Protein AF-0000000080310590 (afdb_homodimer)

Solvent-accessible surface area (backbone atoms only — not comparable to full-atom values): 43046 Å² total; per-residue (Å²): 128,80,69,48,82,35,43,68,50,20,64,46,69,75,84,33,83,31,63,75,48,10,70,60,40,70,65,60,72,80,59,61,63,56,54,52,51,51,53,50,49,54,42,41,73,73,69,47,73,61,41,55,17,61,46,93,49,45,30,44,91,82,38,54,52,48,66,66,37,56,51,34,28,46,51,27,52,75,67,52,43,33,35,70,49,52,69,50,35,44,68,62,27,54,58,33,49,43,53,38,37,31,71,77,70,15,41,37,55,46,66,65,20,50,38,40,18,20,16,44,42,30,38,53,45,26,52,47,51,24,50,48,41,67,65,36,29,38,34,33,50,18,49,29,71,66,59,67,55,56,25,54,72,50,50,33,38,75,44,77,38,83,32,49,77,94,48,57,36,43,70,40,31,79,69,43,57,83,50,50,88,64,30,39,34,38,51,46,55,36,26,20,57,52,49,3,26,56,60,51,68,67,35,49,46,38,40,50,52,50,52,52,54,52,34,53,57,27,42,76,68,42,38,59,57,53,33,36,40,42,32,34,42,24,48,80,37,44,29,91,93,47,71,84,78,54,63,40,80,73,40,60,74,36,30,54,36,33,35,38,32,27,45,39,35,62,58,40,36,24,44,8,57,21,43,13,30,32,40,30,21,29,72,57,40,52,38,24,36,55,51,35,49,64,38,27,30,59,33,30,28,21,49,39,50,11,48,21,56,39,61,69,31,61,64,62,46,52,55,46,48,52,51,48,49,51,56,50,46,54,44,52,49,51,52,42,50,50,33,48,50,42,27,74,72,69,45,59,41,40,55,50,81,71,29,12,46,56,23,35,28,33,33,56,53,61,61,76,36,37,43,89,90,63,53,67,24,78,41,44,66,46,46,44,50,47,40,31,71,65,26,20,36,39,59,35,51,37,53,72,24,66,34,80,78,66,80,18,46,29,29,36,21,53,37,53,53,55,66,64,48,50,66,60,34,50,61,36,41,54,52,44,59,67,57,69,125,79,70,48,81,36,43,68,49,21,64,44,70,74,85,32,84,33,65,75,48,11,70,62,39,68,65,60,72,80,59,61,64,57,53,51,51,50,53,49,51,53,42,42,75,72,70,45,74,61,40,54,17,62,45,94,49,46,31,44,91,82,37,55,51,50,67,66,37,56,52,33,28,46,50,26,50,75,68,52,43,35,34,69,50,54,68,50,36,44,67,62,28,54,58,31,48,43,53,38,37,31,71,77,69,16,39,37,55,47,67,66,21,50,36,41,18,21,16,45,41,30,38,52,45,25,50,47,51,22,49,47,41,67,66,36,27,37,34,32,48,18,49,29,72,68,59,68,56,55,26,55,74,50,50,33,37,74,43,77,39,82,33,48,77,92,50,57,37,43,71,41,34,80,70,44,57,84,51,49,87,63,28,39,33,38,50,46,55,36,26,21,57,53,48,3,25,56,61,48,69,67,33,50,45,38,40,49,52,51,52,52,54,51,35,53,57,26,43,76,69,43,38,60,58,53,33,35,41,42,34,36,44,23,48,80,38,44,30,93,94,46,70,84,78,53,63,39,79,74,39,62,74,36,32,53,36,35,34,37,32,28,44,40,33,60,59,41,34,24,45,8,56,20,44,12,29,32,40,29,21,29,73,57,41,52,38,24,35,54,50,35,50,63,38,27,30,60,34,31,27,21,48,39,51,11,48,20,54,38,62,68,31,62,66,62,48,53,56,46,48,52,50,48,50,52,56,50,46,54,44,52,49,52,52,42,50,51,33,50,51,43,28,73,73,69,44,60,42,38,54,50,82,71,28,13,47,56,23,34,28,33,33,55,52,63,61,77,36,37,43,86,90,61,53,67,26,76,40,45,66,46,46,44,51,48,41,31,72,66,26,20,37,38,60,35,50,37,54,72,24,65,33,79,77,66,80,20,45,31,28,36,22,54,38,54,53,54,66,64,47,50,67,60,31,52,60,35,41,53,51,44,58,65,58,68

Secondary structure (DSSP, 8-state):
---EE-HHHHH-----SS-SS-HHHHHPPPPHHHHHHHHHHHHHHTT---EETT-SS--TTTSPPPHHHHHHHHHHHHTT--SPPPTT--HHHHHHHHHHHHHHH-EE--GGGEEEESSHHHHHHHHHHHH--TT-EEEEEES-SSHHHHHHHHT-EEEEEE--GGGTT---HHHHHTTGGGEEEEEEESS-TTT-----HHHHHHHHHHHHHHHHHHHHHTPPPPEEEEE-TTGGGBPTT-----HHHH-GGGGGTEEEEEEHHHHTS-TTT--EEEE--HHHHHHHHHHHHHHT-PPPHHHHHHHHHHHH-HHHHHHHHHHHHHHHHHHHHHHHHHHHHHHHTT-SEEEPPP-BTTEEEEEE--TT-B-TTS-B--SHHHHHHHIIIII-EE-EEGGGGT--S---EEEEE-TT--HHHHHHHHHHHHHHHHT-/---EE-HHHHH---S-SS-SS-HHHHHPPPPHHHHHHHHHHHHHHTT---EETT-SS--TTTSPPPHHHHHHHHHHHHTT--SPPPTT--HHHHHHHHHHHHHHH-EE--GGGEEEESSHHHHHHHHHHHH--TT-EEEEEES-SSHHHHHHHHT-EEEEEE--GGGTTS--HHHHHTTGGGEEEEEEESS-TTT-----HHHHHHHHHHHHHHHHHHHHHTPPPPEEEEE-TTGGGPPTTPPP--HHHH-GGGGGTEEEEEEHHHHTS-TTT--EEEE--HHHHHHHHHHHHHHT-PPPHHHHHHHHHHHH-HHHHHHHHHHHHHHHHHHHHHHHHHHHHHHHTT-SEEEPPP-STTEEEEEE--TT-B-TTS-B--SHHHHHHHIIIII-EE-EEGGGGT--S---EEEEE-TT--HHHHHHHHHHHHHHHHT-

Organism: NCBI:txid927083

Foldseek 3Di:
DDDDDCPVVVPDDDPDPDDPDDPLVVPQDDFPLVVLVVVLVVCVVVPDFFAAQSDQAFDCVLANFFPLLVVLLVVLVVVVLFDDAPLQFHPLLLVLVQVLCCVPVVDHDDSLQKGKFQAQVLVVLLLCVLFPAQAAEEEEEALAPDVVSSCSNRNYHYDYQYDDVVQLSFAALVSCLVPQLRHREYEDEAVGPFALGGHDPRRLLSNLVSQVVSQVVQVVVVHHGYAYEYEHQWQLFFAPPAHHHDSCVSPVVNLAHYKYWYFCCFLRSPVVQRIIMIGGDSVSSVSSSVVSVVVVRHGGRSSSNSVSVCSVCPVSSVVSSVSVNVQLVLQQVLLQVLQVVLVVVPFQKHWDRRGIGQKTKMFHDPAQDAFPVGHGDHALVSVQVLLCVQQSYHWAASVSSPDDGGGRIIMGGPNYGHSVSSVRRSVSSSVRRVRD/DDDDDCPVVVPDDDPDPDDPDDPLVVPQDDFPLVVLVVVLVVCVVVVDFFAAQSDQAFDCVLANFFPLLVVLLVVLVVVVLFDDADLQFHPLLLVLVQVLCCVPPVDHDDSLQKGKFQAQVLVVLLLCVLFPAQAAEEEEEPLAPDVVSSCSNRNYHYDYQYADVVQLSFDALVSCLVPQLRHREYEEEAVGPFALGGHDPRRLLSNLVSQVVSQVVQVVVVHHGYAYEYEHQWQLFFAPPAHHHDSCVSPVVNLAHYKYWYFCCFLRSPVVQRIIMIGGDSVSSVSSSVVSVVVVRHGGRSSSNSVSVCSVCPVSSVVSSVSVNVQLVLQQVLLQVLQVVLVVVPFPKHWDRRGIGQKTKMFHDPAQDAFPVGHGDHALVSVQVLLCVQQSYHWAASVSSPDDGGGRIIMGGPNYGHSVSSVRRSVSSSVRRVRD

InterPro domains:
  IPR004839 Aminotransferase, class I/classII, large domain [PF00155] (49-428)
  IPR015421 Pyridoxal phosphate-dependent transferase, major domain [G3DSA:3.40.640.10] (83-313)
  IPR015422 Pyridoxal phosphate-dependent transferase, small domain [G3DSA:3.90.1150.10] (37-429)
  IPR015424 Pyridoxal phosphate-dependent transferase [SSF53383] (21-434)
  IPR050596 Aspartate/prephenate aminotransferase-like [PTHR46383] (21-435)

pLDDT: mean 95.68, std 5.88, range [56.34, 98.94]

Radius of gyration: 28.42 Å; Cα contacts (8 Å, |Δi|>4): 1977; chains: 2; bounding box: 63×91×60 Å

Sequence (872 aa):
MATTDLTSIARTAPTSSAPRVSTMAEGLVGSEILKIAAEIRALIKGGRTVCNLTVGDFDPKQFPIPDALKKAIVDAYDANETNYPPSNGMPELRDALPRFYERELGLRYPLESFLVASGARPVIYGIYRAVVDPGDTVVYPVPSWNNNHYVHMLGAKGVTVPCGPESRFLPSKSELLATLPTARLVCLNSPLNPTGTAMARDQLLGVCEAICAENAKRASRGEKPVYLMYDHIYWMLTAKGTEHYTPPQLVPEMAKYTIFVDGISKAFAATGVRVGWAVGPTDVIDRMSAIIGHVGAWAPRAEQIATARLLDDTSAIKTYVDAMHAGLGSRLNALHEAFQSMKSSGLPVDSLSPEGAIYLTVRIAPFGKKTPSGAELKTNEDVRRYVLEAAGVGIVPFQAFGVPGDDGWFRLSVGAVSEREIRDAMPRLAEALKALMATTDLTSIARTAPTSSAPRVSTMAEGLVGSEILKIAAEIRALIKGGRTVCNLTVGDFDPKQFPIPDALKKAIVDAYDANETNYPPSNGMPELRDALPRFYERELGLRYPLESFLVASGARPVIYGIYRAVVDPGDTVVYPVPSWNNNHYVHMLGAKGVTVPCGPESRFLPSKSELLATLPTARLVCLNSPLNPTGTAMARDQLLGVCEAICAENAKRASRGEKPVYLMYDHIYWMLTAKGTEHYTPPQLVPEMAKYTIFVDGISKAFAATGVRVGWAVGPTDVIDRMSAIIGHVGAWAPRAEQIATARLLDDTSAIKTYVDAMHAGLGSRLNALHEAFQSMKSSGLPVDSLSPEGAIYLTVRIAPFGKKTPSGAELKTNEDVRRYVLEAAGVGIVPFQAFGVPGDDGWFRLSVGAVSEREIRDAMPRLAEALKAL

Structure (mmCIF, N/CA/C/O backbone):
data_AF-0000000080310590-model_v1
#
loop_
_entity.id
_entity.type
_entity.pdbx_description
1 polymer 'Aspartate aminotransferase'
#
loop_
_atom_site.group_PDB
_atom_site.id
_atom_site.type_symbol
_atom_site.label_atom_id
_atom_site.label_alt_id
_atom_site.label_comp_id
_atom_site.label_asym_id
_atom_site.label_entity_id
_atom_site.label_seq_id
_atom_site.pdbx_PDB_ins_code
_atom_site.Cartn_x
_atom_site.Cartn_y
_atom_site.Cartn_z
_atom_site.occupancy
_atom_site.B_iso_or_equiv
_atom_site.auth_seq_id
_atom_site.auth_comp_id
_atom_site.auth_asym_id
_atom_site.auth_atom_id
_atom_site.pdbx_PDB_model_num
ATOM 1 N N . MET A 1 1 ? 30.188 -18.281 -2.291 1 64.69 1 MET A N 1
ATOM 2 C CA . MET A 1 1 ? 29.844 -17.781 -3.619 1 64.69 1 MET A CA 1
ATOM 3 C C . MET A 1 1 ? 30.609 -16.5 -3.932 1 64.69 1 MET A C 1
ATOM 5 O O . MET A 1 1 ? 30.938 -15.727 -3.027 1 64.69 1 MET A O 1
ATOM 9 N N . ALA A 1 2 ? 31.219 -16.328 -5.164 1 78.19 2 ALA A N 1
ATOM 10 C CA . ALA A 1 2 ? 31.938 -15.125 -5.566 1 78.19 2 ALA A CA 1
ATOM 11 C C . ALA A 1 2 ? 31.031 -13.906 -5.562 1 78.19 2 ALA A C 1
ATOM 13 O O . ALA A 1 2 ? 29.875 -13.984 -5.98 1 78.19 2 ALA A O 1
ATOM 14 N N . THR A 1 3 ? 31.406 -12.789 -4.934 1 91 3 THR A N 1
ATOM 15 C CA . THR A 1 3 ? 30.641 -11.555 -4.824 1 91 3 THR A CA 1
ATOM 16 C C . THR A 1 3 ? 30.844 -10.68 -6.062 1 91 3 THR A C 1
ATOM 18 O O . THR A 1 3 ? 31.969 -10.484 -6.516 1 91 3 THR A O 1
ATOM 21 N N . THR A 1 4 ? 29.75 -10.273 -6.738 1 93.31 4 THR A N 1
ATOM 22 C CA . THR A 1 4 ? 29.766 -9.281 -7.805 1 93.31 4 THR A CA 1
ATOM 23 C C . THR A 1 4 ? 29.5 -7.887 -7.25 1 93.31 4 THR A C 1
ATOM 25 O O . THR A 1 4 ? 28.422 -7.629 -6.699 1 93.31 4 THR A O 1
ATOM 28 N N . ASP A 1 5 ? 30.5 -6.969 -7.305 1 95.75 5 ASP A N 1
ATOM 29 C CA . ASP A 1 5 ? 30.344 -5.602 -6.816 1 95.75 5 ASP A CA 1
ATOM 30 C C . ASP A 1 5 ? 29.594 -4.738 -7.824 1 95.75 5 ASP A C 1
ATOM 32 O O . ASP A 1 5 ? 30.109 -4.418 -8.891 1 95.75 5 ASP A O 1
ATOM 36 N N . LEU A 1 6 ? 28.375 -4.398 -7.496 1 96.06 6 LEU A N 1
ATOM 37 C CA . LEU A 1 6 ? 27.5 -3.666 -8.406 1 96.06 6 LEU A CA 1
ATOM 38 C C . LEU A 1 6 ? 27.344 -2.219 -7.953 1 96.06 6 LEU A C 1
ATOM 40 O O . LEU A 1 6 ? 26.531 -1.478 -8.516 1 96.06 6 LEU A O 1
ATOM 44 N N . THR A 1 7 ? 28.031 -1.683 -6.945 1 94.31 7 THR A N 1
ATOM 45 C CA . THR A 1 7 ? 27.844 -0.396 -6.289 1 94.31 7 THR A CA 1
ATOM 46 C C . THR A 1 7 ? 27.938 0.747 -7.297 1 94.31 7 THR A C 1
ATOM 48 O O . THR A 1 7 ? 27.062 1.605 -7.359 1 94.31 7 THR A O 1
ATOM 51 N N . SER A 1 8 ? 28.969 0.707 -8.141 1 91.62 8 SER A N 1
ATOM 52 C CA . SER A 1 8 ? 29.172 1.777 -9.117 1 91.62 8 SER A CA 1
ATOM 53 C C . SER A 1 8 ? 28.188 1.659 -10.281 1 91.62 8 SER A C 1
ATOM 55 O O . SER A 1 8 ? 27.688 2.666 -10.781 1 91.62 8 SER A O 1
ATOM 57 N N . ILE A 1 9 ? 27.875 0.499 -10.695 1 91.81 9 ILE A N 1
ATOM 58 C CA . ILE A 1 9 ? 27.031 0.254 -11.852 1 91.81 9 ILE A CA 1
ATOM 59 C C . ILE A 1 9 ? 25.594 0.68 -11.539 1 91.81 9 ILE A C 1
ATOM 61 O O . ILE A 1 9 ? 24.938 1.328 -12.352 1 91.81 9 ILE A O 1
ATOM 65 N N . ALA A 1 10 ? 25.172 0.363 -10.352 1 90.56 10 ALA A N 1
ATOM 66 C CA . ALA A 1 10 ? 23.812 0.671 -9.945 1 90.56 10 ALA A CA 1
ATOM 67 C C . ALA A 1 10 ? 23.609 2.176 -9.773 1 90.56 10 ALA A C 1
ATOM 69 O O . ALA A 1 10 ? 22.484 2.674 -9.867 1 90.56 10 ALA A O 1
ATOM 70 N N . ARG A 1 11 ? 24.688 2.975 -9.516 1 87.88 11 ARG A N 1
ATOM 71 C CA . ARG A 1 11 ? 24.609 4.418 -9.32 1 87.88 11 ARG A CA 1
ATOM 72 C C . ARG A 1 11 ? 24.688 5.152 -10.648 1 87.88 11 ARG A C 1
ATOM 74 O O . ARG A 1 11 ? 24.391 6.352 -10.727 1 87.88 11 ARG A O 1
ATOM 81 N N . THR A 1 12 ? 25.078 4.457 -11.617 1 83.5 12 THR A N 1
ATOM 82 C CA . THR A 1 12 ? 25.328 5.117 -12.898 1 83.5 12 THR A CA 1
ATOM 83 C C . THR A 1 12 ? 24.078 5.113 -13.766 1 83.5 12 THR A C 1
ATOM 85 O O . THR A 1 12 ? 23.609 4.055 -14.18 1 83.5 12 THR A O 1
ATOM 88 N N . ALA A 1 13 ? 23.641 6.371 -13.938 1 71.31 13 ALA A N 1
ATOM 89 C CA . ALA A 1 13 ? 22.516 6.473 -14.859 1 71.31 13 ALA A CA 1
ATOM 90 C C . ALA A 1 13 ? 22.969 6.34 -16.312 1 71.31 13 ALA A C 1
ATOM 92 O O . ALA A 1 13 ? 24.047 6.828 -16.672 1 71.31 13 ALA A O 1
ATOM 93 N N . PRO A 1 14 ? 22.188 5.492 -17.016 1 61.88 14 PRO A N 1
ATOM 94 C CA . PRO A 1 14 ? 22.578 5.406 -18.422 1 61.88 14 PRO A CA 1
ATOM 95 C C . PRO A 1 14 ? 22.688 6.777 -19.094 1 61.88 14 PRO A C 1
ATOM 97 O O . PRO A 1 14 ? 21.984 7.715 -18.688 1 61.88 14 PRO A O 1
ATOM 100 N N . THR A 1 15 ? 23.656 7.031 -19.781 1 56.34 15 THR A N 1
ATOM 101 C CA . THR A 1 15 ? 24.062 8.289 -20.391 1 56.34 15 THR A CA 1
ATOM 102 C C . THR A 1 15 ? 23 8.781 -21.375 1 56.34 15 THR A C 1
ATOM 104 O O . THR A 1 15 ? 23.156 9.852 -21.969 1 56.34 15 THR A O 1
ATOM 107 N N . SER A 1 16 ? 21.938 8.094 -21.484 1 57.22 16 SER A N 1
ATOM 108 C CA . SER A 1 16 ? 21.016 8.578 -22.5 1 57.22 16 SER A CA 1
ATOM 109 C C . SER A 1 16 ? 20.344 9.867 -22.062 1 57.22 16 SER A C 1
ATOM 111 O O . SER A 1 16 ? 20.141 10.094 -20.859 1 57.22 16 SER A O 1
ATOM 113 N N . SER A 1 17 ? 20.219 10.82 -23.016 1 56.53 17 SER A N 1
ATOM 114 C CA . SER A 1 17 ? 19.516 12.086 -22.828 1 56.53 17 SER A CA 1
ATOM 115 C C . SER A 1 17 ? 18.047 11.859 -22.5 1 56.53 17 SER A C 1
ATOM 117 O O . SER A 1 17 ? 17.391 12.75 -21.953 1 56.53 17 SER A O 1
ATOM 119 N N . ALA A 1 18 ? 17.594 10.656 -22.891 1 62.5 18 ALA A N 1
ATOM 120 C CA . ALA A 1 18 ? 16.172 10.422 -22.625 1 62.5 18 ALA A CA 1
ATOM 121 C C . ALA A 1 18 ? 15.922 10.102 -21.156 1 62.5 18 ALA A C 1
ATOM 123 O O . ALA A 1 18 ? 16.766 9.484 -20.5 1 62.5 18 ALA A O 1
ATOM 124 N N . PRO A 1 19 ? 14.773 10.516 -20.734 1 71.56 19 PRO A N 1
ATOM 125 C CA . PRO A 1 19 ? 14.469 10.195 -19.344 1 71.56 19 PRO A CA 1
ATOM 126 C C . PRO A 1 19 ? 14.367 8.695 -19.078 1 71.56 19 PRO A C 1
ATOM 128 O O . PRO A 1 19 ? 13.797 7.961 -19.891 1 71.56 19 PRO A O 1
ATOM 131 N N . ARG A 1 20 ? 14.922 8.273 -18.141 1 81.06 20 ARG A N 1
ATOM 132 C CA . ARG A 1 20 ? 14.977 6.859 -17.797 1 81.06 20 ARG A CA 1
ATOM 133 C C . ARG A 1 20 ? 13.695 6.41 -17.109 1 81.06 20 ARG A C 1
ATOM 135 O O . ARG A 1 20 ? 13.312 5.242 -17.203 1 81.06 20 ARG A O 1
ATOM 142 N N . VAL A 1 21 ? 13.102 7.398 -16.484 1 89.44 21 VAL A N 1
ATOM 143 C CA . VAL A 1 21 ? 11.875 7.074 -15.758 1 89.44 21 VAL A CA 1
ATOM 144 C C . VAL A 1 21 ? 10.664 7.629 -16.5 1 89.44 21 VAL A C 1
ATOM 146 O O . VAL A 1 21 ? 10.812 8.344 -17.5 1 89.44 21 VAL A O 1
ATOM 149 N N . SER A 1 22 ? 9.508 7.258 -16.172 1 91.69 22 SER A N 1
ATOM 150 C CA . SER A 1 22 ? 8.273 7.715 -16.797 1 91.69 22 SER A CA 1
ATOM 151 C C . SER A 1 22 ? 8.094 9.219 -16.641 1 91.69 22 SER A C 1
ATOM 153 O O . SER A 1 22 ? 8.68 9.828 -15.742 1 91.69 22 SER A O 1
ATOM 155 N N . THR A 1 23 ? 7.234 9.781 -17.469 1 88.88 23 THR A N 1
ATOM 156 C CA . THR A 1 23 ? 6.934 11.211 -17.422 1 88.88 23 THR A CA 1
ATOM 157 C C . THR A 1 23 ? 6.281 11.578 -16.094 1 88.88 23 THR A C 1
ATOM 159 O O . THR A 1 23 ? 6.641 12.578 -15.469 1 88.88 23 THR A O 1
ATOM 162 N N . MET A 1 24 ? 5.367 10.789 -15.664 1 91.19 24 MET A N 1
ATOM 163 C CA . MET A 1 24 ? 4.707 11.023 -14.383 1 91.19 24 MET A CA 1
ATOM 164 C C . MET A 1 24 ? 5.719 11 -13.242 1 91.19 24 MET A C 1
ATOM 166 O O . MET A 1 24 ? 5.719 11.891 -12.391 1 91.19 24 MET A O 1
ATOM 170 N N . ALA A 1 25 ? 6.586 10.07 -13.203 1 91.12 25 ALA A N 1
ATOM 171 C CA . ALA A 1 25 ? 7.57 9.914 -12.133 1 91.12 25 ALA A CA 1
ATOM 172 C C . ALA A 1 25 ? 8.555 11.078 -12.125 1 91.12 25 ALA A C 1
ATOM 174 O O . ALA A 1 25 ? 8.953 11.547 -11.055 1 91.12 25 ALA A O 1
ATOM 175 N N . GLU A 1 26 ? 8.914 11.5 -13.25 1 87.31 26 GLU A N 1
ATOM 176 C CA . GLU A 1 26 ? 9.828 12.633 -13.367 1 87.31 26 GLU A CA 1
ATOM 177 C C . GLU A 1 26 ? 9.211 13.906 -12.812 1 87.31 26 GLU A C 1
ATOM 179 O O . GLU A 1 26 ? 9.922 14.766 -12.281 1 87.31 26 GLU A O 1
ATOM 184 N N . GLY A 1 27 ? 7.93 13.977 -12.867 1 86.62 27 GLY A N 1
ATOM 185 C CA . GLY A 1 27 ? 7.238 15.203 -12.484 1 86.62 27 GLY A CA 1
ATOM 186 C C . GLY A 1 27 ? 6.852 15.234 -11.023 1 86.62 27 GLY A C 1
ATOM 187 O O . GLY A 1 27 ? 6.359 16.25 -10.531 1 86.62 27 GLY A O 1
ATOM 188 N N . LEU A 1 28 ? 7.082 14.148 -10.359 1 87.31 28 LEU A N 1
ATOM 189 C CA . LEU A 1 28 ? 6.762 14.148 -8.938 1 87.31 28 LEU A CA 1
ATOM 190 C C . LEU A 1 28 ? 7.746 15.016 -8.164 1 87.31 28 LEU A C 1
ATOM 192 O O . LEU A 1 28 ? 8.961 14.852 -8.289 1 87.31 28 LEU A O 1
ATOM 196 N N . VAL A 1 29 ? 7.191 15.961 -7.5 1 78.88 29 VAL A N 1
ATOM 197 C CA . VAL A 1 29 ? 8.023 16.922 -6.773 1 78.88 29 VAL A CA 1
ATOM 198 C C . VAL A 1 29 ? 8.219 16.438 -5.336 1 78.88 29 VAL A C 1
ATOM 200 O O . VAL A 1 29 ? 7.359 15.742 -4.781 1 78.88 29 VAL A O 1
ATOM 203 N N . GLY A 1 30 ? 9.305 16.766 -4.816 1 75.38 30 GLY A N 1
ATOM 204 C CA . GLY A 1 30 ? 9.594 16.406 -3.438 1 75.38 30 GLY A CA 1
ATOM 205 C C . GLY A 1 30 ? 8.781 17.219 -2.436 1 75.38 30 GLY A C 1
ATOM 206 O O . GLY A 1 30 ? 8.227 18.25 -2.775 1 75.38 30 GLY A O 1
ATOM 207 N N . SER A 1 31 ? 8.719 16.688 -1.272 1 78.06 31 SER A N 1
ATOM 208 C CA . SER A 1 31 ? 7.969 17.328 -0.199 1 78.06 31 SER A CA 1
ATOM 209 C C . SER A 1 31 ? 8.766 18.469 0.428 1 78.06 31 SER A C 1
ATOM 211 O O . SER A 1 31 ? 9.906 18.281 0.852 1 78.06 31 SER A O 1
ATOM 213 N N . GLU A 1 32 ? 8.188 19.672 0.419 1 81.12 32 GLU A N 1
ATOM 214 C CA . GLU A 1 32 ? 8.797 20.797 1.108 1 81.12 32 GLU A CA 1
ATOM 215 C C . GLU A 1 32 ? 8.969 20.516 2.598 1 81.12 32 GLU A C 1
ATOM 217 O O . GLU A 1 32 ? 9.953 20.938 3.209 1 81.12 32 GLU A O 1
ATOM 222 N N . ILE A 1 33 ? 8.102 19.797 3.111 1 84.38 33 ILE A N 1
ATOM 223 C CA . ILE A 1 33 ? 8.141 19.469 4.531 1 84.38 33 ILE A CA 1
ATOM 224 C C . ILE A 1 33 ? 9.344 18.578 4.824 1 84.38 33 ILE A C 1
ATOM 226 O O . ILE A 1 33 ? 10.016 18.75 5.848 1 84.38 33 ILE A O 1
ATOM 230 N N . LEU A 1 34 ? 9.625 17.734 3.908 1 76.44 34 LEU A N 1
ATOM 231 C CA . LEU A 1 34 ? 10.773 16.859 4.09 1 76.44 34 LEU A CA 1
ATOM 232 C C . LEU A 1 34 ? 12.078 17.641 4.027 1 76.44 34 LEU A C 1
ATOM 234 O O . LEU A 1 34 ? 13.031 17.328 4.746 1 76.44 34 LEU A O 1
ATOM 238 N N . LYS A 1 35 ? 12.141 18.672 3.213 1 81.44 35 LYS A N 1
ATOM 239 C CA . LYS A 1 35 ? 13.305 19.547 3.146 1 81.44 35 LYS A CA 1
ATOM 240 C C . LYS A 1 35 ? 13.531 20.266 4.477 1 81.44 35 LYS A C 1
ATOM 242 O O . LYS A 1 35 ? 14.664 20.359 4.953 1 81.44 35 LYS A O 1
ATOM 247 N N . ILE A 1 36 ? 12.453 20.672 5.047 1 89.12 36 ILE A N 1
ATOM 248 C CA . ILE A 1 36 ? 12.516 21.375 6.328 1 89.12 36 ILE A CA 1
ATOM 249 C C . ILE A 1 36 ? 12.969 20.406 7.422 1 89.12 36 ILE A C 1
ATOM 251 O O . ILE A 1 36 ? 13.805 20.734 8.258 1 89.12 36 ILE A O 1
ATOM 255 N N . ALA A 1 37 ? 12.438 19.219 7.336 1 85.31 37 ALA A N 1
ATOM 256 C CA . ALA A 1 37 ? 12.812 18.188 8.305 1 85.31 37 ALA A CA 1
ATOM 257 C C . ALA A 1 37 ? 14.312 17.891 8.234 1 85.31 37 ALA A C 1
ATOM 259 O O . ALA A 1 37 ? 14.953 17.672 9.258 1 85.31 37 ALA A O 1
ATOM 260 N N . ALA A 1 38 ? 14.852 17.906 7.062 1 82.62 38 ALA A N 1
ATOM 261 C CA . ALA A 1 38 ? 16.281 17.656 6.875 1 82.62 38 ALA A CA 1
ATOM 262 C C . ALA A 1 38 ? 17.109 18.781 7.484 1 82.62 38 ALA A C 1
ATOM 264 O O . ALA A 1 38 ? 18.156 18.531 8.086 1 82.62 38 ALA A O 1
ATOM 265 N N . GLU A 1 39 ? 16.656 19.953 7.281 1 88.81 39 GLU A N 1
ATOM 266 C CA . GLU A 1 39 ? 17.328 21.109 7.875 1 88.81 39 GLU A CA 1
ATOM 267 C C . GLU A 1 39 ? 17.344 21 9.398 1 88.81 39 GLU A C 1
ATOM 269 O O . GLU A 1 39 ? 18.375 21.266 10.023 1 88.81 39 GLU A O 1
ATOM 274 N N . ILE A 1 40 ? 16.312 20.625 9.914 1 92.56 40 ILE A N 1
ATOM 275 C CA . ILE A 1 40 ? 16.172 20.516 11.367 1 92.56 40 ILE A CA 1
ATOM 276 C C . ILE A 1 40 ? 17.078 19.406 11.883 1 92.56 40 ILE A C 1
ATOM 278 O O . ILE A 1 40 ? 17.781 19.578 12.891 1 92.56 40 ILE A O 1
ATOM 282 N N . ARG A 1 41 ? 17.094 18.328 11.219 1 86.81 41 ARG A N 1
ATOM 283 C CA . ARG A 1 41 ? 17.953 17.219 11.609 1 86.81 41 ARG A CA 1
ATOM 284 C C . ARG A 1 41 ? 19.422 17.641 11.617 1 86.81 41 ARG A C 1
ATOM 286 O O . ARG A 1 41 ? 20.172 17.25 12.508 1 86.81 41 ARG A O 1
ATOM 293 N N . ALA A 1 42 ? 19.781 18.391 10.609 1 87.81 42 ALA A N 1
ATOM 294 C CA . ALA A 1 42 ? 21.156 18.891 10.523 1 87.81 42 ALA A CA 1
ATOM 295 C C . ALA A 1 42 ? 21.5 19.766 11.711 1 87.81 42 ALA A C 1
ATOM 297 O O . ALA A 1 42 ? 22.609 19.703 12.25 1 87.81 42 ALA A O 1
ATOM 298 N N . LEU A 1 43 ? 20.594 20.578 12.141 1 91.31 43 LEU A N 1
ATOM 299 C CA . LEU A 1 43 ? 20.812 21.453 13.281 1 91.31 43 LEU A CA 1
ATOM 300 C C . LEU A 1 43 ? 20.938 20.672 14.57 1 91.31 43 LEU A C 1
ATOM 302 O O . LEU A 1 43 ? 21.797 20.953 15.406 1 91.31 43 LEU A O 1
ATOM 306 N N . ILE A 1 44 ? 20.078 19.734 14.664 1 91.19 44 ILE A N 1
ATOM 307 C CA . ILE A 1 44 ? 20.109 18.891 15.852 1 91.19 44 ILE A CA 1
ATOM 308 C C . ILE A 1 44 ? 21.422 18.109 15.906 1 91.19 44 ILE A C 1
ATOM 310 O O . ILE A 1 44 ? 22.031 17.984 16.969 1 91.19 44 ILE A O 1
ATOM 314 N N . LYS A 1 45 ? 21.844 17.562 14.828 1 90.12 45 LYS A N 1
ATOM 315 C CA . LYS A 1 45 ? 23.109 16.844 14.742 1 90.12 45 LYS A CA 1
ATOM 316 C C . LYS A 1 45 ? 24.281 17.75 15.125 1 90.12 45 LYS A C 1
ATOM 318 O O . LYS A 1 45 ? 25.266 17.297 15.695 1 90.12 45 LYS A O 1
ATOM 323 N N . GLY A 1 46 ? 24.156 19 14.852 1 91.88 46 GLY A N 1
ATOM 324 C CA . GLY A 1 46 ? 25.172 20 15.188 1 91.88 46 GLY A CA 1
ATOM 325 C C . GLY A 1 46 ? 25.125 20.422 16.641 1 91.88 46 GLY A C 1
ATOM 326 O O . GLY A 1 46 ? 25.906 21.266 17.078 1 91.88 46 GLY A O 1
ATOM 327 N N . GLY A 1 47 ? 24.141 19.875 17.438 1 92.75 47 GLY A N 1
ATOM 328 C CA . GLY A 1 47 ? 24.125 20.109 18.875 1 92.75 47 GLY A CA 1
ATOM 329 C C . GLY A 1 47 ? 23.094 21.141 19.297 1 92.75 47 GLY A C 1
ATOM 330 O O . GLY A 1 47 ? 22.969 21.453 20.469 1 92.75 47 GLY A O 1
ATOM 331 N N . ARG A 1 48 ? 22.328 21.609 18.359 1 93.75 48 ARG A N 1
ATOM 332 C CA . ARG A 1 48 ? 21.344 22.625 18.688 1 93.75 48 ARG A CA 1
ATOM 333 C C . ARG A 1 48 ? 20.047 22 19.172 1 93.75 48 ARG A C 1
ATOM 335 O O . ARG A 1 48 ? 19.641 20.953 18.672 1 93.75 48 ARG A O 1
ATOM 342 N N . THR A 1 49 ? 19.438 22.625 20.109 1 94.12 49 THR A N 1
ATOM 343 C CA . THR A 1 49 ? 18.125 22.219 20.562 1 94.12 49 THR A CA 1
ATOM 344 C C . THR A 1 49 ? 17.031 22.859 19.703 1 94.12 49 THR A C 1
ATOM 346 O O . THR A 1 49 ? 17 24.078 19.531 1 94.12 49 THR A O 1
ATOM 349 N N . VAL A 1 50 ? 16.203 22.016 19.172 1 97.25 50 VAL A N 1
ATOM 350 C CA . VAL A 1 50 ? 15.141 22.5 18.312 1 97.25 50 VAL A CA 1
ATOM 351 C C . VAL A 1 50 ? 13.805 21.938 18.766 1 97.25 50 VAL A C 1
ATOM 353 O O . VAL A 1 50 ? 13.68 20.734 19 1 97.25 50 VAL A O 1
ATOM 356 N N . CYS A 1 51 ? 12.836 22.797 19.047 1 98.06 51 CYS A N 1
ATOM 357 C CA . CYS A 1 51 ? 11.445 22.359 19.156 1 98.06 51 CYS A CA 1
ATOM 358 C C . CYS A 1 51 ? 10.836 22.125 17.781 1 98.06 51 CYS A C 1
ATOM 360 O O . CYS A 1 51 ? 10.445 23.078 17.094 1 98.06 51 CYS A O 1
ATOM 362 N N . ASN A 1 52 ? 10.75 20.859 17.344 1 97.38 52 ASN A N 1
ATOM 363 C CA . ASN A 1 52 ? 10.344 20.484 15.992 1 97.38 52 ASN A CA 1
ATOM 364 C C . ASN A 1 52 ? 8.828 20.375 15.875 1 97.38 52 ASN A C 1
ATOM 366 O O . ASN A 1 52 ? 8.258 19.297 16.062 1 97.38 52 ASN A O 1
ATOM 370 N N . LEU A 1 53 ? 8.211 21.438 15.461 1 98.12 53 LEU A N 1
ATOM 371 C CA . LEU A 1 53 ? 6.758 21.5 15.328 1 98.12 53 LEU A CA 1
ATOM 372 C C . LEU A 1 53 ? 6.34 21.25 13.883 1 98.12 53 LEU A C 1
ATOM 374 O O . LEU A 1 53 ? 5.328 21.797 13.422 1 98.12 53 LEU A O 1
ATOM 378 N N . THR A 1 54 ? 7.141 20.453 13.117 1 97 54 THR A N 1
ATOM 379 C CA . THR A 1 54 ? 6.875 20.281 11.695 1 97 54 THR A CA 1
ATOM 380 C C . THR A 1 54 ? 6.281 18.906 11.414 1 97 54 THR A C 1
ATOM 382 O O . THR A 1 54 ? 5.754 18.656 10.328 1 97 54 THR A O 1
ATOM 385 N N . VAL A 1 55 ? 6.277 18 12.367 1 92.81 55 VAL A N 1
ATOM 386 C CA . VAL A 1 55 ? 6.039 16.578 12.117 1 92.81 55 VAL A CA 1
ATOM 387 C C . VAL A 1 55 ? 4.543 16.281 12.195 1 92.81 55 VAL A C 1
ATOM 389 O O . VAL A 1 55 ? 3.898 16.562 13.211 1 92.81 55 VAL A O 1
ATOM 392 N N . GLY A 1 56 ? 3.98 15.773 11.133 1 94.44 56 GLY A N 1
ATOM 393 C CA . GLY A 1 56 ? 2.586 15.367 11.125 1 94.44 56 GLY A CA 1
ATOM 394 C C . GLY A 1 56 ? 2.381 13.938 11.602 1 94.44 56 GLY A C 1
ATOM 395 O O . GLY A 1 56 ? 1.717 13.141 10.93 1 94.44 56 GLY A O 1
ATOM 396 N N . ASP A 1 57 ? 2.984 13.602 12.68 1 96.12 57 ASP A N 1
ATOM 397 C CA . ASP A 1 57 ? 2.955 12.273 13.297 1 96.12 57 ASP A CA 1
ATOM 398 C C . ASP A 1 57 ? 3.016 12.383 14.82 1 96.12 57 ASP A C 1
ATOM 400 O O . ASP A 1 57 ? 2.943 13.477 15.375 1 96.12 57 ASP A O 1
ATOM 404 N N . PHE A 1 58 ? 3.066 11.242 15.5 1 98.12 58 PHE A N 1
ATOM 405 C CA . PHE A 1 58 ? 3.117 11.188 16.953 1 98.12 58 PHE A CA 1
ATOM 406 C C . PHE A 1 58 ? 4.418 10.547 17.422 1 98.12 58 PHE A C 1
ATOM 408 O O . PHE A 1 58 ? 4.895 9.586 16.828 1 98.12 58 PHE A O 1
ATOM 415 N N . ASP A 1 59 ? 5.016 11.172 18.406 1 97.12 59 ASP A N 1
ATOM 416 C CA . ASP A 1 59 ? 6.066 10.477 19.141 1 97.12 59 ASP A CA 1
ATOM 417 C C . ASP A 1 59 ? 5.473 9.438 20.094 1 97.12 59 ASP A C 1
ATOM 419 O O . ASP A 1 59 ? 4.762 9.789 21.031 1 97.12 59 ASP A O 1
ATOM 423 N N . PRO A 1 60 ? 5.828 8.195 19.906 1 97.69 60 PRO A N 1
ATOM 424 C CA . PRO A 1 60 ? 5.219 7.16 20.75 1 97.69 60 PRO A CA 1
ATOM 425 C C . PRO A 1 60 ? 5.566 7.324 22.219 1 97.69 60 PRO A C 1
ATOM 427 O O . PRO A 1 60 ? 4.871 6.785 23.094 1 97.69 60 PRO A O 1
ATOM 430 N N . LYS A 1 61 ? 6.633 8.039 22.562 1 95.88 61 LYS A N 1
ATOM 431 C CA . LYS A 1 61 ? 6.965 8.32 23.953 1 95.88 61 LYS A CA 1
ATOM 432 C C . LYS A 1 61 ? 5.941 9.258 24.594 1 95.88 61 LYS A C 1
ATOM 434 O O . LYS A 1 61 ? 5.703 9.203 25.797 1 95.88 61 LYS A O 1
ATOM 439 N N . GLN A 1 62 ? 5.383 10.172 23.719 1 95.75 62 GLN A N 1
ATOM 440 C CA . GLN A 1 62 ? 4.367 11.117 24.188 1 95.75 62 GLN A CA 1
ATOM 441 C C . GLN A 1 62 ? 2.965 10.539 24.016 1 95.75 62 GLN A C 1
ATOM 443 O O . GLN A 1 62 ? 2.107 10.719 24.891 1 95.75 62 GLN A O 1
ATOM 448 N N . PHE A 1 63 ? 2.775 9.836 22.906 1 97.94 63 PHE A N 1
ATOM 449 C CA . PHE A 1 63 ? 1.469 9.305 22.547 1 97.94 63 PHE A CA 1
ATOM 450 C C . PHE A 1 63 ? 1.59 7.859 22.078 1 97.94 63 PHE A C 1
ATOM 452 O O . PHE A 1 63 ? 1.534 7.594 20.875 1 97.94 63 PHE A O 1
ATOM 459 N N . PRO A 1 64 ? 1.697 6.914 22.984 1 97.94 64 PRO A N 1
ATOM 460 C CA . PRO A 1 64 ? 1.694 5.508 22.562 1 97.94 64 PRO A CA 1
ATOM 461 C C . PRO A 1 64 ? 0.34 5.059 22.031 1 97.94 64 PRO A C 1
ATOM 463 O O . PRO A 1 64 ? -0.67 5.734 22.234 1 97.94 64 PRO A O 1
ATOM 466 N N . ILE A 1 65 ? 0.327 3.977 21.297 1 98.75 65 ILE A N 1
ATOM 467 C CA . ILE A 1 65 ? -0.956 3.424 20.875 1 98.75 65 ILE A CA 1
ATOM 468 C C . ILE A 1 65 ? -1.713 2.891 22.094 1 98.75 65 ILE A C 1
ATOM 470 O O . ILE A 1 65 ? -1.124 2.678 23.156 1 98.75 65 ILE A O 1
ATOM 474 N N . PRO A 1 66 ? -3.062 2.67 21.984 1 98.75 66 PRO A N 1
ATOM 475 C CA . PRO A 1 66 ? -3.795 2.08 23.109 1 98.75 66 PRO A CA 1
ATOM 476 C C . PRO A 1 66 ? -3.217 0.736 23.547 1 98.75 66 PRO A C 1
ATOM 478 O O . PRO A 1 66 ? -2.895 -0.107 22.703 1 98.75 66 PRO A O 1
ATOM 481 N N . ASP A 1 67 ? -3.143 0.55 24.859 1 98.19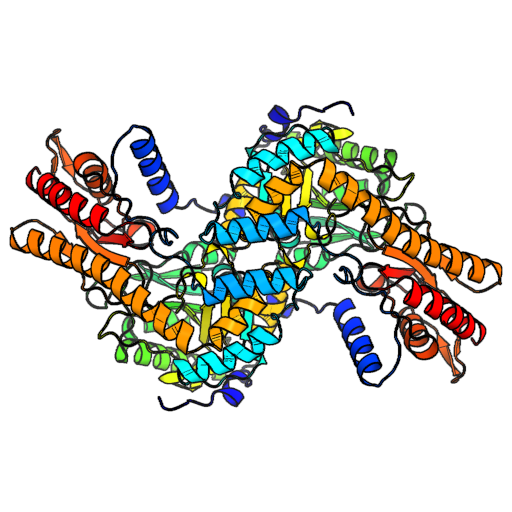 67 ASP A N 1
ATOM 482 C CA . ASP A 1 67 ? -2.662 -0.717 25.391 1 98.19 67 ASP A CA 1
ATOM 483 C C . ASP A 1 67 ? -3.49 -1.888 24.875 1 98.19 67 ASP A C 1
ATOM 485 O O . ASP A 1 67 ? -2.947 -2.951 24.562 1 98.19 67 ASP A O 1
ATOM 489 N N . ALA A 1 68 ? -4.773 -1.669 24.75 1 98.62 68 ALA A N 1
ATOM 490 C CA . ALA A 1 68 ? -5.672 -2.711 24.266 1 98.62 68 ALA A CA 1
ATOM 491 C C . ALA A 1 68 ? -5.328 -3.102 22.828 1 98.62 68 ALA A C 1
ATOM 493 O O . ALA A 1 68 ? -5.422 -4.273 22.469 1 98.62 68 ALA A O 1
ATOM 494 N N . LEU A 1 69 ? -5.004 -2.15 22.016 1 98.88 69 LEU A N 1
ATOM 495 C CA . LEU A 1 69 ? -4.602 -2.422 20.641 1 98.88 69 LEU A CA 1
ATOM 496 C C . LEU A 1 69 ? -3.299 -3.213 20.594 1 98.88 69 LEU A C 1
ATOM 498 O O . LEU A 1 69 ? -3.193 -4.211 19.891 1 98.88 69 LEU A O 1
ATOM 502 N N . LYS A 1 70 ? -2.27 -2.742 21.359 1 98.69 70 LYS A N 1
ATOM 503 C CA . LYS A 1 70 ? -0.975 -3.416 21.406 1 98.69 70 LYS A CA 1
ATOM 504 C C . LYS A 1 70 ? -1.131 -4.871 21.844 1 98.69 70 LYS A C 1
ATOM 506 O O . LYS A 1 70 ? -0.588 -5.773 21.203 1 98.69 70 LYS A O 1
ATOM 511 N N . LYS A 1 71 ? -1.872 -5.094 22.891 1 98.56 71 LYS A N 1
ATOM 512 C CA . LYS A 1 71 ? -2.098 -6.445 23.391 1 98.56 71 LYS A CA 1
ATOM 513 C C . LYS A 1 71 ? -2.793 -7.312 22.359 1 98.56 71 LYS A C 1
ATOM 515 O O . LYS A 1 71 ? -2.424 -8.477 22.156 1 98.56 71 LYS A O 1
ATOM 520 N N . ALA A 1 72 ? -3.793 -6.762 21.703 1 98.88 72 ALA A N 1
ATOM 521 C CA . ALA A 1 72 ? -4.555 -7.52 20.703 1 98.88 72 ALA A CA 1
ATOM 522 C C . ALA A 1 72 ? -3.684 -7.883 19.516 1 98.88 72 ALA A C 1
ATOM 524 O O . ALA A 1 72 ? -3.854 -8.945 18.906 1 98.88 72 ALA A O 1
ATOM 525 N N . ILE A 1 73 ? -2.766 -7.016 19.109 1 98.88 73 ILE A N 1
ATOM 526 C CA . ILE A 1 73 ? -1.843 -7.324 18.016 1 98.88 73 ILE A CA 1
ATOM 527 C C . ILE A 1 73 ? -0.963 -8.508 18.406 1 98.88 73 ILE A C 1
ATOM 529 O O . ILE A 1 73 ? -0.806 -9.453 17.625 1 98.88 73 ILE A O 1
ATOM 533 N N . VAL A 1 74 ? -0.394 -8.422 19.594 1 98.69 74 VAL A N 1
ATOM 534 C CA . VAL A 1 74 ? 0.471 -9.484 20.094 1 98.69 74 VAL A CA 1
ATOM 535 C C . VAL A 1 74 ? -0.305 -10.805 20.156 1 98.69 74 VAL A C 1
ATOM 537 O O . VAL A 1 74 ? 0.193 -11.844 19.719 1 98.69 74 VAL A O 1
ATOM 540 N N . ASP A 1 75 ? -1.561 -10.75 20.625 1 98.69 75 ASP A N 1
ATOM 541 C CA . ASP A 1 75 ? -2.412 -11.938 20.688 1 98.69 75 ASP A CA 1
ATOM 542 C C . ASP A 1 75 ? -2.635 -12.523 19.297 1 98.69 75 ASP A C 1
ATOM 544 O O . ASP A 1 75 ? -2.656 -13.75 19.141 1 98.69 75 ASP A O 1
ATOM 548 N N . ALA A 1 76 ? -2.855 -11.703 18.328 1 98.81 76 ALA A N 1
ATOM 549 C CA . ALA A 1 76 ? -3.109 -12.156 16.969 1 98.81 76 ALA A CA 1
ATOM 550 C C . ALA A 1 76 ? -1.883 -12.852 16.375 1 98.81 76 ALA A C 1
ATOM 552 O O . ALA A 1 76 ? -2.008 -13.867 15.695 1 98.81 76 ALA A O 1
ATOM 553 N N . TYR A 1 77 ? -0.706 -12.289 16.594 1 98.62 77 TYR A N 1
ATOM 554 C CA . TYR A 1 77 ? 0.512 -12.953 16.141 1 98.62 77 TYR A CA 1
ATOM 555 C C . TYR A 1 77 ? 0.706 -14.281 16.859 1 98.62 77 TYR A C 1
ATOM 557 O O . TYR A 1 77 ? 1.103 -15.273 16.234 1 98.62 77 TYR A O 1
ATOM 565 N N . ASP A 1 78 ? 0.417 -14.336 18.156 1 97.81 78 ASP A N 1
ATOM 566 C CA . ASP A 1 78 ? 0.522 -15.57 18.922 1 97.81 78 ASP A CA 1
ATOM 567 C C . ASP A 1 78 ? -0.441 -16.625 18.391 1 97.81 78 ASP A C 1
ATOM 569 O O . ASP A 1 78 ? -0.153 -17.828 18.453 1 97.81 78 ASP A O 1
ATOM 573 N N . ALA A 1 79 ? -1.518 -16.172 17.844 1 98.25 79 ALA A N 1
ATOM 574 C CA . ALA A 1 79 ? -2.521 -17.078 17.281 1 98.25 79 ALA A CA 1
ATOM 575 C C . ALA A 1 79 ? -2.193 -17.406 15.828 1 98.25 79 ALA A C 1
ATOM 577 O O . ALA A 1 79 ? -2.998 -18.031 15.133 1 98.25 79 ALA A O 1
ATOM 578 N N . ASN A 1 80 ? -1.053 -16.953 15.297 1 98.06 80 ASN A N 1
ATOM 579 C CA . ASN A 1 80 ? -0.532 -17.25 13.969 1 98.06 80 ASN A CA 1
ATOM 580 C C . ASN A 1 80 ? -1.428 -16.672 12.875 1 98.06 80 ASN A C 1
ATOM 582 O O . ASN A 1 80 ? -1.666 -17.312 11.852 1 98.06 80 ASN A O 1
ATOM 586 N N . GLU A 1 81 ? -2.037 -15.484 13.133 1 98.38 81 GLU A N 1
ATOM 587 C CA . GLU A 1 81 ? -2.76 -14.734 12.109 1 98.38 81 GLU A CA 1
ATOM 588 C C . GLU A 1 81 ? -1.798 -13.977 11.195 1 98.38 81 GLU A C 1
ATOM 590 O O . GLU A 1 81 ? -1.629 -12.766 11.336 1 98.38 81 GLU A O 1
ATOM 595 N N . THR A 1 82 ? -1.102 -14.742 10.25 1 98.38 82 THR A N 1
ATOM 596 C CA . THR A 1 82 ? 0.067 -14.172 9.586 1 98.38 82 THR A CA 1
ATOM 597 C C . THR A 1 82 ? -0.028 -14.336 8.078 1 98.38 82 THR A C 1
ATOM 599 O O . THR A 1 82 ? 0.904 -13.992 7.348 1 98.38 82 THR A O 1
ATOM 602 N N . ASN A 1 83 ? -1.114 -14.883 7.48 1 97.81 83 ASN A N 1
ATOM 603 C CA . ASN A 1 83 ? -1.299 -15.031 6.039 1 97.81 83 ASN A CA 1
ATOM 604 C C . ASN A 1 83 ? -2.113 -13.875 5.461 1 97.81 83 ASN A C 1
ATOM 606 O O . ASN A 1 83 ? -2.48 -12.945 6.18 1 97.81 83 ASN A O 1
ATOM 610 N N . TYR A 1 84 ? -2.377 -13.867 4.172 1 96.44 84 TYR A N 1
ATOM 611 C CA . TYR A 1 84 ? -3.082 -12.781 3.504 1 96.44 84 TYR A CA 1
ATOM 612 C C . TYR A 1 84 ? -4.434 -12.523 4.16 1 96.44 84 TYR A C 1
ATOM 614 O O . TYR A 1 84 ? -5.172 -13.461 4.469 1 96.44 84 TYR A O 1
ATOM 622 N N . PRO A 1 85 ? -4.785 -11.258 4.379 1 96.25 85 PRO A N 1
ATOM 623 C CA . PRO A 1 85 ? -6.195 -10.945 4.613 1 96.25 85 PRO A CA 1
ATOM 624 C C . PRO A 1 85 ? -7.031 -10.992 3.334 1 96.25 85 PRO A C 1
ATOM 626 O O . PRO A 1 85 ? -6.48 -10.938 2.23 1 96.25 85 PRO A O 1
ATOM 629 N N . PRO A 1 86 ? -8.336 -11.148 3.516 1 92.88 86 PRO A N 1
ATOM 630 C CA . PRO A 1 86 ? -9.18 -10.93 2.338 1 92.88 86 PRO A CA 1
ATOM 631 C C . PRO A 1 86 ? -9.016 -9.539 1.74 1 92.88 86 PRO A C 1
ATOM 633 O O . PRO A 1 86 ? -8.648 -8.594 2.451 1 92.88 86 PRO A O 1
ATOM 636 N N . SER A 1 87 ? -9.312 -9.383 0.49 1 90 87 SER A N 1
ATOM 637 C CA . SER A 1 87 ? -9.062 -8.172 -0.275 1 90 87 SER A CA 1
ATOM 638 C C . SER A 1 87 ? -9.805 -6.977 0.327 1 90 87 SER A C 1
ATOM 640 O O . SER A 1 87 ? -9.297 -5.855 0.322 1 90 87 SER A O 1
ATOM 642 N N . ASN A 1 88 ? -11.016 -7.215 0.854 1 94.69 88 ASN A N 1
ATOM 643 C CA . ASN A 1 88 ? -11.797 -6.105 1.393 1 94.69 88 ASN A CA 1
ATOM 644 C C . ASN A 1 88 ? -11.469 -5.855 2.863 1 94.69 88 ASN A C 1
ATOM 646 O O . ASN A 1 88 ? -11.93 -4.871 3.445 1 94.69 88 ASN A O 1
ATOM 650 N N . GLY A 1 89 ? -10.711 -6.758 3.486 1 97.56 89 GLY A N 1
ATOM 651 C CA . GLY A 1 89 ? -10.383 -6.672 4.902 1 97.56 89 GLY A CA 1
ATOM 652 C C . GLY A 1 89 ? -10.844 -7.883 5.691 1 97.56 89 GLY A C 1
ATOM 653 O O . GLY A 1 89 ? -11.719 -8.625 5.25 1 97.56 89 GLY A O 1
ATOM 654 N N . MET A 1 90 ? -10.266 -8.07 6.828 1 98.19 90 MET A N 1
ATOM 655 C CA . MET A 1 90 ? -10.664 -9.148 7.73 1 98.19 90 MET A CA 1
ATOM 656 C C . MET A 1 90 ? -12.141 -9.047 8.086 1 98.19 90 MET A C 1
ATOM 658 O O . MET A 1 90 ? -12.648 -7.953 8.344 1 98.19 90 MET A O 1
ATOM 662 N N . PRO A 1 91 ? -12.875 -10.18 8.109 1 96.81 91 PRO A N 1
ATOM 663 C CA . PRO A 1 91 ? -14.289 -10.141 8.477 1 96.81 91 PRO A CA 1
ATOM 664 C C . PRO A 1 91 ? -14.531 -9.5 9.844 1 96.81 91 PRO A C 1
ATOM 666 O O . PRO A 1 91 ? -15.5 -8.758 10.023 1 96.81 91 PRO A O 1
ATOM 669 N N . GLU A 1 92 ? -13.625 -9.773 10.797 1 97.94 92 GLU A N 1
ATOM 670 C CA . GLU A 1 92 ? -13.742 -9.195 12.133 1 97.94 92 GLU A CA 1
ATOM 671 C C . GLU A 1 92 ? -13.789 -7.672 12.062 1 97.94 92 GLU A C 1
ATOM 673 O O . GLU A 1 92 ? -14.625 -7.043 12.719 1 97.94 92 GLU A O 1
ATOM 678 N N . LEU A 1 93 ? -12.945 -7.094 11.234 1 98.75 93 LEU A N 1
ATOM 679 C CA . LEU A 1 93 ? -12.867 -5.641 11.148 1 98.75 93 LEU A CA 1
ATOM 680 C C . LEU A 1 93 ? -14.023 -5.082 10.328 1 98.75 93 LEU A C 1
ATOM 682 O O . LEU A 1 93 ? -14.602 -4.055 10.688 1 98.75 93 LEU A O 1
ATOM 686 N N . ARG A 1 94 ? -14.367 -5.723 9.234 1 97.81 94 ARG A N 1
ATOM 687 C CA . ARG A 1 94 ? -15.477 -5.281 8.398 1 97.81 94 ARG A CA 1
ATOM 688 C C . ARG A 1 94 ? -16.781 -5.297 9.172 1 97.81 94 ARG A C 1
ATOM 690 O O . ARG A 1 94 ? -17.672 -4.48 8.914 1 97.81 94 ARG A O 1
ATOM 697 N N . ASP A 1 95 ? -16.906 -6.215 10.141 1 97.94 95 ASP A N 1
ATOM 698 C CA . ASP A 1 95 ? -18.109 -6.277 10.984 1 97.94 95 ASP A CA 1
ATOM 699 C C . ASP A 1 95 ? -18.078 -5.188 12.062 1 97.94 95 ASP A C 1
ATOM 701 O O . ASP A 1 95 ? -19.109 -4.645 12.43 1 97.94 95 ASP A O 1
ATOM 705 N N . ALA A 1 96 ? -16.922 -4.875 12.555 1 98.75 96 ALA A N 1
ATOM 706 C CA . ALA A 1 96 ? -16.766 -3.902 13.633 1 98.75 96 ALA A CA 1
ATOM 707 C C . ALA A 1 96 ? -16.984 -2.479 13.125 1 98.75 96 ALA A C 1
ATOM 709 O O . ALA A 1 96 ? -17.5 -1.624 13.852 1 98.75 96 ALA A O 1
ATOM 710 N N . LEU A 1 97 ? -16.672 -2.188 11.883 1 98.75 97 LEU A N 1
ATOM 711 C CA . LEU A 1 97 ? -16.672 -0.833 11.336 1 98.75 97 LEU A CA 1
ATOM 712 C C . LEU A 1 97 ? -18.078 -0.274 11.258 1 98.75 97 LEU A C 1
ATOM 714 O O . LEU A 1 97 ? -18.344 0.85 11.695 1 98.75 97 LEU A O 1
ATOM 718 N N . PRO A 1 98 ? -19.047 -1.052 10.719 1 98.25 98 PRO A N 1
ATOM 719 C CA . PRO A 1 98 ? -20.422 -0.531 10.727 1 98.25 98 PRO A CA 1
ATOM 720 C C . PRO A 1 98 ? -20.922 -0.232 12.133 1 98.25 98 PRO A C 1
ATOM 722 O O . PRO A 1 98 ? -21.594 0.785 12.352 1 98.25 98 PRO A O 1
ATOM 725 N N . ARG A 1 99 ? -20.578 -1.088 13.117 1 98.19 99 ARG A N 1
ATOM 726 C CA . ARG A 1 99 ? -20.984 -0.859 14.5 1 98.19 99 ARG A CA 1
ATOM 727 C C . ARG A 1 99 ? -20.344 0.404 15.062 1 98.19 99 ARG A C 1
ATOM 729 O O . ARG A 1 99 ? -20.984 1.187 15.75 1 98.19 99 ARG A O 1
ATOM 736 N N . PHE A 1 100 ? -19.172 0.548 14.797 1 98.62 100 PHE A N 1
ATOM 737 C CA . PHE A 1 100 ? -18.406 1.706 15.258 1 98.62 100 PHE A CA 1
ATOM 738 C C . PHE A 1 100 ? -19 2.996 14.703 1 98.62 100 PHE A C 1
ATOM 740 O O . PHE A 1 100 ? -19.234 3.949 15.445 1 98.62 100 PHE A O 1
ATOM 747 N N . TYR A 1 101 ? -19.312 3.102 13.336 1 98.69 101 TYR A N 1
ATOM 748 C CA . TYR A 1 101 ? -19.844 4.293 12.68 1 98.69 101 TYR A CA 1
ATOM 749 C C . TYR A 1 101 ? -21.25 4.609 13.172 1 98.69 101 TYR A C 1
ATOM 751 O O . TYR A 1 101 ? -21.594 5.777 13.359 1 98.69 101 TYR A O 1
ATOM 759 N N . GLU A 1 102 ? -21.969 3.59 13.367 1 98.12 102 GLU A N 1
ATOM 760 C CA . GLU A 1 102 ? -23.312 3.811 13.891 1 98.12 102 GLU A CA 1
ATOM 761 C C . GLU A 1 102 ? -23.266 4.348 15.32 1 98.12 102 GLU A C 1
ATOM 763 O O . GLU A 1 102 ? -23.984 5.289 15.656 1 98.12 102 GLU A O 1
ATOM 768 N N . ARG A 1 103 ? -22.406 3.773 16.109 1 97.81 103 ARG A N 1
ATOM 769 C CA . ARG A 1 103 ? -22.297 4.152 17.516 1 97.81 103 ARG A CA 1
ATOM 770 C C . ARG A 1 103 ? -21.719 5.559 17.656 1 97.81 103 ARG A C 1
ATOM 772 O O . ARG A 1 103 ? -22.25 6.375 18.422 1 97.81 103 ARG A O 1
ATOM 779 N N . GLU A 1 104 ? -20.688 5.867 16.953 1 97.12 104 GLU A N 1
ATOM 780 C CA . GLU A 1 104 ? -19.922 7.082 17.203 1 97.12 104 GLU A CA 1
ATOM 781 C C . GLU A 1 104 ? -20.406 8.234 16.328 1 97.12 104 GLU A C 1
ATOM 783 O O . GLU A 1 104 ? -20.266 9.406 16.719 1 97.12 104 GLU A O 1
ATOM 788 N N . LEU A 1 105 ? -21.016 7.945 15.109 1 97.81 105 LEU A N 1
ATOM 789 C CA . LEU A 1 105 ? -21.344 9.008 14.172 1 97.81 105 LEU A CA 1
ATOM 790 C C . LEU A 1 105 ? -22.828 8.992 13.836 1 97.81 105 LEU A C 1
ATOM 792 O O . LEU A 1 105 ? -23.328 9.898 13.156 1 97.81 105 LEU A O 1
ATOM 796 N N . GLY A 1 106 ? -23.516 7.938 14.289 1 97.94 106 GLY A N 1
ATOM 797 C CA . GLY A 1 106 ? -24.922 7.816 13.969 1 97.94 106 GLY A CA 1
ATOM 798 C C . GLY A 1 106 ? -25.188 7.488 12.516 1 97.94 106 GLY A C 1
ATOM 799 O O . GLY A 1 106 ? -26.203 7.891 11.953 1 97.94 106 GLY A O 1
ATOM 800 N N . LEU A 1 107 ? -24.25 6.859 11.812 1 98.5 107 LEU A N 1
ATOM 801 C CA . LEU A 1 107 ? -24.375 6.508 10.398 1 98.5 107 LEU A CA 1
ATOM 802 C C . LEU A 1 107 ? -24.469 5 10.219 1 98.5 107 LEU A C 1
ATOM 804 O O . LEU A 1 107 ? -23.531 4.266 10.539 1 98.5 107 LEU A O 1
ATOM 808 N N . ARG A 1 108 ? -25.609 4.441 9.773 1 98.19 108 ARG A N 1
ATOM 809 C CA . ARG A 1 108 ? -25.781 3.021 9.492 1 98.19 108 ARG A CA 1
ATOM 810 C C . ARG A 1 108 ? -25.562 2.725 8.016 1 98.19 108 ARG A C 1
ATOM 812 O O . ARG A 1 108 ? -26.391 3.07 7.176 1 98.19 108 ARG A O 1
ATOM 819 N N . TYR A 1 109 ? -24.469 2.195 7.672 1 98.38 109 TYR A N 1
ATOM 820 C CA . TYR A 1 109 ? -24.094 1.773 6.324 1 98.38 109 TYR A CA 1
ATOM 821 C C . TYR A 1 109 ? -24.188 0.258 6.184 1 98.38 109 TYR A C 1
ATOM 823 O O . TYR A 1 109 ? -24.062 -0.47 7.172 1 98.38 109 TYR A O 1
ATOM 831 N N . PRO A 1 110 ? -24.422 -0.28 4.969 1 97.38 110 PRO A N 1
ATOM 832 C CA . PRO A 1 110 ? -24.281 -1.725 4.773 1 97.38 110 PRO A CA 1
ATOM 833 C C . PRO A 1 110 ? -22.828 -2.182 4.809 1 97.38 110 PRO A C 1
ATOM 835 O O . PRO A 1 110 ? -21.922 -1.379 4.582 1 97.38 110 PRO A O 1
ATOM 838 N N . LEU A 1 111 ? -22.641 -3.396 5.043 1 97.19 111 LEU A N 1
ATOM 839 C CA . LEU A 1 111 ? -21.312 -3.984 5.18 1 97.19 111 LEU A CA 1
ATOM 840 C C . LEU A 1 111 ? -20.469 -3.729 3.928 1 97.19 111 LEU A C 1
ATOM 842 O O . LEU A 1 111 ? -19.266 -3.477 4.023 1 97.19 111 LEU A O 1
ATOM 846 N N . GLU A 1 112 ? -21.047 -3.748 2.781 1 96.81 112 GLU A N 1
ATOM 847 C CA . GLU A 1 112 ? -20.359 -3.637 1.492 1 96.81 112 GLU A CA 1
ATOM 848 C C . GLU A 1 112 ? -19.812 -2.232 1.282 1 96.81 112 GLU A C 1
ATOM 850 O O . GLU A 1 112 ? -19 -2.01 0.382 1 96.81 112 GLU A O 1
ATOM 855 N N . SER A 1 113 ? -20.172 -1.292 2.191 1 98.25 113 SER A N 1
ATOM 856 C CA . SER A 1 113 ? -19.734 0.092 2.061 1 98.25 113 SER A CA 1
ATOM 857 C C . SER A 1 113 ? -18.359 0.296 2.688 1 98.25 113 SER A C 1
ATOM 859 O O . SER A 1 113 ? -17.797 1.396 2.635 1 98.25 113 SER A O 1
ATOM 861 N N . PHE A 1 114 ? -17.828 -0.751 3.262 1 98.69 114 PHE A N 1
ATOM 862 C CA . PHE A 1 114 ? -16.578 -0.605 3.992 1 98.69 114 PHE A CA 1
ATOM 863 C C . PHE A 1 114 ? -15.445 -1.351 3.289 1 98.69 114 PHE A C 1
ATOM 865 O O . PHE A 1 114 ? -15.625 -2.494 2.865 1 98.69 114 PHE A O 1
ATOM 872 N N . LEU A 1 115 ? -14.273 -0.681 3.133 1 98.69 115 LEU A N 1
ATOM 873 C CA . LEU A 1 115 ? -13.055 -1.249 2.561 1 98.69 115 LEU A CA 1
ATOM 874 C C . LEU A 1 115 ? -11.844 -0.949 3.443 1 98.69 115 LEU A C 1
ATOM 876 O O . LEU A 1 115 ? -11.578 0.212 3.758 1 98.69 115 LEU A O 1
ATOM 880 N N . VAL A 1 116 ? -11.156 -2.025 3.889 1 98.88 116 VAL A N 1
ATOM 881 C CA . VAL A 1 116 ? -9.961 -1.865 4.707 1 98.88 116 VAL A CA 1
ATOM 882 C C . VAL A 1 116 ? -8.734 -1.745 3.805 1 98.88 116 VAL A C 1
ATOM 884 O O . VAL A 1 116 ? -8.633 -2.441 2.791 1 98.88 116 VAL A O 1
ATOM 887 N N . ALA A 1 117 ? -7.832 -0.857 4.121 1 98.56 117 ALA A N 1
ATOM 888 C CA . ALA A 1 117 ? -6.566 -0.667 3.42 1 98.56 117 ALA A CA 1
ATOM 889 C C . ALA A 1 117 ? -5.434 -0.37 4.398 1 98.56 117 ALA A C 1
ATOM 891 O O . ALA A 1 117 ? -5.66 -0.284 5.609 1 98.56 117 ALA A O 1
ATOM 892 N N . SER A 1 118 ? -4.25 -0.251 3.887 1 98.31 118 SER A N 1
ATOM 893 C CA . SER A 1 118 ? -3.061 -0.056 4.707 1 98.31 118 SER A CA 1
ATOM 894 C C . SER A 1 118 ? -2.877 1.412 5.078 1 98.31 118 SER A C 1
ATOM 896 O O . SER A 1 118 ? -1.816 1.991 4.836 1 98.31 118 SER A O 1
ATOM 898 N N . GLY A 1 119 ? -3.896 1.957 5.715 1 97.94 119 GLY A N 1
ATOM 899 C CA . GLY A 1 119 ? -3.881 3.357 6.102 1 97.94 119 GLY A CA 1
ATOM 900 C C . GLY A 1 119 ? -4.738 4.234 5.211 1 97.94 119 GLY A C 1
ATOM 901 O O . GLY A 1 119 ? -5.426 3.736 4.316 1 97.94 119 GLY A O 1
ATOM 902 N N . ALA A 1 120 ? -4.707 5.523 5.43 1 97.88 120 ALA A N 1
ATOM 903 C CA . ALA A 1 120 ? -5.586 6.465 4.738 1 97.88 120 ALA A CA 1
ATOM 904 C C . ALA A 1 120 ? -5.035 6.824 3.363 1 97.88 120 ALA A C 1
ATOM 906 O O . ALA A 1 120 ? -5.797 7.098 2.434 1 97.88 120 ALA A O 1
ATOM 907 N N . ARG A 1 121 ? -3.734 6.867 3.166 1 97.56 121 ARG A N 1
ATOM 908 C CA . ARG A 1 121 ? -3.154 7.277 1.891 1 97.56 121 ARG A CA 1
ATOM 909 C C . ARG A 1 121 ? -3.605 6.355 0.763 1 97.56 121 ARG A C 1
ATOM 911 O O . ARG A 1 121 ? -4.047 6.82 -0.288 1 97.56 121 ARG A O 1
ATOM 918 N N . PRO A 1 122 ? -3.551 4.996 1.004 1 98.38 122 PRO A N 1
ATOM 919 C CA . PRO A 1 122 ? -4.051 4.137 -0.068 1 98.38 122 PRO A CA 1
ATOM 920 C C . PRO A 1 122 ? -5.539 4.344 -0.347 1 98.38 122 PRO A C 1
ATOM 922 O O . PRO A 1 122 ? -5.984 4.199 -1.488 1 98.38 122 PRO A O 1
ATOM 925 N N . VAL A 1 123 ? -6.277 4.672 0.665 1 98.69 123 VAL A N 1
ATOM 926 C CA . VAL A 1 123 ? -7.695 4.965 0.489 1 98.69 123 VAL A CA 1
ATOM 927 C C . VAL A 1 123 ? -7.867 6.176 -0.426 1 98.69 123 VAL A C 1
ATOM 929 O O . VAL A 1 123 ? -8.641 6.133 -1.383 1 98.69 123 VAL A O 1
ATOM 932 N N . ILE A 1 124 ? -7.121 7.215 -0.155 1 98.81 124 ILE A N 1
ATOM 933 C CA . ILE A 1 124 ? -7.188 8.422 -0.973 1 98.81 124 ILE A CA 1
ATOM 934 C C . ILE A 1 124 ? -6.801 8.094 -2.414 1 98.81 124 ILE A C 1
ATOM 936 O O . ILE A 1 124 ? -7.512 8.461 -3.354 1 98.81 124 ILE A O 1
ATOM 940 N N . TYR A 1 125 ? -5.719 7.422 -2.561 1 98.44 125 TYR A N 1
ATOM 941 C CA . TYR A 1 125 ? -5.273 7.027 -3.893 1 98.44 125 TYR A CA 1
ATOM 942 C C . TYR A 1 125 ? -6.34 6.203 -4.602 1 98.44 125 TYR A C 1
ATOM 944 O O . TYR A 1 125 ? -6.613 6.414 -5.785 1 98.44 125 TYR A O 1
ATOM 952 N N . GLY A 1 126 ? -6.895 5.227 -3.893 1 98.44 126 GLY A N 1
ATOM 953 C CA . GLY A 1 126 ? -7.957 4.402 -4.441 1 98.44 126 GLY A CA 1
ATOM 954 C C . GLY A 1 126 ? -9.164 5.207 -4.887 1 98.44 126 GLY A C 1
ATOM 955 O O . GLY A 1 126 ? -9.773 4.902 -5.918 1 98.44 126 GLY A O 1
ATOM 956 N N . ILE A 1 127 ? -9.555 6.207 -4.129 1 98.75 127 ILE A N 1
ATOM 957 C CA . ILE A 1 127 ? -10.672 7.074 -4.496 1 98.75 127 ILE A CA 1
ATOM 958 C C . ILE A 1 127 ? -10.359 7.777 -5.816 1 98.75 127 ILE A C 1
ATOM 960 O O . ILE A 1 127 ? -11.164 7.754 -6.746 1 98.75 127 ILE A O 1
ATOM 964 N N . TYR A 1 128 ? -9.172 8.398 -5.879 1 98.56 128 TYR A N 1
ATOM 965 C CA . TYR A 1 128 ? -8.773 9.086 -7.098 1 98.56 128 TYR A CA 1
ATOM 966 C C . TYR A 1 128 ? -8.82 8.141 -8.297 1 98.56 128 TYR A C 1
ATOM 968 O O . TYR A 1 128 ? -9.398 8.469 -9.328 1 98.56 128 TYR A O 1
ATOM 976 N N . ARG A 1 129 ? -8.266 6.961 -8.133 1 98 129 ARG A N 1
ATOM 977 C CA . ARG A 1 129 ? -8.195 6.008 -9.234 1 98 129 ARG A CA 1
ATOM 978 C C . ARG A 1 129 ? -9.586 5.527 -9.633 1 98 129 ARG A C 1
ATOM 980 O O . ARG A 1 129 ? -9.844 5.258 -10.812 1 98 129 ARG A O 1
ATOM 987 N N . ALA A 1 130 ? -10.445 5.375 -8.688 1 97.94 130 ALA A N 1
ATOM 988 C CA . ALA A 1 130 ? -11.766 4.801 -8.922 1 97.94 130 ALA A CA 1
ATOM 989 C C . ALA A 1 130 ? -12.68 5.801 -9.625 1 97.94 130 ALA A C 1
ATOM 991 O O . ALA A 1 130 ? -13.547 5.414 -10.406 1 97.94 130 ALA A O 1
ATOM 992 N N . VAL A 1 131 ? -12.453 7.152 -9.391 1 97.56 131 VAL A N 1
ATOM 993 C CA . VAL A 1 131 ? -13.516 8.039 -9.844 1 97.56 131 VAL A CA 1
ATOM 994 C C . VAL A 1 131 ? -12.945 9.07 -10.82 1 97.56 131 VAL A C 1
ATOM 996 O O . VAL A 1 131 ? -13.695 9.742 -11.531 1 97.56 131 VAL A O 1
ATOM 999 N N . VAL A 1 132 ? -11.633 9.25 -10.938 1 97.88 132 VAL A N 1
ATOM 1000 C CA . VAL A 1 132 ? -11.055 10.328 -11.727 1 97.88 132 VAL A CA 1
ATOM 1001 C C . VAL A 1 132 ? -10.367 9.758 -12.961 1 97.88 132 VAL A C 1
ATOM 1003 O O . VAL A 1 132 ? -9.562 8.82 -12.859 1 97.88 132 VAL A O 1
ATOM 1006 N N . ASP A 1 133 ? -10.656 10.227 -14.125 1 96.94 133 ASP A N 1
ATOM 1007 C CA . ASP A 1 133 ? -9.945 9.961 -15.375 1 96.94 133 ASP A CA 1
ATOM 1008 C C . ASP A 1 133 ? -8.93 11.062 -15.672 1 96.94 133 ASP A C 1
ATOM 1010 O O . ASP A 1 133 ? -9.055 12.18 -15.172 1 96.94 133 ASP A O 1
ATOM 1014 N N . PRO A 1 134 ? -7.871 10.695 -16.469 1 96.38 134 PRO A N 1
ATOM 1015 C CA . PRO A 1 134 ? -7.023 11.789 -16.953 1 96.38 134 PRO A CA 1
ATOM 1016 C C . PRO A 1 134 ? -7.824 12.906 -17.609 1 96.38 134 PRO A C 1
ATOM 1018 O O . PRO A 1 134 ? -8.766 12.641 -18.359 1 96.38 134 PRO A O 1
ATOM 1021 N N . GLY A 1 135 ? -7.551 14.133 -17.188 1 97.38 135 GLY A N 1
ATOM 1022 C CA . GLY A 1 135 ? -8.227 15.281 -17.766 1 97.38 135 GLY A CA 1
ATOM 1023 C C . GLY A 1 135 ? -9.406 15.758 -16.938 1 97.38 135 GLY A C 1
ATOM 1024 O O . GLY A 1 135 ? -9.875 16.891 -17.094 1 97.38 135 GLY A O 1
ATOM 1025 N N . ASP A 1 136 ? -9.93 14.938 -16 1 97.88 136 ASP A N 1
ATOM 1026 C CA . ASP A 1 136 ? -11.008 15.359 -15.117 1 97.88 136 ASP A CA 1
ATOM 1027 C C . ASP A 1 136 ? -10.539 16.469 -14.172 1 97.88 136 ASP A C 1
ATOM 1029 O O . ASP A 1 136 ? -9.344 16.594 -13.898 1 97.88 136 ASP A O 1
ATOM 1033 N N . THR A 1 137 ? -11.492 17.219 -13.688 1 98.38 137 THR A N 1
ATOM 1034 C CA . THR A 1 137 ? -11.203 18.328 -12.773 1 98.38 137 THR A CA 1
ATOM 1035 C C . THR A 1 137 ? -11.383 17.891 -11.32 1 98.38 137 THR A C 1
ATOM 1037 O O . THR A 1 137 ? -12.422 17.344 -10.961 1 98.38 137 THR A O 1
ATOM 1040 N N . VAL A 1 138 ? -10.375 18.078 -10.523 1 98.69 138 VAL A N 1
ATOM 1041 C CA . VAL A 1 138 ? -10.414 17.875 -9.078 1 98.69 138 VAL A CA 1
ATOM 1042 C C . VAL A 1 138 ? -10.328 19.219 -8.367 1 98.69 138 VAL A C 1
ATOM 1044 O O . VAL A 1 138 ? -9.406 20 -8.602 1 98.69 138 VAL A O 1
ATOM 1047 N N . VAL A 1 139 ? -11.312 19.469 -7.477 1 98.56 139 VAL A N 1
ATOM 1048 C CA . VAL A 1 139 ? -11.391 20.734 -6.758 1 98.56 139 VAL A CA 1
ATOM 1049 C C . VAL A 1 139 ? -11.031 20.531 -5.289 1 98.56 139 VAL A C 1
ATOM 1051 O O . VAL A 1 139 ? -11.562 19.625 -4.641 1 98.56 139 VAL A O 1
ATOM 1054 N N . TYR A 1 140 ? -10.156 21.312 -4.762 1 97.88 140 TYR A N 1
ATOM 1055 C CA . TYR A 1 140 ? -9.789 21.234 -3.354 1 97.88 140 TYR A CA 1
ATOM 1056 C C . TYR A 1 140 ? -9.359 22.594 -2.828 1 97.88 140 TYR A C 1
ATOM 1058 O O . TYR A 1 140 ? -8.867 23.438 -3.588 1 97.88 140 TYR A O 1
ATOM 1066 N N . PRO A 1 141 ? -9.578 22.859 -1.564 1 96.62 141 PRO A N 1
ATOM 1067 C CA . PRO A 1 141 ? -9.125 24.125 -0.977 1 96.62 141 PRO A CA 1
ATOM 1068 C C . PRO A 1 141 ? -7.621 24.172 -0.747 1 96.62 141 PRO A C 1
ATOM 1070 O O . PRO A 1 141 ? -6.957 23.125 -0.78 1 96.62 141 PRO A O 1
ATOM 1073 N N . VAL A 1 142 ? -7.109 25.328 -0.634 1 96.5 142 VAL A N 1
ATOM 1074 C CA . VAL A 1 142 ? -5.766 25.547 -0.111 1 96.5 142 VAL A CA 1
ATOM 1075 C C . VAL A 1 142 ? -5.809 26.547 1.044 1 96.5 142 VAL A C 1
ATOM 1077 O O . VAL A 1 142 ? -6.559 27.516 0.999 1 96.5 142 VAL A O 1
ATOM 1080 N N . PRO A 1 143 ? -5.109 26.312 2.156 1 97 143 PRO A N 1
ATOM 1081 C CA . PRO A 1 143 ? -4.113 25.25 2.258 1 97 143 PRO A CA 1
ATOM 1082 C C . PRO A 1 143 ? -4.746 23.859 2.432 1 97 143 PRO A C 1
ATOM 1084 O O . PRO A 1 143 ? -5.82 23.75 3.023 1 97 143 PRO A O 1
ATOM 1087 N N . SER A 1 144 ? -4.172 22.812 1.834 1 95.75 144 SER A N 1
ATOM 1088 C CA . SER A 1 144 ? -4.547 21.422 2.033 1 95.75 144 SER A CA 1
ATOM 1089 C C . SER A 1 144 ? -3.365 20.5 1.77 1 95.75 144 SER A C 1
ATOM 1091 O O . SER A 1 144 ? -2.361 20.906 1.187 1 95.75 144 SER A O 1
ATOM 1093 N N . TRP A 1 145 ? -3.52 19.328 2.191 1 91.94 145 TRP A N 1
ATOM 1094 C CA . TRP A 1 145 ? -2.41 18.375 2.148 1 91.94 145 TRP A CA 1
ATOM 1095 C C . TRP A 1 145 ? -2.555 17.422 0.963 1 91.94 145 TRP A C 1
ATOM 1097 O O . TRP A 1 145 ? -3.584 16.766 0.81 1 91.94 145 TRP A O 1
ATOM 1107 N N . ASN A 1 146 ? -1.604 17.375 -0.025 1 89.81 146 ASN A N 1
ATOM 1108 C CA . ASN A 1 146 ? -1.158 16.297 -0.911 1 89.81 146 ASN A CA 1
ATOM 1109 C C . ASN A 1 146 ? -2.076 16.156 -2.121 1 89.81 146 ASN A C 1
ATOM 1111 O O . ASN A 1 146 ? -1.818 15.344 -3.008 1 89.81 146 ASN A O 1
ATOM 1115 N N . ASN A 1 147 ? -3.225 16.875 -2.252 1 95.38 147 ASN A N 1
ATOM 1116 C CA . ASN A 1 147 ? -4.145 16.734 -3.375 1 95.38 147 ASN A CA 1
ATOM 1117 C C . ASN A 1 147 ? -3.451 17 -4.707 1 95.38 147 ASN A C 1
ATOM 1119 O O . ASN A 1 147 ? -3.734 16.344 -5.707 1 95.38 147 ASN A O 1
ATOM 1123 N N . ASN A 1 148 ? -2.521 17.969 -4.699 1 95.38 148 ASN A N 1
ATOM 1124 C CA . ASN A 1 148 ? -1.793 18.328 -5.914 1 95.38 148 ASN A CA 1
ATOM 1125 C C . ASN A 1 148 ? -1.016 17.141 -6.465 1 95.38 148 ASN A C 1
ATOM 1127 O O . ASN A 1 148 ? -0.934 16.953 -7.68 1 95.38 148 ASN A O 1
ATOM 1131 N N . HIS A 1 149 ? -0.498 16.359 -5.625 1 95.31 149 HIS A N 1
ATOM 1132 C CA . HIS A 1 149 ? 0.291 15.211 -6.059 1 95.31 149 HIS A CA 1
ATOM 1133 C C . HIS A 1 149 ? -0.594 14.148 -6.691 1 95.31 149 HIS A C 1
ATOM 1135 O O . HIS A 1 149 ? -0.207 13.523 -7.684 1 95.31 149 HIS A O 1
ATOM 1141 N N . TYR A 1 150 ? -1.765 13.875 -6.129 1 97.19 150 TYR A N 1
ATOM 1142 C CA . TYR A 1 150 ? -2.668 12.891 -6.715 1 97.19 150 TYR A CA 1
ATOM 1143 C C . TYR A 1 150 ? -3.188 13.367 -8.07 1 97.19 150 TYR A C 1
ATOM 1145 O O . TYR A 1 150 ? -3.354 12.57 -8.992 1 97.19 150 TYR A O 1
ATOM 1153 N N . VAL A 1 151 ? -3.457 14.688 -8.172 1 97.62 151 VAL A N 1
ATOM 1154 C CA . VAL A 1 151 ? -3.842 15.273 -9.445 1 97.62 151 VAL A CA 1
ATOM 1155 C C . VAL A 1 151 ? -2.762 15 -10.492 1 97.62 151 VAL A C 1
ATOM 1157 O O . VAL A 1 151 ? -3.062 14.562 -11.602 1 97.62 151 VAL A O 1
ATOM 1160 N N . HIS A 1 152 ? -1.529 15.25 -10.102 1 96.94 152 HIS A N 1
ATOM 1161 C CA . HIS A 1 152 ? -0.406 15.016 -11 1 96.94 152 HIS A CA 1
ATOM 1162 C C . HIS A 1 152 ? -0.3 13.539 -11.375 1 96.94 152 HIS A C 1
ATOM 1164 O O . HIS A 1 152 ? -0.14 13.203 -12.547 1 96.94 152 HIS A O 1
ATOM 1170 N N . MET A 1 153 ? -0.382 12.664 -10.453 1 96.5 153 MET A N 1
ATOM 1171 C CA . MET A 1 153 ? -0.204 11.234 -10.664 1 96.5 153 MET A CA 1
ATOM 1172 C C . MET A 1 153 ? -1.237 10.695 -11.641 1 96.5 153 MET A C 1
ATOM 1174 O O . MET A 1 153 ? -0.975 9.727 -12.359 1 96.5 153 MET A O 1
ATOM 1178 N N . LEU A 1 154 ? -2.426 11.336 -11.727 1 96.81 154 LEU A N 1
ATOM 1179 C CA . LEU A 1 154 ? -3.496 10.797 -12.555 1 96.81 154 LEU A CA 1
ATOM 1180 C C . LEU A 1 154 ? -3.619 11.586 -13.859 1 96.81 154 LEU A C 1
ATOM 1182 O O . LEU A 1 154 ? -4.434 11.242 -14.719 1 96.81 154 LEU A O 1
ATOM 1186 N N . GLY A 1 155 ? -2.781 12.648 -14.008 1 96.69 155 GLY A N 1
ATOM 1187 C CA . GLY A 1 155 ? -2.938 13.516 -15.164 1 96.69 155 GLY A CA 1
ATOM 1188 C C . GLY A 1 155 ? -4.238 14.297 -15.156 1 96.69 155 GLY A C 1
ATOM 1189 O O . GLY A 1 155 ? -4.805 14.586 -16.219 1 96.69 155 GLY A O 1
ATOM 1190 N N . ALA A 1 156 ? -4.789 14.555 -13.945 1 97.94 156 ALA A N 1
ATOM 1191 C CA . ALA A 1 156 ? -6.023 15.32 -13.773 1 97.94 156 ALA A CA 1
ATOM 1192 C C . ALA A 1 156 ? -5.742 16.812 -13.766 1 97.94 156 ALA A C 1
ATOM 1194 O O . ALA A 1 156 ? -4.59 17.234 -13.883 1 97.94 156 ALA A O 1
ATOM 1195 N N . LYS A 1 157 ? -6.805 17.578 -13.805 1 98.31 157 LYS A N 1
ATOM 1196 C CA . LYS A 1 157 ? -6.715 19.031 -13.695 1 98.31 157 LYS A CA 1
ATOM 1197 C C . LYS A 1 157 ? -7.086 19.5 -12.289 1 98.31 157 LYS A C 1
ATOM 1199 O O . LYS A 1 157 ? -8.234 19.359 -11.859 1 98.31 157 LYS A O 1
ATOM 1204 N N . GLY A 1 158 ? -6.184 20.047 -11.594 1 98.06 158 GLY A N 1
ATOM 1205 C CA . GLY A 1 158 ? -6.441 20.578 -10.266 1 98.06 158 GLY A CA 1
ATOM 1206 C C . GLY A 1 158 ? -6.953 22.016 -10.281 1 98.06 158 GLY A C 1
ATOM 1207 O O . GLY A 1 158 ? -6.414 22.859 -11 1 98.06 158 GLY A O 1
ATOM 1208 N N . VAL A 1 159 ? -7.996 22.266 -9.586 1 97.94 159 VAL A N 1
ATOM 1209 C CA . VAL A 1 159 ? -8.516 23.609 -9.352 1 97.94 159 VAL A CA 1
ATOM 1210 C C . VAL A 1 159 ? -8.516 23.906 -7.855 1 97.94 159 VAL A C 1
ATOM 1212 O O . VAL A 1 159 ? -9.219 23.25 -7.086 1 97.94 159 VAL A O 1
ATOM 1215 N N . THR A 1 160 ? -7.785 24.906 -7.453 1 96.81 160 THR A N 1
ATOM 1216 C CA . THR A 1 160 ? -7.676 25.25 -6.039 1 96.81 160 THR A CA 1
ATOM 1217 C C . THR A 1 160 ? -8.688 26.328 -5.676 1 96.81 160 THR A C 1
ATOM 1219 O O . THR A 1 160 ? -9 27.203 -6.492 1 96.81 160 THR A O 1
ATOM 1222 N N . VAL A 1 161 ? -9.18 26.203 -4.477 1 96.19 161 VAL A N 1
ATOM 1223 C CA . VAL A 1 161 ? -10.047 27.219 -3.869 1 96.19 161 VAL A CA 1
ATOM 1224 C C . VAL A 1 161 ? -9.352 27.828 -2.658 1 96.19 161 VAL A C 1
ATOM 1226 O O . VAL A 1 161 ? -9.406 27.281 -1.554 1 96.19 161 VAL A O 1
ATOM 1229 N N . PRO A 1 162 ? -8.781 29.016 -2.805 1 94.88 162 PRO A N 1
ATOM 1230 C CA . PRO A 1 162 ? -8.109 29.625 -1.659 1 94.88 162 PRO A CA 1
ATOM 1231 C C . PRO A 1 162 ? -9.07 30 -0.537 1 94.88 162 PRO A C 1
ATOM 1233 O O . PRO A 1 162 ? -10.094 30.641 -0.788 1 94.88 162 PRO A O 1
ATOM 1236 N N . CYS A 1 163 ? -8.812 29.516 0.616 1 94.94 163 CYS A N 1
ATOM 1237 C CA . CYS A 1 163 ? -9.602 29.812 1.804 1 94.94 163 CYS A CA 1
ATOM 1238 C C . CYS A 1 163 ? -8.75 30.5 2.865 1 94.94 163 CYS A C 1
ATOM 1240 O O . CYS A 1 163 ? -7.598 30.125 3.076 1 94.94 163 CYS A O 1
ATOM 1242 N N . GLY A 1 164 ? -9.336 31.547 3.541 1 93.75 164 GLY A N 1
ATOM 1243 C CA . GLY A 1 164 ? -8.625 32.281 4.566 1 93.75 164 GLY A CA 1
ATOM 1244 C C . GLY A 1 164 ? -9.18 32.062 5.961 1 93.75 164 GLY A C 1
ATOM 1245 O O . GLY A 1 164 ? -10.062 31.234 6.156 1 93.75 164 GLY A O 1
ATOM 1246 N N . PRO A 1 165 ? -8.617 32.844 6.902 1 93.5 165 PRO A N 1
ATOM 1247 C CA . PRO A 1 165 ? -9.016 32.656 8.297 1 93.5 165 PRO A CA 1
ATOM 1248 C C . PRO A 1 165 ? -10.492 32.969 8.531 1 93.5 165 PRO A C 1
ATOM 1250 O O . PRO A 1 165 ? -11.109 32.438 9.461 1 93.5 165 PRO A O 1
ATOM 1253 N N . GLU A 1 166 ? -11.039 33.781 7.688 1 92.5 166 GLU A N 1
ATOM 1254 C CA . GLU A 1 166 ? -12.438 34.188 7.852 1 92.5 166 GLU A CA 1
ATOM 1255 C C . GLU A 1 166 ? -13.375 33 7.656 1 92.5 166 GLU A C 1
ATOM 1257 O O . GLU A 1 166 ? -14.516 33.031 8.141 1 92.5 166 GLU A O 1
ATOM 1262 N N . SER A 1 167 ? -12.922 31.984 7.008 1 92.44 167 SER A N 1
ATOM 1263 C CA . SER A 1 167 ? -13.711 30.766 6.785 1 92.44 167 SER A CA 1
ATOM 1264 C C . SER A 1 167 ? -13.07 29.562 7.465 1 92.44 167 SER A C 1
ATOM 1266 O O . SER A 1 167 ? -13.312 28.422 7.07 1 92.44 167 SER A O 1
ATOM 1268 N N . ARG A 1 168 ? -12.156 29.812 8.352 1 91.94 168 ARG A N 1
ATOM 1269 C CA . ARG A 1 168 ? -11.438 28.734 9.031 1 91.94 168 ARG A CA 1
ATOM 1270 C C . ARG A 1 168 ? -10.586 27.938 8.055 1 91.94 168 ARG A C 1
ATOM 1272 O O . ARG A 1 168 ? -10.297 26.766 8.289 1 91.94 168 ARG A O 1
ATOM 1279 N N . PHE A 1 169 ? -10.281 28.594 6.906 1 95.06 169 PHE A N 1
ATOM 1280 C CA . PHE A 1 169 ? -9.484 28.016 5.832 1 95.06 169 PHE A CA 1
ATOM 1281 C C . PHE A 1 169 ? -10.211 26.844 5.18 1 95.06 169 PHE A C 1
ATOM 1283 O O . PHE A 1 169 ? -9.578 25.953 4.621 1 95.06 169 PHE A O 1
ATOM 1290 N N . LEU A 1 170 ? -11.523 26.734 5.344 1 95.38 170 LEU A N 1
ATOM 1291 C CA . LEU A 1 170 ? -12.383 25.75 4.711 1 95.38 170 LEU A CA 1
ATOM 1292 C C . LEU A 1 170 ? -13.422 26.422 3.816 1 95.38 170 LEU A C 1
ATOM 1294 O O . LEU A 1 170 ? -13.898 27.516 4.121 1 95.38 170 LEU A O 1
ATOM 1298 N N . PRO A 1 171 ? -13.789 25.734 2.75 1 94.62 171 PRO A N 1
ATOM 1299 C CA . PRO A 1 171 ? -14.617 26.406 1.755 1 94.62 171 PRO A CA 1
ATOM 1300 C C . PRO A 1 171 ? -16.094 26.469 2.158 1 94.62 171 PRO A C 1
ATOM 1302 O O . PRO A 1 171 ? -16.594 25.562 2.828 1 94.62 171 PRO A O 1
ATOM 1305 N N . SER A 1 172 ? -16.719 27.562 1.711 1 91.75 172 SER A N 1
ATOM 1306 C CA . SER A 1 172 ? -18.172 27.688 1.774 1 91.75 172 SER A CA 1
ATOM 1307 C C . SER A 1 172 ? -18.812 27.266 0.465 1 91.75 172 SER A C 1
ATOM 1309 O O . SER A 1 172 ? -18.125 27.016 -0.525 1 91.75 172 SER A O 1
ATOM 1311 N N . LYS A 1 173 ? -20.156 27.234 0.534 1 91.31 173 LYS A N 1
ATOM 1312 C CA . LYS A 1 173 ? -20.922 26.953 -0.668 1 91.31 173 LYS A CA 1
ATOM 1313 C C . LYS A 1 173 ? -20.562 27.922 -1.794 1 91.31 173 LYS A C 1
ATOM 1315 O O . LYS A 1 173 ? -20.328 27.5 -2.926 1 91.31 173 LYS A O 1
ATOM 1320 N N . SER A 1 174 ? -20.516 29.141 -1.488 1 90.62 174 SER A N 1
ATOM 1321 C CA . SER A 1 174 ? -20.297 30.172 -2.488 1 90.62 174 SER A CA 1
ATOM 1322 C C . SER A 1 174 ? -18.938 30.031 -3.146 1 90.62 174 SER A C 1
ATOM 1324 O O . SER A 1 174 ? -18.781 30.297 -4.34 1 90.62 174 SER A O 1
ATOM 1326 N N . GLU A 1 175 ? -17.953 29.516 -2.455 1 88.12 175 GLU A N 1
ATOM 1327 C CA . GLU A 1 175 ? -16.594 29.391 -2.969 1 88.12 175 GLU A CA 1
ATOM 1328 C C . GLU A 1 175 ? -16.484 28.188 -3.9 1 88.12 175 GLU A C 1
ATOM 1330 O O . GLU A 1 175 ? -15.602 28.156 -4.77 1 88.12 175 GLU A O 1
ATOM 1335 N N . LEU A 1 176 ? -17.391 27.25 -3.707 1 90.81 176 LEU A N 1
ATOM 1336 C CA . LEU A 1 176 ? -17.297 26.031 -4.484 1 90.81 176 LEU A CA 1
ATOM 1337 C C . LEU A 1 176 ? -18.234 26.078 -5.691 1 90.81 176 LEU A C 1
ATOM 1339 O O . LEU A 1 176 ? -18.047 25.344 -6.66 1 90.81 176 LEU A O 1
ATOM 1343 N N . LEU A 1 177 ? -19.266 26.922 -5.676 1 89.88 177 LEU A N 1
ATOM 1344 C CA . LEU A 1 177 ? -20.344 26.922 -6.648 1 89.88 177 LEU A CA 1
ATOM 1345 C C . LEU A 1 177 ? -19.812 27.094 -8.062 1 89.88 177 LEU A C 1
ATOM 1347 O O . LEU A 1 177 ? -20.25 26.422 -8.992 1 89.88 177 LEU A O 1
ATOM 1351 N N . ALA A 1 178 ? -18.875 27.938 -8.195 1 91.06 178 ALA A N 1
ATOM 1352 C CA . ALA A 1 178 ? -18.391 28.281 -9.531 1 91.06 178 ALA A CA 1
ATOM 1353 C C . ALA A 1 178 ? -17.609 27.109 -10.133 1 91.06 178 ALA A C 1
ATOM 1355 O O . ALA A 1 178 ? -17.516 26.969 -11.352 1 91.06 178 ALA A O 1
ATOM 1356 N N . THR A 1 179 ? -17.094 26.203 -9.312 1 94.94 179 THR A N 1
ATOM 1357 C CA . THR A 1 179 ? -16.219 25.156 -9.805 1 94.94 179 THR A CA 1
ATOM 1358 C C . THR A 1 179 ? -16.984 23.844 -9.953 1 94.94 179 THR A C 1
ATOM 1360 O O . THR A 1 179 ? -16.547 22.938 -10.664 1 94.94 179 THR A O 1
ATOM 1363 N N . LEU A 1 180 ? -18.109 23.703 -9.391 1 96 180 LEU A N 1
ATOM 1364 C CA . LEU A 1 180 ? -18.812 22.438 -9.273 1 96 180 LEU A CA 1
ATOM 1365 C C . LEU A 1 180 ? -19.234 21.922 -10.641 1 96 180 LEU A C 1
ATOM 1367 O O . LEU A 1 180 ? -19.172 20.719 -10.906 1 96 180 LEU A O 1
ATOM 1371 N N . PRO A 1 181 ? -19.672 22.797 -11.594 1 95.81 181 PRO A N 1
ATOM 1372 C CA . PRO A 1 181 ? -20.141 22.266 -12.883 1 95.81 181 PRO A CA 1
ATOM 1373 C C . PRO A 1 181 ? -19.062 21.5 -13.641 1 95.81 181 PRO A C 1
ATOM 1375 O O . PRO A 1 181 ? -19.375 20.625 -14.453 1 95.81 181 PRO A O 1
ATOM 1378 N N . THR A 1 182 ? -17.797 21.812 -13.328 1 96.31 182 THR A N 1
ATOM 1379 C CA . THR A 1 182 ? -16.734 21.125 -14.047 1 96.31 182 THR A CA 1
ATOM 1380 C C . THR A 1 182 ? -16.062 20.094 -13.148 1 96.31 182 THR A C 1
ATOM 1382 O O . THR A 1 182 ? -15.266 19.266 -13.625 1 96.31 182 THR A O 1
ATOM 1385 N N . ALA A 1 183 ? -16.391 20 -11.914 1 98 183 ALA A N 1
ATOM 1386 C CA . ALA A 1 183 ? -15.703 19.172 -10.938 1 98 183 ALA A CA 1
ATOM 1387 C C . ALA A 1 183 ? -16.125 17.703 -11.062 1 98 183 ALA A C 1
ATOM 1389 O O . ALA A 1 183 ? -17.312 17.406 -11.172 1 98 183 ALA A O 1
ATOM 1390 N N . ARG A 1 184 ? -15.133 16.844 -11.109 1 98.06 184 ARG A N 1
ATOM 1391 C CA . ARG A 1 184 ? -15.383 15.414 -10.992 1 98.06 184 ARG A CA 1
ATOM 1392 C C . ARG A 1 184 ? -15.281 14.953 -9.539 1 98.06 184 ARG A C 1
ATOM 1394 O O . ARG A 1 184 ? -16 14.047 -9.125 1 98.06 184 ARG A O 1
ATOM 1401 N N . LEU A 1 185 ? -14.422 15.516 -8.828 1 98.56 185 LEU A N 1
ATOM 1402 C CA . LEU A 1 185 ? -14.133 15.195 -7.43 1 98.56 185 LEU A CA 1
ATOM 1403 C C . LEU A 1 185 ? -13.844 16.469 -6.633 1 98.56 185 LEU A C 1
ATOM 1405 O O . LEU A 1 185 ? -13.086 17.328 -7.082 1 98.56 185 LEU A O 1
ATOM 1409 N N . VAL A 1 186 ? -14.547 16.609 -5.52 1 98.62 186 VAL A N 1
ATOM 1410 C CA . VAL A 1 186 ? -14.234 17.625 -4.516 1 98.62 186 VAL A CA 1
ATOM 1411 C C . VAL A 1 186 ? -13.555 16.969 -3.314 1 98.62 186 VAL A C 1
ATOM 1413 O O . VAL A 1 186 ? -14.016 15.93 -2.824 1 98.62 186 VAL A O 1
ATOM 1416 N N . CYS A 1 187 ? -12.453 17.531 -2.848 1 98.62 187 CYS A N 1
ATOM 1417 C CA . CYS A 1 187 ? -11.703 16.953 -1.731 1 98.62 187 CYS A CA 1
ATOM 1418 C C . CYS A 1 187 ? -11.773 17.875 -0.511 1 98.62 187 CYS A C 1
ATOM 1420 O O . CYS A 1 187 ? -11.344 19.031 -0.569 1 98.62 187 CYS A O 1
ATOM 1422 N N . LEU A 1 188 ? -12.273 17.359 0.543 1 98.38 188 LEU A N 1
ATOM 1423 C CA . LEU A 1 188 ? -12.344 18.094 1.802 1 98.38 188 LEU A CA 1
ATOM 1424 C C . LEU A 1 188 ? -11.75 17.281 2.941 1 98.38 188 LEU A C 1
ATOM 1426 O O . LEU A 1 188 ? -11.914 16.062 2.99 1 98.38 188 LEU A O 1
ATOM 1430 N N . ASN A 1 189 ? -11.055 17.875 3.76 1 98.56 189 ASN A N 1
ATOM 1431 C CA . ASN A 1 189 ? -10.492 17.312 4.984 1 98.56 189 ASN A CA 1
ATOM 1432 C C . ASN A 1 189 ? -10.914 18.125 6.211 1 98.56 189 ASN A C 1
ATOM 1434 O O . ASN A 1 189 ? -10.727 19.344 6.258 1 98.56 189 ASN A O 1
ATOM 1438 N N . SER A 1 190 ? -11.523 17.5 7.176 1 98.12 190 SER A N 1
ATOM 1439 C CA . SER A 1 190 ? -11.969 18.141 8.406 1 98.12 190 SER A CA 1
ATOM 1440 C C . SER A 1 190 ? -11.969 17.156 9.57 1 98.12 190 SER A C 1
ATOM 1442 O O . SER A 1 190 ? -12.641 16.125 9.523 1 98.12 190 SER A O 1
ATOM 1444 N N . PRO A 1 191 ? -11.359 17.484 10.695 1 98.06 191 PRO A N 1
ATOM 1445 C CA . PRO A 1 191 ? -10.453 18.609 10.906 1 98.06 191 PRO A CA 1
ATOM 1446 C C . PRO A 1 191 ? -9.32 18.656 9.891 1 98.06 191 PRO A C 1
ATOM 1448 O O . PRO A 1 191 ? -8.875 17.625 9.406 1 98.06 191 PRO A O 1
ATOM 1451 N N . LEU A 1 192 ? -8.836 19.875 9.625 1 98.19 192 LEU A N 1
ATOM 1452 C CA . LEU A 1 192 ? -8.039 20.125 8.43 1 98.19 192 LEU A CA 1
ATOM 1453 C C . LEU A 1 192 ? -6.551 20.094 8.75 1 98.19 192 LEU A C 1
ATOM 1455 O O . LEU A 1 192 ? -6.098 20.75 9.68 1 98.19 192 LEU A O 1
ATOM 1459 N N . ASN A 1 193 ? -5.797 19.25 8.109 1 97.62 193 ASN A N 1
ATOM 1460 C CA . ASN A 1 193 ? -4.367 19.422 7.879 1 97.62 193 ASN A CA 1
ATOM 1461 C C . ASN A 1 193 ? -4.102 20.344 6.688 1 97.62 193 ASN A C 1
ATOM 1463 O O . ASN A 1 193 ? -4.434 20 5.551 1 97.62 193 ASN A O 1
ATOM 1467 N N . PRO A 1 194 ? -3.625 21.5 6.953 1 97.38 194 PRO A N 1
ATOM 1468 C CA . PRO A 1 194 ? -2.645 21.812 7.992 1 97.38 194 PRO A CA 1
ATOM 1469 C C . PRO A 1 194 ? -3.211 22.719 9.086 1 97.38 194 PRO A C 1
ATOM 1471 O O . PRO A 1 194 ? -2.516 23.031 10.055 1 97.38 194 PRO A O 1
ATOM 1474 N N . THR A 1 195 ? -4.422 23.141 9.094 1 98 195 THR A N 1
ATOM 1475 C CA . THR A 1 195 ? -4.77 24.328 9.844 1 98 195 THR A CA 1
ATOM 1476 C C . THR A 1 195 ? -5.281 23.969 11.234 1 98 195 THR A C 1
ATOM 1478 O O . THR A 1 195 ? -5.336 24.828 12.125 1 98 195 THR A O 1
ATOM 1481 N N . GLY A 1 196 ? -5.754 22.734 11.359 1 98.06 196 GLY A N 1
ATOM 1482 C CA . GLY A 1 196 ? -6.332 22.344 12.641 1 98.06 196 GLY A CA 1
ATOM 1483 C C . GLY A 1 196 ? -7.73 22.906 12.852 1 98.06 196 GLY A C 1
ATOM 1484 O O . GLY A 1 196 ? -8.25 22.875 13.969 1 98.06 196 GLY A O 1
ATOM 1485 N N . THR A 1 197 ? -8.328 23.438 11.859 1 97.56 197 THR A N 1
ATOM 1486 C CA . THR A 1 197 ? -9.703 23.922 11.906 1 97.56 197 THR A CA 1
ATOM 1487 C C . THR A 1 197 ? -10.68 22.844 11.445 1 97.56 197 THR A C 1
ATOM 1489 O O . THR A 1 197 ? -10.258 21.828 10.883 1 97.56 197 THR A O 1
ATOM 1492 N N . ALA A 1 198 ? -11.953 23.047 11.75 1 97.5 198 ALA A N 1
ATOM 1493 C CA . ALA A 1 198 ? -12.992 22.078 11.383 1 97.5 198 ALA A CA 1
ATOM 1494 C C . ALA A 1 198 ? -14.156 22.766 10.688 1 97.5 198 ALA A C 1
ATOM 1496 O O . ALA A 1 198 ? -14.422 23.953 10.93 1 97.5 198 ALA A O 1
ATOM 1497 N N . MET A 1 199 ? -14.82 22.047 9.844 1 96.31 199 MET A N 1
ATOM 1498 C CA . MET A 1 199 ? -15.992 22.547 9.133 1 96.31 199 MET A CA 1
ATOM 1499 C C . MET A 1 199 ? -17.109 22.906 10.109 1 96.31 199 MET A C 1
ATOM 1501 O O . MET A 1 199 ? -17.484 22.094 10.953 1 96.31 199 MET A O 1
ATOM 1505 N N . ALA A 1 200 ? -17.641 24.109 9.906 1 95.44 200 ALA A N 1
ATOM 1506 C CA . ALA A 1 200 ? -18.875 24.453 10.625 1 95.44 200 ALA A CA 1
ATOM 1507 C C . ALA A 1 200 ? -20.094 23.781 9.984 1 95.44 200 ALA A C 1
ATOM 1509 O O . ALA A 1 200 ? -20.062 23.438 8.805 1 95.44 200 ALA A O 1
ATOM 1510 N N . ARG A 1 201 ? -21.109 23.656 10.766 1 96.88 201 ARG A N 1
ATOM 1511 C CA . ARG A 1 201 ? -22.328 22.969 10.32 1 96.88 201 ARG A CA 1
ATOM 1512 C C . ARG A 1 201 ? -22.875 23.594 9.047 1 96.88 201 ARG A C 1
ATOM 1514 O O . ARG A 1 201 ? -23.141 22.906 8.062 1 96.88 201 ARG A O 1
ATOM 1521 N N . ASP A 1 202 ? -23.031 24.906 9.062 1 95.88 202 ASP A N 1
ATOM 1522 C CA . ASP A 1 202 ? -23.672 25.609 7.945 1 95.88 202 ASP A CA 1
ATOM 1523 C C . ASP A 1 202 ? -22.781 25.594 6.703 1 95.88 202 ASP A C 1
ATOM 1525 O O . ASP A 1 202 ? -23.281 25.531 5.578 1 95.88 202 ASP A O 1
ATOM 1529 N N . GLN A 1 203 ? -21.516 25.656 6.914 1 95.19 203 GLN A N 1
ATOM 1530 C CA . GLN A 1 203 ? -20.562 25.562 5.809 1 95.19 203 GLN A CA 1
ATOM 1531 C C . GLN A 1 203 ? -20.688 24.219 5.094 1 95.19 203 GLN A C 1
ATOM 1533 O O . GLN A 1 203 ? -20.812 24.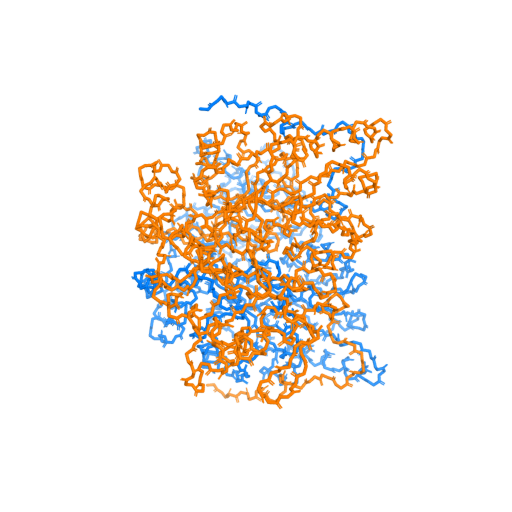172 3.867 1 95.19 203 GLN A O 1
ATOM 1538 N N . LEU A 1 204 ? -20.672 23.156 5.863 1 97.75 204 LEU A N 1
ATOM 1539 C CA . LEU A 1 204 ? -20.75 21.812 5.289 1 97.75 204 LEU A CA 1
ATOM 1540 C C . LEU A 1 204 ? -22.109 21.562 4.664 1 97.75 204 LEU A C 1
ATOM 1542 O O . LEU A 1 204 ? -22.203 20.953 3.596 1 97.75 204 LEU A O 1
ATOM 1546 N N . LEU A 1 205 ? -23.141 22.016 5.355 1 98.12 205 LEU A N 1
ATOM 1547 C CA . LEU A 1 205 ? -24.5 21.875 4.816 1 98.12 205 LEU A CA 1
ATOM 1548 C C . LEU A 1 205 ? -24.609 22.531 3.445 1 98.12 205 LEU A C 1
ATOM 1550 O O . LEU A 1 205 ? -25.156 21.938 2.512 1 98.12 205 LEU A O 1
ATOM 1554 N N . GLY A 1 206 ? -24.094 23.75 3.354 1 97.44 206 GLY A N 1
ATOM 1555 C CA . GLY A 1 206 ? -24.109 24.453 2.082 1 97.44 206 GLY A CA 1
ATOM 1556 C C . GLY A 1 206 ? -23.391 23.719 0.976 1 97.44 206 GLY A C 1
ATOM 1557 O O . GLY A 1 206 ? -23.891 23.625 -0.149 1 97.44 206 GLY A O 1
ATOM 1558 N N . VAL A 1 207 ? -22.234 23.172 1.285 1 97.56 207 VAL A N 1
ATOM 1559 C CA . VAL A 1 207 ? -21.453 22.391 0.328 1 97.56 207 VAL A CA 1
ATOM 1560 C C . VAL A 1 207 ? -22.25 21.172 -0.121 1 97.56 207 VAL A C 1
ATOM 1562 O O . VAL A 1 207 ? -22.312 20.875 -1.315 1 97.56 207 VAL A O 1
ATOM 1565 N N . CYS A 1 208 ? -22.859 20.438 0.807 1 98.25 208 CYS A N 1
ATOM 1566 C CA . CYS A 1 208 ? -23.625 19.234 0.528 1 98.25 208 CYS A CA 1
ATOM 1567 C C . CYS A 1 208 ? -24.812 19.547 -0.386 1 98.25 208 CYS A C 1
ATOM 1569 O O . CYS A 1 208 ? -25.047 18.844 -1.367 1 98.25 208 CYS A O 1
ATOM 1571 N N . GLU A 1 209 ? -25.5 20.609 -0.046 1 98.06 209 GLU A N 1
ATOM 1572 C CA . GLU A 1 209 ? -26.656 21.016 -0.85 1 98.06 209 GLU A CA 1
ATOM 1573 C C . GLU A 1 209 ? -26.234 21.375 -2.271 1 98.06 209 GLU A C 1
ATOM 1575 O O . GLU A 1 209 ? -26.922 21.047 -3.232 1 98.06 209 GLU A O 1
ATOM 1580 N N . ALA A 1 210 ? -25.141 22.047 -2.398 1 97.88 210 ALA A N 1
ATOM 1581 C CA . ALA A 1 210 ? -24.625 22.438 -3.713 1 97.88 210 ALA A CA 1
ATOM 1582 C C . ALA A 1 210 ? -24.281 21.203 -4.551 1 97.88 210 ALA A C 1
ATOM 1584 O O . ALA A 1 210 ? -24.578 21.156 -5.746 1 97.88 210 ALA A O 1
ATOM 1585 N N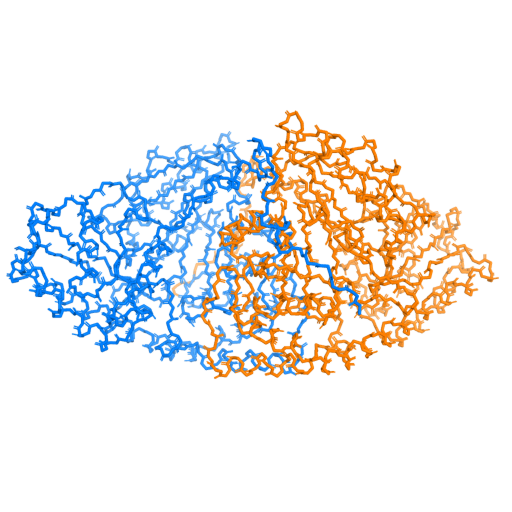 . ILE A 1 211 ? -23.625 20.203 -3.979 1 97.75 211 ILE A N 1
ATOM 1586 C CA . ILE A 1 211 ? -23.234 19 -4.688 1 97.75 211 ILE A CA 1
ATOM 1587 C C . ILE A 1 211 ? -24.469 18.219 -5.121 1 97.75 211 ILE A C 1
ATOM 1589 O O . ILE A 1 211 ? -24.562 17.766 -6.258 1 97.75 211 ILE A O 1
ATOM 1593 N N . CYS A 1 212 ? -25.469 18.125 -4.238 1 97.12 212 CYS A N 1
ATOM 1594 C CA . CYS A 1 212 ? -26.719 17.422 -4.562 1 97.12 212 CYS A CA 1
ATOM 1595 C C . CYS A 1 212 ? -27.438 18.125 -5.711 1 97.12 212 CYS A C 1
ATOM 1597 O O . CYS A 1 212 ? -27.938 17.469 -6.629 1 97.12 212 CYS A O 1
ATOM 1599 N N . ALA A 1 213 ? -27.484 19.438 -5.633 1 96.88 213 ALA A N 1
ATOM 1600 C CA . ALA A 1 213 ? -28.141 20.203 -6.684 1 96.88 213 ALA A CA 1
ATOM 1601 C C . ALA A 1 213 ? -27.453 20 -8.023 1 96.88 213 ALA A C 1
ATOM 1603 O O . ALA A 1 213 ? -28.109 19.812 -9.055 1 96.88 213 ALA A O 1
ATOM 1604 N N . GLU A 1 214 ? -26.156 20.078 -8.055 1 96.81 214 GLU A N 1
ATOM 1605 C CA . GLU A 1 214 ? -25.391 19.891 -9.281 1 96.81 214 GLU A CA 1
ATOM 1606 C C . GLU A 1 214 ? -25.609 18.484 -9.836 1 96.81 214 GLU A C 1
ATOM 1608 O O . GLU A 1 214 ? -25.781 18.312 -11.047 1 96.81 214 GLU A O 1
ATOM 1613 N N . ASN A 1 215 ? -25.609 17.469 -8.984 1 96.44 215 ASN A N 1
ATOM 1614 C CA . ASN A 1 215 ? -25.75 16.078 -9.422 1 96.44 215 ASN A CA 1
ATOM 1615 C C . ASN A 1 215 ? -27.156 15.812 -9.938 1 96.44 215 ASN A C 1
ATOM 1617 O O . ASN A 1 215 ? -27.359 14.977 -10.828 1 96.44 215 ASN A O 1
ATOM 1621 N N . ALA A 1 216 ? -28.125 16.516 -9.398 1 95.19 216 ALA A N 1
ATOM 1622 C CA . ALA A 1 216 ? -29.484 16.422 -9.945 1 95.19 216 ALA A CA 1
ATOM 1623 C C . ALA A 1 216 ? -29.516 16.922 -11.391 1 95.19 216 ALA A C 1
ATOM 1625 O O . ALA A 1 216 ? -30.141 16.297 -12.25 1 95.19 216 ALA A O 1
ATOM 1626 N N . LYS A 1 217 ? -28.906 18 -11.641 1 95.19 217 LYS A N 1
ATOM 1627 C CA . LYS A 1 217 ? -28.812 18.547 -13 1 95.19 217 LYS A CA 1
ATOM 1628 C C . LYS A 1 217 ? -28.094 17.562 -13.922 1 95.19 217 LYS A C 1
ATOM 1630 O O . LYS A 1 217 ? -28.547 17.312 -15.047 1 95.19 217 LYS A O 1
ATOM 1635 N N . ARG A 1 218 ? -27 17.016 -13.445 1 94.81 218 ARG A N 1
ATOM 1636 C CA . ARG A 1 218 ? -26.203 16.094 -14.242 1 94.81 218 ARG A CA 1
ATOM 1637 C C . ARG A 1 218 ? -26.969 14.828 -14.562 1 94.81 218 ARG A C 1
ATOM 1639 O O . ARG A 1 218 ? -26.844 14.266 -15.648 1 94.81 218 ARG A O 1
ATOM 1646 N N . ALA A 1 219 ? -27.641 14.367 -13.594 1 91.69 219 ALA A N 1
ATOM 1647 C CA . ALA A 1 219 ? -28.438 13.164 -13.805 1 91.69 219 ALA A CA 1
ATOM 1648 C C . ALA A 1 219 ? -29.422 13.352 -14.961 1 91.69 219 ALA A C 1
ATOM 1650 O O . ALA A 1 219 ? -29.609 12.438 -15.766 1 91.69 219 ALA A O 1
ATOM 1651 N N . SER A 1 220 ? -29.938 14.445 -15.047 1 91.38 220 SER A N 1
ATOM 1652 C CA . SER A 1 220 ? -30.906 14.75 -16.109 1 91.38 220 SER A CA 1
ATOM 1653 C C . SER A 1 220 ? -30.219 14.797 -17.469 1 91.38 220 SER A C 1
ATOM 1655 O O . SER A 1 220 ? -30.875 14.609 -18.5 1 91.38 220 SER A O 1
ATOM 1657 N N . ARG A 1 221 ? -28.984 14.977 -17.531 1 91.94 221 ARG A N 1
ATOM 1658 C CA . ARG A 1 221 ? -28.219 15.086 -18.781 1 91.94 221 ARG A CA 1
ATOM 1659 C C . ARG A 1 221 ? -27.422 13.82 -19.047 1 91.94 221 ARG A C 1
ATOM 1661 O O . ARG A 1 221 ? -26.719 13.727 -20.062 1 91.94 221 ARG A O 1
ATOM 1668 N N . GLY A 1 222 ? -27.453 12.891 -18.109 1 90.12 222 GLY A N 1
ATOM 1669 C CA . GLY A 1 222 ? -26.703 11.648 -18.266 1 90.12 222 GLY A CA 1
ATOM 1670 C C . GLY A 1 222 ? -25.203 11.82 -18.078 1 90.12 222 GLY A C 1
ATOM 1671 O O . GLY A 1 222 ? -24.422 11.203 -18.797 1 90.12 222 GLY A O 1
ATOM 1672 N N . GLU A 1 223 ? -24.859 12.742 -17.219 1 92.19 223 GLU A N 1
ATOM 1673 C CA . GLU A 1 223 ? -23.453 13.039 -16.969 1 92.19 223 GLU A CA 1
ATOM 1674 C C . GLU A 1 223 ? -22.969 12.359 -15.688 1 92.19 223 GLU A C 1
ATOM 1676 O O . GLU A 1 223 ? -23.781 11.977 -14.836 1 92.19 223 GLU A O 1
ATOM 1681 N N . LYS A 1 224 ? -21.672 12.172 -15.57 1 92.12 224 LYS A N 1
ATOM 1682 C CA . LYS A 1 224 ? -21.062 11.609 -14.359 1 92.12 224 LYS A CA 1
ATOM 1683 C C . LYS A 1 224 ? -21.281 12.523 -13.164 1 92.12 224 LYS A C 1
ATOM 1685 O O . LYS A 1 224 ? -21.234 13.75 -13.289 1 92.12 224 LYS A O 1
ATOM 1690 N N . PRO A 1 225 ? -21.484 11.93 -12.047 1 95.31 225 PRO A N 1
ATOM 1691 C CA . PRO A 1 225 ? -21.672 12.766 -10.859 1 95.31 225 PRO A CA 1
ATOM 1692 C C . PRO A 1 225 ? -20.359 13.359 -10.336 1 95.31 225 PRO A C 1
ATOM 1694 O O . PRO A 1 225 ? -19.281 12.906 -10.719 1 95.31 225 PRO A O 1
ATOM 1697 N N . VAL A 1 226 ? -20.578 14.398 -9.516 1 96.5 226 VAL A N 1
ATOM 1698 C CA . VAL A 1 226 ? -19.484 14.898 -8.68 1 96.5 226 VAL A CA 1
ATOM 1699 C C . VAL A 1 226 ? -19.453 14.125 -7.359 1 96.5 226 VAL A C 1
ATOM 1701 O O . VAL A 1 226 ? -20.484 13.992 -6.688 1 96.5 226 VAL A O 1
ATOM 1704 N N . TYR A 1 227 ? -18.266 13.586 -7.027 1 98.12 227 TYR A N 1
ATOM 1705 C CA . TYR A 1 227 ? -18.094 12.914 -5.746 1 98.12 227 TYR A CA 1
ATOM 1706 C C . TYR A 1 227 ? -17.391 13.82 -4.742 1 98.12 227 TYR A C 1
ATOM 1708 O O . TYR A 1 227 ? -16.734 14.797 -5.129 1 98.12 227 TYR A O 1
ATOM 1716 N N . LEU A 1 228 ? -17.609 13.531 -3.475 1 98.69 228 LEU A N 1
ATOM 1717 C CA . LEU A 1 228 ? -16.922 14.188 -2.367 1 98.69 228 LEU A CA 1
ATOM 1718 C C . LEU A 1 228 ? -16.031 13.203 -1.621 1 98.69 228 LEU A C 1
ATOM 1720 O O . LEU A 1 228 ? -16.516 12.234 -1.039 1 98.69 228 LEU A O 1
ATOM 1724 N N . MET A 1 229 ? -14.75 13.352 -1.711 1 98.88 229 MET A N 1
ATOM 1725 C CA . MET A 1 229 ? -13.867 12.719 -0.737 1 98.88 229 MET A CA 1
ATOM 1726 C C . MET A 1 229 ? -13.852 13.492 0.574 1 98.88 229 MET A C 1
ATOM 1728 O O . MET A 1 229 ? -13.398 14.641 0.616 1 98.88 229 MET A O 1
ATOM 1732 N N . TYR A 1 230 ? -14.375 12.953 1.572 1 98.88 230 TYR A N 1
ATOM 1733 C CA . TYR A 1 230 ? -14.383 13.578 2.891 1 98.88 230 TYR A CA 1
ATOM 1734 C C . TYR A 1 230 ? -13.406 12.883 3.83 1 98.88 230 TYR A C 1
ATOM 1736 O O . TYR A 1 230 ? -13.758 11.906 4.496 1 98.88 230 TYR A O 1
ATOM 1744 N N . ASP A 1 231 ? -12.203 13.43 3.895 1 98.81 231 ASP A N 1
ATOM 1745 C CA . ASP A 1 231 ? -11.156 12.93 4.773 1 98.81 231 ASP A CA 1
ATOM 1746 C C . ASP A 1 231 ? -11.352 13.414 6.203 1 98.81 231 ASP A C 1
ATOM 1748 O O . ASP A 1 231 ? -11.062 14.57 6.516 1 98.81 231 ASP A O 1
ATOM 1752 N N . HIS A 1 232 ? -11.852 12.516 7.059 1 98.75 232 HIS A N 1
ATOM 1753 C CA . HIS A 1 232 ? -12.039 12.914 8.445 1 98.75 232 HIS A CA 1
ATOM 1754 C C . HIS A 1 232 ? -11.188 12.07 9.383 1 98.75 232 HIS A C 1
ATOM 1756 O O . HIS A 1 232 ? -11.648 11.656 10.453 1 98.75 232 HIS A O 1
ATOM 1762 N N . ILE A 1 233 ? -9.93 11.859 8.953 1 98.75 233 ILE A N 1
ATOM 1763 C CA . ILE A 1 233 ? -8.953 11.031 9.656 1 98.75 233 ILE A CA 1
ATOM 1764 C C . ILE A 1 233 ? -8.734 11.57 11.062 1 98.75 233 ILE A C 1
ATOM 1766 O O . ILE A 1 233 ? -8.328 10.836 11.961 1 98.75 233 ILE A O 1
ATOM 1770 N N . TYR A 1 234 ? -9.07 12.883 11.352 1 98.62 234 TYR A N 1
ATOM 1771 C CA . TYR A 1 234 ? -8.82 13.539 12.633 1 98.62 234 TYR A CA 1
ATOM 1772 C C . TYR A 1 234 ? -10.109 13.719 13.414 1 98.62 234 TYR A C 1
ATOM 1774 O O . TYR A 1 234 ? -10.125 14.398 14.445 1 98.62 234 TYR A O 1
ATOM 1782 N N . TRP A 1 235 ? -11.227 13.125 13.008 1 98.44 235 TRP A N 1
ATOM 1783 C CA . TRP A 1 235 ? -12.523 13.531 13.547 1 98.44 235 TRP A CA 1
ATOM 1784 C C . TRP A 1 235 ? -12.609 13.219 15.039 1 98.44 235 TRP A C 1
ATOM 1786 O O . TRP A 1 235 ? -13.297 13.922 15.789 1 98.44 235 TRP A O 1
ATOM 1796 N N . MET A 1 236 ? -11.867 12.25 15.508 1 98.06 236 MET A N 1
ATOM 1797 C CA . MET A 1 236 ? -11.922 11.891 16.922 1 98.06 236 MET A CA 1
ATOM 1798 C C . MET A 1 236 ? -11.023 12.812 17.75 1 98.06 236 MET A C 1
ATOM 1800 O O . MET A 1 236 ? -11.031 12.75 18.984 1 98.06 236 MET A O 1
ATOM 1804 N N . LEU A 1 237 ? -10.281 13.672 17.094 1 97.94 237 LEU A N 1
ATOM 1805 C CA . LEU A 1 237 ? -9.367 14.594 17.766 1 97.94 237 LEU A CA 1
ATOM 1806 C C . LEU A 1 237 ? -9.914 16.016 17.734 1 97.94 237 LEU A C 1
ATOM 1808 O O . LEU A 1 237 ? -9.141 16.984 17.719 1 97.94 237 LEU A O 1
ATOM 1812 N N . THR A 1 238 ? -11.141 16.188 17.703 1 96.25 238 THR A N 1
ATOM 1813 C CA . THR A 1 238 ? -11.75 17.516 17.781 1 96.25 238 THR A CA 1
ATOM 1814 C C . THR A 1 238 ? -11.625 18.078 19.188 1 96.25 238 THR A C 1
ATOM 1816 O O . THR A 1 238 ? -11.789 17.359 20.172 1 96.25 238 THR A O 1
ATOM 1819 N N . ALA A 1 239 ? -11.336 19.312 19.281 1 94 239 ALA A N 1
ATOM 1820 C CA . ALA A 1 239 ? -11.172 19.984 20.562 1 94 239 ALA A CA 1
ATOM 1821 C C . ALA A 1 239 ? -12.508 20.125 21.281 1 94 239 ALA A C 1
ATOM 1823 O O . ALA A 1 239 ? -13.57 20 20.672 1 94 239 ALA A O 1
ATOM 1824 N N . LYS A 1 240 ? -12.375 20.359 22.625 1 89.12 240 LYS A N 1
ATOM 1825 C CA . LYS A 1 240 ? -13.578 20.625 23.406 1 89.12 240 LYS A CA 1
ATOM 1826 C C . LYS A 1 240 ? -14.336 21.844 22.875 1 89.12 240 LYS A C 1
ATOM 1828 O O . LYS A 1 240 ? -13.734 22.875 22.594 1 89.12 240 LYS A O 1
ATOM 1833 N N . GLY A 1 241 ? -15.578 21.609 22.656 1 90.81 241 GLY A N 1
ATOM 1834 C CA . GLY A 1 241 ? -16.406 22.703 22.156 1 90.81 241 GLY A CA 1
ATOM 1835 C C . GLY A 1 241 ? -16.578 22.688 20.641 1 90.81 241 GLY A C 1
ATOM 1836 O O . GLY A 1 241 ? -17.406 23.406 20.094 1 90.81 241 GLY A O 1
ATOM 1837 N N . THR A 1 242 ? -15.781 21.922 19.984 1 94.5 242 THR A N 1
ATOM 1838 C CA . THR A 1 242 ? -15.906 21.766 18.531 1 94.5 242 THR A CA 1
ATOM 1839 C C . THR A 1 242 ? -16.656 20.484 18.188 1 94.5 242 THR A C 1
ATOM 1841 O O . THR A 1 242 ? -16.344 19.406 18.703 1 94.5 242 THR A O 1
ATOM 1844 N N . GLU A 1 243 ? -17.625 20.656 17.328 1 95.06 243 GLU A N 1
ATOM 1845 C CA . GLU A 1 243 ? -18.406 19.5 16.891 1 95.06 243 GLU A CA 1
ATOM 1846 C C . GLU A 1 243 ? -18 19.078 15.484 1 95.06 243 GLU A C 1
ATOM 1848 O O . GLU A 1 243 ? -17.766 19.906 14.617 1 95.06 243 GLU A O 1
ATOM 1853 N N . HIS A 1 244 ? -17.906 17.781 15.266 1 97.38 244 HIS A N 1
ATOM 1854 C CA . HIS A 1 244 ? -17.656 17.234 13.945 1 97.38 244 HIS A CA 1
ATOM 1855 C C . HIS A 1 244 ? -18.953 16.875 13.234 1 97.38 244 HIS A C 1
ATOM 1857 O O . HIS A 1 244 ? -19.828 16.234 13.82 1 97.38 244 HIS A O 1
ATOM 1863 N N . TYR A 1 245 ? -19.078 17.266 12.008 1 97.5 245 TYR A N 1
ATOM 1864 C CA . TYR A 1 245 ? -20.25 16.953 11.18 1 97.5 245 TYR A CA 1
ATOM 1865 C C . TYR A 1 245 ? -19.828 16.141 9.953 1 97.5 245 TYR A C 1
ATOM 1867 O O . TYR A 1 245 ? -18.703 16.25 9.477 1 97.5 245 TYR A O 1
ATOM 1875 N N . THR A 1 246 ? -20.734 15.281 9.539 1 98.44 246 THR A N 1
ATOM 1876 C CA . THR A 1 246 ? -20.5 14.508 8.328 1 98.44 246 THR A CA 1
ATOM 1877 C C . THR A 1 246 ? -21.531 14.836 7.262 1 98.44 246 THR A C 1
ATOM 1879 O O . THR A 1 246 ? -22.672 15.188 7.578 1 98.44 246 THR A O 1
ATOM 1882 N N . PRO A 1 247 ? -21.141 14.656 5.992 1 98.62 247 PRO A N 1
ATOM 1883 C CA . PRO A 1 247 ? -22.062 15.023 4.902 1 98.62 247 PRO A CA 1
ATOM 1884 C C . PRO A 1 247 ? -23.375 14.258 4.953 1 98.62 247 PRO A C 1
ATOM 1886 O O . PRO A 1 247 ? -24.453 14.859 4.953 1 98.62 247 PRO A O 1
ATOM 1889 N N . PRO A 1 248 ? -23.375 12.906 5.059 1 98.25 248 PRO A N 1
ATOM 1890 C CA . PRO A 1 248 ? -24.656 12.188 5.027 1 98.25 248 PRO A CA 1
ATOM 1891 C C . PRO A 1 248 ? -25.484 12.406 6.289 1 98.25 248 PRO A C 1
ATOM 1893 O O . PRO A 1 248 ? -26.703 12.188 6.281 1 98.25 248 PRO A O 1
ATOM 1896 N N . GLN A 1 249 ? -24.859 12.82 7.367 1 97 249 GLN A N 1
ATOM 1897 C CA . GLN A 1 249 ? -25.609 13.18 8.562 1 97 249 GLN A CA 1
ATOM 1898 C C . GLN A 1 249 ? -26.469 14.422 8.32 1 97 249 GLN A C 1
ATOM 1900 O O . GLN A 1 249 ? -27.594 14.516 8.82 1 97 249 GLN A O 1
ATOM 1905 N N . LEU A 1 250 ? -25.938 15.383 7.617 1 97.75 250 LEU A N 1
ATOM 1906 C CA . LEU A 1 250 ? -26.609 16.656 7.359 1 97.75 250 LEU A CA 1
ATOM 1907 C C . LEU A 1 250 ? -27.578 16.516 6.191 1 97.75 250 LEU A C 1
ATOM 1909 O O . LEU A 1 250 ? -28.672 17.094 6.211 1 97.75 250 LEU A O 1
ATOM 1913 N N . VAL A 1 251 ? -27.156 15.82 5.137 1 98.38 251 VAL A N 1
ATOM 1914 C CA . VAL A 1 251 ? -27.938 15.562 3.938 1 98.38 251 VAL A CA 1
ATOM 1915 C C . VAL A 1 251 ? -27.844 14.094 3.555 1 98.38 251 VAL A C 1
ATOM 1917 O O . VAL A 1 251 ? -26.938 13.695 2.811 1 98.38 251 VAL A O 1
ATOM 1920 N N . PRO A 1 252 ? -28.766 13.281 3.943 1 97.69 252 PRO A N 1
ATOM 1921 C CA . PRO A 1 252 ? -28.688 11.828 3.752 1 97.69 252 PRO A CA 1
ATOM 1922 C C . PRO A 1 252 ? -28.406 11.438 2.303 1 97.69 252 PRO A C 1
ATOM 1924 O O . PRO A 1 252 ? -27.688 10.469 2.051 1 97.69 252 PRO A O 1
ATOM 1927 N N . GLU A 1 253 ? -28.844 12.203 1.32 1 96.69 253 GLU A N 1
ATOM 1928 C CA . GLU A 1 253 ? -28.625 11.914 -0.094 1 96.69 253 GLU A CA 1
ATOM 1929 C C . GLU A 1 253 ? -27.125 11.898 -0.419 1 96.69 253 GLU A C 1
ATOM 1931 O O . GLU A 1 253 ? -26.703 11.25 -1.378 1 96.69 253 GLU A O 1
ATOM 1936 N N . MET A 1 254 ? -26.328 12.539 0.385 1 98 254 MET A N 1
ATOM 1937 C CA . MET A 1 254 ? -24.891 12.609 0.161 1 98 254 MET A CA 1
ATOM 1938 C C . MET A 1 254 ? -24.25 11.234 0.312 1 98 254 MET A C 1
ATOM 1940 O O . MET A 1 254 ? -23.109 11.031 -0.122 1 98 254 MET A O 1
ATOM 1944 N N . ALA A 1 255 ? -24.938 10.258 0.884 1 97.81 255 ALA A N 1
ATOM 1945 C CA . ALA A 1 255 ? -24.406 8.906 1.004 1 97.81 255 ALA A CA 1
ATOM 1946 C C . ALA A 1 255 ? -24.141 8.297 -0.371 1 97.81 255 ALA A C 1
ATOM 1948 O O . ALA A 1 255 ? -23.328 7.387 -0.505 1 97.81 255 ALA A O 1
ATOM 1949 N N . LYS A 1 256 ? -24.75 8.859 -1.406 1 96.06 256 LYS A N 1
ATOM 1950 C CA . LYS A 1 256 ? -24.562 8.406 -2.779 1 96.06 256 LYS A CA 1
ATOM 1951 C C . LYS A 1 256 ? -23.219 8.906 -3.336 1 96.06 256 LYS A C 1
ATOM 1953 O O . LYS A 1 256 ? -22.688 8.344 -4.293 1 96.06 256 LYS A O 1
ATOM 1958 N N . TYR A 1 257 ? -22.75 9.992 -2.68 1 97.06 257 TYR A N 1
ATOM 1959 C CA . TYR A 1 257 ? -21.688 10.719 -3.367 1 97.06 257 TYR A CA 1
ATOM 1960 C C . TYR A 1 257 ? -20.453 10.867 -2.475 1 97.06 257 TYR A C 1
ATOM 1962 O O . TYR A 1 257 ? -19.375 11.211 -2.951 1 97.06 257 TYR A O 1
ATOM 1970 N N . THR A 1 258 ? -20.594 10.562 -1.188 1 98.62 258 THR A N 1
ATOM 1971 C CA . THR A 1 258 ? -19.5 10.797 -0.246 1 98.62 258 THR A CA 1
ATOM 1972 C C . THR A 1 258 ? -18.688 9.523 -0.049 1 98.62 258 THR A C 1
ATOM 1974 O O . THR A 1 258 ? -19.25 8.445 0.172 1 98.62 258 THR A O 1
ATOM 1977 N N . ILE A 1 259 ? -17.406 9.609 -0.14 1 98.81 259 ILE A N 1
ATOM 1978 C CA . ILE A 1 259 ? -16.484 8.555 0.284 1 98.81 259 ILE A CA 1
ATOM 1979 C C . ILE A 1 259 ? -15.625 9.062 1.438 1 98.81 259 ILE A C 1
ATOM 1981 O O . ILE A 1 259 ? -14.867 10.031 1.279 1 98.81 259 ILE A O 1
ATOM 1985 N N . PHE A 1 260 ? -15.734 8.406 2.564 1 98.94 260 PHE A N 1
ATOM 1986 C CA . PHE A 1 260 ? -14.977 8.773 3.758 1 98.94 260 PHE A CA 1
ATOM 1987 C C . PHE A 1 260 ? -13.57 8.172 3.709 1 98.94 260 PHE A C 1
ATOM 1989 O O . PHE A 1 260 ? -13.383 7.051 3.242 1 98.94 260 PHE A O 1
ATOM 1996 N N . VAL A 1 261 ? -12.602 8.898 4.18 1 98.94 261 VAL A N 1
ATOM 1997 C CA . VAL A 1 261 ? -11.258 8.422 4.484 1 98.94 261 VAL A CA 1
ATOM 1998 C C . VAL A 1 261 ? -11.023 8.445 5.996 1 98.94 261 VAL A C 1
ATOM 2000 O O . VAL A 1 261 ? -11.141 9.5 6.629 1 98.94 261 VAL A O 1
ATOM 2003 N N . ASP A 1 262 ? -10.727 7.297 6.551 1 98.88 262 ASP A N 1
ATOM 2004 C CA . ASP A 1 262 ? -10.562 7.184 7.996 1 98.88 262 ASP A CA 1
ATOM 2005 C C . ASP A 1 262 ? -9.578 6.07 8.352 1 98.88 262 ASP A C 1
ATOM 2007 O O . ASP A 1 262 ? -8.977 5.461 7.469 1 98.88 262 ASP A O 1
ATOM 2011 N N . GLY A 1 263 ? -9.281 5.906 9.664 1 98.81 263 GLY A N 1
ATOM 2012 C CA . GLY A 1 263 ? -8.336 4.898 10.117 1 98.81 263 GLY A CA 1
ATOM 2013 C C . GLY A 1 263 ? -7.828 5.141 11.523 1 98.81 263 GLY A C 1
ATOM 2014 O O . GLY A 1 263 ? -8.289 6.059 12.203 1 98.81 263 GLY A O 1
ATOM 2015 N N . ILE A 1 264 ? -6.855 4.355 11.922 1 98.88 264 ILE A N 1
ATOM 2016 C CA . ILE A 1 264 ? -6.398 4.414 13.305 1 98.88 264 ILE A CA 1
ATOM 2017 C C . ILE A 1 264 ? -5.125 5.254 13.391 1 98.88 264 ILE A C 1
ATOM 2019 O O . ILE A 1 264 ? -4.625 5.523 14.492 1 98.88 264 ILE A O 1
ATOM 2023 N N . SER A 1 265 ? -4.594 5.707 12.273 1 98.56 265 SER A N 1
ATOM 2024 C CA . SER A 1 265 ? -3.293 6.363 12.203 1 98.56 265 SER A CA 1
ATOM 2025 C C . SER A 1 265 ? -3.236 7.574 13.133 1 98.56 265 SER A C 1
ATOM 2027 O O . SER A 1 265 ? -2.23 7.801 13.812 1 98.56 265 SER A O 1
ATOM 2029 N N . LYS A 1 266 ? -4.332 8.398 13.102 1 98.56 266 LYS A N 1
ATOM 2030 C CA . LYS A 1 266 ? -4.293 9.656 13.852 1 98.56 266 LYS A CA 1
ATOM 2031 C C . LYS A 1 266 ? -5.145 9.57 15.109 1 98.56 266 LYS A C 1
ATOM 2033 O O . LYS A 1 266 ? -4.676 9.891 16.203 1 98.56 266 LYS A O 1
ATOM 2038 N N . ALA A 1 267 ? -6.309 8.977 15.008 1 97.75 267 ALA A N 1
ATOM 2039 C CA . ALA A 1 267 ? -7.211 8.852 16.156 1 97.75 267 ALA A CA 1
ATOM 2040 C C . ALA A 1 267 ? -6.547 8.094 17.297 1 97.75 267 ALA A C 1
ATOM 2042 O O . ALA A 1 267 ? -6.809 8.367 18.469 1 97.75 267 ALA A O 1
ATOM 2043 N N . PHE A 1 268 ? -5.672 7.148 16.969 1 98.69 268 PHE A N 1
ATOM 2044 C CA . PHE A 1 268 ? -5.098 6.285 18 1 98.69 268 PHE A CA 1
ATOM 2045 C C . PHE A 1 268 ? -3.576 6.281 17.906 1 98.69 268 PHE A C 1
ATOM 2047 O O . PHE A 1 268 ? -2.928 5.324 18.328 1 98.69 268 PHE A O 1
ATOM 2054 N N . ALA A 1 269 ? -3.02 7.285 17.25 1 98.62 269 ALA A N 1
ATOM 2055 C CA . ALA A 1 269 ? -1.576 7.492 17.141 1 98.62 269 ALA A CA 1
ATOM 2056 C C . ALA A 1 269 ? -0.878 6.246 16.609 1 98.62 269 ALA A C 1
ATOM 2058 O O . ALA A 1 269 ? 0.21 5.891 17.062 1 98.62 269 ALA A O 1
ATOM 2059 N N . ALA A 1 270 ? -1.475 5.578 15.672 1 98.75 270 ALA A N 1
ATOM 2060 C CA . ALA A 1 270 ? -0.986 4.277 15.211 1 98.75 270 ALA A CA 1
ATOM 2061 C C . ALA A 1 270 ? -0.566 4.332 13.75 1 98.75 270 ALA A C 1
ATOM 2063 O O . ALA A 1 270 ? -0.944 3.469 12.953 1 98.75 270 ALA A O 1
ATOM 2064 N N . THR A 1 271 ? 0.206 5.367 13.391 1 98.44 271 THR A N 1
ATOM 2065 C CA . THR A 1 271 ? 0.544 5.605 11.992 1 98.44 271 THR A CA 1
ATOM 2066 C C . THR A 1 271 ? 1.366 4.449 11.43 1 98.44 271 THR A C 1
ATOM 2068 O O . THR A 1 271 ? 1.2 4.066 10.266 1 98.44 271 THR A O 1
ATOM 2071 N N . GLY A 1 272 ? 2.219 3.809 12.203 1 98.56 272 GLY A N 1
ATOM 2072 C CA . GLY A 1 272 ? 3.088 2.738 11.742 1 98.56 272 GLY A CA 1
ATOM 2073 C C . GLY A 1 272 ? 2.416 1.378 11.75 1 98.56 272 GLY A C 1
ATOM 2074 O O . GLY A 1 272 ? 2.988 0.394 11.273 1 98.56 272 GLY A O 1
ATOM 2075 N N . VAL A 1 273 ? 1.166 1.262 12.297 1 98.88 273 VAL A N 1
ATOM 2076 C CA . VAL A 1 273 ? 0.42 0.01 12.375 1 98.88 273 VAL A CA 1
ATOM 2077 C C . VAL A 1 273 ? -0.27 -0.262 11.039 1 98.88 273 VAL A C 1
ATOM 2079 O O . VAL A 1 273 ? -0.543 -1.415 10.695 1 98.88 273 VAL A O 1
ATOM 2082 N N . ARG A 1 274 ? -0.636 0.771 10.273 1 98.69 274 ARG A N 1
ATOM 2083 C CA . ARG A 1 274 ? -1.035 0.77 8.867 1 98.69 274 ARG A CA 1
ATOM 2084 C C . ARG A 1 274 ? -2.42 0.154 8.695 1 98.69 274 ARG A C 1
ATOM 2086 O O . ARG A 1 274 ? -2.625 -0.681 7.809 1 98.69 274 ARG A O 1
ATOM 2093 N N . VAL A 1 275 ? -3.418 0.6 9.461 1 98.94 275 VAL A N 1
ATOM 2094 C CA . VAL A 1 275 ? -4.797 0.172 9.242 1 98.94 275 VAL A CA 1
ATOM 2095 C C . VAL A 1 275 ? -5.684 1.393 9.016 1 98.94 275 VAL A C 1
ATOM 2097 O O . VAL A 1 275 ? -5.73 2.301 9.844 1 98.94 275 VAL A O 1
ATOM 2100 N N . GLY A 1 276 ? -6.32 1.466 7.906 1 98.88 276 GLY A N 1
ATOM 2101 C CA . GLY A 1 276 ? -7.312 2.467 7.551 1 98.88 276 GLY A CA 1
ATOM 2102 C C . GLY A 1 276 ? -8.469 1.899 6.75 1 98.88 276 GLY A C 1
ATOM 2103 O O . GLY A 1 276 ? -8.516 0.697 6.484 1 98.88 276 GLY A O 1
ATOM 2104 N N . TRP A 1 277 ? -9.453 2.795 6.445 1 98.94 277 TRP A N 1
ATOM 2105 C CA . TRP A 1 277 ? -10.594 2.27 5.707 1 98.94 277 TRP A CA 1
ATOM 2106 C C . TRP A 1 277 ? -11.32 3.387 4.969 1 98.94 277 TRP A C 1
ATOM 2108 O O . TRP A 1 277 ? -11.211 4.559 5.336 1 98.94 277 TRP A O 1
ATOM 2118 N N . ALA A 1 278 ? -12.023 3.01 3.939 1 98.88 278 ALA A N 1
ATOM 2119 C CA . ALA A 1 278 ? -12.984 3.852 3.23 1 98.88 278 ALA A CA 1
ATOM 2120 C C . ALA A 1 278 ? -14.422 3.438 3.553 1 98.88 278 ALA A C 1
ATOM 2122 O O . ALA A 1 278 ? -14.688 2.264 3.82 1 98.88 278 ALA A O 1
ATOM 2123 N N . VAL A 1 279 ? -15.328 4.375 3.553 1 98.81 279 VAL A N 1
ATOM 2124 C CA . VAL A 1 279 ? -16.766 4.145 3.643 1 98.81 279 VAL A CA 1
ATOM 2125 C C . VAL A 1 279 ? -17.484 4.938 2.553 1 98.81 279 VAL A C 1
ATOM 2127 O O . VAL A 1 279 ? -17.297 6.152 2.438 1 98.81 279 VAL A O 1
ATOM 2130 N N . GLY A 1 280 ? -18.312 4.297 1.768 1 98.25 280 GLY A N 1
ATOM 2131 C CA . GLY A 1 280 ? -18.984 5.031 0.71 1 98.25 280 GLY A CA 1
ATOM 2132 C C . GLY A 1 280 ? -19.953 4.176 -0.09 1 98.25 280 GLY A C 1
ATOM 2133 O O . GLY A 1 280 ? -20.375 3.113 0.371 1 98.25 280 GLY A O 1
ATOM 2134 N N . PRO A 1 281 ? -20.391 4.699 -1.29 1 97.25 281 PRO A N 1
ATOM 2135 C CA . PRO A 1 281 ? -21.297 3.922 -2.143 1 97.25 281 PRO A CA 1
ATOM 2136 C C . PRO A 1 281 ? -20.703 2.57 -2.545 1 97.25 281 PRO A C 1
ATOM 2138 O O . PRO A 1 281 ? -19.531 2.49 -2.914 1 97.25 281 PRO A O 1
ATOM 2141 N N . THR A 1 282 ? -21.531 1.546 -2.504 1 96.75 282 THR A N 1
ATOM 2142 C CA . THR A 1 282 ? -21.062 0.173 -2.609 1 96.75 282 THR A CA 1
ATOM 2143 C C . THR A 1 282 ? -20.406 -0.067 -3.969 1 96.75 282 THR A C 1
ATOM 2145 O O . THR A 1 282 ? -19.438 -0.818 -4.07 1 96.75 282 THR A O 1
ATOM 2148 N N . ASP A 1 283 ? -20.875 0.554 -5.004 1 93.75 283 ASP A N 1
ATOM 2149 C CA . ASP A 1 283 ? -20.328 0.339 -6.34 1 93.75 283 ASP A CA 1
ATOM 2150 C C . ASP A 1 283 ? -18.938 0.951 -6.465 1 93.75 283 ASP A C 1
ATOM 2152 O O . ASP A 1 283 ? -18.047 0.354 -7.07 1 93.75 283 ASP A O 1
ATOM 2156 N N . VAL A 1 284 ? -18.703 2.148 -5.848 1 96.56 284 VAL A N 1
ATOM 2157 C CA . VAL A 1 284 ? -17.391 2.787 -5.859 1 96.56 284 VAL A CA 1
ATOM 2158 C C . VAL A 1 284 ? -16.422 1.981 -5.004 1 96.56 284 VAL A C 1
ATOM 2160 O O . VAL A 1 284 ? -15.281 1.744 -5.41 1 96.56 284 VAL A O 1
ATOM 2163 N N . ILE A 1 285 ? -16.906 1.502 -3.855 1 97.44 285 ILE A N 1
ATOM 2164 C CA . ILE A 1 285 ? -16.078 0.744 -2.924 1 97.44 285 ILE A CA 1
ATOM 2165 C C . ILE A 1 285 ? -15.625 -0.561 -3.574 1 97.44 285 ILE A C 1
ATOM 2167 O O . ILE A 1 285 ? -14.484 -0.991 -3.396 1 97.44 285 ILE A O 1
ATOM 2171 N N . ASP A 1 286 ? -16.469 -1.145 -4.309 1 94.56 286 ASP A N 1
ATOM 2172 C CA . ASP A 1 286 ? -16.141 -2.385 -5.004 1 94.56 286 ASP A CA 1
ATOM 2173 C C . ASP A 1 286 ? -14.977 -2.178 -5.973 1 94.56 286 ASP A C 1
ATOM 2175 O O . ASP A 1 286 ? -14.062 -3.002 -6.039 1 94.56 286 ASP A O 1
ATOM 2179 N N . ARG A 1 287 ? -14.992 -1.113 -6.684 1 95.62 287 ARG A N 1
ATOM 2180 C CA . ARG A 1 287 ? -13.914 -0.819 -7.625 1 95.62 287 ARG A CA 1
ATOM 2181 C C . ARG A 1 287 ? -12.633 -0.446 -6.891 1 95.62 287 ARG A C 1
ATOM 2183 O O . ARG A 1 287 ? -11.531 -0.798 -7.328 1 95.62 287 ARG A O 1
ATOM 2190 N N . MET A 1 288 ? -12.82 0.269 -5.801 1 97.5 288 MET A N 1
ATOM 2191 C CA . MET A 1 288 ? -11.656 0.583 -4.977 1 97.5 288 MET A CA 1
ATOM 2192 C C . MET A 1 288 ? -10.984 -0.691 -4.48 1 97.5 288 MET A C 1
ATOM 2194 O O . MET A 1 288 ? -9.758 -0.765 -4.418 1 97.5 288 MET A O 1
ATOM 2198 N N . SER A 1 289 ? -11.766 -1.624 -4.117 1 96.06 289 SER A N 1
ATOM 2199 C CA . SER A 1 289 ? -11.234 -2.891 -3.629 1 96.06 289 SER A CA 1
ATOM 2200 C C . SER A 1 289 ? -10.367 -3.568 -4.684 1 96.06 289 SER A C 1
ATOM 2202 O O . SER A 1 289 ? -9.273 -4.055 -4.379 1 96.06 289 SER A O 1
ATOM 2204 N N . ALA A 1 290 ? -10.828 -3.59 -5.883 1 95.06 290 ALA A N 1
ATOM 2205 C CA . ALA A 1 290 ? -10.055 -4.172 -6.98 1 95.06 290 ALA A CA 1
ATOM 2206 C C . ALA A 1 290 ? -8.75 -3.412 -7.191 1 95.06 290 ALA A C 1
ATOM 2208 O O . ALA A 1 290 ? -7.688 -4.02 -7.352 1 95.06 290 ALA A O 1
ATOM 2209 N N . ILE A 1 291 ? -8.82 -2.127 -7.168 1 97.12 291 ILE A N 1
ATOM 2210 C CA . ILE A 1 291 ? -7.664 -1.271 -7.391 1 97.12 291 ILE A CA 1
ATOM 2211 C C . ILE A 1 291 ? -6.629 -1.507 -6.293 1 97.12 291 ILE A C 1
ATOM 2213 O O . ILE A 1 291 ? -5.461 -1.784 -6.582 1 97.12 291 ILE A O 1
ATOM 2217 N N . ILE A 1 292 ? -7.09 -1.429 -5.059 1 97.25 292 ILE A N 1
ATOM 2218 C CA . ILE A 1 292 ? -6.203 -1.586 -3.914 1 97.25 292 ILE A CA 1
ATOM 2219 C C . ILE A 1 292 ? -5.637 -3.004 -3.891 1 97.25 292 ILE A C 1
ATOM 2221 O O . ILE A 1 292 ? -4.477 -3.211 -3.531 1 97.25 292 ILE A O 1
ATOM 2225 N N . GLY A 1 293 ? -6.445 -3.904 -4.336 1 94.94 293 GLY A N 1
ATOM 2226 C CA . GLY A 1 293 ? -5.984 -5.277 -4.449 1 94.94 293 GLY A CA 1
ATOM 2227 C C . GLY A 1 293 ? -4.809 -5.438 -5.391 1 94.94 293 GLY A C 1
ATOM 2228 O O . GLY A 1 293 ? -3.83 -6.117 -5.07 1 94.94 293 GLY A O 1
ATOM 2229 N N . HIS A 1 294 ? -4.844 -4.824 -6.539 1 95.44 294 HIS A N 1
ATOM 2230 C CA . HIS A 1 294 ? -3.758 -4.918 -7.508 1 95.44 294 HIS A CA 1
ATOM 2231 C C . HIS A 1 294 ? -2.568 -4.062 -7.082 1 95.44 294 HIS A C 1
ATOM 2233 O O . HIS A 1 294 ? -1.417 -4.426 -7.332 1 95.44 294 HIS A O 1
ATOM 2239 N N . VAL A 1 295 ? -2.844 -2.975 -6.406 1 96.75 295 VAL A N 1
ATOM 2240 C CA . VAL A 1 295 ? -1.77 -2.145 -5.871 1 96.75 295 VAL A CA 1
ATOM 2241 C C . VAL A 1 295 ? -1.048 -2.891 -4.754 1 96.75 295 VAL A C 1
ATOM 2243 O O . VAL A 1 295 ? 0.162 -2.732 -4.57 1 96.75 295 VAL A O 1
ATOM 2246 N N . GLY A 1 296 ? -1.786 -3.631 -4.051 1 96.38 296 GLY A N 1
ATOM 2247 C CA . GLY A 1 296 ? -1.229 -4.41 -2.955 1 96.38 296 GLY A CA 1
ATOM 2248 C C . GLY A 1 296 ? -1.174 -3.645 -1.646 1 96.38 296 GLY A C 1
ATOM 2249 O O . GLY A 1 296 ? -0.347 -3.941 -0.782 1 96.38 296 GLY A O 1
ATOM 2250 N N . ALA A 1 297 ? -2.01 -2.689 -1.471 1 97.38 297 ALA A N 1
ATOM 2251 C CA . ALA A 1 297 ? -1.967 -1.842 -0.282 1 97.38 297 ALA A CA 1
ATOM 2252 C C . ALA A 1 297 ? -2.939 -2.338 0.783 1 97.38 297 ALA A C 1
ATOM 2254 O O . ALA A 1 297 ? -3.76 -1.57 1.289 1 97.38 297 ALA A O 1
ATOM 2255 N N . TRP A 1 298 ? -2.816 -3.588 1.162 1 98 298 TRP A N 1
ATOM 2256 C CA . TRP A 1 298 ? -3.617 -4.199 2.219 1 98 298 TRP A CA 1
ATOM 2257 C C . TRP A 1 298 ? -2.994 -3.945 3.588 1 98 298 TRP A C 1
ATOM 2259 O O . TRP A 1 298 ? -1.769 -3.945 3.729 1 98 298 TRP A O 1
ATOM 2269 N N . ALA A 1 299 ? -3.836 -3.773 4.527 1 98.75 299 ALA A N 1
ATOM 2270 C CA . ALA A 1 299 ? -3.367 -3.727 5.91 1 98.75 299 ALA A CA 1
ATOM 2271 C C . ALA A 1 299 ? -2.908 -5.105 6.379 1 98.75 299 ALA A C 1
ATOM 2273 O O . ALA A 1 299 ? -3.438 -6.125 5.938 1 98.75 299 ALA A O 1
ATOM 2274 N N . PRO A 1 300 ? -1.892 -5.129 7.254 1 98.81 300 PRO A N 1
ATOM 2275 C CA . PRO A 1 300 ? -1.463 -6.422 7.781 1 98.81 300 PRO A CA 1
ATOM 2276 C C . PRO A 1 300 ? -2.566 -7.137 8.562 1 98.81 300 PRO A C 1
ATOM 2278 O O . PRO A 1 300 ? -3.387 -6.488 9.211 1 98.81 300 PRO A O 1
ATOM 2281 N N . ARG A 1 301 ? -2.58 -8.438 8.523 1 98.75 301 ARG A N 1
ATOM 2282 C CA . ARG A 1 301 ? -3.684 -9.266 9 1 98.75 301 ARG A CA 1
ATOM 2283 C C . ARG A 1 301 ? -3.861 -9.117 10.508 1 98.75 301 ARG A C 1
ATOM 2285 O O . ARG A 1 301 ? -4.957 -8.812 10.984 1 98.75 301 ARG A O 1
ATOM 2292 N N . ALA A 1 302 ? -2.801 -9.305 11.32 1 98.88 302 ALA A N 1
ATOM 2293 C CA . ALA A 1 302 ? -2.889 -9.258 12.773 1 98.88 302 ALA A CA 1
ATOM 2294 C C . ALA A 1 302 ? -3.402 -7.906 13.25 1 98.88 302 ALA A C 1
ATOM 2296 O O . ALA A 1 302 ? -4.219 -7.832 14.172 1 98.88 302 ALA A O 1
ATOM 2297 N N . GLU A 1 303 ? -2.936 -6.906 12.625 1 98.94 303 GLU A N 1
ATOM 2298 C CA . GLU A 1 303 ? -3.297 -5.543 13 1 98.94 303 GLU A CA 1
ATOM 2299 C C . GLU A 1 303 ? -4.766 -5.262 12.703 1 98.94 303 GLU A C 1
ATOM 2301 O O . GLU A 1 303 ? -5.422 -4.516 13.438 1 98.94 303 GLU A O 1
ATOM 2306 N N . GLN A 1 304 ? -5.312 -5.828 11.609 1 98.94 304 GLN A N 1
ATOM 2307 C CA . GLN A 1 304 ? -6.734 -5.684 11.328 1 98.94 304 GLN A CA 1
ATOM 2308 C C . GLN A 1 304 ? -7.582 -6.328 12.422 1 98.94 304 GLN A C 1
ATOM 2310 O O . GLN A 1 304 ? -8.555 -5.738 12.891 1 98.94 304 GLN A O 1
ATOM 2315 N N . ILE A 1 305 ? -7.191 -7.52 12.82 1 98.88 305 ILE A N 1
ATOM 2316 C CA . ILE A 1 305 ? -7.914 -8.242 13.867 1 98.88 305 ILE A CA 1
ATOM 2317 C C . ILE A 1 305 ? -7.867 -7.445 15.172 1 98.88 305 ILE A C 1
ATOM 2319 O O . ILE A 1 305 ? -8.883 -7.293 15.852 1 98.88 305 ILE A O 1
ATOM 2323 N N . ALA A 1 306 ? -6.715 -6.953 15.477 1 98.94 306 ALA A N 1
ATOM 2324 C CA . ALA A 1 306 ? -6.531 -6.16 16.688 1 98.94 306 ALA A CA 1
ATOM 2325 C C . ALA A 1 306 ? -7.379 -4.891 16.656 1 98.94 306 ALA A C 1
ATOM 2327 O O . ALA A 1 306 ? -7.961 -4.496 17.656 1 98.94 306 ALA A O 1
ATOM 2328 N N . THR A 1 307 ? -7.43 -4.234 15.516 1 98.94 307 THR A N 1
ATOM 2329 C CA . THR A 1 307 ? -8.219 -3.018 15.359 1 98.94 307 THR A CA 1
ATOM 2330 C C . THR A 1 307 ? -9.703 -3.305 15.586 1 98.94 307 THR A C 1
ATOM 2332 O O . THR A 1 307 ? -10.398 -2.514 16.234 1 98.94 307 THR A O 1
ATOM 2335 N N . ALA A 1 308 ? -10.18 -4.434 15.062 1 98.88 308 ALA A N 1
ATOM 2336 C CA . ALA A 1 308 ? -11.57 -4.832 15.297 1 98.88 308 ALA A CA 1
ATOM 2337 C C . ALA A 1 308 ? -11.867 -4.934 16.781 1 98.88 308 ALA A C 1
ATOM 2339 O O . ALA A 1 308 ? -12.891 -4.438 17.25 1 98.88 308 ALA A O 1
ATOM 2340 N N . ARG A 1 309 ? -10.969 -5.562 17.516 1 98.81 309 ARG A N 1
ATOM 2341 C CA . ARG A 1 309 ? -11.141 -5.734 18.953 1 98.81 309 ARG A CA 1
ATOM 2342 C C . ARG A 1 309 ? -11.164 -4.387 19.656 1 98.81 309 ARG A C 1
ATOM 2344 O O . ARG A 1 309 ? -11.977 -4.168 20.562 1 98.81 309 ARG A O 1
ATOM 2351 N N . LEU A 1 310 ? -10.297 -3.496 19.281 1 98.88 310 LEU A N 1
ATOM 2352 C CA . LEU A 1 310 ? -10.266 -2.17 19.891 1 98.88 310 LEU A CA 1
ATOM 2353 C C . LEU A 1 310 ? -11.57 -1.423 19.625 1 98.88 310 LEU A C 1
ATOM 2355 O O . LEU A 1 310 ? -12.148 -0.825 20.547 1 98.88 310 LEU A O 1
ATOM 2359 N N . LEU A 1 311 ? -12.039 -1.45 18.359 1 98.75 311 LEU A N 1
ATOM 2360 C CA . LEU A 1 311 ? -13.219 -0.675 17.969 1 98.75 311 LEU A CA 1
ATOM 2361 C C . LEU A 1 311 ? -14.453 -1.137 18.734 1 98.75 311 LEU A C 1
ATOM 2363 O O . LEU A 1 311 ? -15.375 -0.354 18.953 1 98.75 311 LEU A O 1
ATOM 2367 N N . ASP A 1 312 ? -14.445 -2.361 19.188 1 98.19 312 ASP A N 1
ATOM 2368 C CA . ASP A 1 312 ? -15.578 -2.895 19.938 1 98.19 312 ASP A CA 1
ATOM 2369 C C . ASP A 1 312 ? -15.406 -2.658 21.438 1 98.19 312 ASP A C 1
ATOM 2371 O O . ASP A 1 312 ? -16.328 -2.887 22.219 1 98.19 312 ASP A O 1
ATOM 2375 N N . ASP A 1 313 ? -14.258 -2.215 21.891 1 98.38 313 ASP A N 1
ATOM 2376 C CA . ASP A 1 313 ? -13.961 -1.938 23.297 1 98.38 313 ASP A CA 1
ATOM 2377 C C . ASP A 1 313 ? -14.195 -0.464 23.625 1 98.38 313 ASP A C 1
ATOM 2379 O O . ASP A 1 313 ? -13.234 0.303 23.75 1 98.38 313 ASP A O 1
ATOM 2383 N N . THR A 1 314 ? -15.406 -0.115 23.922 1 97.62 314 THR A N 1
ATOM 2384 C CA . THR A 1 314 ? -15.812 1.273 24.109 1 97.62 314 THR A CA 1
ATOM 2385 C C . THR A 1 314 ? -15.102 1.889 25.297 1 97.62 314 THR A C 1
ATOM 2387 O O . THR A 1 314 ? -14.789 3.08 25.297 1 97.62 314 THR A O 1
ATOM 2390 N N . SER A 1 315 ? -14.859 1.088 26.281 1 98.19 315 SER A N 1
ATOM 2391 C CA . SER A 1 315 ? -14.172 1.584 27.469 1 98.19 315 SER A CA 1
ATOM 2392 C C . SER A 1 315 ? -12.719 1.931 27.172 1 98.19 315 SER A C 1
ATOM 2394 O O . SER A 1 315 ? -12.227 2.982 27.578 1 98.19 315 SER A O 1
ATOM 2396 N N . ALA A 1 316 ? -12.039 1.054 26.453 1 98.12 316 ALA A N 1
ATOM 2397 C CA . ALA A 1 316 ? -10.648 1.309 26.078 1 98.12 316 ALA A CA 1
ATOM 2398 C C . ALA A 1 316 ? -10.547 2.551 25.188 1 98.12 316 ALA A C 1
ATOM 2400 O O . ALA A 1 316 ? -9.617 3.35 25.344 1 98.12 316 ALA A O 1
ATOM 2401 N N . ILE A 1 317 ? -11.5 2.711 24.297 1 98.12 317 ILE A N 1
ATOM 2402 C CA . ILE A 1 317 ? -11.5 3.859 23.406 1 98.12 317 ILE A CA 1
ATOM 2403 C C . ILE A 1 317 ? -11.695 5.145 24.203 1 98.12 317 ILE A C 1
ATOM 2405 O O . ILE A 1 317 ? -10.953 6.109 24.031 1 98.12 317 ILE A O 1
ATOM 2409 N N . LYS A 1 318 ? -12.68 5.164 25.078 1 97.12 318 LYS A N 1
ATOM 2410 C CA . LYS A 1 318 ? -12.969 6.359 25.859 1 97.12 318 LYS A CA 1
ATOM 2411 C C . LYS A 1 318 ? -11.758 6.773 26.703 1 97.12 318 LYS A C 1
ATOM 2413 O O . LYS A 1 318 ? -11.406 7.953 26.75 1 97.12 318 LYS A O 1
ATOM 2418 N N . THR A 1 319 ? -11.156 5.789 27.375 1 97.75 319 THR A N 1
ATOM 2419 C CA . THR A 1 319 ? -9.984 6.059 28.203 1 97.75 319 THR A CA 1
ATOM 2420 C C . THR A 1 319 ? -8.859 6.66 27.375 1 97.75 319 THR A C 1
ATOM 2422 O O . THR A 1 319 ? -8.242 7.652 27.766 1 97.75 319 THR A O 1
ATOM 2425 N N . TYR A 1 320 ? -8.609 6.113 26.297 1 98.12 320 TYR A N 1
ATOM 2426 C CA . TYR A 1 320 ? -7.512 6.562 25.453 1 98.12 320 TYR A CA 1
ATOM 2427 C C . TYR A 1 320 ? -7.785 7.953 24.891 1 98.12 320 TYR A C 1
ATOM 2429 O O . TYR A 1 320 ? -6.91 8.82 24.891 1 98.12 320 TYR A O 1
ATOM 2437 N N . VAL A 1 321 ? -8.977 8.156 24.344 1 96.62 321 VAL A N 1
ATOM 2438 C CA . VAL A 1 321 ? -9.336 9.406 23.688 1 96.62 321 VAL A CA 1
ATOM 2439 C C . VAL A 1 321 ? -9.297 10.547 24.703 1 96.62 321 VAL A C 1
ATOM 2441 O O . VAL A 1 321 ? -8.867 11.656 24.391 1 96.62 321 VAL A O 1
ATOM 2444 N N . ASP A 1 322 ? -9.742 10.273 25.938 1 96.88 322 ASP A N 1
ATOM 2445 C CA . ASP A 1 322 ? -9.672 11.281 26.984 1 96.88 322 ASP A CA 1
ATOM 2446 C C . ASP A 1 322 ? -8.227 11.703 27.25 1 96.88 322 ASP A C 1
ATOM 2448 O O . ASP A 1 322 ? -7.93 12.891 27.375 1 96.88 322 ASP A O 1
ATOM 2452 N N . ALA A 1 323 ? -7.375 10.734 27.297 1 97.31 323 ALA A N 1
ATOM 2453 C CA . ALA A 1 323 ? -5.961 11.016 27.516 1 97.31 323 ALA A CA 1
ATOM 2454 C C . ALA A 1 323 ? -5.363 11.781 26.344 1 97.31 323 ALA A C 1
ATOM 2456 O O . ALA A 1 323 ? -4.547 12.688 26.531 1 97.31 323 ALA A O 1
ATOM 2457 N N . MET A 1 324 ? -5.73 11.398 25.188 1 97.25 324 MET A N 1
ATOM 2458 C CA . MET A 1 324 ? -5.266 12.062 23.969 1 97.25 324 MET A CA 1
ATOM 2459 C C . MET A 1 324 ? -5.715 13.516 23.938 1 97.25 324 MET A C 1
ATOM 2461 O O . MET A 1 324 ? -4.926 14.406 23.625 1 97.25 324 MET A O 1
ATOM 2465 N N . HIS A 1 325 ? -6.988 13.75 24.266 1 97.12 325 HIS A N 1
ATOM 2466 C CA . HIS A 1 325 ? -7.527 15.102 24.281 1 97.12 325 HIS A CA 1
ATOM 2467 C C . HIS A 1 325 ? -6.805 15.969 25.312 1 97.12 325 HIS A C 1
ATOM 2469 O O . HIS A 1 325 ? -6.5 17.125 25.047 1 97.12 325 HIS A O 1
ATOM 2475 N N . ALA A 1 326 ? -6.543 15.391 26.422 1 97.19 326 ALA A N 1
ATOM 2476 C CA . ALA A 1 326 ? -5.828 16.141 27.469 1 97.19 326 ALA A CA 1
ATOM 2477 C C . ALA A 1 326 ? -4.414 16.484 27.016 1 97.19 326 ALA A C 1
ATOM 2479 O O . ALA A 1 326 ? -3.967 17.625 27.172 1 97.19 326 ALA A O 1
ATOM 2480 N N . GLY A 1 327 ? -3.682 15.508 26.469 1 97.81 327 GLY A N 1
ATOM 2481 C CA . GLY A 1 327 ? -2.316 15.719 26.016 1 97.81 327 GLY A CA 1
ATOM 2482 C C . GLY A 1 327 ? -2.211 16.703 24.859 1 97.81 327 GLY A C 1
ATOM 2483 O O . GLY A 1 327 ? -1.376 17.609 24.906 1 97.81 327 GLY A O 1
ATOM 2484 N N . LEU A 1 328 ? -3.031 16.531 23.859 1 98.12 328 LEU A N 1
ATOM 2485 C CA . LEU A 1 328 ? -3.031 17.438 22.719 1 98.12 328 LEU A CA 1
ATOM 2486 C C . LEU A 1 328 ? -3.531 18.828 23.109 1 98.12 328 LEU A C 1
ATOM 2488 O O . LEU A 1 328 ? -2.961 19.844 22.703 1 98.12 328 LEU A O 1
ATOM 2492 N N . GLY A 1 329 ? -4.605 18.828 23.891 1 97.38 329 GLY A N 1
ATOM 2493 C CA . GLY A 1 329 ? -5.172 20.094 24.344 1 97.38 329 GLY A CA 1
ATOM 2494 C C . GLY A 1 329 ? -4.188 20.953 25.109 1 97.38 329 GLY A C 1
ATOM 2495 O O . GLY A 1 329 ? -4.105 22.156 24.891 1 97.38 329 GLY A O 1
ATOM 2496 N N . SER A 1 330 ? -3.473 20.359 26.016 1 97.62 330 SER A N 1
ATOM 2497 C CA . SER A 1 330 ? -2.494 21.094 26.812 1 97.62 330 SER A CA 1
ATOM 2498 C C . SER A 1 330 ? -1.427 21.719 25.922 1 97.62 330 SER A C 1
ATOM 2500 O O . SER A 1 330 ? -1.024 22.875 26.141 1 97.62 330 SER A O 1
ATOM 2502 N N . ARG A 1 331 ? -0.991 21.031 24.969 1 98.5 331 ARG A N 1
ATOM 2503 C CA . ARG A 1 331 ? 0.048 21.5 24.062 1 98.5 331 ARG A CA 1
ATOM 2504 C C . ARG A 1 331 ? -0.481 22.609 23.141 1 98.5 331 ARG A C 1
ATOM 2506 O O . ARG A 1 331 ? 0.137 23.672 23.031 1 98.5 331 ARG A O 1
ATOM 2513 N N . LEU A 1 332 ? -1.599 22.359 22.516 1 98.56 332 LEU A N 1
ATOM 2514 C CA . LEU A 1 332 ? -2.191 23.312 21.594 1 98.56 332 LEU A CA 1
ATOM 2515 C C . LEU A 1 332 ? -2.574 24.594 22.312 1 98.56 332 LEU A C 1
ATOM 2517 O O . LEU A 1 332 ? -2.348 25.703 21.797 1 98.56 332 LEU A O 1
ATOM 2521 N N . ASN A 1 333 ? -3.137 24.469 23.484 1 97.75 333 ASN A N 1
ATOM 2522 C CA . ASN A 1 333 ? -3.52 25.641 24.266 1 97.75 333 ASN A CA 1
ATOM 2523 C C . ASN A 1 333 ? -2.299 26.422 24.719 1 97.75 333 ASN A C 1
ATOM 2525 O O . ASN A 1 333 ? -2.314 27.656 24.734 1 97.75 333 ASN A O 1
ATOM 2529 N N . ALA A 1 334 ? -1.282 25.719 25.125 1 98.38 334 ALA A N 1
ATOM 2530 C CA . ALA A 1 334 ? -0.056 26.406 25.531 1 98.38 334 ALA A CA 1
ATOM 2531 C C . ALA A 1 334 ? 0.512 27.25 24.391 1 98.38 334 ALA A C 1
ATOM 2533 O O . ALA A 1 334 ? 0.942 28.375 24.594 1 98.38 334 ALA A O 1
ATOM 2534 N N . LEU A 1 335 ? 0.548 26.688 23.234 1 98.81 335 LEU A N 1
ATOM 2535 C CA . LEU A 1 335 ? 1.034 27.422 22.062 1 98.81 335 LEU A CA 1
ATOM 2536 C C . LEU A 1 335 ? 0.14 28.609 21.75 1 98.81 335 LEU A C 1
ATOM 2538 O O .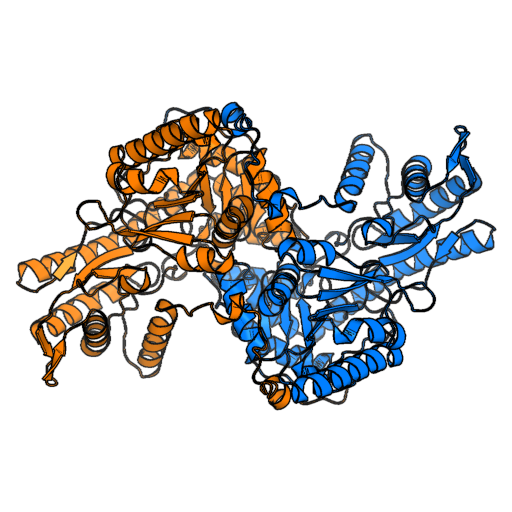 LEU A 1 335 ? 0.632 29.719 21.531 1 98.81 335 LEU A O 1
ATOM 2542 N N . HIS A 1 336 ? -1.171 28.375 21.703 1 98.56 336 HIS A N 1
ATOM 2543 C CA . HIS A 1 336 ? -2.129 29.438 21.406 1 98.56 336 HIS A CA 1
ATOM 2544 C C . HIS A 1 336 ? -1.996 30.594 22.391 1 98.56 336 HIS A C 1
ATOM 2546 O O . HIS A 1 336 ? -1.939 31.766 21.984 1 98.56 336 HIS A O 1
ATOM 2552 N N . GLU A 1 337 ? -1.907 30.266 23.641 1 98.5 337 GLU A N 1
ATOM 2553 C CA . GLU A 1 337 ? -1.801 31.297 24.672 1 98.5 337 GLU A CA 1
ATOM 2554 C C . GLU A 1 337 ? -0.486 32.062 24.562 1 98.5 337 GLU A C 1
ATOM 2556 O O . GLU A 1 337 ? -0.451 33.281 24.766 1 98.5 337 GLU A O 1
ATOM 2561 N N . ALA A 1 338 ? 0.529 31.375 24.266 1 98.75 338 ALA A N 1
ATOM 2562 C CA . ALA A 1 338 ? 1.822 32.031 24.094 1 98.75 338 ALA A CA 1
ATOM 2563 C C . ALA A 1 338 ? 1.781 33.031 22.938 1 98.75 338 ALA A C 1
ATOM 2565 O O . ALA A 1 338 ? 2.285 34.156 23.062 1 98.75 338 ALA A O 1
ATOM 2566 N N . PHE A 1 339 ? 1.224 32.688 21.859 1 98.81 339 PHE A N 1
ATOM 2567 C CA . PHE A 1 339 ? 1.137 33.562 20.703 1 98.81 339 PHE A CA 1
ATOM 2568 C C . PHE A 1 339 ? 0.239 34.75 21 1 98.81 339 PHE A C 1
ATOM 2570 O O . PHE A 1 339 ? 0.531 35.875 20.578 1 98.81 339 PHE A O 1
ATOM 2577 N N . GLN A 1 340 ? -0.84 34.5 21.703 1 98.69 340 GLN A N 1
ATOM 2578 C CA . GLN A 1 340 ? -1.726 35.594 22.078 1 98.69 340 GLN A CA 1
ATOM 2579 C C . GLN A 1 340 ? -1.033 36.562 23.031 1 98.69 340 GLN A C 1
ATOM 2581 O O . GLN A 1 340 ? -1.241 37.781 22.969 1 98.69 340 GLN A O 1
ATOM 2586 N N . SER A 1 341 ? -0.297 36 23.891 1 98.62 341 SER A N 1
ATOM 2587 C CA . SER A 1 341 ? 0.484 36.844 24.797 1 98.62 341 SER A CA 1
ATOM 2588 C C . SER A 1 341 ? 1.493 37.688 24.031 1 98.62 341 SER A C 1
ATOM 2590 O O . SER A 1 341 ? 1.642 38.906 24.297 1 98.62 341 SER A O 1
ATOM 2592 N N . MET A 1 342 ? 2.197 37.125 23.109 1 98.69 342 MET A N 1
ATOM 2593 C CA . MET A 1 342 ? 3.139 37.875 22.266 1 98.69 342 MET A CA 1
ATOM 2594 C C . MET A 1 342 ? 2.426 38.938 21.469 1 98.69 342 MET A C 1
ATOM 2596 O O . MET A 1 342 ? 2.932 40.062 21.344 1 98.69 342 MET A O 1
ATOM 2600 N N . LYS A 1 343 ? 1.279 38.594 20.984 1 98.62 343 LYS A N 1
ATOM 2601 C CA . LYS A 1 343 ? 0.484 39.562 20.25 1 98.62 343 LYS A CA 1
ATOM 2602 C C . LYS A 1 343 ? 0.113 40.75 21.141 1 98.62 343 LYS A C 1
ATOM 2604 O O . LYS A 1 343 ? 0.247 41.906 20.734 1 98.62 343 LYS A O 1
ATOM 2609 N N . SER A 1 344 ? -0.289 40.469 22.312 1 98.44 344 SER A N 1
ATOM 2610 C CA . SER A 1 344 ? -0.695 41.5 23.266 1 98.44 344 SER A CA 1
ATOM 2611 C C . SER A 1 344 ? 0.48 42.375 23.656 1 98.44 344 SER A C 1
ATOM 2613 O O . SER A 1 344 ? 0.291 43.531 24.016 1 98.44 344 SER A O 1
ATOM 2615 N N . SER A 1 345 ? 1.634 41.875 23.516 1 98.19 345 SER A N 1
ATOM 2616 C CA . SER A 1 345 ? 2.836 42.625 23.859 1 98.19 345 SER A CA 1
ATOM 2617 C C . SER A 1 345 ? 3.322 43.469 22.688 1 98.19 345 SER A C 1
ATOM 2619 O O . SER A 1 345 ? 4.359 44.125 22.766 1 98.19 345 SER A O 1
ATOM 2621 N N . GLY A 1 346 ? 2.633 43.344 21.594 1 97.88 346 GLY A N 1
ATOM 2622 C CA . GLY A 1 346 ? 2.912 44.219 20.469 1 97.88 346 GLY A CA 1
ATOM 2623 C C . GLY A 1 346 ? 3.68 43.531 19.344 1 97.88 346 GLY A C 1
ATOM 2624 O O . GLY A 1 346 ? 4.043 44.188 18.359 1 97.88 346 GLY A O 1
ATOM 2625 N N . LEU A 1 347 ? 3.912 42.25 19.469 1 98.38 347 LEU A N 1
ATOM 2626 C CA . LEU A 1 347 ? 4.629 41.5 18.422 1 98.38 347 LEU A CA 1
ATOM 2627 C C . LEU A 1 347 ? 3.699 41.156 17.266 1 98.38 347 LEU A C 1
ATOM 2629 O O . LEU A 1 347 ? 2.49 41 17.469 1 98.38 347 LEU A O 1
ATOM 2633 N N . PRO A 1 348 ? 4.188 41.094 16.047 1 98.06 348 PRO A N 1
ATOM 2634 C CA . PRO A 1 348 ? 3.363 40.875 14.859 1 98.06 348 PRO A CA 1
ATOM 2635 C C . PRO A 1 348 ? 3.02 39.406 14.641 1 98.06 348 PRO A C 1
ATOM 2637 O O . PRO A 1 348 ? 3.389 38.812 13.625 1 98.06 348 PRO A O 1
ATOM 2640 N N . VAL A 1 349 ? 2.324 38.875 15.609 1 98.69 349 VAL A N 1
ATOM 2641 C CA . VAL A 1 349 ? 1.957 37.469 15.57 1 98.69 349 VAL A CA 1
ATOM 2642 C C . VAL A 1 349 ? 0.47 37.312 15.875 1 98.69 349 VAL A C 1
ATOM 2644 O O . VAL A 1 349 ? -0.182 38.281 16.312 1 98.69 349 VAL A O 1
ATOM 2647 N N . ASP A 1 350 ? -0.043 36.188 15.516 1 98.31 350 ASP A N 1
ATOM 2648 C CA . ASP A 1 350 ? -1.405 35.781 15.844 1 98.31 350 ASP A CA 1
ATOM 2649 C C . ASP A 1 350 ? -1.548 34.25 15.797 1 98.31 350 ASP A C 1
ATOM 2651 O O . ASP A 1 350 ? -0.61 33.531 15.414 1 98.31 350 ASP A O 1
ATOM 2655 N N . SER A 1 351 ? -2.592 33.75 16.297 1 98.25 351 SER A N 1
ATOM 2656 C CA . SER A 1 351 ? -2.932 32.344 16.188 1 98.25 351 SER A CA 1
ATOM 2657 C C . SER A 1 351 ? -4.441 32.125 16.172 1 98.25 351 SER A C 1
ATOM 2659 O O . SER A 1 351 ? -5.195 33 16.641 1 98.25 351 SER A O 1
ATOM 2661 N N . LEU A 1 352 ? -4.871 31.078 15.547 1 96.88 352 LEU A N 1
ATOM 2662 C CA . LEU A 1 352 ? -6.27 30.656 15.625 1 96.88 352 LEU A CA 1
ATOM 2663 C C . LEU A 1 352 ? -6.484 29.688 16.781 1 96.88 352 LEU A C 1
ATOM 2665 O O . LEU A 1 352 ? -5.637 28.828 17.047 1 96.88 352 LEU A O 1
ATOM 2669 N N . SER A 1 353 ? -7.637 29.812 17.406 1 95.75 353 SER A N 1
ATOM 2670 C CA . SER A 1 353 ? -7.965 28.859 18.469 1 95.75 353 SER A CA 1
ATOM 2671 C C . SER A 1 353 ? -7.98 27.422 17.938 1 95.75 353 SER A C 1
ATOM 2673 O O . SER A 1 353 ? -8.492 27.172 16.844 1 95.75 353 SER A O 1
ATOM 2675 N N . PRO A 1 354 ? -7.375 26.531 18.703 1 95.75 354 PRO A N 1
ATOM 2676 C CA . PRO A 1 354 ? -7.387 25.141 18.25 1 95.75 354 PRO A CA 1
ATOM 2677 C C . PRO A 1 354 ? -8.797 24.562 18.125 1 95.75 354 PRO A C 1
ATOM 2679 O O . PRO A 1 354 ? -9.617 24.75 19.031 1 95.75 354 PRO A O 1
ATOM 2682 N N . GLU A 1 355 ? -9.078 23.859 17 1 96.44 355 GLU A N 1
ATOM 2683 C CA . GLU A 1 355 ? -10.391 23.25 16.828 1 96.44 355 GLU A CA 1
ATOM 2684 C C . GLU A 1 355 ? -10.281 21.734 16.641 1 96.44 355 GLU A C 1
ATOM 2686 O O . GLU A 1 355 ? -11.266 21.016 16.828 1 96.44 355 GLU A O 1
ATOM 2691 N N . GLY A 1 356 ? -9.109 21.25 16.234 1 95.69 356 GLY A N 1
ATOM 2692 C CA . GLY A 1 356 ? -8.977 19.812 16.062 1 95.69 356 GLY A CA 1
ATOM 2693 C C . GLY A 1 356 ? -7.648 19.406 15.445 1 95.69 356 GLY A C 1
ATOM 2694 O O . GLY A 1 356 ? -6.785 20.25 15.203 1 95.69 356 GLY A O 1
ATOM 2695 N N . ALA A 1 357 ? -7.5 18.125 15.242 1 97.69 357 ALA A N 1
ATOM 2696 C CA . ALA A 1 357 ? -6.273 17.516 14.727 1 97.69 357 ALA A CA 1
ATOM 2697 C C . ALA A 1 357 ? -5.113 17.719 15.695 1 97.69 357 ALA A C 1
ATOM 2699 O O . ALA A 1 357 ? -5.27 17.578 16.906 1 97.69 357 ALA A O 1
ATOM 2700 N N . ILE A 1 358 ? -3.922 17.875 15.164 1 98.62 358 ILE A N 1
ATOM 2701 C CA . ILE A 1 358 ? -2.746 18.047 16.016 1 98.62 358 ILE A CA 1
ATOM 2702 C C . ILE A 1 358 ? -2.006 19.328 15.609 1 98.62 358 ILE A C 1
ATOM 2704 O O . ILE A 1 358 ? -0.787 19.422 15.773 1 98.62 358 ILE A O 1
ATOM 2708 N N . TYR A 1 359 ? -2.766 20.266 15.016 1 98.5 359 TYR A N 1
ATOM 2709 C CA . TYR A 1 359 ? -2.109 21.422 14.391 1 98.5 359 TYR A CA 1
ATOM 2710 C C . TYR A 1 359 ? -2.641 22.719 14.969 1 98.5 359 TYR A C 1
ATOM 2712 O O . TYR A 1 359 ? -3.809 22.812 15.352 1 98.5 359 TYR A O 1
ATOM 2720 N N . LEU A 1 360 ? -1.789 23.688 15.016 1 98.62 360 LEU A N 1
ATOM 2721 C CA . LEU A 1 360 ? -2.156 25.078 15.297 1 98.62 360 LEU A CA 1
ATOM 2722 C C . LEU A 1 360 ? -1.726 26 14.164 1 98.62 360 LEU A C 1
ATOM 2724 O O . LEU A 1 360 ? -0.592 25.906 13.68 1 98.62 360 LEU A O 1
ATOM 2728 N N . THR A 1 361 ? -2.654 26.75 13.703 1 98.62 361 THR A N 1
ATOM 2729 C CA . THR A 1 361 ? -2.357 27.797 12.727 1 98.62 361 THR A CA 1
ATOM 2730 C C . THR A 1 361 ? -1.876 29.062 13.43 1 98.62 361 THR A C 1
ATOM 2732 O O . THR A 1 361 ? -2.564 29.594 14.297 1 98.62 361 THR A O 1
ATOM 2735 N N . VAL A 1 362 ? -0.752 29.578 13 1 98.75 362 VAL A N 1
ATOM 2736 C CA . VAL A 1 362 ? -0.239 30.828 13.555 1 98.75 362 VAL A CA 1
ATOM 2737 C C . VAL A 1 362 ? 0.146 31.781 12.43 1 98.75 362 VAL A C 1
ATOM 2739 O O . VAL A 1 362 ? 0.343 31.359 11.289 1 98.75 362 VAL A O 1
ATOM 2742 N N . ARG A 1 363 ? 0.144 33 12.719 1 98.5 363 ARG A N 1
ATOM 2743 C CA . ARG A 1 363 ? 0.68 34 11.82 1 98.5 363 ARG A CA 1
ATOM 2744 C C . ARG A 1 363 ? 1.903 34.688 12.43 1 98.5 363 ARG A C 1
ATOM 2746 O O . ARG A 1 363 ? 1.898 35.062 13.609 1 98.5 363 ARG A O 1
ATOM 2753 N N . ILE A 1 364 ? 2.965 34.688 11.734 1 98.75 364 ILE A N 1
ATOM 2754 C CA . ILE A 1 364 ? 4.168 35.469 12.039 1 98.75 364 ILE A CA 1
ATOM 2755 C C . ILE A 1 364 ? 4.539 36.344 10.852 1 98.75 364 ILE A C 1
ATOM 2757 O O . ILE A 1 364 ? 5.031 35.844 9.836 1 98.75 364 ILE A O 1
ATOM 2761 N N . ALA A 1 365 ? 4.344 37.594 11.07 1 98.19 365 ALA A N 1
ATOM 2762 C CA . ALA A 1 365 ? 4.461 38.469 9.914 1 98.19 365 ALA A CA 1
ATOM 2763 C C . ALA A 1 365 ? 5.328 39.688 10.227 1 98.19 365 ALA A C 1
ATOM 2765 O O . ALA A 1 365 ? 4.879 40.844 10.109 1 98.19 365 ALA A O 1
ATOM 2766 N N . PRO A 1 366 ? 6.578 39.469 10.586 1 98.06 366 PRO A N 1
ATOM 2767 C CA . PRO A 1 366 ? 7.492 40.562 10.828 1 98.06 366 PRO A CA 1
ATOM 2768 C C . PRO A 1 366 ? 8.109 41.125 9.547 1 98.06 366 PRO A C 1
ATOM 2770 O O . PRO A 1 366 ? 9.312 41.406 9.508 1 98.06 366 PRO A O 1
ATOM 2773 N N . PHE A 1 367 ? 7.371 41.188 8.539 1 97.56 367 PHE A N 1
ATOM 2774 C CA . PHE A 1 367 ? 7.895 41.562 7.227 1 97.56 367 PHE A CA 1
ATOM 2775 C C . PHE A 1 367 ? 8.438 42.969 7.242 1 97.56 367 PHE A C 1
ATOM 2777 O O . PHE A 1 367 ? 7.852 43.875 7.855 1 97.56 367 PHE A O 1
ATOM 2784 N N . GLY A 1 368 ? 9.547 43.188 6.535 1 97.19 368 GLY A N 1
ATOM 2785 C CA . GLY A 1 368 ? 10.188 44.5 6.465 1 97.19 368 GLY A CA 1
ATOM 2786 C C . GLY A 1 368 ? 11.148 44.75 7.613 1 97.19 368 GLY A C 1
ATOM 2787 O O . GLY A 1 368 ? 11.984 45.656 7.543 1 97.19 368 GLY A O 1
ATOM 2788 N N . LYS A 1 369 ? 11.07 43.969 8.672 1 97.75 369 LYS A N 1
ATOM 2789 C CA . LYS A 1 369 ? 12 44.094 9.797 1 97.75 369 LYS A CA 1
ATOM 2790 C C . LYS A 1 369 ? 13.359 43.5 9.461 1 97.75 369 LYS A C 1
ATOM 2792 O O . LYS A 1 369 ? 13.469 42.688 8.539 1 97.75 369 LYS A O 1
ATOM 2797 N N . LYS A 1 370 ? 14.336 43.906 10.188 1 98.06 370 LYS A N 1
ATOM 2798 C CA . LYS A 1 370 ? 15.703 43.438 9.969 1 98.06 370 LYS A CA 1
ATOM 2799 C C . LYS A 1 370 ? 16.172 42.562 11.148 1 98.06 370 LYS A C 1
ATOM 2801 O O . LYS A 1 370 ? 15.898 42.906 12.305 1 98.06 370 LYS A O 1
ATOM 2806 N N . THR A 1 371 ? 16.828 41.469 10.828 1 97.94 371 THR A N 1
ATOM 2807 C CA . THR A 1 371 ? 17.438 40.625 11.852 1 97.94 371 THR A CA 1
ATOM 2808 C C . THR A 1 371 ? 18.641 41.312 12.484 1 97.94 371 THR A C 1
ATOM 2810 O O . THR A 1 371 ? 19.125 42.344 11.961 1 97.94 371 THR A O 1
ATOM 2813 N N . PRO A 1 372 ? 19.125 40.781 13.586 1 97.25 372 PRO A N 1
ATOM 2814 C CA . PRO A 1 372 ? 20.328 41.375 14.203 1 97.25 372 PRO A CA 1
ATOM 2815 C C . PRO A 1 372 ? 21.531 41.344 13.258 1 97.25 372 PRO A C 1
ATOM 2817 O O . PRO A 1 372 ? 22.422 42.219 13.359 1 97.25 372 PRO A O 1
ATOM 2820 N N . SER A 1 373 ? 21.594 40.438 12.328 1 95.81 373 SER A N 1
ATOM 2821 C CA . SER A 1 373 ? 22.688 40.344 11.367 1 95.81 373 SER A CA 1
ATOM 2822 C C . SER A 1 373 ? 22.469 41.312 10.203 1 95.81 373 SER A C 1
ATOM 2824 O O . SER A 1 373 ? 23.344 41.438 9.328 1 95.81 373 SER A O 1
ATOM 2826 N N . GLY A 1 374 ? 21.281 41.938 10.102 1 96.69 374 GLY A N 1
ATOM 2827 C CA . GLY A 1 374 ? 21.031 42.969 9.109 1 96.69 374 GLY A CA 1
ATOM 2828 C C . GLY A 1 374 ? 20.172 42.469 7.949 1 96.69 374 GLY A C 1
ATOM 2829 O O . GLY A 1 374 ? 19.797 43.281 7.09 1 96.69 374 GLY A O 1
ATOM 2830 N N . ALA A 1 375 ? 19.844 41.281 7.93 1 97 375 ALA A N 1
ATOM 2831 C CA . ALA A 1 375 ? 19.047 40.719 6.84 1 97 375 ALA A CA 1
ATOM 2832 C C . ALA A 1 375 ? 17.578 41.094 6.988 1 97 375 ALA A C 1
ATOM 2834 O O . ALA A 1 375 ? 17.016 41.031 8.086 1 97 375 ALA A O 1
ATOM 2835 N N . GLU A 1 376 ? 16.906 41.562 5.918 1 98.12 376 GLU A N 1
ATOM 2836 C CA . GLU A 1 376 ? 15.484 41.906 5.934 1 98.12 376 GLU A CA 1
ATOM 2837 C C . GLU A 1 376 ? 14.617 40.656 5.734 1 98.12 376 GLU A C 1
ATOM 2839 O O . GLU A 1 376 ? 14.914 39.812 4.883 1 98.12 376 GLU A O 1
ATOM 2844 N N . LEU A 1 377 ? 13.586 40.562 6.527 1 98.44 377 LEU A N 1
ATOM 2845 C CA . LEU A 1 377 ? 12.609 39.469 6.371 1 98.44 377 LEU A CA 1
ATOM 2846 C C . LEU A 1 377 ? 11.531 39.875 5.363 1 98.44 377 LEU A C 1
ATOM 2848 O O . LEU A 1 377 ? 10.719 40.75 5.629 1 98.44 377 LEU A O 1
ATOM 2852 N N . LYS A 1 378 ? 11.477 39.156 4.238 1 97.75 378 LYS A N 1
ATOM 2853 C CA . LYS A 1 378 ? 10.578 39.531 3.158 1 97.75 378 LYS A CA 1
ATOM 2854 C C . LYS A 1 378 ? 9.562 38.438 2.873 1 97.75 378 LYS A C 1
ATOM 2856 O O . LYS A 1 378 ? 8.469 38.688 2.359 1 97.75 378 LYS A O 1
ATOM 2861 N N . THR A 1 379 ? 9.914 37.219 3.154 1 97.81 379 THR A N 1
ATOM 2862 C CA . THR A 1 379 ? 9.094 36.094 2.77 1 97.81 379 THR A CA 1
ATOM 2863 C C . THR A 1 379 ? 8.844 35.188 3.969 1 97.81 379 THR A C 1
ATOM 2865 O O . THR A 1 379 ? 9.523 35.281 4.992 1 97.81 379 THR A O 1
ATOM 2868 N N . ASN A 1 380 ? 7.844 34.312 3.795 1 98 380 ASN A N 1
ATOM 2869 C CA . ASN A 1 380 ? 7.617 33.281 4.801 1 98 380 ASN A CA 1
ATOM 2870 C C . ASN A 1 380 ? 8.867 32.438 5.023 1 98 380 ASN A C 1
ATOM 2872 O O . ASN A 1 380 ? 9.133 31.984 6.145 1 98 380 ASN A O 1
ATOM 2876 N N . GLU A 1 381 ? 9.562 32.219 3.977 1 96.69 381 GLU A N 1
ATOM 2877 C CA . GLU A 1 381 ? 10.789 31.422 4.082 1 96.69 381 GLU A CA 1
ATOM 2878 C C . GLU A 1 381 ? 11.836 32.125 4.93 1 96.69 381 GLU A C 1
ATOM 2880 O O . GLU A 1 381 ? 12.531 31.516 5.73 1 96.69 381 GLU A O 1
ATOM 2885 N N . ASP A 1 382 ? 11.945 33.438 4.734 1 97.88 382 ASP A N 1
ATOM 2886 C CA . ASP A 1 382 ? 12.844 34.25 5.578 1 97.88 382 ASP A CA 1
ATOM 2887 C C . ASP A 1 382 ? 12.469 34.094 7.051 1 97.88 382 ASP A C 1
ATOM 2889 O O . ASP A 1 382 ? 13.336 33.906 7.906 1 97.88 382 ASP A O 1
ATOM 2893 N N . VAL A 1 383 ? 11.195 34.188 7.289 1 98.56 383 VAL A N 1
ATOM 2894 C CA . VAL A 1 383 ? 10.688 34.125 8.656 1 98.56 383 VAL A CA 1
ATOM 2895 C C . VAL A 1 383 ? 10.945 32.75 9.242 1 98.56 383 VAL A C 1
ATOM 2897 O O . VAL A 1 383 ? 11.422 32.625 10.375 1 98.56 383 VAL A O 1
ATOM 2900 N N . ARG A 1 384 ? 10.602 31.719 8.523 1 97.88 384 ARG A N 1
ATOM 2901 C CA . ARG A 1 384 ? 10.82 30.344 8.969 1 97.88 384 ARG A CA 1
ATOM 2902 C C . ARG A 1 384 ? 12.273 30.109 9.352 1 97.88 384 ARG A C 1
ATOM 2904 O O . ARG A 1 384 ? 12.562 29.547 10.414 1 97.88 384 ARG A O 1
ATOM 2911 N N . ARG A 1 385 ? 13.211 30.547 8.5 1 96.44 385 ARG A N 1
ATOM 2912 C CA . ARG A 1 385 ? 14.641 30.375 8.742 1 96.44 385 ARG A CA 1
ATOM 2913 C C . ARG A 1 385 ? 15.086 31.141 9.977 1 96.44 385 ARG A C 1
ATOM 2915 O O . ARG A 1 385 ? 15.852 30.625 10.797 1 96.44 385 ARG A O 1
ATOM 2922 N N . TYR A 1 386 ? 14.68 32.344 10.062 1 97.75 386 TYR A N 1
ATOM 2923 C CA . TYR A 1 386 ? 15.047 33.156 11.211 1 97.75 386 TYR A CA 1
ATOM 2924 C C . TYR A 1 386 ? 14.57 32.531 12.508 1 97.75 386 TYR A C 1
ATOM 2926 O O . TYR A 1 386 ? 15.32 32.438 13.477 1 97.75 386 TYR A O 1
ATOM 2934 N N . VAL A 1 387 ? 13.281 32.094 12.523 1 98.19 387 VAL A N 1
ATOM 2935 C CA . VAL A 1 387 ? 12.68 31.469 13.695 1 98.19 387 VAL A CA 1
ATOM 2936 C C . VAL A 1 387 ? 13.453 30.203 14.078 1 98.19 387 VAL A C 1
ATOM 2938 O O . VAL A 1 387 ? 13.695 29.953 15.258 1 98.19 387 VAL A O 1
ATOM 2941 N N . LEU A 1 388 ? 13.82 29.438 13.094 1 97.5 388 LEU A N 1
ATOM 2942 C CA . LEU A 1 388 ? 14.586 28.219 13.336 1 97.5 388 LEU A CA 1
ATOM 2943 C C . LEU A 1 388 ? 15.969 28.562 13.898 1 97.5 388 LEU A C 1
ATOM 2945 O O . LEU A 1 388 ? 16.406 27.969 14.891 1 97.5 388 LEU A O 1
ATOM 2949 N N . GLU A 1 389 ? 16.656 29.5 13.32 1 95 389 GLU A N 1
ATOM 2950 C CA . GLU A 1 389 ? 18.031 29.828 13.68 1 95 389 GLU A CA 1
ATOM 2951 C C . GLU A 1 389 ? 18.094 30.562 15.016 1 95 389 GLU A C 1
ATOM 2953 O O . GLU A 1 389 ? 18.938 30.234 15.867 1 95 389 GLU A O 1
ATOM 2958 N N . ALA A 1 390 ? 17.25 31.531 15.203 1 96.62 390 ALA A N 1
ATOM 2959 C CA . ALA A 1 390 ? 17.328 32.406 16.359 1 96.62 390 ALA A CA 1
ATOM 2960 C C . ALA A 1 390 ? 16.641 31.781 17.578 1 96.62 390 ALA A C 1
ATOM 2962 O O . ALA A 1 390 ? 17.062 31.984 18.719 1 96.62 390 ALA A O 1
ATOM 2963 N N . ALA A 1 391 ? 15.594 31.016 17.328 1 97.62 391 ALA A N 1
ATOM 2964 C CA . ALA A 1 391 ? 14.789 30.547 18.453 1 97.62 391 ALA A CA 1
ATOM 2965 C C . ALA A 1 391 ? 14.844 29.031 18.578 1 97.62 391 ALA A C 1
ATOM 2967 O O . ALA A 1 391 ? 14.461 28.453 19.594 1 97.62 391 ALA A O 1
ATOM 2968 N N . GLY A 1 392 ? 15.297 28.297 17.578 1 97.19 392 GLY A N 1
ATOM 2969 C CA . GLY A 1 392 ? 15.273 26.844 17.594 1 97.19 392 GLY A CA 1
ATOM 2970 C C . GLY A 1 392 ? 13.875 26.266 17.5 1 97.19 392 GLY A C 1
ATOM 2971 O O . GLY A 1 392 ? 13.547 25.328 18.234 1 97.19 392 GLY A O 1
ATOM 2972 N N . VAL A 1 393 ? 13.07 26.891 16.734 1 98.38 393 VAL A N 1
ATOM 2973 C CA . VAL A 1 393 ? 11.695 26.422 16.562 1 98.38 393 VAL A CA 1
ATOM 2974 C C . VAL A 1 393 ? 11.445 26.094 15.086 1 98.38 393 VAL A C 1
ATOM 2976 O O . VAL A 1 393 ? 11.648 26.938 14.211 1 98.38 393 VAL A O 1
ATOM 2979 N N . GLY A 1 394 ? 11.055 24.828 14.812 1 97.88 394 GLY A N 1
ATOM 2980 C CA . GLY A 1 394 ? 10.727 24.406 13.461 1 97.88 394 GLY A CA 1
ATOM 2981 C C . GLY A 1 394 ? 9.25 24.578 13.133 1 97.88 394 GLY A C 1
ATOM 2982 O O . GLY A 1 394 ? 8.391 24.031 13.828 1 97.88 394 GLY A O 1
ATOM 2983 N N . ILE A 1 395 ? 8.945 25.297 12.07 1 98.19 395 ILE A N 1
ATOM 2984 C CA . ILE A 1 395 ? 7.57 25.547 11.656 1 98.19 395 ILE A CA 1
ATOM 2985 C C . ILE A 1 395 ? 7.441 25.328 10.148 1 98.19 395 ILE A C 1
ATOM 2987 O O . ILE A 1 395 ? 8.445 25.281 9.438 1 98.19 395 ILE A O 1
ATOM 2991 N N . VAL A 1 396 ? 6.207 25.141 9.633 1 97.75 396 VAL A N 1
ATOM 2992 C CA . VAL A 1 396 ? 5.988 24.875 8.211 1 97.75 396 VAL A CA 1
ATOM 2993 C C . VAL A 1 396 ? 5.145 25.984 7.594 1 97.75 396 VAL A C 1
ATOM 2995 O O . VAL A 1 396 ? 4.027 26.25 8.047 1 97.75 396 VAL A O 1
ATOM 2998 N N . PRO A 1 397 ? 5.652 26.656 6.562 1 97.69 397 PRO A N 1
ATOM 2999 C CA . PRO A 1 397 ? 4.844 27.703 5.914 1 97.69 397 PRO A CA 1
ATOM 3000 C C . PRO A 1 397 ? 3.68 27.125 5.109 1 97.69 397 PRO A C 1
ATOM 3002 O O . PRO A 1 397 ? 3.787 26.031 4.559 1 97.69 397 PRO A O 1
ATOM 3005 N N . PHE A 1 398 ? 2.617 27.828 4.98 1 97.25 398 PHE A N 1
ATOM 3006 C CA . PHE A 1 398 ? 1.425 27.375 4.277 1 97.25 398 PHE A CA 1
ATOM 3007 C C . PHE A 1 398 ? 1.711 27.172 2.795 1 97.25 398 PHE A C 1
ATOM 3009 O O . PHE A 1 398 ? 0.949 26.5 2.092 1 97.25 398 PHE A O 1
ATOM 3016 N N . GLN A 1 399 ? 2.82 27.766 2.268 1 94.88 399 GLN A N 1
ATOM 3017 C CA . GLN A 1 399 ? 3.229 27.531 0.886 1 94.88 399 GLN A CA 1
ATOM 3018 C C . GLN A 1 399 ? 3.484 26.047 0.633 1 94.88 399 GLN A C 1
ATOM 3020 O O . GLN A 1 399 ? 3.246 25.562 -0.469 1 94.88 399 GLN A O 1
ATOM 3025 N N . ALA A 1 400 ? 3.859 25.344 1.673 1 95.06 400 ALA A N 1
ATOM 3026 C CA . ALA A 1 400 ? 4.07 23.891 1.567 1 95.06 400 ALA A CA 1
ATOM 3027 C C . ALA A 1 400 ? 2.748 23.172 1.35 1 95.06 400 ALA A C 1
ATOM 3029 O O . ALA A 1 400 ? 2.736 21.984 0.982 1 95.06 400 ALA A O 1
ATOM 3030 N N . PHE A 1 401 ? 1.67 23.906 1.537 1 96.62 401 PHE A N 1
ATOM 3031 C CA . PHE A 1 401 ? 0.341 23.312 1.426 1 96.62 401 PHE A CA 1
ATOM 3032 C C . PHE A 1 401 ? -0.466 24 0.332 1 96.62 401 PHE A C 1
ATOM 3034 O O . PHE A 1 401 ? -1.698 23.984 0.358 1 96.62 401 PHE A O 1
ATOM 3041 N N . GLY A 1 402 ? 0.205 24.703 -0.504 1 94.75 402 GLY A N 1
ATOM 3042 C CA . GLY A 1 402 ? -0.403 25.156 -1.749 1 94.75 402 GLY A CA 1
ATOM 3043 C C . GLY A 1 402 ? -0.805 26.609 -1.729 1 94.75 402 GLY A C 1
ATOM 3044 O O . GLY A 1 402 ? -1.307 27.141 -2.727 1 94.75 402 GLY A O 1
ATOM 3045 N N . VAL A 1 403 ? -0.614 27.281 -0.635 1 94.56 403 VAL A N 1
ATOM 3046 C CA . VAL A 1 403 ? -0.971 28.703 -0.574 1 94.56 403 VAL A CA 1
ATOM 3047 C C . VAL A 1 403 ? 0.086 29.531 -1.297 1 94.56 403 VAL A C 1
ATOM 3049 O O . VAL A 1 403 ? 1.276 29.438 -0.989 1 94.56 403 VAL A O 1
ATOM 3052 N N . PRO A 1 404 ? -0.406 30.312 -2.207 1 90.88 404 PRO A N 1
ATOM 3053 C CA . PRO A 1 404 ? 0.567 31.188 -2.857 1 90.88 404 PRO A CA 1
ATOM 3054 C C . PRO A 1 404 ? 0.869 32.438 -2.039 1 90.88 404 PRO A C 1
ATOM 3056 O O . PRO A 1 404 ? 0.062 32.844 -1.196 1 90.88 404 PRO A O 1
ATOM 3059 N N . GLY A 1 405 ? 1.974 33.031 -2.168 1 90.62 405 GLY A N 1
ATOM 3060 C CA . GLY A 1 405 ? 2.311 34.312 -1.587 1 90.62 405 GLY A CA 1
ATOM 3061 C C . GLY A 1 405 ? 2.818 34.219 -0.162 1 90.62 405 GLY A C 1
ATOM 3062 O O . GLY A 1 405 ? 2.832 33.125 0.423 1 90.62 405 GLY A O 1
ATOM 3063 N N . ASP A 1 406 ? 3.273 35.281 0.34 1 94.62 406 ASP A N 1
ATOM 3064 C CA . ASP A 1 406 ? 3.846 35.375 1.679 1 94.62 406 ASP A CA 1
ATOM 3065 C C . ASP A 1 406 ? 2.953 36.188 2.598 1 94.62 406 ASP A C 1
ATOM 3067 O O . ASP A 1 406 ? 2.961 37.438 2.535 1 94.62 406 ASP A O 1
ATOM 3071 N N . ASP A 1 407 ? 2.174 35.469 3.424 1 93.69 407 ASP A N 1
ATOM 3072 C CA . ASP A 1 407 ? 1.24 36.219 4.277 1 93.69 407 ASP A CA 1
ATOM 3073 C C . ASP A 1 407 ? 1.478 35.875 5.75 1 93.69 407 ASP A C 1
ATOM 3075 O O . ASP A 1 407 ? 0.686 36.281 6.609 1 93.69 407 ASP A O 1
ATOM 3079 N N . GLY A 1 408 ? 2.465 35.094 6.012 1 97.94 408 GLY A N 1
ATOM 3080 C CA . GLY A 1 408 ? 2.914 34.906 7.383 1 97.94 408 GLY A CA 1
ATOM 3081 C C . GLY A 1 408 ? 2.254 33.719 8.07 1 97.94 408 GLY A C 1
ATOM 3082 O O . GLY A 1 408 ? 2.426 33.531 9.273 1 97.94 408 GLY A O 1
ATOM 3083 N N . TRP A 1 409 ? 1.513 32.906 7.316 1 98 409 TRP A N 1
ATOM 3084 C CA . TRP A 1 409 ? 0.807 31.781 7.918 1 98 409 TRP A CA 1
ATOM 3085 C C . TRP A 1 409 ? 1.696 30.531 7.965 1 98 409 TRP A C 1
ATOM 3087 O O . TRP A 1 409 ? 2.385 30.219 6.988 1 98 409 TRP A O 1
ATOM 3097 N N . PHE A 1 410 ? 1.648 29.859 9.164 1 98.56 410 PHE A N 1
ATOM 3098 C CA . PHE A 1 410 ? 2.449 28.656 9.398 1 98.56 410 PHE A CA 1
ATOM 3099 C C . PHE A 1 410 ? 1.638 27.594 10.141 1 98.56 410 PHE A C 1
ATOM 3101 O O . PHE A 1 410 ? 0.685 27.922 10.852 1 98.56 410 PHE A O 1
ATOM 3108 N N . ARG A 1 411 ? 1.999 26.344 9.945 1 98.38 411 ARG A N 1
ATOM 3109 C CA . ARG A 1 411 ? 1.473 25.234 10.727 1 98.38 411 ARG A CA 1
ATOM 3110 C C . ARG A 1 411 ? 2.438 24.844 11.836 1 98.38 411 ARG A C 1
ATOM 3112 O O . ARG A 1 411 ? 3.639 24.703 11.602 1 98.38 411 ARG A O 1
ATOM 3119 N N . LEU A 1 412 ? 1.935 24.703 13.008 1 98.62 412 LEU A N 1
ATOM 3120 C CA . LEU A 1 412 ? 2.629 24.047 14.109 1 98.62 412 LEU A CA 1
ATOM 3121 C C . LEU A 1 412 ? 1.997 22.703 14.422 1 98.62 412 LEU A C 1
ATOM 3123 O O . LEU A 1 412 ? 0.787 22.609 14.633 1 98.62 412 LEU A O 1
ATOM 3127 N N . SER A 1 413 ? 2.764 21.656 14.43 1 98.19 413 SER A N 1
ATOM 3128 C CA . SER A 1 413 ? 2.301 20.312 14.766 1 98.19 413 SER A CA 1
ATOM 3129 C C . SER A 1 413 ? 2.773 19.891 16.156 1 98.19 413 SER A C 1
ATOM 3131 O O . SER A 1 413 ? 3.957 20.016 16.484 1 98.19 413 SER A O 1
ATOM 3133 N N . VAL A 1 414 ? 1.946 19.281 16.969 1 98.5 414 VAL A N 1
ATOM 3134 C CA . VAL A 1 414 ? 2.307 19.109 18.359 1 98.5 414 VAL A CA 1
ATOM 3135 C C . VAL A 1 414 ? 2.451 17.609 18.688 1 98.5 414 VAL A C 1
ATOM 3137 O O . VAL A 1 414 ? 2.77 17.234 19.812 1 98.5 414 VAL A O 1
ATOM 3140 N N . GLY A 1 415 ? 2.244 16.75 17.688 1 97.69 415 GLY A N 1
ATOM 3141 C CA . GLY A 1 415 ? 2.201 15.32 17.922 1 97.69 415 GLY A CA 1
ATOM 3142 C C . GLY A 1 415 ? 3.551 14.734 18.312 1 97.69 415 GLY A C 1
ATOM 3143 O O . GLY A 1 415 ? 3.623 13.656 18.891 1 97.69 415 GLY A O 1
ATOM 3144 N N . ALA A 1 416 ? 4.641 15.492 18.016 1 96 416 ALA A N 1
ATOM 3145 C CA . ALA A 1 416 ? 5.957 14.891 18.203 1 96 416 ALA A CA 1
ATOM 3146 C C . ALA A 1 416 ? 6.777 15.664 19.234 1 96 416 ALA A C 1
ATOM 3148 O O . ALA A 1 416 ? 7.988 15.461 19.344 1 96 416 ALA A O 1
ATOM 3149 N N . VAL A 1 417 ? 6.18 16.578 20 1 97.25 417 VAL A N 1
ATOM 3150 C CA . VAL A 1 417 ? 6.926 17.391 20.953 1 97.25 417 VAL A CA 1
ATOM 3151 C C . VAL A 1 417 ? 6.332 17.219 22.359 1 97.25 417 VAL A C 1
ATOM 3153 O O . VAL A 1 417 ? 5.141 16.953 22.5 1 97.25 417 VAL A O 1
ATOM 3156 N N . SER A 1 418 ? 7.148 17.375 23.375 1 97.62 418 SER A N 1
ATOM 3157 C CA . SER A 1 418 ? 6.688 17.359 24.75 1 97.62 418 SER A CA 1
ATOM 3158 C C . SER A 1 418 ? 6.188 18.734 25.188 1 97.62 418 SER A C 1
ATOM 3160 O O . SER A 1 418 ? 6.496 19.734 24.562 1 97.62 418 SER A O 1
ATOM 3162 N N . GLU A 1 419 ? 5.438 18.734 26.25 1 97.75 419 GLU A N 1
ATOM 3163 C CA . GLU A 1 419 ? 4.996 19.984 26.828 1 97.75 419 GLU A CA 1
ATOM 3164 C C . GLU A 1 419 ? 6.18 20.844 27.266 1 97.75 419 GLU A C 1
ATOM 3166 O O . GLU A 1 419 ? 6.152 22.078 27.125 1 97.75 419 GLU A O 1
ATOM 3171 N N . ARG A 1 420 ? 7.184 20.203 27.766 1 97.69 420 ARG A N 1
ATOM 3172 C CA . ARG A 1 420 ? 8.383 20.906 28.219 1 97.69 420 ARG A CA 1
ATOM 3173 C C . ARG A 1 420 ? 9.078 21.609 27.047 1 97.69 420 ARG A C 1
ATOM 3175 O O . ARG A 1 420 ? 9.516 22.75 27.172 1 97.69 420 ARG A O 1
ATOM 3182 N N . GLU A 1 421 ? 9.219 20.922 25.953 1 97.56 421 GLU A N 1
ATOM 3183 C CA . GLU A 1 421 ? 9.844 21.516 24.766 1 97.56 421 GLU A CA 1
ATOM 3184 C C . GLU A 1 421 ? 9.109 22.766 24.328 1 97.56 421 GLU A C 1
ATOM 3186 O O . GLU A 1 421 ? 9.734 23.75 23.938 1 97.56 421 GLU A O 1
ATOM 3191 N N . ILE A 1 422 ? 7.797 22.781 24.422 1 98.31 422 ILE A N 1
ATOM 3192 C CA . ILE A 1 422 ? 6.977 23.922 24.031 1 98.31 422 ILE A CA 1
ATOM 3193 C C . ILE A 1 422 ? 7.203 25.062 25.016 1 98.31 422 ILE A C 1
ATOM 3195 O O . ILE A 1 422 ? 7.434 26.203 24.609 1 98.31 422 ILE A O 1
ATOM 3199 N N . ARG A 1 423 ? 7.148 24.734 26.266 1 97.44 423 ARG A N 1
ATOM 3200 C CA . ARG A 1 423 ? 7.316 25.734 27.312 1 97.44 423 ARG A CA 1
ATOM 3201 C C . ARG A 1 423 ? 8.68 26.406 27.203 1 97.44 423 ARG A C 1
ATOM 3203 O O . ARG A 1 423 ? 8.805 27.609 27.453 1 97.44 423 ARG A O 1
ATOM 3210 N N . ASP A 1 424 ? 9.641 25.641 26.797 1 97.75 424 ASP A N 1
ATOM 3211 C CA . ASP A 1 424 ? 11 26.172 26.688 1 97.75 424 ASP A CA 1
ATOM 3212 C C . ASP A 1 424 ? 11.172 26.984 25.406 1 97.75 424 ASP A C 1
ATOM 3214 O O . ASP A 1 424 ? 11.969 27.922 25.359 1 97.75 424 ASP A O 1
ATOM 3218 N N . ALA A 1 425 ? 10.5 26.688 24.406 1 98.25 425 ALA A N 1
ATOM 3219 C CA . ALA A 1 425 ? 10.719 27.25 23.078 1 98.25 425 ALA A CA 1
ATOM 3220 C C . ALA A 1 425 ? 10.039 28.609 22.953 1 98.25 425 ALA A C 1
ATOM 3222 O O . ALA A 1 425 ? 10.539 29.5 22.25 1 98.25 425 ALA A O 1
ATOM 3223 N N . MET A 1 426 ? 8.914 28.828 23.594 1 98.19 426 MET A N 1
ATOM 3224 C CA . MET A 1 426 ? 8.078 30 23.344 1 98.19 426 MET A CA 1
ATOM 3225 C C . MET A 1 426 ? 8.773 31.266 23.844 1 98.19 426 MET A C 1
ATOM 3227 O O . MET A 1 426 ? 8.758 32.281 23.156 1 98.19 426 MET A O 1
ATOM 3231 N N . PRO A 1 427 ? 9.453 31.219 25.031 1 98.06 427 PRO A N 1
ATOM 3232 C CA . PRO A 1 427 ? 10.219 32.406 25.422 1 98.06 427 PRO A CA 1
ATOM 3233 C C . PRO A 1 427 ? 11.344 32.75 24.438 1 98.06 427 PRO A C 1
ATOM 3235 O O . PRO A 1 427 ? 11.609 33.906 24.188 1 98.06 427 PRO A O 1
ATOM 3238 N N . ARG A 1 428 ? 11.969 31.75 23.891 1 98.25 428 ARG A N 1
ATOM 3239 C CA . ARG A 1 428 ? 13.016 31.984 22.891 1 98.25 428 ARG A CA 1
ATOM 3240 C C . ARG A 1 428 ? 12.438 32.625 21.641 1 98.25 428 ARG A C 1
ATOM 3242 O O . ARG A 1 428 ? 13.07 33.5 21.031 1 98.25 428 ARG A O 1
ATOM 3249 N N . LEU A 1 429 ? 11.281 32.188 21.281 1 98.69 429 LEU A N 1
ATOM 3250 C CA . LEU A 1 429 ? 10.625 32.781 20.109 1 98.69 429 LEU A CA 1
ATOM 3251 C C . LEU A 1 429 ? 10.289 34.25 20.359 1 98.69 429 LEU A C 1
ATOM 3253 O O . LEU A 1 429 ? 10.523 35.094 19.484 1 98.69 429 LEU A O 1
ATOM 3257 N N . ALA A 1 430 ? 9.727 34.531 21.5 1 98.62 430 ALA A N 1
ATOM 3258 C CA . ALA A 1 430 ? 9.398 35.906 21.859 1 98.62 430 ALA A CA 1
ATOM 3259 C C . ALA A 1 430 ? 10.633 36.781 21.812 1 98.62 430 ALA A C 1
ATOM 3261 O O . ALA A 1 430 ? 10.594 37.906 21.266 1 98.62 430 ALA A O 1
ATOM 3262 N N . GLU A 1 431 ? 11.711 36.312 22.344 1 98.44 431 GLU A N 1
ATOM 3263 C CA . GLU A 1 431 ? 12.961 37.062 22.375 1 98.44 431 GLU A CA 1
ATOM 3264 C C . GLU A 1 431 ? 13.492 37.281 20.953 1 98.44 431 GLU A C 1
ATOM 3266 O O . GLU A 1 431 ? 13.977 38.375 20.641 1 98.44 431 GLU A O 1
ATOM 3271 N N . ALA A 1 432 ? 13.43 36.281 20.203 1 98.56 432 ALA A N 1
ATOM 3272 C CA . ALA A 1 432 ? 13.883 36.375 18.812 1 98.56 432 ALA A CA 1
ATOM 3273 C C . ALA A 1 432 ? 13.086 37.438 18.062 1 98.56 432 ALA A C 1
ATOM 3275 O O . ALA A 1 432 ? 13.648 38.188 17.266 1 98.56 432 ALA A O 1
ATOM 3276 N N . LEU A 1 433 ? 11.805 37.469 18.266 1 98.62 433 LEU A N 1
ATOM 3277 C CA . LEU A 1 433 ? 10.953 38.406 17.562 1 98.62 433 LEU A CA 1
ATOM 3278 C C . LEU A 1 433 ? 11.18 39.844 18.078 1 98.62 433 LEU A C 1
ATOM 3280 O O . LEU A 1 433 ? 11.125 40.812 17.312 1 98.62 433 LEU A O 1
ATOM 3284 N N . LYS A 1 434 ? 11.469 40 19.344 1 98.12 434 LYS A N 1
ATOM 3285 C CA . LYS A 1 434 ? 11.758 41.312 19.922 1 98.12 434 LYS A CA 1
ATOM 3286 C C . LYS A 1 434 ? 13.055 41.875 19.359 1 98.12 434 LYS A C 1
ATOM 3288 O O . LYS A 1 434 ? 13.211 43.094 19.266 1 98.12 434 LYS A O 1
ATOM 3293 N N . ALA A 1 435 ? 13.875 41 18.984 1 98.25 435 ALA A N 1
ATOM 3294 C CA . ALA A 1 435 ? 15.195 41.406 18.531 1 98.25 435 ALA A CA 1
ATOM 3295 C C . ALA A 1 435 ? 15.141 41.969 17.109 1 98.25 435 ALA A C 1
ATOM 3297 O O . ALA A 1 435 ? 16.109 42.562 16.625 1 98.25 435 ALA A O 1
ATOM 3298 N N . LEU A 1 436 ? 14.078 41.781 16.484 1 97.81 436 LEU A N 1
ATOM 3299 C CA . LEU A 1 436 ? 13.945 42.281 15.109 1 97.81 436 LEU A CA 1
ATOM 3300 C C . LEU A 1 436 ? 13.766 43.781 15.094 1 97.81 436 LEU A C 1
ATOM 3302 O O . LEU A 1 436 ? 12.891 44.312 15.773 1 97.81 436 LEU A O 1
ATOM 3306 N N . MET B 1 1 ? -27.125 9.867 20.078 1 64.5 1 MET B N 1
ATOM 3307 C CA . MET B 1 1 ? -27.234 10.555 18.797 1 64.5 1 MET B CA 1
ATOM 3308 C C . MET B 1 1 ? -28.203 9.828 17.875 1 64.5 1 MET B C 1
ATOM 3310 O O . MET B 1 1 ? -28.359 8.609 17.953 1 64.5 1 MET B O 1
ATOM 3314 N N . ALA B 1 2 ? -29.141 10.539 17.156 1 78.81 2 ALA B N 1
ATOM 3315 C CA . ALA B 1 2 ? -30.094 9.945 16.219 1 78.81 2 ALA B CA 1
ATOM 3316 C C . ALA B 1 2 ? -29.359 9.242 15.07 1 78.81 2 ALA B C 1
ATOM 3318 O O . ALA B 1 2 ? -28.359 9.75 14.562 1 78.81 2 ALA B O 1
ATOM 3319 N N . THR B 1 3 ? -29.703 7.992 14.758 1 91.19 3 THR B N 1
ATOM 3320 C CA . THR B 1 3 ? -29.094 7.184 13.711 1 91.19 3 THR B CA 1
ATOM 3321 C C . THR B 1 3 ? -29.719 7.48 12.359 1 91.19 3 THR B C 1
ATOM 3323 O O . THR B 1 3 ? -30.953 7.547 12.242 1 91.19 3 THR B O 1
ATOM 3326 N N . THR B 1 4 ? -28.938 7.844 11.344 1 93.25 4 THR B N 1
ATOM 3327 C CA . THR B 1 4 ? -29.359 7.961 9.953 1 93.25 4 THR B CA 1
ATOM 3328 C C . THR B 1 4 ? -29.125 6.652 9.203 1 93.25 4 THR B C 1
ATOM 3330 O O . THR B 1 4 ? -27.984 6.207 9.07 1 93.25 4 THR B O 1
ATOM 3333 N N . ASP B 1 5 ? -30.203 5.957 8.766 1 95.75 5 ASP B N 1
ATOM 3334 C CA . ASP B 1 5 ? -30.094 4.703 8.023 1 95.75 5 ASP B CA 1
ATOM 3335 C C . ASP B 1 5 ? -29.75 4.961 6.559 1 95.75 5 ASP B C 1
ATOM 3337 O O . ASP B 1 5 ? -30.594 5.457 5.801 1 95.75 5 ASP B O 1
ATOM 3341 N N . LEU B 1 6 ? -28.547 4.648 6.184 1 96.19 6 LEU B N 1
ATOM 3342 C CA . LEU B 1 6 ? -28.047 4.941 4.844 1 96.19 6 LEU B CA 1
ATOM 3343 C C . LEU B 1 6 ? -27.953 3.666 4.012 1 96.19 6 LEU B C 1
ATOM 3345 O O . LEU B 1 6 ? -27.422 3.686 2.896 1 96.19 6 LEU B O 1
ATOM 3349 N N . THR B 1 7 ? -28.391 2.484 4.438 1 94.44 7 THR B N 1
ATOM 3350 C CA . THR B 1 7 ? -28.188 1.167 3.846 1 94.44 7 THR B CA 1
ATOM 3351 C C . THR B 1 7 ? -28.703 1.135 2.408 1 94.44 7 THR B C 1
ATOM 3353 O O . THR B 1 7 ? -27.984 0.725 1.495 1 94.44 7 THR B O 1
ATOM 3356 N N . SER B 1 8 ? -29.922 1.653 2.186 1 92.12 8 SER B N 1
ATOM 3357 C CA . SER B 1 8 ? -30.516 1.628 0.851 1 92.12 8 SER B CA 1
ATOM 3358 C C . SER B 1 8 ? -29.875 2.688 -0.051 1 92.12 8 SER B C 1
ATOM 3360 O O . SER B 1 8 ? -29.672 2.447 -1.241 1 92.12 8 SER B O 1
ATOM 3362 N N . ILE B 1 9 ? -29.547 3.807 0.461 1 92 9 ILE B N 1
ATOM 3363 C CA . ILE B 1 9 ? -29.016 4.926 -0.31 1 92 9 ILE B CA 1
ATOM 3364 C C . ILE B 1 9 ? -27.609 4.59 -0.817 1 92 9 ILE B C 1
ATOM 3366 O O . ILE B 1 9 ? -27.297 4.844 -1.98 1 92 9 ILE B O 1
ATOM 3370 N N . ALA B 1 10 ? -26.844 3.98 0.039 1 90.38 10 ALA B N 1
ATOM 3371 C CA . ALA B 1 10 ? -25.469 3.645 -0.306 1 90.38 10 ALA B CA 1
ATOM 3372 C C . ALA B 1 10 ? -25.422 2.547 -1.365 1 90.38 10 ALA B C 1
ATOM 3374 O O . ALA B 1 10 ? -24.438 2.424 -2.098 1 90.38 10 ALA B O 1
ATOM 3375 N N . ARG B 1 11 ? -26.484 1.701 -1.491 1 88.5 11 ARG B N 1
ATOM 3376 C CA . ARG B 1 11 ? -26.531 0.608 -2.457 1 88.5 11 ARG B CA 1
ATOM 3377 C C . ARG B 1 11 ? -27.062 1.09 -3.801 1 88.5 11 ARG B C 1
ATOM 3379 O O . ARG B 1 11 ? -26.938 0.392 -4.809 1 88.5 11 ARG B O 1
ATOM 3386 N N . THR B 1 12 ? -27.641 2.219 -3.756 1 83.31 12 THR B N 1
ATOM 3387 C CA . THR B 1 12 ? -28.312 2.686 -4.965 1 83.31 12 THR B CA 1
ATOM 3388 C C . THR B 1 12 ? -27.344 3.48 -5.844 1 83.31 12 THR B C 1
ATOM 3390 O O . THR B 1 12 ? -26.859 4.535 -5.438 1 83.31 12 THR B O 1
ATOM 3393 N N . ALA B 1 13 ? -27.125 2.82 -7 1 70.56 13 ALA B N 1
ATOM 3394 C CA . ALA B 1 13 ? -26.328 3.576 -7.953 1 70.56 13 ALA B CA 1
ATOM 3395 C C . ALA B 1 13 ? -27.141 4.691 -8.602 1 70.56 13 ALA B C 1
ATOM 3397 O O . ALA B 1 13 ? -28.328 4.523 -8.867 1 70.56 13 ALA B O 1
ATOM 3398 N N . PRO B 1 14 ? -26.453 5.852 -8.641 1 61.91 14 PRO B N 1
ATOM 3399 C CA . PRO B 1 14 ? -27.219 6.906 -9.32 1 61.91 14 PRO B CA 1
ATOM 3400 C C . PRO B 1 14 ? -27.688 6.488 -10.711 1 61.91 14 PRO B C 1
ATOM 3402 O O . PRO B 1 14 ? -27.062 5.648 -11.359 1 61.91 14 PRO B O 1
ATOM 3405 N N . THR B 1 15 ? -28.828 6.727 -11.016 1 56.84 15 THR B N 1
ATOM 3406 C CA . THR B 1 15 ? -29.578 6.305 -12.203 1 56.84 15 THR B CA 1
ATOM 3407 C C . THR B 1 15 ? -28.891 6.809 -13.469 1 56.84 15 THR B C 1
ATOM 3409 O O . THR B 1 15 ? -29.344 6.531 -14.578 1 56.84 15 THR B O 1
ATOM 3412 N N . SER B 1 16 ? -27.797 7.438 -13.336 1 57.56 16 SER B N 1
ATOM 3413 C CA . SER B 1 16 ? -27.25 7.961 -14.586 1 57.56 16 SER B CA 1
ATOM 3414 C C . SER B 1 16 ? -26.656 6.844 -15.438 1 57.56 16 SER B C 1
ATOM 3416 O O . SER B 1 16 ? -26.172 5.84 -14.906 1 57.56 16 SER B O 1
ATOM 3418 N N . SER B 1 17 ? -26.906 6.941 -16.766 1 56.44 17 SER B N 1
ATOM 3419 C CA . SER B 1 17 ? -26.359 6.027 -17.75 1 56.44 17 SER B CA 1
ATOM 3420 C C . SER B 1 17 ? -24.844 6.105 -17.797 1 56.44 17 SER B C 1
ATOM 3422 O O . SER B 1 17 ? -24.172 5.191 -18.297 1 56.44 17 SER B O 1
ATOM 3424 N N . ALA B 1 18 ? -24.344 7.246 -17.312 1 62.41 18 ALA B N 1
ATOM 3425 C CA . ALA B 1 18 ? -22.891 7.383 -17.375 1 62.41 18 ALA B CA 1
ATOM 3426 C C . ALA B 1 18 ? -22.219 6.547 -16.297 1 62.41 18 ALA B C 1
ATOM 3428 O O . ALA B 1 18 ? -22.766 6.367 -15.203 1 62.41 18 ALA B O 1
ATOM 3429 N N . PRO B 1 19 ? -21.062 6.105 -16.656 1 71.5 19 PRO B N 1
ATOM 3430 C CA . PRO B 1 19 ? -20.328 5.324 -15.641 1 71.5 19 PRO B CA 1
ATOM 3431 C C . PRO B 1 19 ? -19.984 6.148 -14.398 1 71.5 19 PRO B C 1
ATOM 3433 O O . PRO B 1 19 ? -19.578 7.309 -14.523 1 71.5 19 PRO B O 1
ATOM 3436 N N . ARG B 1 20 ? -20.188 5.66 -13.367 1 81.25 20 ARG B N 1
ATOM 3437 C CA . ARG B 1 20 ? -19.969 6.352 -12.102 1 81.25 20 ARG B CA 1
ATOM 3438 C C . ARG B 1 20 ? -18.5 6.305 -11.695 1 81.25 20 ARG B C 1
ATOM 3440 O O . ARG B 1 20 ? -18.016 7.188 -10.992 1 81.25 20 ARG B O 1
ATOM 3447 N N . VAL B 1 21 ? -17.875 5.262 -12.219 1 89.94 21 VAL B N 1
ATOM 3448 C CA . VAL B 1 21 ? -16.469 5.098 -11.859 1 89.94 21 VAL B CA 1
ATOM 3449 C C . VAL B 1 21 ? -15.594 5.43 -13.062 1 89.94 21 VAL B C 1
ATOM 3451 O O . VAL B 1 21 ? -16.109 5.66 -14.164 1 89.94 21 VAL B O 1
ATOM 3454 N N . SER B 1 22 ? -14.352 5.574 -12.906 1 91.88 22 SER B N 1
ATOM 3455 C CA . SER B 1 22 ? -13.414 5.895 -13.977 1 91.88 22 SER B CA 1
ATOM 3456 C C . SER B 1 22 ? -13.375 4.789 -15.023 1 91.88 22 SER B C 1
ATOM 3458 O O . SER B 1 22 ? -13.766 3.652 -14.75 1 91.88 22 SER B O 1
ATOM 3460 N N . THR B 1 23 ? -12.859 5.141 -16.203 1 89.06 23 THR B N 1
ATOM 3461 C CA . THR B 1 23 ? -12.734 4.184 -17.297 1 89.06 23 THR B CA 1
ATOM 3462 C C . THR B 1 23 ? -11.789 3.045 -16.922 1 89.06 23 THR B C 1
ATOM 3464 O O . THR B 1 23 ? -12.086 1.876 -17.172 1 89.06 23 THR B O 1
ATOM 3467 N N . MET B 1 24 ? -10.711 3.367 -16.328 1 91.25 24 MET B N 1
ATOM 3468 C CA . MET B 1 24 ? -9.758 2.352 -15.883 1 91.25 24 MET B CA 1
ATOM 3469 C C . MET B 1 24 ? -10.406 1.404 -14.875 1 91.25 24 MET B C 1
ATOM 3471 O O . MET B 1 24 ? -10.281 0.184 -15 1 91.25 24 MET B O 1
ATOM 3475 N N . ALA B 1 25 ? -11.102 1.891 -13.93 1 91.12 25 ALA B N 1
ATOM 3476 C CA . ALA B 1 25 ? -11.727 1.091 -12.883 1 91.12 25 ALA B CA 1
ATOM 3477 C C . ALA B 1 25 ? -12.805 0.179 -13.461 1 91.12 25 ALA B C 1
ATOM 3479 O O . ALA B 1 25 ? -12.945 -0.971 -13.039 1 91.12 25 ALA B O 1
ATOM 3480 N N . GLU B 1 26 ? -13.516 0.679 -14.367 1 87.62 26 GLU B N 1
ATOM 3481 C CA . GLU B 1 26 ? -14.562 -0.099 -15.023 1 87.62 26 GLU B CA 1
ATOM 3482 C C . GLU B 1 26 ? -13.977 -1.285 -15.781 1 87.62 26 GLU B C 1
ATOM 3484 O O . GLU B 1 26 ? -14.617 -2.334 -15.891 1 87.62 26 GLU B O 1
ATOM 3489 N N . GLY B 1 27 ? -12.781 -1.134 -16.219 1 86.81 27 GLY B N 1
ATOM 3490 C CA . GLY B 1 27 ? -12.172 -2.141 -17.078 1 86.81 27 GLY B CA 1
ATOM 3491 C C . GLY B 1 27 ? -11.406 -3.193 -16.297 1 86.81 27 GLY B C 1
ATOM 3492 O O . GLY B 1 27 ? -10.93 -4.176 -16.875 1 86.81 27 GLY B O 1
ATOM 3493 N N . LEU B 1 28 ? -11.305 -2.98 -15.023 1 87.5 28 LEU B N 1
ATOM 3494 C CA . LEU B 1 28 ? -10.602 -3.982 -14.234 1 87.5 28 LEU B CA 1
ATOM 3495 C C . LEU B 1 28 ? -11.43 -5.262 -14.117 1 87.5 28 LEU B C 1
ATOM 3497 O O . LEU B 1 28 ? -12.602 -5.215 -13.734 1 87.5 28 LEU B O 1
ATOM 3501 N N . VAL B 1 29 ? -10.828 -6.301 -14.562 1 78.94 29 VAL B N 1
ATOM 3502 C CA . VAL B 1 29 ? -11.539 -7.578 -14.594 1 78.94 29 VAL B CA 1
ATOM 3503 C C . VAL B 1 29 ? -11.289 -8.336 -13.289 1 78.94 29 VAL B C 1
ATOM 3505 O O . VAL B 1 29 ? -10.242 -8.172 -12.656 1 78.94 29 VAL B O 1
ATOM 3508 N N . GLY B 1 30 ? -12.234 -9.07 -12.922 1 75.06 30 GLY B N 1
ATOM 3509 C CA . GLY B 1 30 ? -12.102 -9.891 -11.727 1 75.06 30 GLY B CA 1
ATOM 3510 C C . GLY B 1 30 ? -11.156 -11.062 -11.906 1 75.06 30 GLY B C 1
ATOM 3511 O O . GLY B 1 30 ? -10.836 -11.445 -13.039 1 75.06 30 GLY B O 1
ATOM 3512 N N . SER B 1 31 ? -10.711 -11.555 -10.812 1 77.81 31 SER B N 1
ATOM 3513 C CA .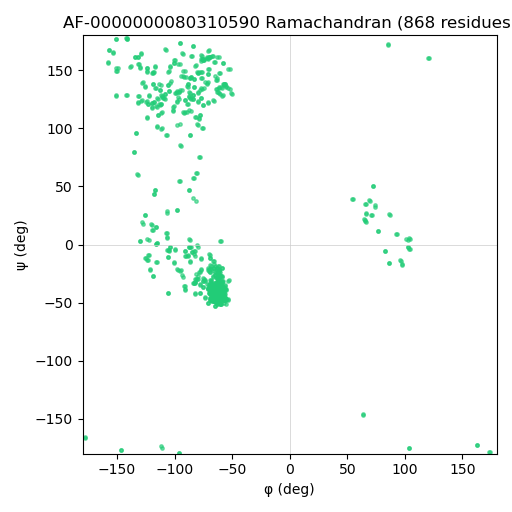 SER B 1 31 ? -9.781 -12.68 -10.82 1 77.81 31 SER B CA 1
ATOM 3514 C C . SER B 1 31 ? -10.516 -14 -11.047 1 77.81 31 SER B C 1
ATOM 3516 O O . SER B 1 31 ? -11.461 -14.32 -10.328 1 77.81 31 SER B O 1
ATOM 3518 N N . GLU B 1 32 ? -10.102 -14.719 -12.086 1 81 32 GLU B N 1
ATOM 3519 C CA . GLU B 1 32 ? -10.641 -16.062 -12.32 1 81 32 GLU B CA 1
ATOM 3520 C C . GLU B 1 32 ? -10.359 -16.984 -11.133 1 81 32 GLU B C 1
ATOM 3522 O O . GLU B 1 32 ? -11.18 -17.828 -10.805 1 81 32 GLU B O 1
ATOM 3527 N N . ILE B 1 33 ? -9.305 -16.766 -10.531 1 84.25 33 ILE B N 1
ATOM 3528 C CA . ILE B 1 33 ? -8.914 -17.609 -9.391 1 84.25 33 ILE B CA 1
ATOM 3529 C C . ILE B 1 33 ? -9.883 -17.375 -8.227 1 84.25 33 ILE B C 1
ATOM 3531 O O . ILE B 1 33 ? -10.258 -18.312 -7.531 1 84.25 33 ILE B O 1
ATOM 3535 N N . LEU B 1 34 ? -10.281 -16.156 -8.109 1 76.25 34 LEU B N 1
ATOM 3536 C CA . LEU B 1 34 ? -11.219 -15.852 -7.039 1 76.25 34 LEU B CA 1
ATOM 3537 C C . LEU B 1 34 ? -12.578 -16.5 -7.297 1 76.25 34 LEU B C 1
ATOM 3539 O O . LEU B 1 34 ? -13.25 -16.938 -6.363 1 76.25 34 LEU B O 1
ATOM 3543 N N . LYS B 1 35 ? -12.984 -16.609 -8.539 1 81.06 35 LYS B N 1
ATOM 3544 C CA . LYS B 1 35 ? -14.219 -17.281 -8.914 1 81.06 35 LYS B CA 1
ATOM 3545 C C . LYS B 1 35 ? -14.156 -18.766 -8.539 1 81.06 35 LYS B C 1
ATOM 3547 O O . LYS B 1 35 ? -15.117 -19.312 -8.008 1 81.06 35 LYS B O 1
ATOM 3552 N N . ILE B 1 36 ? -13.031 -19.328 -8.781 1 89.06 36 ILE B N 1
ATOM 3553 C CA . ILE B 1 36 ? -12.82 -20.734 -8.477 1 89.06 36 ILE B CA 1
ATOM 3554 C C . ILE B 1 36 ? -12.836 -20.938 -6.961 1 89.06 36 ILE B C 1
ATOM 3556 O O . ILE B 1 36 ? -13.445 -21.891 -6.461 1 89.06 36 ILE B O 1
ATOM 3560 N N . ALA B 1 37 ? -12.211 -20.031 -6.293 1 85.5 37 ALA B N 1
ATOM 3561 C CA . ALA B 1 37 ? -12.18 -20.094 -4.832 1 85.5 37 ALA B CA 1
ATOM 3562 C C . ALA B 1 37 ? -13.594 -20.031 -4.25 1 85.5 37 ALA B C 1
ATOM 3564 O O . ALA B 1 37 ? -13.898 -20.719 -3.273 1 85.5 37 ALA B O 1
ATOM 3565 N N . ALA B 1 38 ? -14.43 -19.234 -4.855 1 82.5 38 ALA B N 1
ATOM 3566 C CA . ALA B 1 38 ? -15.805 -19.109 -4.402 1 82.5 38 ALA B CA 1
ATOM 3567 C C . ALA B 1 38 ? -16.578 -20.406 -4.617 1 82.5 38 ALA B C 1
ATOM 3569 O O . ALA B 1 38 ? -17.375 -20.812 -3.771 1 82.5 38 ALA B O 1
ATOM 3570 N N . GLU B 1 39 ? -16.328 -21 -5.723 1 88.88 39 GLU B N 1
ATOM 3571 C CA . GLU B 1 39 ? -16.953 -22.297 -6.016 1 88.88 39 GLU B CA 1
ATOM 3572 C C . GLU B 1 39 ? -16.547 -23.344 -4.984 1 88.88 39 GLU B C 1
ATOM 3574 O O . GLU B 1 39 ? -17.391 -24.109 -4.504 1 88.88 39 GLU B O 1
ATOM 3579 N N . ILE B 1 40 ? -15.367 -23.344 -4.668 1 92.62 40 ILE B N 1
ATOM 3580 C CA . ILE B 1 40 ? -14.82 -24.312 -3.723 1 92.62 40 ILE B CA 1
ATOM 3581 C C . ILE B 1 40 ? -15.414 -24.062 -2.336 1 92.62 40 ILE B C 1
ATOM 3583 O O . ILE B 1 40 ? -15.82 -25 -1.654 1 92.62 40 ILE B O 1
ATOM 3587 N N . ARG B 1 41 ? -15.469 -22.859 -1.961 1 86.75 41 ARG B N 1
ATOM 3588 C CA . ARG B 1 41 ? -16.047 -22.5 -0.669 1 86.75 41 ARG B CA 1
ATOM 3589 C C . ARG B 1 41 ? -17.5 -22.969 -0.577 1 86.75 41 ARG B C 1
ATOM 3591 O O . ARG B 1 41 ? -17.938 -23.453 0.468 1 86.75 41 ARG B O 1
ATOM 3598 N N . ALA B 1 42 ? -18.203 -22.781 -1.668 1 87.81 42 ALA B N 1
ATOM 3599 C CA . ALA B 1 42 ? -19.594 -23.219 -1.71 1 87.81 42 ALA B CA 1
ATOM 3600 C C . ALA B 1 42 ? -19.719 -24.719 -1.524 1 87.81 42 ALA B C 1
ATOM 3602 O O . ALA B 1 42 ? -20.609 -25.203 -0.825 1 87.81 42 ALA B O 1
ATOM 3603 N N . LEU B 1 43 ? -18.844 -25.469 -2.074 1 91.38 43 LEU B N 1
ATOM 3604 C CA . LEU B 1 43 ? -18.844 -26.922 -1.96 1 91.38 43 LEU B CA 1
ATOM 3605 C C . LEU B 1 43 ? -18.5 -27.359 -0.537 1 91.38 43 LEU B C 1
ATOM 3607 O O . LEU B 1 43 ? -19.141 -28.266 0.006 1 91.38 43 LEU B O 1
ATOM 3611 N N . ILE B 1 44 ? -17.547 -26.703 -0.027 1 91 44 ILE B N 1
ATOM 3612 C CA . ILE B 1 44 ? -17.141 -27.016 1.336 1 91 44 ILE B CA 1
ATOM 3613 C C . ILE B 1 44 ? -18.266 -26.688 2.305 1 91 44 ILE B C 1
ATOM 3615 O O . ILE B 1 44 ? -18.547 -27.469 3.223 1 91 44 ILE B O 1
ATOM 3619 N N . LYS B 1 45 ? -18.906 -25.578 2.162 1 88.88 45 LYS B N 1
ATOM 3620 C CA . LYS B 1 45 ? -20.062 -25.188 2.979 1 88.88 45 LYS B CA 1
ATOM 3621 C C . LYS B 1 45 ? -21.172 -26.219 2.877 1 88.88 45 LYS B C 1
ATOM 3623 O O . LYS B 1 45 ? -21.906 -26.453 3.842 1 88.88 45 LYS B O 1
ATOM 3628 N N . GLY B 1 46 ? -21.281 -26.859 1.737 1 91.94 46 GLY B N 1
ATOM 3629 C CA . GLY B 1 46 ? -22.281 -27.891 1.499 1 91.94 46 GLY B CA 1
ATOM 3630 C C . GLY B 1 46 ? -21.891 -29.234 2.07 1 91.94 46 GLY B C 1
ATOM 3631 O O . GLY B 1 46 ? -22.625 -30.219 1.93 1 91.94 46 GLY B O 1
ATOM 3632 N N . GLY B 1 47 ? -20.688 -29.328 2.705 1 92.88 47 GLY B N 1
ATOM 3633 C CA . GLY B 1 47 ? -20.297 -30.531 3.422 1 92.88 47 GLY B CA 1
ATOM 3634 C C . GLY B 1 47 ? -19.344 -31.406 2.639 1 92.88 47 GLY B C 1
ATOM 3635 O O . GLY B 1 47 ? -18.938 -32.469 3.107 1 92.88 47 GLY B O 1
ATOM 3636 N N . ARG B 1 48 ? -18.922 -30.953 1.511 1 93.81 48 ARG B N 1
ATOM 3637 C CA . ARG B 1 48 ? -18.016 -31.75 0.692 1 93.81 48 ARG B CA 1
ATOM 3638 C C . ARG B 1 48 ? -16.562 -31.516 1.102 1 93.81 48 ARG B C 1
ATOM 3640 O O . ARG B 1 48 ? -16.188 -30.391 1.442 1 93.81 48 ARG B O 1
ATOM 3647 N N . THR B 1 49 ? -15.812 -32.562 1.051 1 94.12 49 THR B N 1
ATOM 3648 C CA . THR B 1 49 ? -14.375 -32.438 1.269 1 94.12 49 THR B CA 1
ATOM 3649 C C . THR B 1 49 ? -13.656 -32.094 -0.032 1 94.12 49 THR B C 1
ATOM 3651 O O . THR B 1 49 ? -13.828 -32.781 -1.044 1 94.12 49 THR B O 1
ATOM 3654 N N . VAL B 1 50 ? -12.922 -31.047 0.041 1 97.25 50 VAL B N 1
ATOM 3655 C CA . VAL B 1 50 ? -12.203 -30.609 -1.153 1 97.25 50 VAL B CA 1
ATOM 3656 C C . VAL B 1 50 ? -10.734 -30.391 -0.82 1 97.25 50 VAL B C 1
ATOM 3658 O O . VAL B 1 50 ? -10.398 -29.75 0.18 1 97.25 50 VAL B O 1
ATOM 3661 N N . CYS B 1 51 ? -9.828 -31.062 -1.536 1 98.12 51 CYS B N 1
ATOM 3662 C CA . CYS B 1 51 ? -8.422 -30.688 -1.536 1 98.12 51 CYS B CA 1
ATOM 3663 C C . CYS B 1 51 ? -8.188 -29.438 -2.383 1 98.12 51 CYS B C 1
ATOM 3665 O O . CYS B 1 51 ? -8.125 -29.516 -3.609 1 98.12 51 CYS B O 1
ATOM 3667 N N . ASN B 1 52 ? -8.07 -28.266 -1.747 1 97.38 52 ASN B N 1
ATOM 3668 C CA . ASN B 1 52 ? -8.008 -26.969 -2.426 1 97.38 52 ASN B CA 1
ATOM 3669 C C . ASN B 1 52 ? -6.578 -26.625 -2.836 1 97.38 52 ASN B C 1
ATOM 3671 O O . ASN B 1 52 ? -5.852 -25.984 -2.082 1 97.38 52 ASN B O 1
ATOM 3675 N N . LEU B 1 53 ? -6.238 -26.953 -4.039 1 98.12 53 LEU B N 1
ATOM 3676 C CA . LEU B 1 53 ? -4.898 -26.719 -4.562 1 98.12 53 LEU B CA 1
ATOM 3677 C C . LEU B 1 53 ? -4.859 -25.438 -5.395 1 98.12 53 LEU B C 1
ATOM 3679 O O . LEU B 1 53 ? -4.086 -25.344 -6.348 1 98.12 53 LEU B O 1
ATOM 3683 N N . THR B 1 54 ? -5.742 -24.438 -5.062 1 96.94 54 THR B N 1
ATOM 3684 C CA . THR B 1 54 ? -5.855 -23.25 -5.895 1 96.94 54 THR B CA 1
ATOM 3685 C C . THR B 1 54 ? -5.191 -22.062 -5.219 1 96.94 54 THR B C 1
ATOM 3687 O O . THR B 1 54 ? -4.953 -21.031 -5.855 1 96.94 54 THR B O 1
ATOM 3690 N N . VAL B 1 55 ? -4.816 -22.156 -3.963 1 92.69 55 VAL B N 1
ATOM 3691 C CA . VAL B 1 55 ? -4.48 -21 -3.137 1 92.69 55 VAL B CA 1
ATOM 3692 C C . VAL B 1 55 ? -2.996 -20.672 -3.283 1 92.69 55 VAL B C 1
ATOM 3694 O O . VAL B 1 55 ? -2.139 -21.516 -3.021 1 92.69 55 VAL B O 1
ATOM 3697 N N . GLY B 1 56 ? -2.686 -19.484 -3.715 1 94.44 56 GLY B N 1
ATOM 3698 C CA . GLY B 1 56 ? -1.306 -19.031 -3.801 1 94.44 56 GLY B CA 1
ATOM 3699 C C . GLY B 1 56 ? -0.803 -18.406 -2.512 1 94.44 56 GLY B C 1
ATOM 3700 O O . GLY B 1 56 ? -0.252 -17.297 -2.525 1 94.44 56 GLY B O 1
ATOM 3701 N N . ASP B 1 57 ? -1.043 -19.047 -1.422 1 96.12 57 ASP B N 1
ATOM 3702 C CA . ASP B 1 57 ? -0.682 -18.609 -0.076 1 96.12 57 ASP B CA 1
ATOM 3703 C C . ASP B 1 57 ? -0.333 -19.812 0.812 1 96.12 57 ASP B C 1
ATOM 3705 O O . ASP B 1 57 ? -0.252 -20.938 0.333 1 96.12 57 ASP B O 1
ATOM 3709 N N . PHE B 1 58 ? -0.044 -19.562 2.076 1 98.12 58 PHE B N 1
ATOM 3710 C CA . PHE B 1 58 ? 0.315 -20.594 3.039 1 98.12 58 PHE B CA 1
ATOM 3711 C C . PHE B 1 58 ? -0.717 -20.672 4.156 1 98.12 58 PHE B C 1
ATOM 3713 O O . PHE B 1 58 ? -1.213 -19.641 4.629 1 98.12 58 PHE B O 1
ATOM 3720 N N . ASP B 1 59 ? -1.101 -21.875 4.473 1 97.12 59 ASP B N 1
ATOM 3721 C CA . ASP B 1 59 ? -1.814 -22.078 5.727 1 97.12 59 ASP B CA 1
ATOM 3722 C C . ASP B 1 59 ? -0.86 -22.016 6.918 1 97.12 59 ASP B C 1
ATOM 3724 O O . ASP B 1 59 ? 0.032 -22.859 7.051 1 97.12 59 ASP B O 1
ATOM 3728 N N . PRO B 1 60 ? -1.096 -21.094 7.805 1 97.69 60 PRO B N 1
ATOM 3729 C CA . PRO B 1 60 ? -0.157 -20.953 8.922 1 97.69 60 PRO B CA 1
ATOM 3730 C C . PRO B 1 60 ? -0.104 -22.188 9.805 1 97.69 60 PRO B C 1
ATOM 3732 O O . PRO B 1 60 ? 0.864 -22.391 10.547 1 97.69 60 PRO B O 1
ATOM 3735 N N . LYS B 1 61 ? -1.119 -23.062 9.789 1 95.88 61 LYS B N 1
ATOM 3736 C CA . LYS B 1 61 ? -1.089 -24.312 10.539 1 95.88 61 LYS B CA 1
ATOM 3737 C C . LYS B 1 61 ? -0.055 -25.281 9.953 1 95.88 61 LYS B C 1
ATOM 3739 O O . LYS B 1 61 ? 0.513 -26.094 10.68 1 95.88 61 LYS B O 1
ATOM 3744 N N . GLN B 1 62 ? 0.116 -25.156 8.594 1 95.75 62 GLN B N 1
ATOM 3745 C CA . GLN B 1 62 ? 1.092 -26 7.906 1 95.75 62 GLN B CA 1
ATOM 3746 C C . GLN B 1 62 ? 2.457 -25.328 7.844 1 95.75 62 GLN B C 1
ATOM 3748 O O . GLN B 1 62 ? 3.49 -25.969 8.008 1 95.75 62 GLN B O 1
ATOM 3753 N N . PHE B 1 63 ? 2.42 -24.031 7.625 1 97.94 63 PHE B N 1
ATOM 3754 C CA . PHE B 1 63 ? 3.631 -23.234 7.434 1 97.94 63 PHE B CA 1
ATOM 3755 C C . PHE B 1 63 ? 3.564 -21.938 8.227 1 97.94 63 PHE B C 1
ATOM 3757 O O . PHE B 1 63 ? 3.316 -20.875 7.664 1 97.94 63 PHE B O 1
ATOM 3764 N N . PRO B 1 64 ? 3.838 -22 9.523 1 97.94 64 PRO B N 1
ATOM 3765 C CA . PRO B 1 64 ? 3.9 -20.75 10.297 1 97.94 64 PRO B CA 1
ATOM 3766 C C . PRO B 1 64 ? 5.102 -19.891 9.922 1 97.94 64 PRO B C 1
ATOM 3768 O O . PRO B 1 64 ? 6.039 -20.359 9.273 1 97.94 64 PRO B O 1
ATOM 3771 N N . ILE B 1 65 ? 5.051 -18.625 10.25 1 98.75 65 ILE B N 1
ATOM 3772 C CA . ILE B 1 65 ? 6.227 -17.797 10.047 1 98.75 65 ILE B CA 1
ATOM 3773 C C . ILE B 1 65 ? 7.348 -18.234 10.984 1 98.75 65 ILE B C 1
ATOM 3775 O O . ILE B 1 65 ? 7.102 -18.938 11.961 1 98.75 65 ILE B O 1
ATOM 3779 N N . PRO B 1 66 ? 8.633 -17.844 10.719 1 98.75 66 PRO B N 1
ATOM 3780 C CA . PRO B 1 66 ? 9.703 -18.172 11.648 1 98.75 66 PRO B CA 1
ATOM 3781 C C . PRO B 1 66 ? 9.438 -17.672 13.07 1 98.75 66 PRO B C 1
ATOM 3783 O O . PRO B 1 66 ? 9 -16.531 13.25 1 98.75 66 PRO B O 1
ATOM 3786 N N . ASP B 1 67 ? 9.758 -18.516 14.039 1 98.19 67 ASP B N 1
ATOM 3787 C CA . ASP B 1 67 ? 9.602 -18.125 15.438 1 98.19 67 ASP B CA 1
ATOM 3788 C C . ASP B 1 67 ? 10.391 -16.859 15.742 1 98.19 67 ASP B C 1
ATOM 3790 O O . ASP B 1 67 ? 9.922 -15.992 16.484 1 98.19 67 ASP B O 1
ATOM 3794 N N . ALA B 1 68 ? 11.555 -16.766 15.156 1 98.69 68 ALA B N 1
ATOM 3795 C CA . ALA B 1 68 ? 12.406 -15.594 15.375 1 98.69 68 ALA B CA 1
ATOM 3796 C C . ALA B 1 68 ? 11.727 -14.328 14.867 1 98.69 68 ALA B C 1
ATOM 3798 O O . ALA B 1 68 ? 11.859 -13.258 15.469 1 98.69 68 ALA B O 1
ATOM 3799 N N . LEU B 1 69 ? 11.078 -14.406 13.75 1 98.88 69 LEU B N 1
ATOM 3800 C CA . LEU B 1 69 ? 10.352 -13.258 13.211 1 98.88 69 LEU B CA 1
ATOM 3801 C C . LEU B 1 69 ? 9.195 -12.867 14.117 1 98.88 69 LEU B C 1
ATOM 3803 O O . LEU B 1 69 ? 9.016 -11.688 14.438 1 98.88 69 LEU B O 1
ATOM 3807 N N . LYS B 1 70 ? 8.367 -13.859 14.531 1 98.69 70 LYS B N 1
ATOM 3808 C CA . LYS B 1 70 ? 7.227 -13.609 15.414 1 98.69 70 LYS B CA 1
ATOM 3809 C C . LYS B 1 70 ? 7.672 -12.938 16.703 1 98.69 70 LYS B C 1
ATOM 3811 O O . LYS B 1 70 ? 7.09 -11.93 17.125 1 98.69 70 LYS B O 1
ATOM 3816 N N . LYS B 1 71 ? 8.695 -13.469 17.312 1 98.56 71 LYS B N 1
ATOM 3817 C CA . LYS B 1 71 ? 9.211 -12.906 18.562 1 98.56 71 LYS B CA 1
ATOM 3818 C C . LYS B 1 71 ? 9.695 -11.477 18.359 1 98.56 71 LYS B C 1
ATOM 3820 O O . LYS B 1 71 ? 9.43 -10.602 19.188 1 98.56 71 LYS B O 1
ATOM 3825 N N . ALA B 1 72 ? 10.406 -11.234 17.266 1 98.88 72 ALA B N 1
ATOM 3826 C CA . ALA B 1 72 ? 10.953 -9.914 17 1 98.88 72 ALA B CA 1
ATOM 3827 C C . ALA B 1 72 ? 9.836 -8.898 16.766 1 98.88 72 ALA B C 1
ATOM 3829 O O . ALA B 1 72 ? 9.969 -7.727 17.125 1 98.88 72 ALA B O 1
ATOM 3830 N N . ILE B 1 73 ? 8.742 -9.297 16.141 1 98.88 73 ILE B N 1
ATOM 3831 C CA . ILE B 1 73 ? 7.605 -8.406 15.938 1 98.88 73 ILE B CA 1
ATOM 3832 C C . ILE B 1 73 ? 7.02 -8.008 17.281 1 98.88 73 ILE B C 1
ATOM 3834 O O . ILE B 1 73 ? 6.773 -6.824 17.547 1 98.88 73 ILE B O 1
ATOM 3838 N N . VAL B 1 74 ? 6.793 -9 18.125 1 98.69 74 VAL B N 1
ATOM 3839 C CA . VAL B 1 74 ? 6.234 -8.758 19.438 1 98.69 74 VAL B CA 1
ATOM 3840 C C . VAL B 1 74 ? 7.152 -7.824 20.234 1 98.69 74 VAL B C 1
ATOM 3842 O O . VAL B 1 74 ? 6.688 -6.875 20.859 1 98.69 74 VAL B O 1
ATOM 3845 N N . ASP B 1 75 ? 8.477 -8.062 20.156 1 98.69 75 ASP B N 1
ATOM 3846 C CA . ASP B 1 75 ? 9.445 -7.211 20.828 1 98.69 75 ASP B CA 1
ATOM 3847 C C . ASP B 1 75 ? 9.359 -5.77 20.328 1 98.69 75 ASP B C 1
ATOM 3849 O O . ASP B 1 75 ? 9.484 -4.828 21.125 1 98.69 75 ASP B O 1
ATOM 3853 N N . ALA B 1 76 ? 9.195 -5.59 19.062 1 98.81 76 ALA B N 1
ATOM 3854 C CA . ALA B 1 76 ? 9.117 -4.254 18.469 1 98.81 76 ALA B CA 1
ATOM 3855 C C . ALA B 1 76 ? 7.875 -3.512 18.953 1 98.81 76 ALA B C 1
ATOM 3857 O O . ALA B 1 76 ? 7.934 -2.312 19.234 1 98.81 76 ALA B O 1
ATOM 3858 N N . TYR B 1 77 ? 6.746 -4.184 19 1 98.62 77 TYR B N 1
ATOM 3859 C CA . TYR B 1 77 ? 5.543 -3.557 19.547 1 98.62 77 TYR B CA 1
ATOM 3860 C C . TYR B 1 77 ? 5.719 -3.215 21.016 1 98.62 77 TYR B C 1
ATOM 3862 O O . TYR B 1 77 ? 5.297 -2.146 21.469 1 98.62 77 TYR B O 1
ATOM 3870 N N . ASP B 1 78 ? 6.355 -4.105 21.797 1 97.81 78 ASP B N 1
ATOM 3871 C CA . ASP B 1 78 ? 6.617 -3.85 23.203 1 97.81 78 ASP B CA 1
ATOM 3872 C C . ASP B 1 78 ? 7.523 -2.633 23.391 1 97.81 78 ASP B C 1
ATOM 3874 O O . ASP B 1 78 ? 7.414 -1.913 24.375 1 97.81 78 ASP B O 1
ATOM 3878 N N . ALA B 1 79 ? 8.352 -2.41 22.422 1 98.25 79 ALA B N 1
ATOM 3879 C CA . ALA B 1 79 ? 9.266 -1.269 22.453 1 98.25 79 ALA B CA 1
ATOM 3880 C C . ALA B 1 79 ? 8.594 -0.019 21.891 1 98.25 79 ALA B C 1
ATOM 3882 O O . ALA B 1 79 ? 9.25 1.011 21.688 1 98.25 79 ALA B O 1
ATOM 3883 N N . ASN B 1 80 ? 7.301 -0.072 21.531 1 98.06 80 ASN B N 1
ATOM 3884 C CA . ASN B 1 80 ? 6.473 1.034 21.062 1 98.06 80 ASN B CA 1
ATOM 3885 C C . ASN B 1 80 ? 6.961 1.557 19.719 1 98.06 80 ASN B C 1
ATOM 3887 O O . ASN B 1 80 ? 6.98 2.768 19.484 1 98.06 80 ASN B O 1
ATOM 3891 N N . GLU B 1 81 ? 7.477 0.657 18.828 1 98.38 81 GLU B N 1
ATOM 3892 C CA . GLU B 1 81 ? 7.797 0.997 17.453 1 98.38 81 GLU B CA 1
ATOM 3893 C C . GLU B 1 81 ? 6.535 1.043 16.594 1 98.38 81 GLU B C 1
ATOM 3895 O O . GLU B 1 81 ? 6.27 0.116 15.82 1 98.38 81 GLU B O 1
ATOM 3900 N N . THR B 1 82 ? 5.707 2.158 16.75 1 98.44 82 THR B N 1
ATOM 3901 C CA . THR B 1 82 ? 4.34 2.113 16.25 1 98.44 82 THR B CA 1
ATOM 3902 C C . THR B 1 82 ? 4.039 3.348 15.406 1 98.44 82 THR B C 1
ATOM 3904 O O . THR B 1 82 ? 2.906 3.533 14.945 1 98.44 82 THR B O 1
ATOM 3907 N N . ASN B 1 83 ? 4.973 4.293 15.141 1 97.81 83 ASN B N 1
ATOM 3908 C CA . ASN B 1 83 ? 4.766 5.469 14.305 1 97.81 83 ASN B CA 1
ATOM 3909 C C . ASN B 1 83 ? 5.246 5.227 12.875 1 97.81 83 ASN B C 1
ATOM 3911 O O . ASN B 1 83 ? 5.684 4.125 12.539 1 97.81 83 ASN B O 1
ATOM 3915 N N . TYR B 1 84 ? 5.148 6.191 11.984 1 96.44 84 TYR B N 1
ATOM 3916 C CA . TYR B 1 84 ? 5.504 6.043 10.578 1 96.44 84 TYR B CA 1
ATOM 3917 C C . TYR B 1 84 ? 6.941 5.559 10.43 1 96.44 84 TYR B C 1
ATOM 3919 O O . TYR B 1 84 ? 7.844 6.051 11.109 1 96.44 84 TYR B O 1
ATOM 3927 N N . PRO B 1 85 ? 7.164 4.609 9.547 1 96.25 85 PRO B N 1
ATOM 3928 C CA . PRO B 1 85 ? 8.539 4.406 9.078 1 96.25 85 PRO B CA 1
ATOM 3929 C C . PRO B 1 85 ? 8.992 5.473 8.086 1 96.25 85 PRO B C 1
ATOM 3931 O O . PRO B 1 85 ? 8.164 6.18 7.512 1 96.25 85 PRO B O 1
ATOM 3934 N N . PRO B 1 86 ? 10.312 5.598 7.965 1 93 86 PRO B N 1
ATOM 3935 C CA . PRO B 1 86 ? 10.773 6.426 6.844 1 93 86 PRO B CA 1
ATOM 3936 C C . PRO B 1 86 ? 10.281 5.914 5.492 1 93 86 PRO B C 1
ATOM 3938 O O . PRO B 1 86 ? 10.016 4.719 5.34 1 93 86 PRO B O 1
ATOM 3941 N N . SER B 1 87 ? 10.211 6.766 4.523 1 90.12 87 SER B N 1
ATOM 3942 C CA . SER B 1 87 ? 9.617 6.484 3.219 1 90.12 87 SER B CA 1
ATOM 3943 C C . SER B 1 87 ? 10.336 5.34 2.518 1 90.12 87 SER B C 1
ATOM 3945 O O . SER B 1 87 ? 9.711 4.535 1.826 1 90.12 87 SER B O 1
ATOM 3947 N N . ASN B 1 88 ? 11.664 5.258 2.689 1 94.75 88 ASN B N 1
ATOM 3948 C CA . ASN B 1 88 ? 12.422 4.219 1.998 1 94.75 88 ASN B CA 1
ATOM 3949 C C . ASN B 1 88 ? 12.484 2.93 2.814 1 94.75 88 ASN B C 1
ATOM 3951 O O . ASN B 1 88 ? 12.953 1.902 2.326 1 94.75 88 ASN B O 1
ATOM 3955 N N . GLY B 1 89 ? 12.031 2.982 4.07 1 97.56 89 GLY B N 1
ATOM 3956 C CA . GLY B 1 89 ? 12.094 1.847 4.977 1 97.56 89 GLY B CA 1
ATOM 3957 C C . GLY B 1 89 ? 12.898 2.129 6.23 1 97.56 89 GLY B C 1
ATOM 3958 O O . GLY B 1 89 ? 13.703 3.062 6.262 1 97.56 89 GLY B O 1
ATOM 3959 N N . MET B 1 90 ? 12.688 1.353 7.227 1 98.19 90 MET B N 1
ATOM 3960 C CA . MET B 1 90 ? 13.445 1.46 8.469 1 98.19 90 MET B CA 1
ATOM 3961 C C . MET B 1 90 ? 14.938 1.311 8.211 1 98.19 90 MET B C 1
ATOM 3963 O O . MET B 1 90 ? 15.359 0.457 7.426 1 98.19 90 MET B O 1
ATOM 3967 N N . PRO B 1 91 ? 15.789 2.141 8.867 1 96.88 91 PRO B N 1
ATOM 3968 C CA . PRO B 1 91 ? 17.234 2.02 8.68 1 96.88 91 PRO B CA 1
ATOM 3969 C C . PRO B 1 91 ? 17.75 0.617 8.992 1 96.88 91 PRO B C 1
ATOM 3971 O O . PRO B 1 91 ? 18.641 0.117 8.297 1 96.88 91 PRO B O 1
ATOM 3974 N N . GLU B 1 92 ? 17.188 -0.012 10.039 1 97.94 92 GLU B N 1
ATOM 3975 C CA . GLU B 1 92 ? 17.594 -1.366 10.406 1 97.94 92 GLU B CA 1
ATOM 3976 C C . GLU B 1 92 ? 17.422 -2.328 9.234 1 97.94 92 GLU B C 1
ATOM 3978 O O . GLU B 1 92 ? 18.328 -3.121 8.945 1 97.94 92 GLU B O 1
ATOM 3983 N N . LEU B 1 93 ? 16.328 -2.209 8.523 1 98.75 93 LEU B N 1
ATOM 3984 C CA . LEU B 1 93 ? 16.047 -3.123 7.418 1 98.75 93 LEU B CA 1
ATOM 3985 C C . LEU B 1 93 ? 16.859 -2.75 6.188 1 98.75 93 LEU B C 1
ATOM 3987 O O . LEU B 1 93 ? 17.391 -3.627 5.496 1 98.75 93 LEU B O 1
ATOM 3991 N N . ARG B 1 94 ? 16.969 -1.479 5.891 1 97.81 94 ARG B N 1
ATOM 3992 C CA . ARG B 1 94 ? 17.75 -1.019 4.742 1 97.81 94 ARG B CA 1
ATOM 3993 C C . ARG B 1 94 ? 19.203 -1.413 4.875 1 97.81 94 ARG B C 1
ATOM 3995 O O . ARG B 1 94 ? 19.891 -1.647 3.873 1 97.81 94 ARG B O 1
ATOM 4002 N N . ASP B 1 95 ? 19.703 -1.502 6.121 1 97.94 95 ASP B N 1
ATOM 4003 C CA . ASP B 1 95 ? 21.078 -1.934 6.363 1 97.94 95 ASP B CA 1
ATOM 4004 C C . ASP B 1 95 ? 21.203 -3.451 6.242 1 97.94 95 ASP B C 1
ATOM 4006 O O . ASP B 1 95 ? 22.234 -3.957 5.785 1 97.94 95 ASP B O 1
ATOM 4010 N N . ALA B 1 96 ? 20.219 -4.168 6.625 1 98.75 96 ALA B N 1
ATOM 4011 C CA . ALA B 1 96 ? 20.234 -5.629 6.625 1 98.75 96 ALA B CA 1
ATOM 4012 C C . ALA B 1 96 ? 20.125 -6.176 5.203 1 98.75 96 ALA B C 1
ATOM 4014 O O . ALA B 1 96 ? 20.703 -7.219 4.891 1 98.75 96 ALA B O 1
ATOM 4015 N N . LEU B 1 97 ? 19.453 -5.496 4.305 1 98.75 97 LEU B N 1
ATOM 4016 C CA . LEU B 1 97 ? 19.125 -6 2.971 1 98.75 97 LEU B CA 1
ATOM 4017 C C . LEU B 1 97 ? 20.391 -6.137 2.125 1 98.75 97 LEU B C 1
ATOM 4019 O O . LEU B 1 97 ? 20.625 -7.18 1.503 1 98.75 97 LEU B O 1
ATOM 4023 N N . PRO B 1 98 ? 21.266 -5.105 2.104 1 98.25 98 PRO B N 1
ATOM 4024 C CA . PRO B 1 98 ? 22.5 -5.285 1.353 1 98.25 98 PRO B CA 1
ATOM 4025 C C . PRO B 1 98 ? 23.344 -6.457 1.866 1 98.25 98 PRO B C 1
ATOM 4027 O O . PRO B 1 98 ? 23.906 -7.211 1.071 1 98.25 98 PRO B O 1
ATOM 4030 N N . ARG B 1 99 ? 23.375 -6.656 3.199 1 98.19 99 ARG B N 1
ATOM 4031 C CA . ARG B 1 99 ? 24.109 -7.773 3.777 1 98.19 99 ARG B CA 1
ATOM 4032 C C . ARG B 1 99 ? 23.484 -9.109 3.373 1 98.19 99 ARG B C 1
ATOM 4034 O O . ARG B 1 99 ? 24.203 -10.055 3.049 1 98.19 99 ARG B O 1
ATOM 4041 N N . PHE B 1 100 ? 22.281 -9.164 3.424 1 98.62 100 PHE B N 1
ATOM 4042 C CA . PHE B 1 100 ? 21.547 -10.367 3.068 1 98.62 100 PHE B CA 1
ATOM 4043 C C . PHE B 1 100 ? 21.797 -10.742 1.612 1 98.62 100 PHE B C 1
ATOM 4045 O O . PHE B 1 100 ? 22.109 -11.898 1.309 1 98.62 100 PHE B O 1
ATOM 4052 N N . TYR B 1 101 ? 21.719 -9.766 0.599 1 98.69 101 TYR B N 1
ATOM 4053 C CA . TYR B 1 101 ? 21.891 -10.016 -0.828 1 98.69 101 TYR B CA 1
ATOM 4054 C C . TYR B 1 101 ? 23.328 -10.414 -1.143 1 98.69 101 TYR B C 1
ATOM 4056 O O . TYR B 1 101 ? 23.562 -11.281 -1.982 1 98.69 101 TYR B O 1
ATOM 4064 N N . GLU B 1 102 ? 24.203 -9.781 -0.463 1 98.19 102 GLU B N 1
ATOM 4065 C CA . GLU B 1 102 ? 25.594 -10.148 -0.667 1 98.19 102 GLU B CA 1
ATOM 4066 C C . GLU B 1 102 ? 25.875 -11.562 -0.164 1 98.19 102 GLU B C 1
ATOM 4068 O O . GLU B 1 102 ? 26.531 -12.352 -0.843 1 98.19 102 GLU B O 1
ATOM 4073 N N . ARG B 1 103 ? 25.344 -11.867 0.979 1 97.81 103 ARG B N 1
ATOM 4074 C CA . ARG B 1 103 ? 25.578 -13.164 1.601 1 97.81 103 ARG B CA 1
ATOM 4075 C C . ARG B 1 103 ? 24.891 -14.281 0.819 1 97.81 103 ARG B C 1
ATOM 4077 O O . ARG B 1 103 ? 25.5 -15.312 0.541 1 97.81 103 ARG B O 1
ATOM 4084 N N . GLU B 1 104 ? 23.672 -14.102 0.437 1 97.19 104 GLU B N 1
ATOM 4085 C CA . GLU B 1 104 ? 22.844 -15.188 -0.087 1 97.19 104 GLU B CA 1
ATOM 4086 C C . GLU B 1 104 ? 22.938 -15.266 -1.608 1 97.19 104 GLU B C 1
ATOM 4088 O O . GLU B 1 104 ? 22.766 -16.344 -2.193 1 97.19 104 GLU B O 1
ATOM 4093 N N . LEU B 1 105 ? 23.219 -14.094 -2.316 1 97.75 105 LEU B N 1
ATOM 4094 C CA . LEU B 1 105 ? 23.156 -14.07 -3.773 1 97.75 105 LEU B CA 1
ATOM 4095 C C . LEU B 1 105 ? 24.484 -13.633 -4.379 1 97.75 105 LEU B C 1
ATOM 4097 O O . LEU B 1 105 ? 24.656 -13.68 -5.598 1 97.75 105 LEU B O 1
ATOM 4101 N N . GLY B 1 106 ? 25.375 -13.172 -3.504 1 97.94 106 GLY B N 1
ATOM 4102 C CA . GLY B 1 106 ? 26.656 -12.68 -3.998 1 97.94 106 GLY B CA 1
ATOM 4103 C C . GLY B 1 106 ? 26.547 -11.359 -4.73 1 97.94 106 GLY B C 1
ATOM 4104 O O . GLY B 1 106 ? 27.328 -11.086 -5.645 1 97.94 106 GLY B O 1
ATOM 4105 N N . LEU B 1 107 ? 25.547 -10.547 -4.449 1 98.5 107 LEU B N 1
ATOM 4106 C CA . LEU B 1 107 ? 25.312 -9.258 -5.102 1 98.5 107 LEU B CA 1
ATOM 4107 C C . LEU B 1 107 ? 25.562 -8.109 -4.129 1 98.5 107 LEU B C 1
ATOM 4109 O O . LEU B 1 107 ? 24.844 -7.977 -3.133 1 98.5 107 LEU B O 1
ATOM 4113 N N . ARG B 1 108 ? 26.562 -7.266 -4.316 1 98.19 108 ARG B N 1
ATOM 4114 C CA . ARG B 1 108 ? 26.828 -6.094 -3.492 1 98.19 108 ARG B CA 1
ATOM 4115 C C . ARG B 1 108 ? 26.266 -4.832 -4.133 1 98.19 108 ARG B C 1
ATOM 4117 O O . ARG B 1 108 ? 26.781 -4.344 -5.133 1 98.19 108 ARG B O 1
ATOM 4124 N N . TYR B 1 109 ? 25.188 -4.359 -3.656 1 98.38 109 TYR B N 1
ATOM 4125 C CA . TYR B 1 109 ? 24.531 -3.133 -4.082 1 98.38 109 TYR B CA 1
ATOM 4126 C C . TYR B 1 109 ? 24.766 -2.012 -3.078 1 98.38 109 TYR B C 1
ATOM 4128 O O . TYR B 1 109 ? 25.016 -2.268 -1.899 1 98.38 109 TYR B O 1
ATOM 4136 N N . PRO B 1 110 ? 24.734 -0.731 -3.5 1 97.38 110 PRO B N 1
ATOM 4137 C CA . PRO B 1 110 ? 24.719 0.356 -2.518 1 97.38 110 PRO B CA 1
ATOM 4138 C C . PRO B 1 110 ? 23.391 0.456 -1.766 1 97.38 110 PRO B C 1
ATOM 4140 O O . PRO B 1 110 ? 22.375 -0.026 -2.25 1 97.38 110 PRO B O 1
ATOM 4143 N N . LEU B 1 111 ? 23.422 1.072 -0.684 1 97.19 111 LEU B N 1
ATOM 4144 C CA . LEU B 1 111 ? 22.266 1.204 0.191 1 97.19 111 LEU B CA 1
ATOM 4145 C C . LEU B 1 111 ? 21.094 1.848 -0.548 1 97.19 111 LEU B C 1
ATOM 4147 O O . LEU B 1 111 ? 19.938 1.464 -0.348 1 97.19 111 LEU B O 1
ATOM 4151 N N . GLU B 1 112 ? 21.328 2.773 -1.394 1 96.88 112 GLU B N 1
ATOM 4152 C CA . GLU B 1 112 ? 20.328 3.561 -2.096 1 96.88 112 GLU B CA 1
ATOM 4153 C C . GLU B 1 112 ? 19.562 2.707 -3.102 1 96.88 112 GLU B C 1
ATOM 4155 O O . GLU B 1 112 ? 18.516 3.119 -3.605 1 96.88 112 GLU B O 1
ATOM 4160 N N . SER B 1 113 ? 20.031 1.462 -3.322 1 98.31 113 SER B N 1
ATOM 4161 C CA . SER B 1 113 ? 19.406 0.578 -4.301 1 98.31 113 SER B CA 1
ATOM 4162 C C . SER B 1 113 ? 18.25 -0.188 -3.688 1 98.31 113 SER B C 1
ATOM 4164 O O . SER B 1 113 ? 17.562 -0.949 -4.375 1 98.31 113 SER B O 1
ATOM 4166 N N . PHE B 1 114 ? 18.031 0.013 -2.416 1 98.69 114 PHE B N 1
ATOM 4167 C CA . PHE B 1 114 ? 17.016 -0.778 -1.728 1 98.69 114 PHE B CA 1
ATOM 4168 C C . PHE B 1 114 ? 15.844 0.095 -1.309 1 98.69 114 PHE B C 1
ATOM 4170 O O . PHE B 1 114 ? 16.031 1.19 -0.776 1 98.69 114 PHE B O 1
ATOM 4177 N N . LEU B 1 115 ? 14.594 -0.379 -1.579 1 98.75 115 LEU B N 1
ATOM 4178 C CA . LEU B 1 115 ? 13.352 0.272 -1.187 1 98.75 115 LEU B CA 1
ATOM 4179 C C . LEU B 1 115 ? 12.398 -0.724 -0.53 1 98.75 115 LEU B C 1
ATOM 4181 O O . LEU B 1 115 ? 12.07 -1.759 -1.117 1 98.75 115 LEU B O 1
ATOM 4185 N N . VAL B 1 116 ? 12 -0.417 0.727 1 98.88 116 VAL B N 1
ATOM 4186 C CA . VAL B 1 116 ? 11.055 -1.271 1.444 1 98.88 116 VAL B CA 1
ATOM 4187 C C . VAL B 1 116 ? 9.625 -0.842 1.13 1 98.88 116 VAL B C 1
ATOM 4189 O O . VAL B 1 116 ? 9.336 0.352 1.036 1 98.88 116 VAL B O 1
ATOM 4192 N N . ALA B 1 117 ? 8.742 -1.783 0.919 1 98.62 117 ALA B N 1
ATOM 4193 C CA . ALA B 1 117 ? 7.316 -1.55 0.688 1 98.62 117 ALA B CA 1
ATOM 4194 C C . ALA B 1 117 ? 6.469 -2.607 1.387 1 98.62 117 ALA B C 1
ATOM 4196 O O . ALA B 1 117 ? 7.004 -3.523 2.018 1 98.62 117 ALA B O 1
ATOM 4197 N N . SER B 1 118 ? 5.184 -2.457 1.296 1 98.31 118 SER B N 1
ATOM 4198 C CA . SER B 1 118 ? 4.246 -3.336 1.986 1 98.31 118 SER B CA 1
ATOM 4199 C C . SER B 1 118 ? 3.99 -4.609 1.186 1 98.31 118 SER B C 1
ATOM 4201 O O . SER B 1 118 ? 2.84 -4.949 0.904 1 98.31 118 SER B O 1
ATOM 4203 N N . GLY B 1 119 ? 5.07 -5.309 0.905 1 98 119 GLY B N 1
ATOM 4204 C CA . GLY B 1 119 ? 4.988 -6.531 0.122 1 98 119 GLY B CA 1
ATOM 4205 C C . GLY B 1 119 ? 5.449 -6.355 -1.312 1 98 119 GLY B C 1
ATOM 4206 O O . GLY B 1 119 ? 5.918 -5.277 -1.689 1 98 119 GLY B O 1
ATOM 4207 N N . ALA B 1 120 ? 5.32 -7.379 -2.113 1 97.94 120 ALA B N 1
ATOM 4208 C CA . ALA B 1 120 ? 5.852 -7.395 -3.473 1 97.94 120 ALA B CA 1
ATOM 4209 C C . ALA B 1 120 ? 4.906 -6.688 -4.438 1 97.94 120 ALA B C 1
ATOM 4211 O O . ALA B 1 120 ? 5.348 -6.09 -5.422 1 97.94 120 ALA B O 1
ATOM 4212 N N . ARG B 1 121 ? 3.609 -6.727 -4.242 1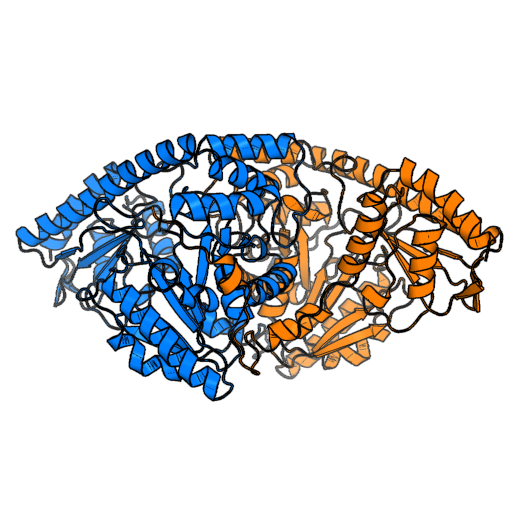 97.62 121 ARG B N 1
ATOM 4213 C CA . ARG B 1 121 ? 2.66 -6.133 -5.176 1 97.62 121 ARG B CA 1
ATOM 4214 C C . ARG B 1 121 ? 2.896 -4.637 -5.32 1 97.62 121 ARG B C 1
ATOM 4216 O O . ARG B 1 121 ? 2.977 -4.117 -6.434 1 97.62 121 ARG B O 1
ATOM 4223 N N . PRO B 1 122 ? 3.068 -3.918 -4.152 1 98.38 122 PRO B N 1
ATOM 4224 C CA . PRO B 1 122 ? 3.365 -2.494 -4.316 1 98.38 122 PRO B CA 1
ATOM 4225 C C . PRO B 1 122 ? 4.68 -2.246 -5.051 1 98.38 122 PRO B C 1
ATOM 4227 O O . PRO B 1 122 ? 4.812 -1.254 -5.77 1 98.38 122 PRO B O 1
ATOM 4230 N N . VAL B 1 123 ? 5.621 -3.113 -4.863 1 98.75 123 VAL B N 1
ATOM 4231 C CA . VAL B 1 123 ? 6.891 -3.002 -5.57 1 98.75 123 VAL B CA 1
ATOM 4232 C C . VAL B 1 123 ? 6.656 -3.117 -7.074 1 98.75 123 VAL B C 1
ATOM 4234 O O . VAL B 1 123 ? 7.141 -2.289 -7.852 1 98.75 123 VAL B O 1
ATOM 4237 N N . ILE B 1 124 ? 5.895 -4.102 -7.473 1 98.81 124 ILE B N 1
ATOM 4238 C CA . ILE B 1 124 ? 5.59 -4.297 -8.883 1 98.81 124 ILE B CA 1
ATOM 4239 C C . ILE B 1 124 ? 4.871 -3.068 -9.43 1 98.81 124 ILE B C 1
ATOM 4241 O O . ILE B 1 124 ? 5.242 -2.537 -10.477 1 98.81 124 ILE B O 1
ATOM 4245 N N . TYR B 1 125 ? 3.875 -2.65 -8.742 1 98.44 125 TYR B N 1
ATOM 4246 C CA . TYR B 1 125 ? 3.137 -1.464 -9.156 1 98.44 125 TYR B CA 1
ATOM 4247 C C . TYR B 1 125 ? 4.062 -0.259 -9.281 1 98.44 125 TYR B C 1
ATOM 4249 O O . TYR B 1 125 ? 3.973 0.503 -10.25 1 98.44 125 TYR B O 1
ATOM 4257 N N . GLY B 1 126 ? 4.898 -0.067 -8.266 1 98.5 126 GLY B N 1
ATOM 4258 C CA . GLY B 1 126 ? 5.867 1.019 -8.289 1 98.5 126 GLY B CA 1
ATOM 4259 C C . GLY B 1 126 ? 6.797 0.961 -9.492 1 98.5 126 GLY B C 1
ATOM 4260 O O . GLY B 1 126 ? 7.137 1.995 -10.07 1 98.5 126 GLY B O 1
ATOM 4261 N N . ILE B 1 127 ? 7.254 -0.205 -9.867 1 98.75 127 ILE B N 1
ATOM 4262 C CA . ILE B 1 127 ? 8.109 -0.372 -11.039 1 98.75 127 ILE B CA 1
ATOM 4263 C C . ILE B 1 127 ? 7.363 0.089 -12.289 1 98.75 127 ILE B C 1
ATOM 4265 O O . ILE B 1 127 ? 7.887 0.892 -13.07 1 98.75 127 ILE B O 1
ATOM 4269 N N . TYR B 1 128 ? 6.145 -0.424 -12.461 1 98.62 128 TYR B N 1
ATOM 4270 C CA . TYR B 1 128 ? 5.344 -0.035 -13.609 1 98.62 128 TYR B CA 1
ATOM 4271 C C . TYR B 1 128 ? 5.176 1.479 -13.68 1 98.62 128 TYR B C 1
ATOM 4273 O O . TYR B 1 128 ? 5.414 2.092 -14.719 1 98.62 128 TYR B O 1
ATOM 4281 N N . ARG B 1 129 ? 4.84 2.074 -12.555 1 98 129 ARG B N 1
ATOM 4282 C CA . ARG B 1 129 ? 4.59 3.512 -12.523 1 98 129 ARG B CA 1
ATOM 4283 C C . ARG B 1 129 ? 5.871 4.293 -12.797 1 98 129 ARG B C 1
ATOM 4285 O O . ARG B 1 129 ? 5.832 5.371 -13.398 1 98 129 ARG B O 1
ATOM 4292 N N . ALA B 1 130 ? 6.961 3.801 -12.336 1 98 130 ALA B N 1
ATOM 4293 C CA . ALA B 1 130 ? 8.227 4.52 -12.422 1 98 130 ALA B CA 1
ATOM 4294 C C . ALA B 1 130 ? 8.789 4.477 -13.836 1 98 130 ALA B C 1
ATOM 4296 O O . ALA B 1 130 ? 9.453 5.414 -14.281 1 98 130 ALA B O 1
ATOM 4297 N N . VAL B 1 131 ? 8.469 3.387 -14.625 1 97.56 131 VAL B N 1
ATOM 4298 C CA . VAL B 1 131 ? 9.25 3.256 -15.852 1 97.56 131 VAL B CA 1
ATOM 4299 C C . VAL B 1 131 ? 8.312 3.207 -17.062 1 97.56 131 VAL B C 1
ATOM 4301 O O . VAL B 1 131 ? 8.75 3.361 -18.203 1 97.56 131 VAL B O 1
ATOM 4304 N N . VAL B 1 132 ? 7.008 3.021 -16.891 1 97.88 132 VAL B N 1
ATOM 4305 C CA . VAL B 1 132 ? 6.102 2.803 -18.016 1 97.88 132 VAL B CA 1
ATOM 4306 C C . VAL B 1 132 ? 5.18 4.008 -18.172 1 97.88 132 VAL B C 1
ATOM 4308 O O . VAL B 1 132 ? 4.562 4.461 -17.203 1 97.88 132 VAL B O 1
ATOM 4311 N N . ASP B 1 133 ? 5.074 4.578 -19.344 1 96.88 133 ASP B N 1
ATOM 4312 C CA . ASP B 1 133 ? 4.09 5.59 -19.719 1 96.88 133 ASP B CA 1
ATOM 4313 C C . ASP B 1 133 ? 2.902 4.953 -20.438 1 96.88 133 ASP B C 1
ATOM 4315 O O . ASP B 1 133 ? 3.018 3.854 -20.984 1 96.88 133 ASP B O 1
ATOM 4319 N N . PRO B 1 134 ? 1.716 5.641 -20.375 1 96.38 134 PRO B N 1
ATOM 4320 C CA . PRO B 1 134 ? 0.64 5.172 -21.25 1 96.38 134 PRO B CA 1
ATOM 4321 C C . PRO B 1 134 ? 1.087 5.004 -22.688 1 96.38 134 PRO B C 1
ATOM 4323 O O . PRO B 1 134 ? 1.813 5.848 -23.219 1 96.38 134 PRO B O 1
ATOM 4326 N N . GLY B 1 135 ? 0.792 3.84 -23.266 1 97.38 135 GLY B N 1
ATOM 4327 C CA . GLY B 1 135 ? 1.142 3.58 -24.641 1 97.38 135 GLY B CA 1
ATOM 4328 C C . GLY B 1 135 ? 2.432 2.795 -24.797 1 97.38 135 GLY B C 1
ATOM 4329 O O . GLY B 1 135 ? 2.693 2.223 -25.859 1 97.38 135 GLY B O 1
ATOM 4330 N N . ASP B 1 136 ? 3.285 2.725 -23.766 1 97.88 136 ASP B N 1
ATOM 4331 C CA . ASP B 1 136 ? 4.508 1.927 -23.812 1 97.88 136 ASP B CA 1
ATOM 4332 C C . ASP B 1 136 ? 4.184 0.437 -23.922 1 97.88 136 ASP B C 1
ATOM 4334 O O . ASP B 1 136 ? 3.105 0.002 -23.516 1 97.88 136 ASP B O 1
ATOM 4338 N N . THR B 1 137 ? 5.137 -0.299 -24.422 1 98.38 137 THR B N 1
ATOM 4339 C CA . THR B 1 137 ? 4.969 -1.739 -24.578 1 98.38 137 THR B CA 1
ATOM 4340 C C . THR B 1 137 ? 5.59 -2.492 -23.406 1 98.38 137 THR B C 1
ATOM 4342 O O . THR B 1 137 ? 6.754 -2.268 -23.062 1 98.38 137 THR B O 1
ATOM 4345 N N . VAL B 1 138 ? 4.82 -3.344 -22.781 1 98.69 138 VAL B N 1
ATOM 4346 C CA . VAL B 1 138 ? 5.281 -4.262 -21.75 1 98.69 138 VAL B CA 1
ATOM 4347 C C . VAL B 1 138 ? 5.23 -5.695 -22.281 1 98.69 138 VAL B C 1
ATOM 4349 O O . VAL B 1 138 ? 4.188 -6.16 -22.734 1 98.69 138 VAL B O 1
ATOM 4352 N N . VAL B 1 139 ? 6.387 -6.387 -22.172 1 98.56 139 VAL B N 1
ATOM 4353 C CA . VAL B 1 139 ? 6.5 -7.75 -22.672 1 98.56 139 VAL B CA 1
ATOM 4354 C C . VAL B 1 139 ? 6.582 -8.734 -21.5 1 98.56 139 VAL B C 1
ATOM 4356 O O . VAL B 1 139 ? 7.375 -8.539 -20.578 1 98.56 139 VAL B O 1
ATOM 4359 N N . TYR B 1 140 ? 5.785 -9.75 -21.516 1 97.88 140 TYR B N 1
ATOM 4360 C CA . TYR B 1 140 ? 5.828 -10.773 -20.484 1 97.88 140 TYR B CA 1
ATOM 4361 C C . TYR B 1 140 ? 5.387 -12.125 -21.047 1 97.88 140 TYR B C 1
ATOM 4363 O O . TYR B 1 140 ? 4.609 -12.188 -22 1 97.88 140 TYR B O 1
ATOM 4371 N N . PRO B 1 141 ? 5.914 -13.195 -20.516 1 96.56 141 PRO B N 1
ATOM 4372 C CA . PRO B 1 141 ? 5.492 -14.523 -20.953 1 96.56 141 PRO B CA 1
ATOM 4373 C C . PRO B 1 141 ? 4.109 -14.906 -20.422 1 96.56 141 PRO B C 1
ATOM 4375 O O . PRO B 1 141 ? 3.6 -14.273 -19.5 1 96.56 141 PRO B O 1
ATOM 4378 N N . VAL B 1 142 ? 3.498 -15.836 -21.078 1 96.44 142 VAL B N 1
ATOM 4379 C CA . VAL B 1 142 ? 2.33 -16.531 -20.531 1 96.44 142 VAL B CA 1
ATOM 4380 C C . VAL B 1 142 ? 2.562 -18.031 -20.562 1 96.44 142 VAL B C 1
ATOM 4382 O O . VAL B 1 142 ? 3.143 -18.562 -21.516 1 96.44 142 VAL B O 1
ATOM 4385 N N . PRO B 1 143 ? 2.225 -18.781 -19.516 1 97.06 143 PRO B N 1
ATOM 4386 C CA . PRO B 1 143 ? 1.44 -18.266 -18.391 1 97.06 143 PRO B CA 1
ATOM 4387 C C . PRO B 1 143 ? 2.266 -17.391 -17.438 1 97.06 143 PRO B C 1
ATOM 4389 O O . PRO B 1 143 ? 3.469 -17.625 -17.281 1 97.06 143 PRO B O 1
ATOM 4392 N N . SER B 1 144 ? 1.69 -16.344 -16.891 1 95.94 144 SER B N 1
ATOM 4393 C CA . SER B 1 144 ? 2.277 -15.508 -15.836 1 95.94 144 SER B CA 1
ATOM 4394 C C . SER B 1 144 ? 1.198 -14.836 -14.992 1 95.94 144 SER B C 1
ATOM 4396 O O . SER B 1 144 ? 0.03 -14.805 -15.391 1 95.94 144 SER B O 1
ATOM 4398 N N . TRP B 1 145 ? 1.604 -14.359 -13.922 1 92.06 145 TRP B N 1
ATOM 4399 C CA . TRP B 1 145 ? 0.651 -13.828 -12.953 1 92.06 145 TRP B CA 1
ATOM 4400 C C . TRP B 1 145 ? 0.583 -12.312 -13.023 1 92.06 145 TRP B C 1
ATOM 4402 O O . TRP B 1 145 ? 1.606 -11.633 -12.914 1 92.06 145 TRP B O 1
ATOM 4412 N N . ASN B 1 146 ? -0.595 -11.656 -13.344 1 89.88 146 ASN B N 1
ATOM 4413 C CA . ASN B 1 146 ? -1.131 -10.352 -12.992 1 89.88 146 ASN B CA 1
ATOM 4414 C C . ASN B 1 146 ? -0.567 -9.25 -13.891 1 89.88 146 ASN B C 1
ATOM 4416 O O . ASN B 1 146 ? -0.952 -8.086 -13.773 1 89.88 146 ASN B O 1
ATOM 4420 N N . ASN B 1 147 ? 0.407 -9.492 -14.805 1 95.5 147 ASN B N 1
ATOM 4421 C CA . ASN B 1 147 ? 0.998 -8.461 -15.656 1 95.5 147 ASN B CA 1
ATOM 4422 C C . ASN B 1 147 ? -0.059 -7.75 -16.5 1 95.5 147 ASN B C 1
ATOM 4424 O O . ASN B 1 147 ? 0.018 -6.539 -16.703 1 95.5 147 ASN B O 1
ATOM 4428 N N . ASN B 1 148 ? -1.056 -8.516 -16.953 1 95.44 148 ASN B N 1
ATOM 4429 C CA . ASN B 1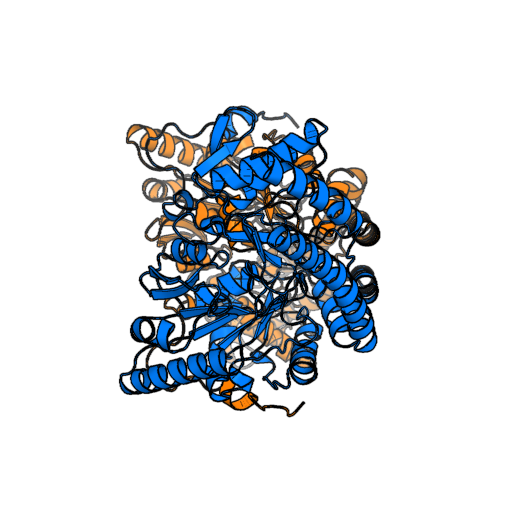 148 ? -2.123 -7.949 -17.766 1 95.44 148 ASN B CA 1
ATOM 4430 C C . ASN B 1 148 ? -2.869 -6.844 -17.016 1 95.44 148 ASN B C 1
ATOM 4432 O O . ASN B 1 148 ? -3.254 -5.836 -17.625 1 95.44 148 ASN B O 1
ATOM 4436 N N . HIS B 1 149 ? -3.041 -7.004 -15.789 1 95.38 149 HIS B N 1
ATOM 4437 C CA . HIS B 1 149 ? -3.771 -6.02 -15 1 95.38 149 HIS B CA 1
ATOM 4438 C C . HIS B 1 149 ? -2.967 -4.73 -14.852 1 95.38 149 HIS B C 1
ATOM 4440 O O . HIS B 1 149 ? -3.527 -3.635 -14.898 1 95.38 149 HIS B O 1
ATOM 4446 N N . TYR B 1 150 ? -1.665 -4.828 -14.617 1 97.19 150 TYR B N 1
ATOM 4447 C CA . TYR B 1 150 ? -0.84 -3.631 -14.508 1 97.19 150 TYR B CA 1
ATOM 4448 C C . TYR B 1 150 ? -0.771 -2.889 -15.836 1 97.19 150 TYR B C 1
ATOM 4450 O O . TYR B 1 150 ? -0.766 -1.655 -15.867 1 97.19 150 TYR B O 1
ATOM 4458 N N . VAL B 1 151 ? -0.708 -3.652 -16.938 1 97.62 151 VAL B N 1
ATOM 4459 C CA . VAL B 1 151 ? -0.762 -3.061 -18.266 1 97.62 151 VAL B CA 1
ATOM 4460 C C . VAL B 1 151 ? -2.043 -2.244 -18.422 1 97.62 151 VAL B C 1
ATOM 4462 O O . VAL B 1 151 ? -2.006 -1.096 -18.875 1 97.62 151 VAL B O 1
ATOM 4465 N N . HIS B 1 152 ? -3.137 -2.848 -18.031 1 96.94 152 HIS B N 1
ATOM 4466 C CA . HIS B 1 152 ? -4.426 -2.168 -18.109 1 96.94 152 HIS B CA 1
ATOM 4467 C C . HIS B 1 152 ? -4.445 -0.921 -17.219 1 96.94 152 HIS B C 1
ATOM 4469 O O . HIS B 1 152 ? -4.879 0.146 -17.672 1 96.94 152 HIS B O 1
ATOM 4475 N N . MET B 1 153 ? -4.008 -1.012 -16.031 1 96.56 153 MET B N 1
ATOM 4476 C CA . MET B 1 153 ? -4.059 0.078 -15.062 1 96.56 153 MET B CA 1
ATOM 4477 C C . MET B 1 153 ? -3.271 1.286 -15.562 1 96.56 153 MET B C 1
ATOM 4479 O O . MET B 1 153 ? -3.596 2.426 -15.227 1 96.56 153 MET B O 1
ATOM 4483 N N . LEU B 1 154 ? -2.25 1.065 -16.406 1 96.88 154 LEU B N 1
ATOM 4484 C CA . LEU B 1 154 ? -1.39 2.166 -16.828 1 96.88 154 LEU B CA 1
ATOM 4485 C C . LEU B 1 154 ? -1.722 2.609 -18.25 1 96.88 154 LEU B C 1
ATOM 4487 O O . LEU B 1 154 ? -1.136 3.566 -18.75 1 96.88 154 LEU B O 1
ATOM 4491 N N . GLY B 1 155 ? -2.695 1.912 -18.891 1 96.69 155 GLY B N 1
ATOM 4492 C CA . GLY B 1 155 ? -2.971 2.203 -20.297 1 96.69 155 GLY B CA 1
ATOM 4493 C C . GLY B 1 155 ? -1.826 1.832 -21.219 1 96.69 155 GLY B C 1
ATOM 4494 O O . GLY B 1 155 ? -1.611 2.484 -22.234 1 96.69 155 GLY B O 1
ATOM 4495 N N . ALA B 1 156 ? -1 0.836 -20.797 1 97.94 156 ALA B N 1
ATOM 4496 C CA . ALA B 1 156 ? 0.129 0.356 -21.594 1 97.94 156 ALA B CA 1
ATOM 4497 C C . ALA B 1 156 ? -0.321 -0.686 -22.609 1 97.94 156 ALA B C 1
ATOM 4499 O O . ALA B 1 156 ? -1.504 -1.028 -22.672 1 97.94 156 ALA B O 1
ATOM 4500 N N . LYS B 1 157 ? 0.588 -1.032 -23.484 1 98.31 157 LYS B N 1
ATOM 4501 C CA . LYS B 1 157 ? 0.354 -2.096 -24.453 1 98.31 157 LYS B CA 1
ATOM 4502 C C . LYS B 1 157 ? 1.033 -3.393 -24.016 1 98.31 157 LYS B C 1
ATOM 4504 O O . LYS B 1 157 ? 2.262 -3.469 -23.969 1 98.31 157 LYS B O 1
ATOM 4509 N N . GLY B 1 158 ? 0.288 -4.387 -23.75 1 98.06 158 GLY B N 1
ATOM 4510 C CA . GLY B 1 158 ? 0.835 -5.684 -23.375 1 98.06 158 GLY B CA 1
ATOM 4511 C C . GLY B 1 158 ? 1.139 -6.562 -24.578 1 98.06 158 GLY B C 1
ATOM 4512 O O . GLY B 1 158 ? 0.324 -6.668 -25.5 1 98.06 158 GLY B O 1
ATOM 4513 N N . VAL B 1 159 ? 2.291 -7.113 -24.625 1 97.88 159 VAL B N 1
ATOM 4514 C CA . VAL B 1 159 ? 2.684 -8.117 -25.609 1 97.88 159 VAL B CA 1
ATOM 4515 C C . VAL B 1 159 ? 3.061 -9.414 -24.906 1 97.88 159 VAL B C 1
ATOM 4517 O O . VAL B 1 159 ? 4.023 -9.453 -24.141 1 97.88 159 VAL B O 1
ATOM 4520 N N . THR B 1 160 ? 2.336 -10.461 -25.172 1 96.75 160 THR B N 1
ATOM 4521 C CA . THR B 1 160 ? 2.576 -11.75 -24.531 1 96.75 160 THR B CA 1
ATOM 4522 C C . THR B 1 160 ? 3.506 -12.609 -25.375 1 96.75 160 THR B C 1
ATOM 4524 O O . THR B 1 160 ? 3.473 -12.547 -26.609 1 96.75 160 THR B O 1
ATOM 4527 N N . VAL B 1 161 ? 4.32 -13.352 -24.672 1 96.19 161 VAL B N 1
ATOM 4528 C CA . VAL B 1 161 ? 5.184 -14.359 -25.281 1 96.19 161 VAL B CA 1
ATOM 4529 C C . VAL B 1 161 ? 4.77 -15.75 -24.781 1 96.19 161 VAL B C 1
ATOM 4531 O O . VAL B 1 161 ? 5.199 -16.188 -23.719 1 96.19 161 VAL B O 1
ATOM 4534 N N . PRO B 1 162 ? 4.047 -16.5 -25.594 1 94.88 162 PRO B N 1
ATOM 4535 C CA . PRO B 1 162 ? 3.639 -17.844 -25.156 1 94.88 162 PRO B CA 1
ATOM 4536 C C . PRO B 1 162 ? 4.82 -18.797 -24.984 1 94.88 162 PRO B C 1
ATOM 4538 O O . PRO B 1 162 ? 5.648 -18.906 -25.891 1 94.88 162 PRO B O 1
ATOM 4541 N N . CYS B 1 163 ? 4.949 -19.344 -23.844 1 94.88 163 CYS B N 1
ATOM 4542 C CA . CYS B 1 163 ? 5.988 -20.328 -23.531 1 94.88 163 CYS B CA 1
ATOM 4543 C C . CYS B 1 163 ? 5.379 -21.656 -23.141 1 94.88 163 CYS B C 1
ATOM 4545 O O . CYS B 1 163 ? 4.383 -21.703 -22.422 1 94.88 163 CYS B O 1
ATOM 4547 N N . GLY B 1 164 ? 5.984 -22.781 -23.656 1 93.75 164 GLY B N 1
ATOM 4548 C CA . GLY B 1 164 ? 5.496 -24.109 -23.375 1 93.75 164 GLY B CA 1
ATOM 4549 C C . GLY B 1 164 ? 6.434 -24.922 -22.5 1 93.75 164 GLY B C 1
ATOM 4550 O O . GLY B 1 164 ? 7.426 -24.391 -22 1 93.75 164 GLY B O 1
ATOM 4551 N N . PRO B 1 165 ? 6.062 -26.188 -22.312 1 93.56 165 PRO B N 1
ATOM 4552 C CA . PRO B 1 165 ? 6.852 -27.047 -21.422 1 93.56 165 PRO B CA 1
ATOM 4553 C C . PRO B 1 165 ? 8.281 -27.25 -21.922 1 93.56 165 PRO B C 1
ATOM 4555 O O . PRO B 1 165 ? 9.188 -27.5 -21.125 1 93.56 165 PRO B O 1
ATOM 4558 N N . GLU B 1 166 ? 8.469 -27.094 -23.188 1 92.38 166 GLU B N 1
ATOM 4559 C CA . GLU B 1 166 ? 9.797 -27.312 -23.75 1 92.38 166 GLU B CA 1
ATOM 4560 C C . GLU B 1 166 ? 10.789 -26.266 -23.266 1 92.38 166 GLU B C 1
ATOM 4562 O O . GLU B 1 166 ? 12 -26.5 -23.297 1 92.38 166 GLU B O 1
ATOM 4567 N N . SER B 1 167 ? 10.305 -25.172 -22.812 1 92.38 167 SER B N 1
ATOM 4568 C CA . SER B 1 167 ? 11.141 -24.094 -22.281 1 92.38 167 SER B CA 1
ATOM 4569 C C . SER B 1 167 ? 10.867 -23.875 -20.797 1 92.38 167 SER B C 1
ATOM 4571 O O . SER B 1 167 ? 11.125 -22.781 -20.266 1 92.38 167 SER B O 1
ATOM 4573 N N . ARG B 1 168 ? 10.211 -24.797 -20.156 1 91.94 168 ARG B N 1
ATOM 4574 C CA . ARG B 1 168 ? 9.852 -24.672 -18.75 1 91.94 168 ARG B CA 1
ATOM 4575 C C . ARG B 1 168 ? 8.867 -23.516 -18.547 1 91.94 168 ARG B C 1
ATOM 4577 O O . ARG B 1 168 ? 8.797 -22.938 -17.453 1 91.94 168 ARG B O 1
ATOM 4584 N N . PHE B 1 169 ? 8.18 -23.156 -19.641 1 95.06 169 PHE B N 1
ATOM 4585 C CA . PHE B 1 169 ? 7.199 -22.078 -19.672 1 95.06 169 PHE B CA 1
ATOM 4586 C C . PHE B 1 169 ? 7.863 -20.734 -19.422 1 95.06 169 PHE B C 1
ATOM 4588 O O . PHE B 1 169 ? 7.223 -19.797 -18.938 1 95.06 169 PHE B O 1
ATOM 4595 N N . LEU B 1 170 ? 9.18 -20.609 -19.609 1 95.25 170 LEU B N 1
ATOM 4596 C CA . LEU B 1 170 ? 9.953 -19.375 -19.5 1 95.25 170 LEU B CA 1
ATOM 4597 C C . LEU B 1 170 ? 10.617 -19.047 -20.844 1 95.25 170 LEU B C 1
ATOM 4599 O O . LEU B 1 170 ? 11.008 -19.953 -21.594 1 95.25 170 LEU B O 1
ATOM 4603 N N . PRO B 1 171 ? 10.75 -17.766 -21.109 1 94.56 171 PRO B N 1
ATOM 4604 C CA . PRO B 1 171 ? 11.188 -17.391 -22.453 1 94.56 171 PRO B CA 1
ATOM 4605 C C . PRO B 1 171 ? 12.688 -17.547 -22.656 1 94.56 171 PRO B C 1
ATOM 4607 O O . PRO B 1 171 ? 13.461 -17.375 -21.719 1 94.56 171 PRO B O 1
ATOM 4610 N N . SER B 1 172 ? 13.023 -17.859 -23.906 1 91.62 172 SER B N 1
ATOM 4611 C CA . SER B 1 172 ? 14.406 -17.812 -24.359 1 91.62 172 SER B CA 1
ATOM 4612 C C . SER B 1 172 ? 14.727 -16.484 -25.031 1 91.62 172 SER B C 1
ATOM 4614 O O . SER B 1 172 ? 13.836 -15.664 -25.266 1 91.62 172 SER B O 1
ATOM 4616 N N . LYS B 1 173 ? 16.031 -16.359 -25.328 1 91.25 173 LYS B N 1
ATOM 4617 C CA . LYS B 1 173 ? 16.484 -15.188 -26.062 1 91.25 173 LYS B CA 1
ATOM 4618 C C . LYS B 1 173 ? 15.711 -15.039 -27.375 1 91.25 173 LYS B C 1
ATOM 4620 O O . LYS B 1 173 ? 15.219 -13.953 -27.703 1 91.25 173 LYS B O 1
ATOM 4625 N N . SER B 1 174 ? 15.602 -16.078 -28.078 1 90.44 174 SER B N 1
ATOM 4626 C CA . SER B 1 174 ? 14.992 -16.062 -29.406 1 90.44 174 SER B CA 1
ATOM 4627 C C . SER B 1 174 ? 13.523 -15.641 -29.328 1 90.44 174 SER B C 1
ATOM 4629 O O . SER B 1 174 ? 13.023 -14.953 -30.219 1 90.44 174 SER B O 1
ATOM 4631 N N . GLU B 1 175 ? 12.844 -15.938 -28.266 1 87.94 175 GLU B N 1
ATOM 4632 C CA . GLU B 1 175 ? 11.422 -15.633 -28.109 1 87.94 175 GLU B CA 1
ATOM 4633 C C . GLU B 1 175 ? 11.203 -14.164 -27.766 1 87.94 175 GLU B C 1
ATOM 4635 O O . GLU B 1 175 ? 10.141 -13.609 -28.047 1 87.94 175 GLU B O 1
ATOM 4640 N N . LEU B 1 176 ? 12.242 -13.586 -27.203 1 90.62 176 LEU B N 1
ATOM 4641 C CA . LEU B 1 176 ? 12.102 -12.203 -26.75 1 90.62 176 LEU B CA 1
ATOM 4642 C C . LEU B 1 176 ? 12.656 -11.234 -27.797 1 90.62 176 LEU B C 1
ATOM 4644 O O . LEU B 1 176 ? 12.305 -10.055 -27.797 1 90.62 176 LEU B O 1
ATOM 4648 N N . LEU B 1 177 ? 13.539 -11.688 -28.688 1 89.69 177 LEU B N 1
ATOM 4649 C CA . LEU B 1 177 ? 14.312 -10.828 -29.578 1 89.69 177 LEU B CA 1
ATOM 4650 C C . LEU B 1 177 ? 13.391 -9.977 -30.438 1 89.69 177 LEU B C 1
ATOM 4652 O O . LEU B 1 177 ? 13.641 -8.789 -30.641 1 89.69 177 LEU B O 1
ATOM 4656 N N . ALA B 1 178 ? 12.367 -10.57 -30.891 1 90.94 178 ALA B N 1
ATOM 4657 C CA . ALA B 1 178 ? 11.492 -9.875 -31.844 1 90.94 178 ALA B CA 1
ATOM 4658 C C . ALA B 1 178 ? 10.727 -8.75 -31.141 1 90.94 178 ALA B C 1
ATOM 4660 O O . ALA B 1 178 ? 10.32 -7.777 -31.781 1 90.94 178 ALA B O 1
ATOM 4661 N N . THR B 1 179 ? 10.57 -8.82 -29.844 1 94.75 179 THR B N 1
ATOM 4662 C CA . THR B 1 179 ? 9.727 -7.863 -29.141 1 94.75 179 THR B CA 1
ATOM 4663 C C . THR B 1 179 ? 10.578 -6.785 -28.469 1 94.75 179 THR B C 1
ATOM 4665 O O . THR B 1 179 ? 10.078 -5.707 -28.141 1 94.75 179 THR B O 1
ATOM 4668 N N . LEU B 1 180 ? 11.82 -6.965 -28.328 1 95.94 180 LEU B N 1
ATOM 4669 C CA . LEU B 1 180 ? 12.68 -6.121 -27.516 1 95.94 180 LEU B CA 1
ATOM 4670 C C . LEU B 1 180 ? 12.773 -4.715 -28.094 1 95.94 180 LEU B C 1
ATOM 4672 O O . LEU B 1 180 ? 12.781 -3.729 -27.359 1 95.94 180 LEU B O 1
ATOM 4676 N N . PRO B 1 181 ? 12.812 -4.543 -29.453 1 95.75 181 PRO B N 1
ATOM 4677 C CA . PRO B 1 181 ? 12.977 -3.193 -29.984 1 95.75 181 PRO B CA 1
ATOM 4678 C C . PRO B 1 181 ? 11.836 -2.258 -29.594 1 95.75 181 PRO B C 1
ATOM 4680 O O . PRO B 1 181 ? 12.023 -1.038 -29.547 1 95.75 181 PRO B O 1
ATOM 4683 N N . THR B 1 182 ? 10.688 -2.846 -29.297 1 96.19 182 THR B N 1
ATOM 4684 C CA . THR B 1 182 ? 9.555 -1.995 -28.938 1 96.19 182 THR B CA 1
ATOM 4685 C C . THR B 1 182 ? 9.281 -2.045 -27.438 1 96.19 182 THR B C 1
ATOM 4687 O O . THR B 1 182 ? 8.484 -1.256 -26.922 1 96.19 182 THR B O 1
ATOM 4690 N N . ALA B 1 183 ? 9.961 -2.852 -26.703 1 98 183 ALA B N 1
ATOM 4691 C CA . ALA B 1 183 ? 9.664 -3.102 -25.297 1 98 183 ALA B CA 1
ATOM 4692 C C . ALA B 1 183 ? 10.211 -1.983 -24.406 1 98 183 ALA B C 1
ATOM 4694 O O . ALA B 1 183 ? 11.359 -1.56 -24.578 1 98 183 ALA B O 1
ATOM 4695 N N . ARG B 1 184 ? 9.359 -1.485 -23.547 1 98.06 184 ARG B N 1
ATOM 4696 C CA . ARG B 1 184 ? 9.805 -0.585 -22.484 1 98.06 184 ARG B CA 1
ATOM 4697 C C . ARG B 1 184 ? 10.164 -1.36 -21.219 1 98.06 184 ARG B C 1
ATOM 4699 O O . ARG B 1 184 ? 11.07 -0.973 -20.484 1 98.06 184 ARG B O 1
ATOM 4706 N N . LEU B 1 185 ? 9.469 -2.373 -20.953 1 98.56 185 LEU B N 1
ATOM 4707 C CA . LEU B 1 185 ? 9.617 -3.219 -19.781 1 98.56 185 LEU B CA 1
ATOM 4708 C C . LEU B 1 185 ? 9.398 -4.688 -20.141 1 98.56 185 LEU B C 1
ATOM 4710 O O . LEU B 1 185 ? 8.445 -5.023 -20.844 1 98.56 185 LEU B O 1
ATOM 4714 N N . VAL B 1 186 ? 10.352 -5.512 -19.734 1 98.62 186 VAL B N 1
ATOM 4715 C CA . VAL B 1 186 ? 10.203 -6.965 -19.781 1 98.62 186 VAL B CA 1
ATOM 4716 C C . VAL B 1 186 ? 9.961 -7.492 -18.359 1 98.62 186 VAL B C 1
ATOM 4718 O O . VAL B 1 186 ? 10.656 -7.109 -17.422 1 98.62 186 VAL B O 1
ATOM 4721 N N . CYS B 1 187 ? 8.969 -8.344 -18.188 1 98.62 187 CYS B N 1
ATOM 4722 C CA . CYS B 1 187 ? 8.625 -8.883 -16.875 1 98.62 187 CYS B CA 1
ATOM 4723 C C . CYS B 1 187 ? 8.906 -10.375 -16.797 1 98.62 187 CYS B C 1
ATOM 4725 O O . CYS B 1 187 ? 8.352 -11.156 -17.578 1 98.62 187 CYS B O 1
ATOM 4727 N N . LEU B 1 188 ? 9.742 -10.75 -15.914 1 98.31 188 LEU B N 1
ATOM 4728 C CA . LEU B 1 188 ? 10.062 -12.148 -15.688 1 98.31 188 LEU B CA 1
ATOM 4729 C C . LEU B 1 188 ? 9.898 -12.516 -14.219 1 98.31 188 LEU B C 1
ATOM 4731 O O . LEU B 1 188 ? 10.219 -11.719 -13.336 1 98.31 188 LEU B O 1
ATOM 4735 N N . ASN B 1 189 ? 9.398 -13.617 -13.953 1 98.56 189 ASN B N 1
ATOM 4736 C CA . ASN B 1 189 ? 9.258 -14.219 -12.633 1 98.56 189 ASN B CA 1
ATOM 4737 C C . ASN B 1 189 ? 9.898 -15.602 -12.578 1 98.56 189 ASN B C 1
ATOM 4739 O O . ASN B 1 189 ? 9.578 -16.469 -13.398 1 98.56 189 ASN B O 1
ATOM 4743 N N . SER B 1 190 ? 10.82 -15.805 -11.688 1 98.12 190 SER B N 1
ATOM 4744 C CA . SER B 1 190 ? 11.5 -17.078 -11.516 1 98.12 190 SER B CA 1
ATOM 4745 C C . SER B 1 190 ? 11.945 -17.281 -10.07 1 98.12 190 SER B C 1
ATOM 4747 O O . SER B 1 190 ? 12.695 -16.484 -9.523 1 98.12 190 SER B O 1
ATOM 4749 N N . PRO B 1 191 ? 11.609 -18.406 -9.438 1 98.06 191 PRO B N 1
ATOM 4750 C CA . PRO B 1 191 ? 10.672 -19.438 -9.883 1 98.06 191 PRO B CA 1
ATOM 4751 C C . PRO B 1 191 ? 9.297 -18.859 -10.242 1 98.06 191 PRO B C 1
ATOM 4753 O O . PRO B 1 191 ? 8.875 -17.859 -9.656 1 98.06 191 PRO B O 1
ATOM 4756 N N . LEU B 1 192 ? 8.633 -19.531 -11.164 1 98.19 192 LEU B N 1
ATOM 4757 C CA . LEU B 1 192 ? 7.516 -18.906 -11.875 1 98.19 192 LEU B CA 1
ATOM 4758 C C . LEU B 1 192 ? 6.188 -19.312 -11.242 1 98.19 192 LEU B C 1
ATOM 4760 O O . LEU B 1 192 ? 5.922 -20.5 -11.031 1 98.19 192 LEU B O 1
ATOM 4764 N N . ASN B 1 193 ? 5.395 -18.375 -10.82 1 97.62 193 ASN B N 1
ATOM 4765 C CA . ASN B 1 193 ? 3.943 -18.5 -10.695 1 97.62 193 ASN B CA 1
ATOM 4766 C C . ASN B 1 193 ? 3.25 -18.266 -12.039 1 97.62 193 ASN B C 1
ATOM 4768 O O . ASN B 1 193 ? 3.293 -17.172 -12.586 1 97.62 193 ASN B O 1
ATOM 4772 N N . PRO B 1 194 ? 2.727 -19.281 -12.594 1 97.38 194 PRO B N 1
ATOM 4773 C CA . PRO B 1 194 ? 2.037 -20.375 -11.906 1 97.38 194 PRO B CA 1
ATOM 4774 C C . PRO B 1 194 ? 2.762 -21.719 -12.047 1 97.38 194 PRO B C 1
ATOM 4776 O O . PRO B 1 194 ? 2.322 -22.719 -11.492 1 97.38 194 PRO B O 1
ATOM 4779 N N . THR B 1 195 ? 3.869 -21.859 -12.68 1 98.06 195 THR B N 1
ATOM 4780 C CA . THR B 1 195 ? 4.258 -23.156 -13.195 1 98.06 195 THR B CA 1
ATOM 4781 C C . THR B 1 195 ? 5.172 -23.875 -12.203 1 98.06 195 THR B C 1
ATOM 4783 O O . THR B 1 195 ? 5.355 -25.094 -12.289 1 98.06 195 THR B O 1
ATOM 4786 N N . GLY B 1 196 ? 5.801 -23.109 -11.352 1 98.06 196 GLY B N 1
ATOM 4787 C CA . GLY B 1 196 ? 6.75 -23.719 -10.43 1 98.06 196 GLY B CA 1
ATOM 4788 C C . GLY B 1 196 ? 8.07 -24.062 -11.086 1 98.06 196 GLY B C 1
ATOM 4789 O O . GLY B 1 196 ? 8.875 -24.812 -10.516 1 98.06 196 GLY B O 1
ATOM 4790 N N . THR B 1 197 ? 8.312 -23.609 -12.25 1 97.56 197 THR B N 1
ATOM 4791 C CA . THR B 1 197 ? 9.57 -23.797 -12.953 1 97.56 197 THR B CA 1
ATOM 4792 C C . THR B 1 197 ? 10.508 -22.625 -12.711 1 97.56 197 THR B C 1
ATOM 4794 O O . THR B 1 197 ? 10.094 -21.578 -12.188 1 97.56 197 THR B O 1
ATOM 4797 N N . ALA B 1 198 ? 11.789 -22.828 -13.031 1 97.5 198 ALA B N 1
ATOM 4798 C CA . ALA B 1 198 ? 12.789 -21.781 -12.836 1 97.5 198 ALA B CA 1
ATOM 4799 C C . ALA B 1 198 ? 13.633 -21.578 -14.102 1 97.5 198 ALA B C 1
ATOM 4801 O O . ALA B 1 198 ? 13.805 -22.516 -14.883 1 97.5 198 ALA B O 1
ATOM 4802 N N . MET B 1 199 ? 14.125 -20.391 -14.258 1 96.25 199 MET B N 1
ATOM 4803 C CA . MET B 1 199 ? 14.984 -20.062 -15.391 1 96.25 199 MET B CA 1
ATOM 4804 C C . MET B 1 199 ? 16.266 -20.875 -15.359 1 96.25 199 MET B C 1
ATOM 4806 O O . MET B 1 199 ? 16.969 -20.906 -14.344 1 96.25 199 MET B O 1
ATOM 4810 N N . ALA B 1 200 ? 16.578 -21.469 -16.516 1 95.44 200 ALA B N 1
ATOM 4811 C CA . ALA B 1 200 ? 17.906 -22.062 -16.672 1 95.44 200 ALA B CA 1
ATOM 4812 C C . ALA B 1 200 ? 18.969 -21 -16.891 1 95.44 200 ALA B C 1
ATOM 4814 O O . ALA B 1 200 ? 18.656 -19.906 -17.375 1 95.44 200 ALA B O 1
ATOM 4815 N N . ARG B 1 201 ? 20.172 -21.375 -16.609 1 96.81 201 ARG B N 1
ATOM 4816 C CA . ARG B 1 201 ? 21.297 -20.438 -16.703 1 96.81 201 ARG B CA 1
ATOM 4817 C C . ARG B 1 201 ? 21.391 -19.844 -18.109 1 96.81 201 ARG B C 1
ATOM 4819 O O . ARG B 1 201 ? 21.469 -18.625 -18.281 1 96.81 201 ARG B O 1
ATOM 4826 N N . ASP B 1 202 ? 21.375 -20.703 -19.109 1 95.81 202 ASP B N 1
ATOM 4827 C CA . ASP B 1 202 ? 21.594 -20.281 -20.484 1 95.81 202 ASP B CA 1
ATOM 4828 C C . ASP B 1 202 ? 20.422 -19.453 -20.984 1 95.81 202 ASP B C 1
ATOM 4830 O O . ASP B 1 202 ? 20.594 -18.516 -21.781 1 95.81 202 ASP B O 1
ATOM 4834 N N . GLN B 1 203 ? 19.25 -19.812 -20.562 1 95.06 203 GLN B N 1
ATOM 4835 C CA . GLN B 1 203 ? 18.062 -19.047 -20.922 1 95.06 203 GLN B CA 1
ATOM 4836 C C . GLN B 1 203 ? 18.156 -17.625 -20.406 1 95.06 203 GLN B C 1
ATOM 4838 O O . GLN B 1 203 ? 17.953 -16.672 -21.172 1 95.06 203 GLN B O 1
ATOM 4843 N N . LEU B 1 204 ? 18.484 -17.484 -19.156 1 97.69 204 LEU B N 1
ATOM 4844 C CA . LEU B 1 204 ? 18.562 -16.156 -18.547 1 97.69 204 LEU B CA 1
ATOM 4845 C C . LEU B 1 204 ? 19.734 -15.359 -19.109 1 97.69 204 LEU B C 1
ATOM 4847 O O . LEU B 1 204 ? 19.609 -14.156 -19.359 1 97.69 204 LEU B O 1
ATOM 4851 N N . LEU B 1 205 ? 20.844 -16.047 -19.297 1 98.06 205 LEU B N 1
ATOM 4852 C CA . LEU B 1 205 ? 22.016 -15.391 -19.906 1 98.06 205 LEU B CA 1
ATOM 4853 C C . LEU B 1 205 ? 21.656 -14.805 -21.266 1 98.06 205 LEU B C 1
ATOM 4855 O O . LEU B 1 205 ? 22 -13.656 -21.562 1 98.06 205 LEU B O 1
ATOM 4859 N N . GLY B 1 206 ? 20.984 -15.609 -22.078 1 97.44 206 GLY B N 1
ATOM 4860 C CA . GLY B 1 206 ? 20.578 -15.148 -23.391 1 97.44 206 GLY B CA 1
ATOM 4861 C C . GLY B 1 206 ? 19.672 -13.922 -23.328 1 97.44 206 GLY B C 1
ATOM 4862 O O . GLY B 1 206 ? 19.859 -12.977 -24.109 1 97.44 206 GLY B O 1
ATOM 4863 N N . VAL B 1 207 ? 18.719 -13.93 -22.422 1 97.5 207 VAL B N 1
ATOM 4864 C CA . VAL B 1 207 ? 17.812 -12.805 -22.234 1 97.5 207 VAL B CA 1
ATOM 4865 C C . VAL B 1 207 ? 18.609 -11.562 -21.844 1 97.5 207 VAL B C 1
ATOM 4867 O O . VAL B 1 207 ? 18.391 -10.477 -22.375 1 97.5 207 VAL B O 1
ATOM 4870 N N . CYS B 1 208 ? 19.531 -11.688 -20.891 1 98.25 208 CYS B N 1
ATOM 4871 C CA . CYS B 1 208 ? 20.344 -10.586 -20.391 1 98.25 208 CYS B CA 1
ATOM 4872 C C . CYS B 1 208 ? 21.188 -9.977 -21.516 1 98.25 208 CYS B C 1
ATOM 4874 O O . CYS B 1 208 ? 21.234 -8.75 -21.656 1 98.25 208 CYS B O 1
ATOM 4876 N N . GLU B 1 209 ? 21.797 -10.844 -22.266 1 98.06 209 GLU B N 1
ATOM 4877 C CA . GLU B 1 209 ? 22.625 -10.383 -23.375 1 98.06 209 GLU B CA 1
ATOM 4878 C C . GLU B 1 209 ? 21.797 -9.633 -24.406 1 98.06 209 GLU B C 1
ATOM 4880 O O . GLU B 1 209 ? 22.234 -8.617 -24.953 1 98.06 209 GLU B O 1
ATOM 4885 N N . ALA B 1 210 ? 20.641 -10.117 -24.672 1 97.88 210 ALA B N 1
ATOM 4886 C CA . ALA B 1 210 ? 19.75 -9.477 -25.641 1 97.88 210 ALA B CA 1
ATOM 4887 C C . ALA B 1 210 ? 19.344 -8.086 -25.172 1 97.88 210 ALA B C 1
ATOM 4889 O O . ALA B 1 210 ? 19.297 -7.137 -25.953 1 97.88 210 ALA B O 1
ATOM 4890 N N . ILE B 1 211 ? 18.984 -7.922 -23.906 1 97.75 211 ILE B N 1
ATOM 4891 C CA . ILE B 1 211 ? 18.562 -6.641 -23.344 1 97.75 211 ILE B CA 1
ATOM 4892 C C . ILE B 1 211 ? 19.734 -5.652 -23.391 1 97.75 211 ILE B C 1
ATOM 4894 O O . ILE B 1 211 ? 19.562 -4.496 -23.781 1 97.75 211 ILE B O 1
ATOM 4898 N N . CYS B 1 212 ? 20.938 -6.105 -23.031 1 97.12 212 CYS B N 1
ATOM 4899 C CA . CYS B 1 212 ? 22.125 -5.254 -23.062 1 97.12 212 CYS B CA 1
ATOM 4900 C C . CYS B 1 212 ? 22.422 -4.785 -24.484 1 97.12 212 CYS B C 1
ATOM 4902 O O . CYS B 1 212 ? 22.719 -3.609 -24.703 1 97.12 212 CYS B O 1
ATOM 4904 N N . ALA B 1 213 ? 22.312 -5.719 -25.406 1 96.88 213 ALA B N 1
ATOM 4905 C CA . ALA B 1 213 ? 22.578 -5.371 -26.797 1 96.88 213 ALA B CA 1
ATOM 4906 C C . ALA B 1 213 ? 21.562 -4.34 -27.297 1 96.88 213 ALA B C 1
ATOM 4908 O O . ALA B 1 213 ? 21.938 -3.381 -27.984 1 96.88 213 ALA B O 1
ATOM 4909 N N . GLU B 1 214 ? 20.312 -4.535 -27.031 1 96.81 214 GLU B N 1
ATOM 4910 C CA . GLU B 1 214 ? 19.281 -3.592 -27.438 1 96.81 214 GLU B CA 1
ATOM 4911 C C . GLU B 1 214 ? 19.5 -2.217 -26.812 1 96.81 214 GLU B C 1
ATOM 4913 O O . GLU B 1 214 ? 19.359 -1.193 -27.484 1 96.81 214 GLU B O 1
ATOM 4918 N N . ASN B 1 215 ? 19.844 -2.172 -25.547 1 96.44 215 ASN B N 1
ATOM 4919 C CA . ASN B 1 215 ? 20.047 -0.906 -24.844 1 96.44 215 ASN B CA 1
ATOM 4920 C C . ASN B 1 215 ? 21.281 -0.169 -25.344 1 96.44 215 ASN B C 1
ATOM 4922 O O . ASN B 1 215 ? 21.312 1.062 -25.359 1 96.44 215 ASN B O 1
ATOM 4926 N N . ALA B 1 216 ? 22.266 -0.928 -25.781 1 95.25 216 ALA B N 1
ATOM 4927 C CA . ALA B 1 216 ? 23.406 -0.295 -26.422 1 95.25 216 ALA B CA 1
ATOM 4928 C C . ALA B 1 216 ? 22.984 0.439 -27.703 1 95.25 216 ALA B C 1
ATOM 4930 O O . ALA B 1 216 ? 23.438 1.564 -27.938 1 95.25 216 ALA B O 1
ATOM 4931 N N . LYS B 1 217 ? 22.203 -0.204 -28.469 1 95.25 217 LYS B N 1
ATOM 4932 C CA . LYS B 1 217 ? 21.672 0.421 -29.672 1 95.25 217 LYS B CA 1
ATOM 4933 C C . LYS B 1 217 ? 20.859 1.667 -29.344 1 95.25 217 LYS B C 1
ATOM 4935 O O . LYS B 1 217 ? 21.016 2.705 -29.984 1 95.25 217 LYS B O 1
ATOM 4940 N N . ARG B 1 218 ? 20.016 1.568 -28.375 1 94.88 218 ARG B N 1
ATOM 4941 C CA . ARG B 1 218 ? 19.141 2.67 -27.969 1 94.88 218 ARG B CA 1
ATOM 4942 C C . ARG B 1 218 ? 19.953 3.85 -27.453 1 94.88 218 ARG B C 1
ATOM 4944 O O . ARG B 1 218 ? 19.594 5.008 -27.672 1 94.88 218 ARG B O 1
ATOM 4951 N N . ALA B 1 219 ? 20.906 3.525 -26.688 1 91.62 219 ALA B N 1
ATOM 4952 C CA . ALA B 1 219 ? 21.766 4.578 -26.156 1 91.62 219 ALA B CA 1
ATOM 4953 C C . ALA B 1 219 ? 22.359 5.426 -27.281 1 91.62 219 ALA B C 1
ATOM 4955 O O . ALA B 1 219 ? 22.438 6.652 -27.156 1 91.62 219 ALA B O 1
ATOM 4956 N N . SER B 1 220 ? 22.703 4.828 -28.281 1 91.31 220 SER B N 1
ATOM 4957 C CA . SER B 1 220 ? 23.281 5.523 -29.422 1 91.31 220 SER B CA 1
ATOM 4958 C C . SER B 1 220 ? 22.266 6.41 -30.125 1 91.31 220 SER B C 1
ATOM 4960 O O . SER B 1 220 ? 22.625 7.371 -30.812 1 91.31 220 SER B O 1
ATOM 4962 N N . ARG B 1 221 ? 21.031 6.172 -29.953 1 91.88 221 ARG B N 1
ATOM 4963 C CA . ARG B 1 221 ? 19.953 6.914 -30.609 1 91.88 221 ARG B CA 1
ATOM 4964 C C . ARG B 1 221 ? 19.281 7.863 -29.625 1 91.88 221 ARG B C 1
ATOM 4966 O O . ARG B 1 221 ? 18.328 8.562 -29.984 1 91.88 221 ARG B O 1
ATOM 4973 N N . GLY B 1 222 ? 19.672 7.801 -28.375 1 90.12 222 GLY B N 1
ATOM 4974 C CA . GLY B 1 222 ? 19.078 8.656 -27.359 1 90.12 222 GLY B CA 1
ATOM 4975 C C . GLY B 1 222 ? 17.672 8.219 -26.969 1 90.12 222 GLY B C 1
ATOM 4976 O O . GLY B 1 222 ? 16.797 9.055 -26.719 1 90.12 222 GLY B O 1
ATOM 4977 N N . GLU B 1 223 ? 17.469 6.941 -27 1 92.12 223 GLU B N 1
ATOM 4978 C CA . GLU B 1 223 ? 16.156 6.375 -26.672 1 92.12 223 GLU B CA 1
ATOM 4979 C C . GLU B 1 223 ? 16.141 5.84 -25.234 1 92.12 223 GLU B C 1
ATOM 4981 O O . GLU B 1 223 ? 17.188 5.578 -24.656 1 92.12 223 GLU B O 1
ATOM 4986 N N . LYS B 1 224 ? 14.953 5.707 -24.672 1 92.12 224 LYS B N 1
ATOM 4987 C CA . LYS B 1 224 ? 14.789 5.125 -23.344 1 92.12 224 LYS B CA 1
ATOM 4988 C C . LYS B 1 224 ? 15.211 3.658 -23.328 1 92.12 224 LYS B C 1
ATOM 4990 O O . LYS B 1 224 ? 14.977 2.928 -24.297 1 92.12 224 LYS B O 1
ATOM 4995 N N . PRO B 1 225 ? 15.766 3.254 -22.25 1 95.31 225 PRO B N 1
ATOM 4996 C CA . PRO B 1 225 ? 16.172 1.848 -22.188 1 95.31 225 PRO B CA 1
ATOM 4997 C C . PRO B 1 225 ? 14.992 0.906 -21.938 1 95.31 225 PRO B C 1
ATOM 4999 O O . PRO B 1 225 ? 13.914 1.353 -21.547 1 95.31 225 PRO B O 1
ATOM 5002 N N . VAL B 1 226 ? 15.297 -0.363 -22.25 1 96.56 226 VAL B N 1
ATOM 5003 C CA . VAL B 1 226 ? 14.422 -1.444 -21.797 1 96.56 226 VAL B CA 1
ATOM 5004 C C . VAL B 1 226 ? 14.844 -1.907 -20.406 1 96.56 226 VAL B C 1
ATOM 5006 O O . VAL B 1 226 ? 16.016 -2.189 -20.172 1 96.56 226 VAL B O 1
ATOM 5009 N N . TYR B 1 227 ? 13.867 -1.933 -19.469 1 98.12 227 TYR B N 1
ATOM 5010 C CA . TYR B 1 227 ? 14.133 -2.445 -18.141 1 98.12 227 TYR B CA 1
ATOM 5011 C C . TYR B 1 227 ? 13.625 -3.877 -17.984 1 98.12 227 TYR B C 1
ATOM 5013 O O . TYR B 1 227 ? 12.781 -4.324 -18.766 1 98.12 227 TYR B O 1
ATOM 5021 N N . LEU B 1 228 ? 14.219 -4.582 -17.047 1 98.69 228 LEU B N 1
ATOM 5022 C CA . LEU B 1 228 ? 13.781 -5.918 -16.656 1 98.69 228 LEU B CA 1
ATOM 5023 C C . LEU B 1 228 ? 13.258 -5.918 -15.219 1 98.69 228 LEU B C 1
ATOM 5025 O O . LEU B 1 228 ? 14 -5.633 -14.281 1 98.69 228 LEU B O 1
ATOM 5029 N N . MET B 1 229 ? 11.984 -6.117 -15.047 1 98.88 229 MET B N 1
ATOM 5030 C CA . MET B 1 229 ? 11.484 -6.516 -13.734 1 98.88 229 MET B CA 1
ATOM 5031 C C . MET B 1 229 ? 11.734 -8 -13.484 1 98.88 229 MET B C 1
ATOM 5033 O O . MET B 1 229 ? 11.172 -8.852 -14.18 1 98.88 229 MET B O 1
ATOM 5037 N N . TYR B 1 230 ? 12.57 -8.305 -12.609 1 98.88 230 TYR B N 1
ATOM 5038 C CA . TYR B 1 230 ? 12.859 -9.695 -12.25 1 98.88 230 TYR B CA 1
ATOM 5039 C C . TYR B 1 230 ? 12.273 -10.039 -10.891 1 98.88 230 TYR B C 1
ATOM 5041 O O . TYR B 1 230 ? 12.914 -9.828 -9.859 1 98.88 230 TYR B O 1
ATOM 5049 N N . ASP B 1 231 ? 11.07 -10.602 -10.922 1 98.81 231 ASP B N 1
ATOM 5050 C CA . ASP B 1 231 ? 10.375 -11.039 -9.719 1 98.81 231 ASP B CA 1
ATOM 5051 C C . ASP B 1 231 ? 10.891 -12.398 -9.242 1 98.81 231 ASP B C 1
ATOM 5053 O O . ASP B 1 231 ? 10.555 -13.43 -9.82 1 98.81 231 ASP B O 1
ATOM 5057 N N . HIS B 1 232 ? 11.719 -12.352 -8.18 1 98.75 232 HIS B N 1
ATOM 5058 C CA . HIS B 1 232 ? 12.227 -13.617 -7.664 1 98.75 232 HIS B CA 1
ATOM 5059 C C . HIS B 1 232 ? 11.773 -13.844 -6.223 1 98.75 232 HIS B C 1
ATOM 5061 O O . HIS B 1 232 ? 12.562 -14.289 -5.383 1 98.75 232 HIS B O 1
ATOM 5067 N N . ILE B 1 233 ? 10.484 -13.547 -5.996 1 98.75 233 ILE B N 1
ATOM 5068 C CA . ILE B 1 233 ? 9.844 -13.633 -4.688 1 98.75 233 ILE B CA 1
ATOM 5069 C C . ILE B 1 233 ? 9.953 -15.062 -4.152 1 98.75 233 ILE B C 1
ATOM 5071 O O . ILE B 1 233 ? 9.898 -15.281 -2.939 1 98.75 233 ILE B O 1
ATOM 5075 N N . TYR B 1 234 ? 10.195 -16.094 -5.023 1 98.62 234 TYR B N 1
ATOM 5076 C CA . TYR B 1 234 ? 10.219 -17.5 -4.645 1 98.62 234 TYR B CA 1
ATOM 5077 C C . TYR B 1 234 ? 11.641 -18.047 -4.641 1 98.62 234 TYR B C 1
ATOM 5079 O O . TYR B 1 234 ? 11.852 -19.25 -4.5 1 98.62 234 TYR B O 1
ATOM 5087 N N . TRP B 1 235 ? 12.664 -17.203 -4.762 1 98.44 235 TRP B N 1
ATOM 5088 C CA . TRP B 1 235 ? 13.992 -17.719 -5.078 1 98.44 235 TRP B CA 1
ATOM 5089 C C . TRP B 1 235 ? 14.523 -18.594 -3.949 1 98.44 235 TRP B C 1
ATOM 5091 O O . TRP B 1 235 ? 15.289 -19.531 -4.188 1 98.44 235 TRP B O 1
ATOM 5101 N N . MET B 1 236 ? 14.07 -18.375 -2.744 1 98.06 236 MET B N 1
ATOM 5102 C CA . MET B 1 236 ? 14.547 -19.172 -1.615 1 98.06 236 MET B CA 1
ATOM 5103 C C . MET B 1 236 ? 13.805 -20.5 -1.534 1 98.06 236 MET B C 1
ATOM 5105 O O . MET B 1 236 ? 14.156 -21.359 -0.726 1 98.06 236 MET B O 1
ATOM 5109 N N . LEU B 1 237 ? 12.812 -20.688 -2.367 1 97.94 237 LEU B N 1
ATOM 5110 C CA . LEU B 1 237 ? 12.008 -21.906 -2.375 1 97.94 237 LEU B CA 1
ATOM 5111 C C . LEU B 1 237 ? 12.344 -22.781 -3.584 1 97.94 237 LEU B C 1
ATOM 5113 O O . LEU B 1 237 ? 11.492 -23.516 -4.078 1 97.94 237 LEU B O 1
ATOM 5117 N N . THR B 1 238 ? 13.484 -22.703 -4.078 1 96.31 238 THR B N 1
ATOM 5118 C CA . THR B 1 238 ? 13.922 -23.578 -5.16 1 96.31 238 THR B CA 1
ATOM 5119 C C . THR B 1 238 ? 14.117 -25.016 -4.664 1 96.31 238 THR B C 1
ATOM 5121 O O . THR B 1 238 ? 14.625 -25.219 -3.562 1 96.31 238 THR B O 1
ATOM 5124 N N . ALA B 1 239 ? 13.719 -25.922 -5.441 1 94.12 239 ALA B N 1
ATOM 5125 C CA . ALA B 1 239 ? 13.828 -27.344 -5.09 1 94.12 239 ALA B CA 1
ATOM 5126 C C . ALA B 1 239 ? 15.281 -27.797 -5.109 1 94.12 239 ALA B C 1
ATOM 5128 O O . ALA B 1 239 ? 16.141 -27.141 -5.703 1 94.12 239 ALA B O 1
ATOM 5129 N N . LYS B 1 240 ? 15.484 -28.953 -4.422 1 89 240 LYS B N 1
ATOM 5130 C CA . LYS B 1 240 ? 16.812 -29.562 -4.457 1 89 240 LYS B CA 1
ATOM 5131 C C . LYS B 1 240 ? 17.234 -29.875 -5.891 1 89 240 LYS B C 1
ATOM 5133 O O . LYS B 1 240 ? 16.453 -30.422 -6.664 1 89 240 LYS B O 1
ATOM 5138 N N . GLY B 1 241 ? 18.391 -29.422 -6.207 1 90.94 241 GLY B N 1
ATOM 5139 C CA . GLY B 1 241 ? 18.906 -29.672 -7.543 1 90.94 241 GLY B CA 1
ATOM 5140 C C . GLY B 1 241 ? 18.656 -28.531 -8.508 1 90.94 241 GLY B C 1
ATOM 5141 O O . GLY B 1 241 ? 19.234 -28.5 -9.602 1 90.94 241 GLY B O 1
ATOM 5142 N N . THR B 1 242 ? 17.812 -27.641 -8.117 1 94.5 242 THR B N 1
ATOM 5143 C CA . THR B 1 242 ? 17.562 -26.453 -8.938 1 94.5 242 THR B CA 1
ATOM 5144 C C . THR B 1 242 ? 18.344 -25.25 -8.422 1 94.5 242 THR B C 1
ATOM 5146 O O . THR B 1 242 ? 18.328 -24.953 -7.227 1 94.5 242 THR B O 1
ATOM 5149 N N . GLU B 1 243 ? 19.016 -24.625 -9.352 1 95.12 243 GLU B N 1
ATOM 5150 C CA . GLU B 1 243 ? 19.766 -23.438 -8.984 1 95.12 243 GLU B CA 1
ATOM 5151 C C . GLU B 1 243 ? 19.047 -22.156 -9.43 1 95.12 243 GLU B C 1
ATOM 5153 O O . GLU B 1 243 ? 18.5 -22.109 -10.523 1 95.12 243 GLU B O 1
ATOM 5158 N N . HIS B 1 244 ? 19.078 -21.156 -8.609 1 97.31 244 HIS B N 1
ATOM 5159 C CA . HIS B 1 244 ? 18.547 -19.844 -8.961 1 97.31 244 HIS B CA 1
ATOM 5160 C C . HIS B 1 244 ? 19.641 -18.922 -9.484 1 97.31 244 HIS B C 1
ATOM 5162 O O . HIS B 1 244 ? 20.703 -18.812 -8.875 1 97.31 244 HIS B O 1
ATOM 5168 N N . TYR B 1 245 ? 19.391 -18.266 -10.57 1 97.5 245 TYR B N 1
ATOM 5169 C CA . TYR B 1 245 ? 20.312 -17.297 -11.164 1 97.5 245 TYR B CA 1
ATOM 5170 C C . TYR B 1 245 ? 19.688 -15.914 -11.219 1 97.5 245 TYR B C 1
ATOM 5172 O O . TYR B 1 245 ? 18.469 -15.773 -11.297 1 97.5 245 TYR B O 1
ATOM 5180 N N . THR B 1 246 ? 20.531 -14.93 -11.094 1 98.44 246 THR B N 1
ATOM 5181 C CA . THR B 1 246 ? 20.062 -13.547 -11.211 1 98.44 246 THR B CA 1
ATOM 5182 C C . THR B 1 246 ? 20.719 -12.859 -12.406 1 98.44 246 THR B C 1
ATOM 5184 O O . THR B 1 246 ? 21.844 -13.188 -12.773 1 98.44 246 THR B O 1
ATOM 5187 N N . PRO B 1 247 ? 20.031 -11.859 -12.945 1 98.62 247 PRO B N 1
ATOM 5188 C CA . PRO B 1 247 ? 20.562 -11.188 -14.141 1 98.62 247 PRO B CA 1
ATOM 5189 C C . PRO B 1 247 ? 21.922 -10.555 -13.906 1 98.62 247 PRO B C 1
ATOM 5191 O O . PRO B 1 247 ? 22.875 -10.828 -14.648 1 98.62 247 PRO B O 1
ATOM 5194 N N . PRO B 1 248 ? 22.125 -9.727 -12.859 1 98.25 248 PRO B N 1
ATOM 5195 C CA . PRO B 1 248 ? 23.422 -9.07 -12.703 1 98.25 248 PRO B CA 1
ATOM 5196 C C . PRO B 1 248 ? 24.531 -10.039 -12.312 1 98.25 248 PRO B C 1
ATOM 5198 O O . PRO B 1 248 ? 25.719 -9.742 -12.492 1 98.25 248 PRO B O 1
ATOM 5201 N N . GLN B 1 249 ? 24.188 -11.18 -11.766 1 97 249 GLN B N 1
ATOM 5202 C CA . GLN B 1 249 ? 25.188 -12.211 -11.492 1 97 249 GLN B CA 1
ATOM 5203 C C . GLN B 1 249 ? 25.781 -12.75 -12.789 1 97 249 GLN B C 1
ATOM 5205 O O . GLN B 1 249 ? 26.969 -13.047 -12.852 1 97 249 GLN B O 1
ATOM 5210 N N . LEU B 1 250 ? 24.953 -12.938 -13.789 1 97.75 250 LEU B N 1
ATOM 5211 C CA . LEU B 1 250 ? 25.375 -13.508 -15.062 1 97.75 250 LEU B CA 1
ATOM 5212 C C . LEU B 1 250 ? 26 -12.438 -15.953 1 97.75 250 LEU B C 1
ATOM 5214 O O . LEU B 1 250 ? 26.969 -12.703 -16.672 1 97.75 250 LEU B O 1
ATOM 5218 N N . VAL B 1 251 ? 25.391 -11.258 -15.977 1 98.38 251 VAL B N 1
ATOM 5219 C CA . VAL B 1 251 ? 25.844 -10.109 -16.75 1 98.38 251 VAL B CA 1
ATOM 5220 C C . VAL B 1 251 ? 25.828 -8.859 -15.875 1 98.38 251 VAL B C 1
ATOM 5222 O O . VAL B 1 251 ? 24.812 -8.156 -15.797 1 98.38 251 VAL B O 1
ATOM 5225 N N . PRO B 1 252 ? 26.922 -8.484 -15.297 1 97.69 252 PRO B N 1
ATOM 5226 C CA . PRO B 1 252 ? 26.969 -7.387 -14.32 1 97.69 252 PRO B CA 1
ATOM 5227 C C . PRO B 1 252 ? 26.344 -6.098 -14.859 1 97.69 252 PRO B C 1
ATOM 5229 O O . PRO B 1 252 ? 25.719 -5.352 -14.102 1 97.69 252 PRO B O 1
ATOM 5232 N N . GLU B 1 253 ? 26.406 -5.828 -16.156 1 96.69 253 GLU B N 1
ATOM 5233 C CA . GLU B 1 253 ? 25.844 -4.625 -16.75 1 96.69 253 GLU B CA 1
ATOM 5234 C C . GLU B 1 253 ? 24.328 -4.559 -16.531 1 96.69 253 GLU B C 1
ATOM 5236 O O . GLU B 1 253 ? 23.75 -3.471 -16.531 1 96.69 253 GLU B O 1
ATOM 5241 N N . MET B 1 254 ? 23.719 -5.672 -16.297 1 98 254 MET B N 1
ATOM 5242 C CA . MET B 1 254 ? 22.266 -5.734 -16.094 1 98 254 MET B CA 1
ATOM 5243 C C . MET B 1 254 ? 21.859 -5.012 -14.812 1 98 254 MET B C 1
ATOM 5245 O O . MET B 1 254 ? 20.688 -4.691 -14.617 1 98 254 MET B O 1
ATOM 5249 N N . ALA B 1 255 ? 22.797 -4.699 -13.93 1 97.81 255 ALA B N 1
ATOM 5250 C CA . ALA B 1 255 ? 22.484 -3.953 -12.711 1 97.81 255 ALA B CA 1
ATOM 5251 C C . ALA B 1 255 ? 21.938 -2.57 -13.047 1 97.81 255 ALA B C 1
ATOM 5253 O O . ALA B 1 255 ? 21.234 -1.967 -12.234 1 97.81 255 ALA B O 1
ATOM 5254 N N . LYS B 1 256 ? 22.172 -2.104 -14.266 1 96.12 256 LYS B N 1
ATOM 5255 C CA . LYS B 1 256 ? 21.656 -0.816 -14.727 1 96.12 256 LYS B CA 1
ATOM 5256 C C . LYS B 1 256 ? 20.188 -0.908 -15.078 1 96.12 256 LYS B C 1
ATOM 5258 O O . LYS B 1 256 ? 19.484 0.106 -15.109 1 96.12 256 LYS B O 1
ATOM 5263 N N . TYR B 1 257 ? 19.766 -2.174 -15.344 1 97.06 257 TYR B N 1
ATOM 5264 C CA . TYR B 1 257 ? 18.484 -2.283 -16.016 1 97.06 257 TYR B CA 1
ATOM 5265 C C . TYR B 1 257 ? 17.531 -3.189 -15.242 1 97.06 257 TYR B C 1
ATOM 5267 O O . TYR B 1 257 ? 16.328 -3.207 -15.5 1 97.06 257 TYR B O 1
ATOM 5275 N N . THR B 1 258 ? 18.047 -3.916 -14.258 1 98.62 258 THR B N 1
ATOM 5276 C CA . THR B 1 258 ? 17.234 -4.895 -13.547 1 98.62 258 THR B CA 1
ATOM 5277 C C . THR B 1 258 ? 16.672 -4.293 -12.266 1 98.62 258 THR B C 1
ATOM 5279 O O . THR B 1 258 ? 17.391 -3.672 -11.484 1 98.62 258 THR B O 1
ATOM 5282 N N . ILE B 1 259 ? 15.422 -4.438 -12.039 1 98.81 259 ILE B N 1
ATOM 5283 C CA . ILE B 1 259 ? 14.781 -4.16 -10.758 1 98.81 259 ILE B CA 1
ATOM 5284 C C . ILE B 1 259 ? 14.211 -5.453 -10.172 1 98.81 259 ILE B C 1
ATOM 5286 O O . ILE B 1 259 ? 13.328 -6.07 -10.773 1 98.81 259 ILE B O 1
ATOM 5290 N N . PHE B 1 260 ? 14.703 -5.828 -9.016 1 98.94 260 PHE B N 1
ATOM 5291 C CA . PHE B 1 260 ? 14.266 -7.039 -8.336 1 98.94 260 PHE B CA 1
ATOM 5292 C C . PHE B 1 260 ? 12.984 -6.781 -7.547 1 98.94 260 PHE B C 1
ATOM 5294 O O . PHE B 1 260 ? 12.82 -5.711 -6.957 1 98.94 260 PHE B O 1
ATOM 5301 N N . VAL B 1 261 ? 12.094 -7.734 -7.516 1 98.94 261 VAL B N 1
ATOM 5302 C CA . VAL B 1 261 ? 10.953 -7.812 -6.613 1 98.94 261 VAL B CA 1
ATOM 5303 C C . VAL B 1 261 ? 11.141 -8.969 -5.633 1 98.94 261 VAL B C 1
ATOM 5305 O O . VAL B 1 261 ? 11.297 -10.117 -6.047 1 98.94 261 VAL B O 1
ATOM 5308 N N . ASP B 1 262 ? 11.148 -8.648 -4.355 1 98.88 262 ASP B N 1
ATOM 5309 C CA . ASP B 1 262 ? 11.406 -9.656 -3.328 1 98.88 262 ASP B CA 1
ATOM 5310 C C . ASP B 1 262 ? 10.703 -9.297 -2.021 1 98.88 262 ASP B C 1
ATOM 5312 O O . ASP B 1 262 ? 9.953 -8.32 -1.96 1 98.88 262 ASP B O 1
ATOM 5316 N N . GLY B 1 263 ? 10.805 -10.195 -1.009 1 98.81 263 GLY B N 1
ATOM 5317 C CA . GLY B 1 263 ? 10.148 -9.969 0.27 1 98.81 263 GLY B CA 1
ATOM 5318 C C . GLY B 1 263 ? 10.016 -11.227 1.104 1 98.81 263 GLY B C 1
ATOM 5319 O O . GLY B 1 263 ? 10.531 -12.281 0.731 1 98.81 263 GLY B O 1
ATOM 5320 N N . ILE B 1 264 ? 9.289 -11.109 2.195 1 98.88 264 ILE B N 1
ATOM 5321 C CA . ILE B 1 264 ? 9.219 -12.219 3.137 1 98.88 264 ILE B CA 1
ATOM 5322 C C . ILE B 1 264 ? 7.93 -13.008 2.92 1 98.88 264 ILE B C 1
ATOM 5324 O O . ILE B 1 264 ? 7.719 -14.047 3.543 1 98.88 264 ILE B O 1
ATOM 5328 N N . SER B 1 265 ? 7.062 -12.555 2.035 1 98.56 265 SER B N 1
ATOM 5329 C CA . SER B 1 265 ? 5.723 -13.102 1.87 1 98.56 265 SER B CA 1
ATOM 5330 C C . SER B 1 265 ? 5.77 -14.594 1.568 1 98.56 265 SER B C 1
ATOM 5332 O O . SER B 1 265 ? 4.961 -15.367 2.096 1 98.56 265 SER B O 1
ATOM 5334 N N . LYS B 1 266 ? 6.703 -14.977 0.643 1 98.56 266 LYS B N 1
ATOM 5335 C CA . LYS B 1 266 ? 6.711 -16.375 0.195 1 98.56 266 LYS B CA 1
ATOM 5336 C C . LYS B 1 266 ? 7.879 -17.141 0.807 1 98.56 266 LYS B C 1
ATOM 5338 O O . LYS B 1 266 ? 7.691 -18.203 1.385 1 98.56 266 LYS B O 1
ATOM 5343 N N . ALA B 1 267 ? 9.031 -16.516 0.866 1 97.75 267 ALA B N 1
ATOM 5344 C CA . ALA B 1 267 ? 10.227 -17.156 1.422 1 97.75 267 ALA B CA 1
ATOM 5345 C C . ALA B 1 267 ? 9.992 -17.578 2.871 1 97.75 267 ALA B C 1
ATOM 5347 O O . ALA B 1 267 ? 10.523 -18.594 3.32 1 97.75 267 ALA B O 1
ATOM 5348 N N . PHE B 1 268 ? 9.195 -16.828 3.602 1 98.69 268 PHE B N 1
ATOM 5349 C CA . PHE B 1 268 ? 9.031 -17.062 5.031 1 98.69 268 PHE B CA 1
ATOM 5350 C C . PHE B 1 268 ? 7.555 -17.188 5.395 1 98.69 268 PHE B C 1
ATOM 5352 O O . PHE B 1 268 ? 7.172 -16.938 6.539 1 98.69 268 PHE B O 1
ATOM 5359 N N . ALA B 1 269 ? 6.719 -17.438 4.406 1 98.62 269 ALA B N 1
ATOM 5360 C CA . ALA B 1 269 ? 5.289 -17.688 4.586 1 98.62 269 ALA B CA 1
ATOM 5361 C C . ALA B 1 269 ? 4.633 -16.547 5.359 1 98.62 269 ALA B C 1
ATOM 5363 O O . ALA B 1 269 ? 3.756 -16.781 6.195 1 98.62 269 ALA B O 1
ATOM 5364 N N . ALA B 1 270 ? 5.027 -15.336 5.098 1 98.75 270 ALA B N 1
ATOM 5365 C CA . ALA B 1 270 ? 4.594 -14.195 5.906 1 98.75 270 ALA B CA 1
ATOM 5366 C C . ALA B 1 270 ? 3.785 -13.203 5.07 1 98.75 270 ALA B C 1
ATOM 5368 O O . ALA B 1 270 ? 4.031 -12 5.109 1 98.75 270 ALA B O 1
ATOM 5369 N N . THR B 1 271 ? 2.826 -13.719 4.297 1 98.44 271 THR B N 1
ATOM 5370 C CA . THR B 1 271 ? 2.09 -12.898 3.346 1 98.44 271 THR B CA 1
ATOM 5371 C C . THR B 1 271 ? 1.292 -11.812 4.074 1 98.44 271 THR B C 1
ATOM 5373 O O . THR B 1 271 ? 1.177 -10.688 3.588 1 98.44 271 THR B O 1
ATOM 5376 N N . GLY B 1 272 ? 0.77 -12.07 5.258 1 98.56 272 GLY B N 1
ATOM 5377 C CA . GLY B 1 272 ? -0.053 -11.125 5.996 1 98.56 272 GLY B CA 1
ATOM 5378 C C . GLY B 1 272 ? 0.76 -10.141 6.816 1 98.56 272 GLY B C 1
ATOM 5379 O O . GLY B 1 272 ? 0.207 -9.203 7.402 1 98.56 272 GLY B O 1
ATOM 5380 N N . VAL B 1 273 ? 2.111 -10.305 6.898 1 98.88 273 VAL B N 1
ATOM 5381 C CA . VAL B 1 273 ? 3 -9.43 7.66 1 98.88 273 VAL B CA 1
ATOM 5382 C C . VAL B 1 273 ? 3.33 -8.188 6.84 1 98.88 273 VAL B C 1
ATOM 5384 O O . VAL B 1 273 ? 3.639 -7.133 7.398 1 98.88 273 VAL B O 1
ATOM 5387 N N . ARG B 1 274 ? 3.346 -8.273 5.5 1 98.69 274 ARG B N 1
ATOM 5388 C CA . ARG B 1 274 ? 3.342 -7.191 4.52 1 98.69 274 ARG B CA 1
ATOM 5389 C C . ARG B 1 274 ? 4.691 -6.48 4.48 1 98.69 274 ARG B C 1
ATOM 5391 O O . ARG B 1 274 ? 4.754 -5.25 4.484 1 98.69 274 ARG B O 1
ATOM 5398 N N . VAL B 1 275 ? 5.801 -7.211 4.359 1 98.94 275 VAL B N 1
ATOM 5399 C CA . VAL B 1 275 ? 7.109 -6.598 4.164 1 98.94 275 VAL B CA 1
ATOM 5400 C C . VAL B 1 275 ? 7.742 -7.133 2.883 1 98.94 275 VAL B C 1
ATOM 5402 O O . VAL B 1 275 ? 7.898 -8.344 2.719 1 98.94 275 VAL B O 1
ATOM 5405 N N . GLY B 1 276 ? 8.047 -6.293 1.976 1 98.88 276 GLY B N 1
ATOM 5406 C CA . GLY B 1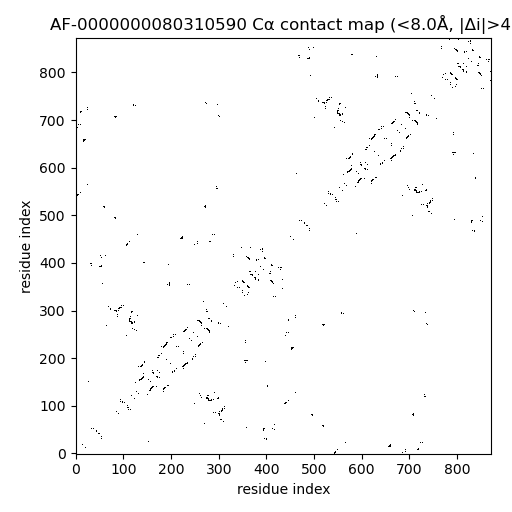 276 ? 8.773 -6.578 0.749 1 98.88 276 GLY B CA 1
ATOM 5407 C C . GLY B 1 276 ? 9.727 -5.469 0.351 1 98.88 276 GLY B C 1
ATOM 5408 O O . GLY B 1 276 ? 9.852 -4.465 1.06 1 98.88 276 GLY B O 1
ATOM 5409 N N . TRP B 1 277 ? 10.469 -5.723 -0.765 1 98.94 277 TRP B N 1
ATOM 5410 C CA . TRP B 1 277 ? 11.422 -4.688 -1.149 1 98.94 277 TRP B CA 1
ATOM 5411 C C . TRP B 1 277 ? 11.781 -4.797 -2.627 1 98.94 277 TRP B C 1
ATOM 5413 O O . TRP B 1 277 ? 11.633 -5.863 -3.23 1 98.94 277 TRP B O 1
ATOM 5423 N N . ALA B 1 278 ? 12.203 -3.705 -3.178 1 98.88 278 ALA B N 1
ATOM 5424 C CA . ALA B 1 278 ? 12.828 -3.627 -4.496 1 98.88 278 ALA B CA 1
ATOM 5425 C C . ALA B 1 278 ? 14.336 -3.416 -4.383 1 98.88 278 ALA B C 1
ATOM 5427 O O . ALA B 1 278 ? 14.812 -2.807 -3.422 1 98.88 278 ALA B O 1
ATOM 5428 N N . VAL B 1 279 ? 15.086 -3.916 -5.324 1 98.81 279 VAL B N 1
ATOM 5429 C CA . VAL B 1 279 ? 16.516 -3.652 -5.492 1 98.81 279 VAL B CA 1
ATOM 5430 C C . VAL B 1 279 ? 16.797 -3.291 -6.949 1 98.81 279 VAL B C 1
ATOM 5432 O O . VAL B 1 279 ? 16.438 -4.039 -7.863 1 98.81 279 VAL B O 1
ATOM 5435 N N . GLY B 1 280 ? 17.453 -2.182 -7.191 1 98.25 280 GLY B N 1
ATOM 5436 C CA . GLY B 1 280 ? 17.703 -1.809 -8.57 1 98.25 280 GLY B CA 1
ATOM 5437 C C . GLY B 1 280 ? 18.516 -0.53 -8.703 1 98.25 280 GLY B C 1
ATOM 5438 O O . GLY B 1 280 ? 19.172 -0.106 -7.754 1 98.25 280 GLY B O 1
ATOM 5439 N N . PRO B 1 281 ? 18.562 0.052 -9.953 1 97.31 281 PRO B N 1
ATOM 5440 C CA . PRO B 1 281 ? 19.281 1.309 -10.156 1 97.31 281 PRO B CA 1
ATOM 5441 C C . PRO B 1 281 ? 18.781 2.434 -9.25 1 97.31 281 PRO B C 1
ATOM 5443 O O . PRO B 1 281 ? 17.562 2.609 -9.102 1 97.31 281 PRO B O 1
ATOM 5446 N N . THR B 1 282 ? 19.703 3.195 -8.703 1 96.81 282 THR B N 1
ATOM 5447 C CA . THR B 1 282 ? 19.391 4.133 -7.629 1 96.81 282 THR B CA 1
ATOM 5448 C C . THR B 1 282 ? 18.422 5.207 -8.125 1 96.81 282 THR B C 1
ATOM 5450 O O . THR B 1 282 ? 17.562 5.668 -7.371 1 96.81 282 THR B O 1
ATOM 5453 N N . ASP B 1 283 ? 18.516 5.605 -9.359 1 93.81 283 ASP B N 1
ATOM 5454 C CA . ASP B 1 283 ? 17.656 6.66 -9.883 1 93.81 283 ASP B CA 1
ATOM 5455 C C . ASP B 1 283 ? 16.219 6.172 -10.023 1 93.81 283 ASP B C 1
ATOM 5457 O O . ASP B 1 283 ? 15.266 6.902 -9.719 1 93.81 283 ASP B O 1
ATOM 5461 N N . VAL B 1 284 ? 16.016 4.887 -10.453 1 96.56 284 VAL B N 1
ATOM 5462 C CA . VAL B 1 284 ? 14.68 4.309 -10.57 1 96.56 284 VAL B CA 1
ATOM 5463 C C . VAL B 1 284 ? 14.086 4.102 -9.18 1 96.56 284 VAL B C 1
ATOM 5465 O O . VAL B 1 284 ? 12.914 4.414 -8.945 1 96.56 284 VAL B O 1
ATOM 5468 N N . ILE B 1 285 ? 14.914 3.633 -8.25 1 97.44 285 ILE B N 1
ATOM 5469 C CA . ILE B 1 285 ? 14.469 3.352 -6.883 1 97.44 285 ILE B CA 1
ATOM 5470 C C . ILE B 1 285 ? 14.031 4.648 -6.207 1 97.44 285 ILE B C 1
ATOM 5472 O O . ILE B 1 285 ? 13.039 4.66 -5.469 1 97.44 285 ILE B O 1
ATOM 5476 N N . ASP B 1 286 ? 14.711 5.684 -6.465 1 94.62 286 ASP B N 1
ATOM 5477 C CA . ASP B 1 286 ? 14.359 6.98 -5.895 1 94.62 286 ASP B CA 1
ATOM 5478 C C . ASP B 1 286 ? 12.961 7.414 -6.332 1 94.62 286 ASP B C 1
ATOM 5480 O O . ASP B 1 286 ? 12.172 7.898 -5.52 1 94.62 286 ASP B O 1
ATOM 5484 N N . ARG B 1 287 ? 12.648 7.219 -7.562 1 95.69 287 ARG B N 1
ATOM 5485 C CA . ARG B 1 287 ? 11.328 7.578 -8.07 1 95.69 287 ARG B CA 1
ATOM 5486 C C . ARG B 1 287 ? 10.258 6.633 -7.535 1 95.69 287 ARG B C 1
ATOM 5488 O O . ARG B 1 287 ? 9.133 7.051 -7.246 1 95.69 287 ARG B O 1
ATOM 5495 N N . MET B 1 288 ? 10.648 5.379 -7.434 1 97.56 288 MET B N 1
ATOM 5496 C CA . MET B 1 288 ? 9.727 4.422 -6.836 1 97.56 288 MET B CA 1
ATOM 5497 C C . MET B 1 288 ? 9.375 4.82 -5.406 1 97.56 288 MET B C 1
ATOM 5499 O O . MET B 1 288 ? 8.227 4.676 -4.977 1 97.56 288 MET B O 1
ATOM 5503 N N . SER B 1 289 ? 10.336 5.273 -4.707 1 96.12 289 SER B N 1
ATOM 5504 C CA . SER B 1 289 ? 10.117 5.695 -3.328 1 96.12 289 SER B CA 1
ATOM 5505 C C . SER B 1 289 ? 9.086 6.816 -3.252 1 96.12 289 SER B C 1
ATOM 5507 O O . SER B 1 289 ? 8.188 6.785 -2.404 1 96.12 289 SER B O 1
ATOM 5509 N N . ALA B 1 290 ? 9.203 7.77 -4.109 1 95.06 290 ALA B N 1
ATOM 5510 C CA . ALA B 1 290 ? 8.234 8.867 -4.156 1 95.06 290 ALA B CA 1
ATOM 5511 C C . ALA B 1 290 ? 6.836 8.352 -4.488 1 95.06 290 ALA B C 1
ATOM 5513 O O . ALA B 1 290 ? 5.855 8.742 -3.85 1 95.06 290 ALA B O 1
ATOM 5514 N N . ILE B 1 291 ? 6.754 7.484 -5.426 1 97.12 291 ILE B N 1
ATOM 5515 C CA . ILE B 1 291 ? 5.48 6.934 -5.879 1 97.12 291 ILE B CA 1
ATOM 5516 C C . ILE B 1 291 ? 4.824 6.156 -4.738 1 97.12 291 ILE B C 1
ATOM 5518 O O . ILE B 1 291 ? 3.666 6.406 -4.395 1 97.12 291 ILE B O 1
ATOM 5522 N N . ILE B 1 292 ? 5.594 5.258 -4.156 1 97.31 292 ILE B N 1
ATOM 5523 C CA . ILE B 1 292 ? 5.074 4.41 -3.088 1 97.31 292 ILE B CA 1
ATOM 5524 C C . ILE B 1 292 ? 4.715 5.27 -1.877 1 97.31 292 ILE B C 1
ATOM 5526 O O . ILE B 1 292 ? 3.729 4.996 -1.188 1 97.31 292 ILE B O 1
ATOM 5530 N N . GLY B 1 293 ? 5.473 6.301 -1.717 1 95 293 GLY B N 1
ATOM 5531 C CA . GLY B 1 293 ? 5.172 7.242 -0.652 1 95 293 GLY B CA 1
ATOM 5532 C C . GLY B 1 293 ? 3.809 7.895 -0.803 1 95 293 GLY B C 1
ATOM 5533 O O . GLY B 1 293 ? 3.051 7.988 0.164 1 95 293 GLY B O 1
ATOM 5534 N N . HIS B 1 294 ? 3.459 8.328 -1.975 1 95.44 294 HIS B N 1
ATOM 5535 C CA . HIS B 1 294 ? 2.168 8.961 -2.215 1 95.44 294 HIS B CA 1
ATOM 5536 C C . HIS B 1 294 ? 1.045 7.93 -2.256 1 95.44 294 HIS B C 1
ATOM 5538 O O . HIS B 1 294 ? -0.076 8.211 -1.821 1 95.44 294 HIS B O 1
ATOM 5544 N N . VAL B 1 295 ? 1.354 6.742 -2.703 1 96.75 295 VAL B N 1
ATOM 5545 C CA . VAL B 1 295 ? 0.375 5.66 -2.691 1 96.75 295 VAL B CA 1
ATOM 5546 C C . VAL B 1 295 ? 0.083 5.242 -1.252 1 96.75 295 VAL B C 1
ATOM 5548 O O . VAL B 1 295 ? -1.042 4.855 -0.928 1 96.75 295 VAL B O 1
ATOM 5551 N N . GLY B 1 296 ? 1.065 5.324 -0.474 1 96.38 296 GLY B N 1
ATOM 5552 C CA . GLY B 1 296 ? 0.928 4.969 0.929 1 96.38 296 GLY B CA 1
ATOM 5553 C C . GLY B 1 296 ? 1.139 3.49 1.194 1 96.38 296 GLY B C 1
ATOM 5554 O O . GLY B 1 296 ? 0.619 2.949 2.172 1 96.38 296 GLY B O 1
ATOM 5555 N N . ALA B 1 297 ? 1.869 2.83 0.376 1 97.31 297 ALA B N 1
ATOM 5556 C CA . ALA B 1 297 ? 2.047 1.385 0.501 1 97.31 297 ALA B CA 1
ATOM 5557 C C . ALA B 1 297 ? 3.326 1.054 1.264 1 97.31 297 ALA B C 1
ATOM 5559 O O . ALA B 1 297 ? 4.152 0.271 0.79 1 97.31 297 ALA B O 1
ATOM 5560 N N . TRP B 1 298 ? 3.471 1.594 2.449 1 98 298 TRP B N 1
ATOM 5561 C CA . TRP B 1 298 ? 4.598 1.323 3.336 1 98 298 TRP B CA 1
ATOM 5562 C C . TRP B 1 298 ? 4.344 0.071 4.172 1 98 298 TRP B C 1
ATOM 5564 O O . TRP B 1 298 ? 3.213 -0.184 4.59 1 98 298 TRP B O 1
ATOM 5574 N N . ALA B 1 299 ? 5.379 -0.628 4.398 1 98.75 299 ALA B N 1
ATOM 5575 C CA . ALA B 1 299 ? 5.305 -1.731 5.352 1 98.75 299 ALA B CA 1
ATOM 5576 C C . ALA B 1 299 ? 5.168 -1.214 6.781 1 98.75 299 ALA B C 1
ATOM 5578 O O . ALA B 1 299 ? 5.68 -0.142 7.113 1 98.75 299 ALA B O 1
ATOM 5579 N N . PRO B 1 300 ? 4.438 -1.96 7.613 1 98.81 300 PRO B N 1
ATOM 5580 C CA . PRO B 1 300 ? 4.336 -1.536 9.016 1 98.81 300 PRO B CA 1
ATOM 5581 C C . PRO B 1 300 ? 5.688 -1.496 9.719 1 98.81 300 PRO B C 1
ATOM 5583 O O . PRO B 1 300 ? 6.566 -2.309 9.422 1 98.81 300 PRO B O 1
ATOM 5586 N N . ARG B 1 301 ? 5.852 -0.602 10.648 1 98.75 301 ARG B N 1
ATOM 5587 C CA . ARG B 1 301 ? 7.137 -0.264 11.25 1 98.75 301 ARG B CA 1
ATOM 5588 C C . ARG B 1 301 ? 7.703 -1.444 12.031 1 98.75 301 ARG B C 1
ATOM 5590 O O . ARG B 1 301 ? 8.836 -1.865 11.805 1 98.75 301 ARG B O 1
ATOM 5597 N N . ALA B 1 302 ? 6.941 -2.045 12.969 1 98.88 302 ALA B N 1
ATOM 5598 C CA . ALA B 1 302 ? 7.418 -3.137 13.812 1 98.88 302 ALA B CA 1
ATOM 5599 C C . ALA B 1 302 ? 7.871 -4.328 12.977 1 98.88 302 ALA B C 1
ATOM 5601 O O . ALA B 1 302 ? 8.891 -4.953 13.273 1 98.88 302 ALA B O 1
ATOM 5602 N N . GLU B 1 303 ? 7.121 -4.594 11.977 1 98.94 303 GLU B N 1
ATOM 5603 C CA . GLU B 1 303 ? 7.398 -5.734 11.109 1 98.94 303 GLU B CA 1
ATOM 5604 C C . GLU B 1 303 ? 8.688 -5.523 10.32 1 98.94 303 GLU B C 1
ATOM 5606 O O . GLU B 1 303 ? 9.422 -6.48 10.047 1 98.94 303 GLU B O 1
ATOM 5611 N N . GLN B 1 304 ? 8.984 -4.273 9.914 1 98.94 304 GLN B N 1
ATOM 5612 C CA . GLN B 1 304 ? 10.25 -3.986 9.242 1 98.94 304 GLN B CA 1
ATOM 5613 C C . GLN B 1 304 ? 11.43 -4.25 10.164 1 98.94 304 GLN B C 1
ATOM 5615 O O . GLN B 1 304 ? 12.422 -4.867 9.75 1 98.94 304 GLN B O 1
ATOM 5620 N N . ILE B 1 305 ? 11.312 -3.795 11.391 1 98.88 305 ILE B N 1
ATOM 5621 C CA . ILE B 1 305 ? 12.383 -3.992 12.367 1 98.88 305 ILE B CA 1
ATOM 5622 C C . ILE B 1 305 ? 12.594 -5.484 12.609 1 98.88 305 ILE B C 1
ATOM 5624 O O . ILE B 1 305 ? 13.727 -5.961 12.648 1 98.88 305 ILE B O 1
ATOM 5628 N N . ALA B 1 306 ? 11.516 -6.188 12.742 1 98.94 306 ALA B N 1
ATOM 5629 C CA . ALA B 1 306 ? 11.578 -7.629 12.969 1 98.94 306 ALA B CA 1
ATOM 5630 C C . ALA B 1 306 ? 12.219 -8.344 11.781 1 98.94 306 ALA B C 1
ATOM 5632 O O . ALA B 1 306 ? 13 -9.273 11.961 1 98.94 306 ALA B O 1
ATOM 5633 N N . THR B 1 307 ? 11.875 -7.941 10.578 1 98.94 307 THR B N 1
ATOM 5634 C CA . THR B 1 307 ? 12.438 -8.539 9.375 1 98.94 307 THR B CA 1
ATOM 5635 C C . THR B 1 307 ? 13.953 -8.336 9.32 1 98.94 307 THR B C 1
ATOM 5637 O O . THR B 1 307 ? 14.688 -9.25 8.953 1 98.94 307 THR B O 1
ATOM 5640 N N . ALA B 1 308 ? 14.398 -7.133 9.695 1 98.88 308 ALA B N 1
ATOM 5641 C CA . ALA B 1 308 ? 15.836 -6.863 9.758 1 98.88 308 ALA B CA 1
ATOM 5642 C C . ALA B 1 308 ? 16.547 -7.859 10.672 1 98.88 308 ALA B C 1
ATOM 5644 O O . ALA B 1 308 ? 17.594 -8.406 10.32 1 98.88 308 ALA B O 1
ATOM 5645 N N . ARG B 1 309 ? 15.961 -8.078 11.836 1 98.81 309 ARG B N 1
ATOM 5646 C CA . ARG B 1 309 ? 16.547 -9 12.805 1 98.81 309 ARG B CA 1
ATOM 5647 C C . ARG B 1 309 ? 16.594 -10.422 12.25 1 98.81 309 ARG B C 1
ATOM 5649 O O . ARG B 1 309 ? 17.594 -11.125 12.422 1 98.81 309 ARG B O 1
ATOM 5656 N N . LEU B 1 310 ? 15.555 -10.844 11.602 1 98.88 310 LEU B N 1
ATOM 5657 C CA . LEU B 1 310 ? 15.531 -12.18 11.008 1 98.88 310 LEU B CA 1
ATOM 5658 C C . LEU B 1 310 ? 16.609 -12.32 9.945 1 98.88 310 LEU B C 1
ATOM 5660 O O . LEU B 1 310 ? 17.328 -13.32 9.914 1 98.88 310 LEU B O 1
ATOM 5664 N N . LEU B 1 311 ? 16.719 -11.312 9.039 1 98.75 311 LEU B N 1
ATOM 5665 C CA . LEU B 1 311 ? 17.641 -11.398 7.914 1 98.75 311 LEU B CA 1
ATOM 5666 C C . LEU B 1 311 ? 19.078 -11.5 8.398 1 98.75 311 LEU B C 1
ATOM 5668 O O . LEU B 1 311 ? 19.922 -12.07 7.707 1 98.75 311 LEU B O 1
ATOM 5672 N N . ASP B 1 312 ? 19.344 -11.016 9.57 1 98.19 312 ASP B N 1
ATOM 5673 C CA . ASP B 1 312 ? 20.688 -11.07 10.125 1 98.19 312 ASP B CA 1
ATOM 5674 C C . ASP B 1 312 ? 20.906 -12.352 10.93 1 98.19 312 ASP B C 1
ATOM 5676 O O . ASP B 1 312 ? 22.031 -12.656 11.336 1 98.19 312 ASP B O 1
ATOM 5680 N N . ASP B 1 313 ? 19.875 -13.117 11.195 1 98.38 313 ASP B N 1
ATOM 5681 C CA . ASP B 1 313 ? 19.953 -14.367 11.945 1 98.38 313 ASP B CA 1
ATOM 5682 C C . ASP B 1 313 ? 20.078 -15.562 11 1 98.38 313 ASP B C 1
ATOM 5684 O O . ASP B 1 313 ? 19.109 -16.297 10.781 1 98.38 313 ASP B O 1
ATOM 5688 N N . THR B 1 314 ? 21.266 -15.867 10.602 1 97.62 314 THR B N 1
ATOM 5689 C CA . THR B 1 314 ? 21.531 -16.875 9.586 1 97.62 314 THR B CA 1
ATOM 5690 C C . THR B 1 314 ? 21.109 -18.266 10.078 1 97.62 314 THR B C 1
ATOM 5692 O O . THR B 1 314 ? 20.656 -19.094 9.289 1 97.62 314 THR B O 1
ATOM 5695 N N . SER B 1 315 ? 21.25 -18.484 11.344 1 98.25 315 SER B N 1
ATOM 5696 C CA . SER B 1 315 ? 20.844 -19.766 11.906 1 98.25 315 SER B CA 1
ATOM 5697 C C . SER B 1 315 ? 19.344 -19.953 11.852 1 98.25 315 SER B C 1
ATOM 5699 O O . SER B 1 315 ? 18.844 -21.016 11.477 1 98.25 315 SER B O 1
ATOM 5701 N N . ALA B 1 316 ? 18.594 -18.938 12.234 1 98.12 316 ALA B N 1
ATOM 5702 C CA . ALA B 1 316 ? 17.141 -18.984 12.188 1 98.12 316 ALA B CA 1
ATOM 5703 C C . ALA B 1 316 ? 16.656 -19.188 10.75 1 98.12 316 ALA B C 1
ATOM 5705 O O . ALA B 1 316 ? 15.703 -19.938 10.516 1 98.12 316 ALA B O 1
ATOM 5706 N N . ILE B 1 317 ? 17.312 -18.516 9.828 1 98.12 317 ILE B N 1
ATOM 5707 C CA . ILE B 1 317 ? 16.922 -18.625 8.43 1 98.12 317 ILE B CA 1
ATOM 5708 C C . ILE B 1 317 ? 17.156 -20.047 7.93 1 98.12 317 ILE B C 1
ATOM 5710 O O . ILE B 1 317 ? 16.281 -20.656 7.312 1 98.12 317 ILE B O 1
ATOM 5714 N N . LYS B 1 318 ? 18.344 -20.578 8.195 1 97.19 318 LYS B N 1
ATOM 5715 C CA . LYS B 1 318 ? 18.688 -21.922 7.727 1 97.19 318 LYS B CA 1
ATOM 5716 C C . LYS B 1 318 ? 17.703 -22.969 8.273 1 97.19 318 LYS B C 1
ATOM 5718 O O . LYS B 1 318 ? 17.234 -23.828 7.531 1 97.19 318 LYS B O 1
ATOM 5723 N N . THR B 1 319 ? 17.422 -22.875 9.57 1 97.75 319 THR B N 1
ATOM 5724 C CA . THR B 1 319 ? 16.5 -23.812 10.203 1 97.75 319 THR B CA 1
ATOM 5725 C C . THR B 1 319 ? 15.125 -23.734 9.555 1 97.75 319 THR B C 1
ATOM 5727 O O . THR B 1 319 ? 14.523 -24.766 9.242 1 97.75 319 THR B O 1
ATOM 5730 N N . TYR B 1 320 ? 14.664 -22.609 9.352 1 98.12 320 TYR B N 1
ATOM 5731 C CA . TYR B 1 320 ? 13.336 -22.422 8.789 1 98.12 320 TYR B CA 1
ATOM 5732 C C . TYR B 1 320 ? 13.273 -22.906 7.348 1 98.12 320 TYR B C 1
ATOM 5734 O O . TYR B 1 320 ? 12.336 -23.594 6.957 1 98.12 320 TYR B O 1
ATOM 5742 N N . VAL B 1 321 ? 14.234 -22.5 6.543 1 96.62 321 VAL B N 1
ATOM 5743 C CA . VAL B 1 321 ? 14.25 -22.812 5.117 1 96.62 321 VAL B CA 1
ATOM 5744 C C . VAL B 1 321 ? 14.344 -24.328 4.926 1 96.62 321 VAL B C 1
ATOM 5746 O O . VAL B 1 321 ? 13.703 -24.891 4.031 1 96.62 321 VAL B O 1
ATOM 5749 N N . ASP B 1 322 ? 15.141 -25 5.77 1 96.81 322 ASP B N 1
ATOM 5750 C CA . ASP B 1 322 ? 15.227 -26.453 5.703 1 96.81 322 ASP B CA 1
ATOM 5751 C C . ASP B 1 322 ? 13.867 -27.094 5.953 1 96.81 322 ASP B C 1
ATOM 5753 O O . ASP B 1 322 ? 13.477 -28.016 5.238 1 96.81 322 ASP B O 1
ATOM 5757 N N . ALA B 1 323 ? 13.195 -26.594 6.926 1 97.31 323 ALA B N 1
ATOM 5758 C CA . ALA B 1 323 ? 11.867 -27.125 7.242 1 97.31 323 ALA B CA 1
ATOM 5759 C C . ALA B 1 323 ? 10.883 -26.844 6.109 1 97.31 323 ALA B C 1
ATOM 5761 O O . ALA B 1 323 ? 10.039 -27.672 5.785 1 97.31 323 ALA B O 1
ATOM 5762 N N . MET B 1 324 ? 10.961 -25.688 5.57 1 97.19 324 MET B N 1
ATOM 5763 C CA . MET B 1 324 ? 10.102 -25.297 4.457 1 97.19 324 MET B CA 1
ATOM 5764 C C . MET B 1 324 ? 10.336 -26.188 3.242 1 97.19 324 MET B C 1
ATOM 5766 O O . MET B 1 324 ? 9.383 -26.641 2.609 1 97.19 324 MET B O 1
ATOM 5770 N N . HIS B 1 325 ? 11.617 -26.422 2.928 1 97.12 325 HIS B N 1
ATOM 5771 C CA . HIS B 1 325 ? 11.961 -27.266 1.798 1 97.12 325 HIS B CA 1
ATOM 5772 C C . HIS B 1 325 ? 11.453 -28.688 1.999 1 97.12 325 HIS B C 1
ATOM 5774 O O . HIS B 1 325 ? 10.938 -29.312 1.061 1 97.12 325 HIS B O 1
ATOM 5780 N N . ALA B 1 326 ? 11.57 -29.156 3.184 1 97.19 326 ALA B N 1
ATOM 5781 C CA . ALA B 1 326 ? 11.078 -30.5 3.477 1 97.19 326 ALA B CA 1
ATOM 5782 C C . ALA B 1 326 ? 9.562 -30.578 3.32 1 97.19 326 ALA B C 1
ATOM 5784 O O . ALA B 1 326 ? 9.039 -31.516 2.713 1 97.19 326 ALA B O 1
ATOM 5785 N N . GLY B 1 327 ? 8.836 -29.625 3.902 1 97.81 327 GLY B N 1
ATOM 5786 C CA . GLY B 1 327 ? 7.383 -29.594 3.836 1 97.81 327 GLY B CA 1
ATOM 5787 C C . GLY B 1 327 ? 6.852 -29.438 2.424 1 97.81 327 GLY B C 1
ATOM 5788 O O . GLY B 1 327 ? 5.953 -30.156 2.006 1 97.81 327 GLY B O 1
ATOM 5789 N N . LEU B 1 328 ? 7.387 -28.469 1.71 1 98.12 328 LEU B N 1
ATOM 5790 C CA . LEU B 1 328 ? 6.965 -28.234 0.334 1 98.12 328 LEU B CA 1
ATOM 5791 C C . LEU B 1 328 ? 7.379 -29.391 -0.569 1 98.12 328 LEU B C 1
ATOM 5793 O O . LEU B 1 328 ? 6.594 -29.844 -1.409 1 98.12 328 LEU B O 1
ATOM 5797 N N . GLY B 1 329 ? 8.617 -29.844 -0.373 1 97.44 329 GLY B N 1
ATOM 5798 C CA . GLY B 1 329 ? 9.117 -30.938 -1.18 1 97.44 329 GLY B CA 1
ATOM 5799 C C . GLY B 1 329 ? 8.281 -32.188 -1.063 1 97.44 329 GLY B C 1
ATOM 5800 O O . GLY B 1 329 ? 7.988 -32.844 -2.068 1 97.44 329 GLY B O 1
ATOM 5801 N N . SER B 1 330 ? 7.918 -32.562 0.133 1 97.62 330 SER B N 1
ATOM 5802 C CA . SER B 1 330 ? 7.109 -33.75 0.347 1 97.62 330 SER B CA 1
ATOM 5803 C C . SER B 1 330 ? 5.77 -33.656 -0.378 1 97.62 330 SER B C 1
ATOM 5805 O O . SER B 1 330 ? 5.305 -34.625 -0.973 1 97.62 330 SER B O 1
ATOM 5807 N N . ARG B 1 331 ? 5.18 -32.531 -0.344 1 98.44 331 ARG B N 1
ATOM 5808 C CA . ARG B 1 331 ? 3.883 -32.312 -0.974 1 98.44 331 ARG B CA 1
ATOM 5809 C C . ARG B 1 331 ? 4.004 -32.312 -2.494 1 98.44 331 ARG B C 1
ATOM 5811 O O . ARG B 1 331 ? 3.25 -33 -3.18 1 98.44 331 ARG B O 1
ATOM 5818 N N . LEU B 1 332 ? 4.93 -31.547 -3.01 1 98.56 332 LEU B N 1
ATOM 5819 C CA . LEU B 1 332 ? 5.121 -31.438 -4.449 1 98.56 332 LEU B CA 1
ATOM 5820 C C . LEU B 1 332 ? 5.523 -32.781 -5.051 1 98.56 332 LEU B C 1
ATOM 5822 O O . LEU B 1 332 ? 5.031 -33.156 -6.117 1 98.56 332 LEU B O 1
ATOM 5826 N N . ASN B 1 333 ? 6.402 -33.469 -4.371 1 97.75 333 ASN B N 1
ATOM 5827 C CA . ASN B 1 333 ? 6.832 -34.781 -4.859 1 97.75 333 ASN B CA 1
ATOM 5828 C C . ASN B 1 333 ? 5.691 -35.781 -4.816 1 97.75 333 ASN B C 1
ATOM 5830 O O . ASN B 1 333 ? 5.559 -36.625 -5.723 1 97.75 333 ASN B O 1
ATOM 5834 N N . ALA B 1 334 ? 4.922 -35.75 -3.771 1 98.44 334 ALA B N 1
ATOM 5835 C CA . ALA B 1 334 ? 3.777 -36.656 -3.684 1 98.44 334 ALA B CA 1
ATOM 5836 C C . ALA B 1 334 ? 2.82 -36.438 -4.852 1 98.44 334 ALA B C 1
ATOM 5838 O O . ALA B 1 334 ? 2.328 -37.406 -5.441 1 98.44 334 ALA B O 1
ATOM 5839 N N . LEU B 1 335 ? 2.541 -35.219 -5.156 1 98.81 335 LEU B N 1
ATOM 5840 C CA . LEU B 1 335 ? 1.666 -34.906 -6.281 1 98.81 335 LEU B CA 1
ATOM 5841 C C . LEU B 1 335 ? 2.287 -35.375 -7.598 1 98.81 335 LEU B C 1
ATOM 5843 O O . LEU B 1 335 ? 1.618 -36 -8.422 1 98.81 335 LEU B O 1
ATOM 5847 N N . HIS B 1 336 ? 3.547 -35.031 -7.816 1 98.56 336 HIS B N 1
ATOM 5848 C CA . HIS B 1 336 ? 4.25 -35.375 -9.039 1 98.56 336 HIS B CA 1
ATOM 5849 C C . HIS B 1 336 ? 4.246 -36.906 -9.242 1 98.56 336 HIS B C 1
ATOM 5851 O O . HIS B 1 336 ? 3.938 -37.375 -10.336 1 98.56 336 HIS B O 1
ATOM 5857 N N . GLU B 1 337 ? 4.543 -37.594 -8.203 1 98.5 337 GLU B N 1
ATOM 5858 C CA . GLU B 1 337 ? 4.598 -39.062 -8.281 1 98.5 337 GLU B CA 1
ATOM 5859 C C . GLU B 1 337 ? 3.221 -39.656 -8.555 1 98.5 337 GLU B C 1
ATOM 5861 O O . GLU B 1 337 ? 3.092 -40.625 -9.312 1 98.5 337 GLU B O 1
ATOM 5866 N N . ALA B 1 338 ? 2.252 -39.094 -7.961 1 98.75 338 ALA B N 1
ATOM 5867 C CA . ALA B 1 338 ? 0.889 -39.562 -8.195 1 98.75 338 ALA B CA 1
ATOM 5868 C C . ALA B 1 338 ? 0.49 -39.375 -9.656 1 98.75 338 ALA B C 1
ATOM 5870 O O . ALA B 1 338 ? -0.097 -40.281 -10.273 1 98.75 338 ALA B O 1
ATOM 5871 N N . PHE B 1 339 ? 0.772 -38.281 -10.234 1 98.81 339 PHE B N 1
ATOM 5872 C CA . PHE B 1 339 ? 0.431 -38.031 -11.625 1 98.81 339 PHE B CA 1
ATOM 5873 C C . PHE B 1 339 ? 1.223 -38.938 -12.562 1 98.81 339 PHE B C 1
ATOM 5875 O O . PHE B 1 339 ? 0.692 -39.406 -13.57 1 98.81 339 PHE B O 1
ATOM 5882 N N . GLN B 1 340 ? 2.477 -39.156 -12.227 1 98.69 340 GLN B N 1
ATOM 5883 C CA . GLN B 1 340 ? 3.287 -40.031 -13.047 1 98.69 340 GLN B CA 1
ATOM 5884 C C . GLN B 1 340 ? 2.766 -41.469 -12.969 1 98.69 340 GLN B C 1
ATOM 5886 O O . GLN B 1 340 ? 2.793 -42.219 -13.969 1 98.69 340 GLN B O 1
ATOM 5891 N N . SER B 1 341 ? 2.367 -41.812 -11.82 1 98.62 341 SER B N 1
ATOM 5892 C CA . SER B 1 341 ? 1.764 -43.156 -11.664 1 98.62 341 SER B CA 1
ATOM 5893 C C . SER B 1 341 ? 0.486 -43.281 -12.492 1 98.62 341 SER B C 1
ATOM 5895 O O . SER B 1 341 ? 0.27 -44.281 -13.164 1 98.62 341 SER B O 1
ATOM 5897 N N . MET B 1 342 ? -0.366 -42.312 -12.453 1 98.69 342 MET B N 1
ATOM 5898 C CA . MET B 1 342 ? -1.585 -42.281 -13.258 1 98.69 342 MET B CA 1
ATOM 5899 C C . MET B 1 342 ? -1.257 -42.344 -14.75 1 98.69 342 MET B C 1
ATOM 5901 O O . MET B 1 342 ? -1.911 -43.062 -15.508 1 98.69 342 MET B O 1
ATOM 5905 N N . LYS B 1 343 ? -0.252 -41.594 -15.094 1 98.62 343 LYS B N 1
ATOM 5906 C CA . LYS B 1 343 ? 0.185 -41.625 -16.484 1 98.62 343 LYS B CA 1
ATOM 5907 C C . LYS B 1 343 ? 0.635 -43 -16.906 1 98.62 343 LYS B C 1
ATOM 5909 O O . LYS B 1 343 ? 0.254 -43.5 -17.969 1 98.62 343 LYS B O 1
ATOM 5914 N N . SER B 1 344 ? 1.369 -43.625 -16.078 1 98.44 344 SER B N 1
ATOM 5915 C CA . SER B 1 344 ? 1.89 -44.969 -16.344 1 98.44 344 SER B CA 1
ATOM 5916 C C . SER B 1 344 ? 0.764 -46 -16.438 1 98.44 344 SER B C 1
ATOM 5918 O O . SER B 1 344 ? 0.899 -47 -17.109 1 98.44 344 SER B O 1
ATOM 5920 N N . SER B 1 345 ? -0.315 -45.688 -15.828 1 98.19 345 SER B N 1
ATOM 5921 C CA . SER B 1 345 ? -1.463 -46.594 -15.844 1 98.19 345 SER B CA 1
ATOM 5922 C C . SER B 1 345 ? -2.35 -46.344 -17.062 1 98.19 345 SER B C 1
ATOM 5924 O O . SER B 1 345 ? -3.395 -46.969 -17.203 1 98.19 345 SER B O 1
ATOM 5926 N N . GLY B 1 346 ? -1.979 -45.375 -17.844 1 97.88 346 GLY B N 1
ATOM 5927 C CA . GLY B 1 346 ? -2.658 -45.156 -19.109 1 97.88 346 GLY B CA 1
ATOM 5928 C C . GLY B 1 346 ? -3.609 -44 -19.094 1 97.88 346 GLY B C 1
ATOM 5929 O O . GLY B 1 346 ? -4.305 -43.719 -20.078 1 97.88 346 GLY B O 1
ATOM 5930 N N . LEU B 1 347 ? -3.639 -43.25 -18 1 98.38 347 LEU B N 1
ATOM 5931 C CA . LEU B 1 347 ? -4.52 -42.094 -17.922 1 98.38 347 LEU B CA 1
ATOM 5932 C C . LEU B 1 347 ? -3.902 -40.875 -18.641 1 98.38 347 LEU B C 1
ATOM 5934 O O . LEU B 1 347 ? -2.678 -40.781 -18.75 1 98.38 347 LEU B O 1
ATOM 5938 N N . PRO B 1 348 ? -4.699 -40 -19.219 1 98.06 348 PRO B N 1
ATOM 5939 C CA . PRO B 1 348 ? -4.211 -38.875 -20.016 1 98.06 348 PRO B CA 1
ATOM 5940 C C . PRO B 1 348 ? -3.756 -37.688 -19.156 1 98.06 348 PRO B C 1
ATOM 5942 O O . PRO B 1 348 ? -4.316 -36.594 -19.266 1 98.06 348 PRO B O 1
ATOM 5945 N N . VAL B 1 349 ? -2.762 -37.969 -18.359 1 98.69 349 VAL B N 1
ATOM 5946 C CA . VAL B 1 349 ? -2.25 -36.969 -17.453 1 98.69 349 VAL B CA 1
ATOM 5947 C C . VAL B 1 349 ? -0.728 -36.906 -17.547 1 98.69 349 VAL B C 1
ATOM 5949 O O . VAL B 1 349 ? -0.101 -37.781 -18.156 1 98.69 349 VAL B O 1
ATOM 5952 N N . ASP B 1 350 ? -0.19 -35.812 -17.078 1 98.31 350 ASP B N 1
ATOM 5953 C CA . ASP B 1 350 ? 1.25 -35.594 -16.938 1 98.31 350 ASP B CA 1
ATOM 5954 C C . ASP B 1 350 ? 1.562 -34.531 -15.898 1 98.31 350 ASP B C 1
ATOM 5956 O O . ASP B 1 350 ? 0.652 -33.906 -15.367 1 98.31 350 ASP B O 1
ATOM 5960 N N . SER B 1 351 ? 2.75 -34.438 -15.516 1 98.25 351 SER B N 1
ATOM 5961 C CA . SER B 1 351 ? 3.221 -33.375 -14.633 1 98.25 351 SER B CA 1
ATOM 5962 C C . SER B 1 351 ? 4.688 -33.062 -14.898 1 98.25 351 SER B C 1
ATOM 5964 O O . SER B 1 351 ? 5.426 -33.875 -15.438 1 98.25 351 SER B O 1
ATOM 5966 N N . LEU B 1 352 ? 5.074 -31.828 -14.625 1 97 352 LEU B N 1
ATOM 5967 C CA . LEU B 1 352 ? 6.484 -31.453 -14.664 1 97 352 LEU B CA 1
ATOM 5968 C C . LEU B 1 352 ? 7.125 -31.625 -13.289 1 97 352 LEU B C 1
ATOM 5970 O O . LEU B 1 352 ? 6.496 -31.344 -12.266 1 97 352 LEU B O 1
ATOM 5974 N N . SER B 1 353 ? 8.375 -32.031 -13.297 1 95.81 353 SER B N 1
ATOM 5975 C CA . SER B 1 353 ? 9.102 -32.125 -12.031 1 95.81 353 SER B CA 1
ATOM 5976 C C . SER B 1 353 ? 9.148 -30.781 -11.32 1 95.81 353 SER B C 1
ATOM 5978 O O . SER B 1 353 ? 9.383 -29.75 -11.953 1 95.81 353 SER B O 1
ATOM 5980 N N . PRO B 1 354 ? 8.883 -30.828 -10.023 1 95.88 354 PRO B N 1
ATOM 5981 C CA . PRO B 1 354 ? 8.938 -29.562 -9.289 1 95.88 354 PRO B CA 1
ATOM 5982 C C . PRO B 1 354 ? 10.328 -28.922 -9.328 1 95.88 354 PRO B C 1
ATOM 5984 O O . PRO B 1 354 ? 11.336 -29.594 -9.117 1 95.88 354 PRO B O 1
ATOM 5987 N N . GLU B 1 355 ? 10.391 -27.578 -9.57 1 96.44 355 GLU B N 1
ATOM 5988 C CA . GLU B 1 355 ? 11.672 -26.875 -9.594 1 96.44 355 GLU B CA 1
ATOM 5989 C C . GLU B 1 355 ? 11.711 -25.75 -8.562 1 96.44 355 GLU B C 1
ATOM 5991 O O . GLU B 1 355 ? 12.781 -25.281 -8.195 1 96.44 355 GLU B O 1
ATOM 5996 N N . GLY B 1 356 ? 10.523 -25.266 -8.141 1 95.75 356 GLY B N 1
ATOM 5997 C CA . GLY B 1 356 ? 10.523 -24.203 -7.16 1 95.75 356 GLY B CA 1
ATOM 5998 C C . GLY B 1 356 ? 9.141 -23.641 -6.879 1 95.75 356 GLY B C 1
ATOM 5999 O O . GLY B 1 356 ? 8.141 -24.156 -7.402 1 95.75 356 GLY B O 1
ATOM 6000 N N . ALA B 1 357 ? 9.102 -22.656 -6.023 1 97.69 357 ALA B N 1
ATOM 6001 C CA . ALA B 1 357 ? 7.867 -22.016 -5.57 1 97.69 357 ALA B CA 1
ATOM 6002 C C . ALA B 1 357 ? 6.996 -23.016 -4.805 1 97.69 357 ALA B C 1
ATOM 6004 O O . ALA B 1 357 ? 7.5 -23.781 -3.982 1 97.69 357 ALA B O 1
ATOM 6005 N N . ILE B 1 358 ? 5.699 -22.875 -4.914 1 98.56 358 ILE B N 1
ATOM 6006 C CA . ILE B 1 358 ? 4.789 -23.766 -4.195 1 98.56 358 ILE B CA 1
ATOM 6007 C C . ILE B 1 358 ? 3.811 -24.406 -5.176 1 98.56 358 ILE B C 1
ATOM 6009 O O . ILE B 1 358 ? 2.68 -24.734 -4.812 1 98.56 358 ILE B O 1
ATOM 6013 N N . TYR B 1 359 ? 4.258 -24.5 -6.441 1 98.56 359 TYR B N 1
ATOM 6014 C CA . TYR B 1 359 ? 3.318 -24.891 -7.488 1 98.56 359 TYR B CA 1
ATOM 6015 C C . TYR B 1 359 ? 3.82 -26.125 -8.234 1 98.56 359 TYR B C 1
ATOM 6017 O O . TYR B 1 359 ? 5.027 -26.328 -8.383 1 98.56 359 TYR B O 1
ATOM 6025 N N . LEU B 1 360 ? 2.9 -26.906 -8.695 1 98.62 360 LEU B N 1
ATOM 6026 C CA . LEU B 1 360 ? 3.156 -28 -9.641 1 98.62 360 LEU B CA 1
ATOM 6027 C C . LEU B 1 360 ? 2.324 -27.812 -10.906 1 98.62 360 LEU B C 1
ATOM 6029 O O . LEU B 1 360 ? 1.123 -27.547 -10.828 1 98.62 360 LEU B O 1
ATOM 6033 N N . THR B 1 361 ? 2.994 -27.875 -11.992 1 98.62 361 THR B N 1
ATOM 6034 C CA . THR B 1 361 ? 2.318 -27.891 -13.281 1 98.62 361 THR B CA 1
ATOM 6035 C C . THR B 1 361 ? 1.885 -29.312 -13.648 1 98.62 361 THR B C 1
ATOM 6037 O O . THR B 1 361 ? 2.709 -30.234 -13.688 1 98.62 361 THR B O 1
ATOM 6040 N N . VAL B 1 362 ? 0.629 -29.469 -13.992 1 98.75 362 VAL B N 1
ATOM 6041 C CA . VAL B 1 362 ? 0.131 -30.781 -14.422 1 98.75 362 VAL B CA 1
ATOM 6042 C C . VAL B 1 362 ? -0.66 -30.625 -15.719 1 98.75 362 VAL B C 1
ATOM 6044 O O . VAL B 1 362 ? -1.108 -29.531 -16.047 1 98.75 362 VAL B O 1
ATOM 6047 N N . ARG B 1 363 ? -0.726 -31.641 -16.422 1 98.5 363 ARG B N 1
ATOM 6048 C CA . ARG B 1 363 ? -1.606 -31.734 -17.594 1 98.5 363 ARG B CA 1
ATOM 6049 C C . ARG B 1 363 ? -2.691 -32.781 -17.375 1 98.5 363 ARG B C 1
ATOM 6051 O O . ARG B 1 363 ? -2.41 -33.906 -16.906 1 98.5 363 ARG B O 1
ATOM 6058 N N . ILE B 1 364 ? -3.898 -32.406 -17.516 1 98.75 364 ILE B N 1
ATOM 6059 C CA . ILE B 1 364 ? -5.055 -33.281 -17.562 1 98.75 364 ILE B CA 1
ATOM 6060 C C . ILE B 1 364 ? -5.844 -33.062 -18.844 1 98.75 364 ILE B C 1
ATOM 6062 O O . ILE B 1 364 ? -6.527 -32.031 -18.984 1 98.75 364 ILE B O 1
ATOM 6066 N N . ALA B 1 365 ? -5.762 -34.031 -19.688 1 98.19 365 ALA B N 1
ATOM 6067 C CA . ALA B 1 365 ? -6.293 -33.781 -21.016 1 98.19 365 ALA B CA 1
ATOM 6068 C C . ALA B 1 365 ? -7.191 -34.906 -21.484 1 98.19 365 ALA B C 1
ATOM 6070 O O . ALA B 1 365 ? -6.938 -35.531 -22.516 1 98.19 365 ALA B O 1
ATOM 6071 N N . PRO B 1 366 ? -8.258 -35.156 -20.75 1 98.06 366 PRO B N 1
ATOM 6072 C CA . PRO B 1 366 ? -9.203 -36.219 -21.172 1 98.06 366 PRO B CA 1
ATOM 6073 C C . PRO B 1 366 ? -10.211 -35.688 -22.203 1 98.06 366 PRO B C 1
ATOM 6075 O O . PRO B 1 366 ? -11.398 -36 -22.109 1 98.06 366 PRO B O 1
ATOM 6078 N N . PHE B 1 367 ? -9.789 -34.906 -23.078 1 97.56 367 PHE B N 1
ATOM 6079 C CA . PHE B 1 367 ? -10.688 -34.25 -24.016 1 97.56 367 PHE B CA 1
ATOM 6080 C C . PHE B 1 367 ? -11.383 -35.281 -24.906 1 97.56 367 PHE B C 1
ATOM 6082 O O . PHE B 1 367 ? -10.766 -36.25 -25.344 1 97.56 367 PHE B O 1
ATOM 6089 N N . GLY B 1 368 ? -12.656 -35.031 -25.188 1 97.19 368 GLY B N 1
ATOM 6090 C CA . GLY B 1 368 ? -13.445 -35.938 -26.016 1 97.19 368 GLY B CA 1
ATOM 6091 C C . GLY B 1 368 ? -14.086 -37.062 -25.234 1 97.19 368 GLY B C 1
ATOM 6092 O O . GLY B 1 368 ? -15.008 -37.719 -25.719 1 97.19 368 GLY B O 1
ATOM 6093 N N . LYS B 1 369 ? -13.641 -37.312 -24.031 1 97.75 369 LYS B N 1
ATOM 6094 C CA . LYS B 1 369 ? -14.234 -38.344 -23.172 1 97.75 369 LYS B CA 1
ATOM 6095 C C . LYS B 1 369 ? -15.539 -37.875 -22.562 1 97.75 369 LYS B C 1
ATOM 6097 O O . LYS B 1 369 ? -15.805 -36.656 -22.516 1 97.75 369 LYS B O 1
ATOM 6102 N N . LYS B 1 370 ? -16.328 -38.781 -22.141 1 98.06 370 LYS B N 1
ATOM 6103 C CA . LYS B 1 370 ? -17.625 -38.469 -21.547 1 98.06 370 LYS B CA 1
ATOM 6104 C C . LYS B 1 370 ? -17.656 -38.844 -20.062 1 98.06 370 LYS B C 1
ATOM 6106 O O . LYS B 1 370 ? -17.109 -39.844 -19.656 1 98.06 370 LYS B O 1
ATOM 6111 N N . THR B 1 371 ? -18.234 -37.969 -19.281 1 97.88 371 THR B N 1
ATOM 6112 C CA . THR B 1 371 ? -18.438 -38.219 -17.859 1 97.88 371 THR B CA 1
ATOM 6113 C C . THR B 1 371 ? -19.5 -39.281 -17.641 1 97.88 371 THR B C 1
ATOM 6115 O O . THR B 1 371 ? -20.234 -39.625 -18.578 1 97.88 371 THR B O 1
ATOM 6118 N N . PRO B 1 372 ? -19.594 -39.812 -16.422 1 97.25 372 PRO B N 1
ATOM 6119 C CA . PRO B 1 372 ? -20.641 -40.781 -16.141 1 97.25 372 PRO B CA 1
ATOM 6120 C C . PRO B 1 372 ? -22.047 -40.219 -16.391 1 97.25 372 PRO B C 1
ATOM 6122 O O . PRO B 1 372 ? -22.969 -40.969 -16.719 1 97.25 372 PRO B O 1
ATOM 6125 N N . SER B 1 373 ? -22.234 -38.938 -16.281 1 95.88 373 SER B N 1
ATOM 6126 C CA . SER B 1 373 ? -23.531 -38.312 -16.516 1 95.88 373 SER B CA 1
ATOM 6127 C C . SER B 1 373 ? -23.781 -38.062 -18 1 95.88 373 SER B C 1
ATOM 6129 O O . SER B 1 373 ? -24.844 -37.625 -18.391 1 95.88 373 SER B O 1
ATOM 6131 N N . GLY B 1 374 ? -22.734 -38.281 -18.844 1 96.75 374 GLY B N 1
ATOM 6132 C CA . GLY B 1 374 ? -22.891 -38.188 -20.281 1 96.75 374 GLY B CA 1
ATOM 6133 C C . GLY B 1 374 ? -22.328 -36.906 -20.891 1 96.75 374 GLY B C 1
ATOM 6134 O O . GLY B 1 374 ? -22.281 -36.75 -22.109 1 96.75 374 GLY B O 1
ATOM 6135 N N . ALA B 1 375 ? -21.875 -36.062 -20.094 1 97.06 375 ALA B N 1
ATOM 6136 C CA . ALA B 1 375 ? -21.344 -34.781 -20.594 1 97.06 375 ALA B CA 1
ATOM 6137 C C . ALA B 1 375 ? -19.953 -34.969 -21.188 1 97.06 375 ALA B C 1
ATOM 6139 O O . ALA B 1 375 ? -19.094 -35.656 -20.594 1 97.06 375 ALA B O 1
ATOM 6140 N N . GLU B 1 376 ? -19.641 -34.406 -22.359 1 98.12 376 GLU B N 1
ATOM 6141 C CA . GLU B 1 376 ? -18.328 -34.469 -22.984 1 98.12 376 GLU B CA 1
ATOM 6142 C C . GLU B 1 376 ? -17.406 -33.406 -22.438 1 98.12 376 GLU B C 1
ATOM 6144 O O . GLU B 1 376 ? -17.812 -32.25 -22.266 1 98.12 376 GLU B O 1
ATOM 6149 N N . LEU B 1 377 ? -16.188 -33.781 -22.141 1 98.44 377 LEU B N 1
ATOM 6150 C CA . LEU B 1 377 ? -15.172 -32.844 -21.719 1 98.44 377 LEU B CA 1
ATOM 6151 C C . LEU B 1 377 ? -14.469 -32.219 -22.922 1 98.44 377 LEU B C 1
ATOM 6153 O O . LEU B 1 377 ? -13.727 -32.906 -23.625 1 98.44 377 LEU B O 1
ATOM 6157 N N . LYS B 1 378 ? -14.633 -30.906 -23.109 1 97.75 378 LYS B N 1
ATOM 6158 C CA . LYS B 1 378 ? -14.109 -30.266 -24.312 1 97.75 378 LYS B CA 1
ATOM 6159 C C . LYS B 1 378 ? -13.078 -29.203 -23.953 1 97.75 378 LYS B C 1
ATOM 6161 O O . LYS B 1 378 ? -12.203 -28.875 -24.766 1 97.75 378 LYS B O 1
ATOM 6166 N N . THR B 1 379 ? -13.18 -28.641 -22.797 1 97.81 379 THR B N 1
ATOM 6167 C CA . THR B 1 379 ? -12.367 -27.5 -22.422 1 97.81 379 THR B CA 1
ATOM 6168 C C . THR B 1 379 ? -11.68 -27.734 -21.078 1 97.81 379 THR B C 1
ATOM 6170 O O . THR B 1 379 ? -12.062 -28.641 -20.344 1 97.81 379 THR B O 1
ATOM 6173 N N . ASN B 1 380 ? -10.664 -26.906 -20.828 1 98 380 ASN B N 1
ATOM 6174 C CA . ASN B 1 380 ? -10.047 -26.938 -19.5 1 98 380 ASN B CA 1
ATOM 6175 C C . ASN B 1 380 ? -11.07 -26.688 -18.406 1 98 380 ASN B C 1
ATOM 6177 O O . ASN B 1 380 ? -10.961 -27.25 -17.312 1 98 380 ASN B O 1
ATOM 6181 N N . GLU B 1 381 ? -12 -25.859 -18.703 1 96.69 381 GLU B N 1
ATOM 6182 C CA . GLU B 1 381 ? -13.039 -25.562 -17.719 1 96.69 381 GLU B CA 1
ATOM 6183 C C . GLU B 1 381 ? -13.891 -26.781 -17.438 1 96.69 381 GLU B C 1
ATOM 6185 O O . GLU B 1 381 ? -14.258 -27.047 -16.281 1 96.69 381 GLU B O 1
ATOM 6190 N N . ASP B 1 382 ? -14.211 -27.531 -18.484 1 97.88 382 ASP B N 1
ATOM 6191 C CA . ASP B 1 382 ? -14.938 -28.781 -18.297 1 97.88 382 ASP B CA 1
ATOM 6192 C C . ASP B 1 382 ? -14.156 -29.734 -17.391 1 97.88 382 ASP B C 1
ATOM 6194 O O . ASP B 1 382 ? -14.734 -30.344 -16.484 1 97.88 382 ASP B O 1
ATOM 6198 N N . VAL B 1 383 ? -12.891 -29.828 -17.656 1 98.56 383 VAL B N 1
ATOM 6199 C CA . VAL B 1 383 ? -12.031 -30.734 -16.906 1 98.56 383 VAL B CA 1
ATOM 6200 C C . VAL B 1 383 ? -11.938 -30.266 -15.453 1 98.56 383 VAL B C 1
ATOM 6202 O O . VAL B 1 383 ? -12.07 -31.078 -14.531 1 98.56 383 VAL B O 1
ATOM 6205 N N . ARG B 1 384 ? -11.68 -29 -15.227 1 97.88 384 ARG B N 1
ATOM 6206 C CA . ARG B 1 384 ? -11.594 -28.438 -13.883 1 97.88 384 ARG B CA 1
ATOM 6207 C C . ARG B 1 384 ? -12.852 -28.75 -13.078 1 97.88 384 ARG B C 1
ATOM 6209 O O . ARG B 1 384 ? -12.773 -29.188 -11.93 1 97.88 384 ARG B O 1
ATOM 6216 N N . ARG B 1 385 ? -14.031 -28.516 -13.68 1 96.44 385 ARG B N 1
ATOM 6217 C CA . ARG B 1 385 ? -15.312 -28.75 -13.008 1 96.44 385 ARG B CA 1
ATOM 6218 C C . ARG B 1 385 ? -15.5 -30.234 -12.68 1 96.44 385 ARG B C 1
ATOM 6220 O O . ARG B 1 385 ? -15.945 -30.578 -11.586 1 96.44 385 ARG B O 1
ATOM 6227 N N . TYR B 1 386 ? -15.234 -31.047 -13.633 1 97.75 386 TYR B N 1
ATOM 6228 C CA . TYR B 1 386 ? -15.375 -32.469 -13.414 1 97.75 386 TYR B CA 1
ATOM 6229 C C . TYR B 1 386 ? -14.484 -32.969 -12.273 1 97.75 386 TYR B C 1
ATOM 6231 O O . TYR B 1 386 ? -14.93 -33.688 -11.398 1 97.75 386 TYR B O 1
ATOM 6239 N N . VAL B 1 387 ? -13.203 -32.5 -12.289 1 98.19 387 VAL B N 1
ATOM 6240 C CA . VAL B 1 387 ? -12.227 -32.906 -11.266 1 98.19 387 VAL B CA 1
ATOM 6241 C C . VAL B 1 387 ? -12.703 -32.438 -9.898 1 98.19 387 VAL B C 1
ATOM 6243 O O . VAL B 1 387 ? -12.578 -33.156 -8.906 1 98.19 387 VAL B O 1
ATOM 6246 N N . LEU B 1 388 ? -13.227 -31.234 -9.852 1 97.5 388 LEU B N 1
ATOM 6247 C CA . LEU B 1 388 ? -13.742 -30.703 -8.594 1 97.5 388 LEU B CA 1
ATOM 6248 C C . LEU B 1 388 ? -14.953 -31.5 -8.117 1 97.5 388 LEU B C 1
ATOM 6250 O O . LEU B 1 388 ? -15.023 -31.891 -6.953 1 97.5 388 LEU B O 1
ATOM 6254 N N . GLU B 1 389 ? -15.883 -31.797 -8.977 1 95 389 GLU B N 1
ATOM 6255 C CA . GLU B 1 389 ? -17.141 -32.438 -8.625 1 95 389 GLU B CA 1
ATOM 6256 C C . GLU B 1 389 ? -16.938 -33.906 -8.305 1 95 389 GLU B C 1
ATOM 6258 O O . GLU B 1 389 ? -17.469 -34.438 -7.32 1 95 389 GLU B O 1
ATOM 6263 N N . ALA B 1 390 ? -16.172 -34.594 -9.141 1 96.69 390 ALA B N 1
ATOM 6264 C CA . ALA B 1 390 ? -16.047 -36.031 -9.039 1 96.69 390 ALA B CA 1
ATOM 6265 C C . ALA B 1 390 ? -14.992 -36.438 -8.008 1 96.69 390 ALA B C 1
ATOM 6267 O O . ALA B 1 390 ? -15.109 -37.469 -7.344 1 96.69 390 ALA B O 1
ATOM 6268 N N . ALA B 1 391 ? -13.961 -35.625 -7.895 1 97.62 391 ALA B N 1
ATOM 6269 C CA . ALA B 1 391 ? -12.836 -36.031 -7.066 1 97.62 391 ALA B CA 1
ATOM 6270 C C . ALA B 1 391 ? -12.664 -35.125 -5.863 1 97.62 391 ALA B C 1
ATOM 6272 O O . ALA B 1 391 ? -11.945 -35.438 -4.918 1 97.62 391 ALA B O 1
ATOM 6273 N N . GLY B 1 392 ? -13.273 -33.969 -5.828 1 97.19 392 GLY B N 1
ATOM 6274 C CA . GLY B 1 392 ? -13.07 -33 -4.758 1 97.19 392 GLY B CA 1
ATOM 6275 C C . GLY B 1 392 ? -11.688 -32.375 -4.762 1 97.19 392 GLY B C 1
ATOM 6276 O O . GLY B 1 392 ? -11.055 -32.25 -3.709 1 97.19 392 GLY B O 1
ATOM 6277 N N . VAL B 1 393 ? -11.203 -32.125 -5.926 1 98.38 393 VAL B N 1
ATOM 6278 C CA . VAL B 1 393 ? -9.883 -31.516 -6.066 1 98.38 393 VAL B CA 1
ATOM 6279 C C . VAL B 1 393 ? -10.008 -30.172 -6.805 1 98.38 393 VAL B C 1
ATOM 6281 O O . VAL B 1 393 ? -10.547 -30.125 -7.91 1 98.38 393 VAL B O 1
ATOM 6284 N N . GLY B 1 394 ? -9.555 -29.078 -6.152 1 97.88 394 GLY B N 1
ATOM 6285 C CA . GLY B 1 394 ? -9.555 -27.766 -6.773 1 97.88 394 GLY B CA 1
ATOM 6286 C C . GLY B 1 394 ? -8.258 -27.453 -7.5 1 97.88 394 GLY B C 1
ATOM 6287 O O . GLY B 1 394 ? -7.18 -27.5 -6.91 1 97.88 394 GLY B O 1
ATOM 6288 N N . ILE B 1 395 ? -8.336 -27.125 -8.773 1 98.19 395 ILE B N 1
ATOM 6289 C CA . ILE B 1 395 ? -7.168 -26.828 -9.594 1 98.19 395 ILE B CA 1
ATOM 6290 C C . ILE B 1 395 ? -7.43 -25.562 -10.406 1 98.19 395 ILE B C 1
ATOM 6292 O O . ILE B 1 395 ? -8.57 -25.125 -10.539 1 98.19 395 ILE B O 1
ATOM 6296 N N . VAL B 1 396 ? -6.371 -24.891 -10.93 1 97.75 396 VAL B N 1
ATOM 6297 C CA . VAL B 1 396 ? -6.516 -23.641 -11.664 1 97.75 396 VAL B CA 1
ATOM 6298 C C . VAL B 1 396 ? -6.016 -23.828 -13.094 1 97.75 396 VAL B C 1
ATOM 6300 O O . VAL B 1 396 ? -4.859 -24.203 -13.312 1 97.75 396 VAL B O 1
ATOM 6303 N N . PRO B 1 397 ? -6.867 -23.578 -14.086 1 97.62 397 PRO B N 1
ATOM 6304 C CA . PRO B 1 397 ? -6.406 -23.688 -15.477 1 97.62 397 PRO B CA 1
ATOM 6305 C C . PRO B 1 397 ? -5.441 -22.578 -15.867 1 97.62 397 PRO B C 1
ATOM 6307 O O . PRO B 1 397 ? -5.555 -21.453 -15.375 1 97.62 397 PRO B O 1
ATOM 6310 N N . PHE B 1 398 ? -4.551 -22.828 -16.766 1 97.25 398 PHE B N 1
ATOM 6311 C CA . PHE B 1 398 ? -3.549 -21.859 -17.188 1 97.25 398 PHE B CA 1
ATOM 6312 C C . PHE B 1 398 ? -4.203 -20.672 -17.891 1 97.25 398 PHE B C 1
ATOM 6314 O O . PHE B 1 398 ? -3.584 -19.625 -18.031 1 97.25 398 PHE B O 1
ATOM 6321 N N . GLN B 1 399 ? -5.48 -20.812 -18.344 1 94.88 399 GLN B N 1
ATOM 6322 C CA . GLN B 1 399 ? -6.215 -19.688 -18.922 1 94.88 399 GLN B CA 1
ATOM 6323 C C . GLN B 1 399 ? -6.344 -18.547 -17.922 1 94.88 399 GLN B C 1
ATOM 6325 O O . GLN B 1 399 ? -6.363 -17.375 -18.297 1 94.88 399 GLN B O 1
ATOM 6330 N N . ALA B 1 400 ? -6.32 -18.891 -16.641 1 95.06 400 ALA B N 1
ATOM 6331 C CA . ALA B 1 400 ? -6.371 -17.875 -15.594 1 95.06 400 ALA B CA 1
ATOM 6332 C C . ALA B 1 400 ? -5.078 -17.062 -15.555 1 95.06 400 ALA B C 1
ATOM 6334 O O . ALA B 1 400 ? -5.02 -16.016 -14.922 1 95.06 400 ALA B O 1
ATOM 6335 N N . PHE B 1 401 ? -4.098 -17.562 -16.281 1 96.62 401 PHE B N 1
ATOM 6336 C CA . PHE B 1 401 ? -2.787 -16.922 -16.281 1 96.62 401 PHE B CA 1
ATOM 6337 C C . PHE B 1 401 ? -2.4 -16.484 -17.688 1 96.62 401 PHE B C 1
ATOM 6339 O O . PHE B 1 401 ? -1.217 -16.344 -18 1 96.62 401 PHE B O 1
ATOM 6346 N N . GLY B 1 402 ? -3.355 -16.406 -18.547 1 94.81 402 GLY B N 1
ATOM 6347 C CA . GLY B 1 402 ? -3.17 -15.719 -19.797 1 94.81 402 GLY B CA 1
ATOM 6348 C C . GLY B 1 402 ? -2.963 -16.656 -20.969 1 94.81 402 GLY B C 1
ATOM 6349 O O . GLY B 1 402 ? -2.82 -16.219 -22.125 1 94.81 402 GLY B O 1
ATOM 6350 N N . VAL B 1 403 ? -2.93 -17.938 -20.75 1 94.56 403 VAL B N 1
ATOM 6351 C CA . VAL B 1 403 ? -2.75 -18.891 -21.844 1 94.56 403 VAL B CA 1
ATOM 6352 C C . VAL B 1 403 ? -4.062 -19.047 -22.609 1 94.56 403 VAL B C 1
ATOM 6354 O O . VAL B 1 403 ? -5.102 -19.344 -22.016 1 94.56 403 VAL B O 1
ATOM 6357 N N . PRO B 1 404 ? -3.93 -18.844 -23.875 1 90.81 404 PRO B N 1
ATOM 6358 C CA . PRO B 1 404 ? -5.148 -19.062 -24.656 1 90.81 404 PRO B CA 1
ATOM 6359 C C . PRO B 1 404 ? -5.371 -20.547 -24.984 1 90.81 404 PRO B C 1
ATOM 6361 O O . PRO B 1 404 ? -4.426 -21.328 -24.969 1 90.81 404 PRO B O 1
ATOM 6364 N N . GLY B 1 405 ? -6.527 -20.953 -25.188 1 90.69 405 GLY B N 1
ATOM 6365 C CA . GLY B 1 405 ? -6.855 -22.281 -25.688 1 90.69 405 GLY B CA 1
ATOM 6366 C C . GLY B 1 405 ? -6.938 -23.328 -24.578 1 90.69 405 GLY B C 1
ATOM 6367 O O . GLY B 1 405 ? -6.652 -23.031 -23.422 1 90.69 405 GLY B O 1
ATOM 6368 N N . ASP B 1 406 ? -7.363 -24.453 -24.922 1 94.62 406 ASP B N 1
ATOM 6369 C CA . ASP B 1 406 ? -7.562 -25.578 -24 1 94.62 406 ASP B CA 1
ATOM 6370 C C . ASP B 1 406 ? -6.562 -26.703 -24.281 1 94.62 406 ASP B C 1
ATOM 6372 O O . ASP B 1 406 ? -6.75 -27.484 -25.219 1 94.62 406 ASP B O 1
ATOM 6376 N N . ASP B 1 407 ? -5.496 -26.734 -23.469 1 93.81 407 ASP B N 1
ATOM 6377 C CA . ASP B 1 407 ? -4.469 -27.734 -23.734 1 93.81 407 ASP B CA 1
ATOM 6378 C C . ASP B 1 407 ? -4.254 -28.625 -22.516 1 93.81 407 ASP B C 1
ATOM 6380 O O . ASP B 1 407 ? -3.316 -29.438 -22.484 1 93.81 407 ASP B O 1
ATOM 6384 N N . GLY B 1 408 ? -5.027 -28.422 -21.5 1 97.94 408 GLY B N 1
ATOM 6385 C CA . GLY B 1 408 ? -5.059 -29.359 -20.391 1 97.94 408 GLY B CA 1
ATOM 6386 C C . GLY B 1 408 ? -4.098 -28.984 -19.281 1 97.94 408 GLY B C 1
ATOM 6387 O O . GLY B 1 408 ? -3.902 -29.766 -18.344 1 97.94 408 GLY B O 1
ATOM 6388 N N . TRP B 1 409 ? -3.498 -27.781 -19.344 1 98.06 409 TRP B N 1
ATOM 6389 C CA . TRP B 1 409 ? -2.52 -27.391 -18.328 1 98.06 409 TRP B CA 1
ATOM 6390 C C . TRP B 1 409 ? -3.197 -26.703 -17.141 1 98.06 409 TRP B C 1
ATOM 6392 O O . TRP B 1 409 ? -4.082 -25.875 -17.328 1 98.06 409 TRP B O 1
ATOM 6402 N N . PHE B 1 410 ? -2.736 -27.125 -15.914 1 98.56 410 PHE B N 1
ATOM 6403 C CA . PHE B 1 410 ? -3.287 -26.609 -14.672 1 98.56 410 PHE B CA 1
ATOM 6404 C C . PHE B 1 410 ? -2.178 -26.344 -13.656 1 98.56 410 PHE B C 1
ATOM 6406 O O . PHE B 1 410 ? -1.116 -26.969 -13.719 1 98.56 410 PHE B O 1
ATOM 6413 N N . ARG B 1 411 ? -2.426 -25.406 -12.758 1 98.44 411 ARG B N 1
ATOM 6414 C CA . ARG B 1 411 ? -1.573 -25.172 -11.594 1 98.44 411 ARG B CA 1
ATOM 6415 C C . ARG B 1 411 ? -2.139 -25.844 -10.352 1 98.44 411 ARG B C 1
ATOM 6417 O O . ARG B 1 411 ? -3.332 -25.734 -10.062 1 98.44 411 ARG B O 1
ATOM 6424 N N . LEU B 1 412 ? -1.324 -26.547 -9.672 1 98.62 412 LEU B N 1
ATOM 6425 C CA . LEU B 1 412 ? -1.605 -27.016 -8.312 1 98.62 412 LEU B CA 1
ATOM 6426 C C . LEU B 1 412 ? -0.75 -26.266 -7.297 1 98.62 412 LEU B C 1
ATOM 6428 O O . LEU B 1 412 ? 0.476 -26.219 -7.426 1 98.62 412 LEU B O 1
ATOM 6432 N N . SER B 1 413 ? -1.349 -25.672 -6.316 1 98.19 413 SER B N 1
ATOM 6433 C CA . SER B 1 413 ? -0.651 -24.969 -5.246 1 98.19 413 SER B CA 1
ATOM 6434 C C . SER B 1 413 ? -0.673 -25.766 -3.949 1 98.19 413 SER B C 1
ATOM 6436 O O . SER B 1 413 ? -1.731 -26.234 -3.516 1 98.19 413 SER B O 1
ATOM 6438 N N . VAL B 1 414 ? 0.416 -25.844 -3.221 1 98.5 414 VAL B N 1
ATOM 6439 C CA . VAL B 1 414 ? 0.474 -26.812 -2.123 1 98.5 414 VAL B CA 1
ATOM 6440 C C . VAL B 1 414 ? 0.605 -26.062 -0.795 1 98.5 414 VAL B C 1
ATOM 6442 O O . VAL B 1 414 ? 0.655 -26.688 0.269 1 98.5 414 VAL B O 1
ATOM 6445 N N . GLY B 1 415 ? 0.637 -24.734 -0.841 1 97.69 415 GLY B N 1
ATOM 6446 C CA . GLY B 1 415 ? 0.924 -23.953 0.351 1 97.69 415 GLY B CA 1
ATOM 6447 C C . GLY B 1 415 ? -0.186 -24.016 1.383 1 97.69 415 GLY B C 1
ATOM 6448 O O . GLY B 1 415 ? 0.039 -23.719 2.561 1 97.69 415 GLY B O 1
ATOM 6449 N N . ALA B 1 416 ? -1.393 -24.438 0.958 1 96 416 ALA B N 1
ATOM 6450 C CA . ALA B 1 416 ? -2.525 -24.328 1.873 1 96 416 ALA B CA 1
ATOM 6451 C C . ALA B 1 416 ? -3.129 -25.703 2.162 1 96 416 ALA B C 1
ATOM 6453 O O . ALA B 1 416 ? -4.23 -25.797 2.703 1 96 416 ALA B O 1
ATOM 6454 N N . VAL B 1 417 ? -2.457 -26.797 1.806 1 97.25 417 VAL B N 1
ATOM 6455 C CA . VAL B 1 417 ? -3.01 -28.141 2.006 1 97.25 417 VAL B CA 1
ATOM 6456 C C . VAL B 1 417 ? -2.041 -28.984 2.83 1 97.25 417 VAL B C 1
ATOM 6458 O O . VAL B 1 417 ? -0.828 -28.766 2.793 1 97.25 417 VAL B O 1
ATOM 6461 N N . SER B 1 418 ? -2.562 -29.938 3.566 1 97.69 418 SER B N 1
ATOM 6462 C CA . SER B 1 418 ? -1.739 -30.875 4.32 1 97.69 418 SER B CA 1
ATOM 6463 C C . SER B 1 418 ? -1.311 -32.062 3.447 1 97.69 418 SER B C 1
ATOM 6465 O O . SER B 1 418 ? -1.905 -32.312 2.398 1 97.69 418 SER B O 1
ATOM 6467 N N . GLU B 1 419 ? -0.308 -32.75 3.887 1 97.81 419 GLU B N 1
ATOM 6468 C CA . GLU B 1 419 ? 0.118 -33.969 3.201 1 97.81 419 GLU B CA 1
ATOM 6469 C C . GLU B 1 419 ? -1.003 -35 3.166 1 97.81 419 GLU B C 1
ATOM 6471 O O . GLU B 1 419 ? -1.166 -35.719 2.174 1 97.81 419 GLU B O 1
ATOM 6476 N N . ARG B 1 420 ? -1.747 -35.062 4.227 1 97.75 420 ARG B N 1
ATOM 6477 C CA . ARG B 1 420 ? -2.855 -36 4.316 1 97.75 420 ARG B CA 1
ATOM 6478 C C . ARG B 1 420 ? -3.924 -35.688 3.271 1 97.75 420 ARG B C 1
ATOM 6480 O O . ARG B 1 420 ? -4.453 -36.594 2.629 1 97.75 420 ARG B O 1
ATOM 6487 N N . GLU B 1 421 ? -4.273 -34.438 3.129 1 97.56 421 GLU B N 1
ATOM 6488 C CA . GLU B 1 421 ? -5.266 -34.062 2.137 1 97.56 421 GLU B CA 1
ATOM 6489 C C . GLU B 1 421 ? -4.844 -34.469 0.732 1 97.56 421 GLU B C 1
ATOM 6491 O O . GLU B 1 421 ? -5.672 -34.906 -0.063 1 97.56 421 GLU B O 1
ATOM 6496 N N . ILE B 1 422 ? -3.572 -34.375 0.433 1 98.31 422 ILE B N 1
ATOM 6497 C CA . ILE B 1 422 ? -3.039 -34.75 -0.87 1 98.31 422 ILE B CA 1
ATOM 6498 C C . ILE B 1 422 ? -3.127 -36.281 -1.039 1 98.31 422 ILE B C 1
ATOM 6500 O O . ILE B 1 422 ? -3.604 -36.781 -2.066 1 98.31 422 ILE B O 1
ATOM 6504 N N . ARG B 1 423 ? -2.688 -36.969 -0.042 1 97.5 423 ARG B N 1
ATOM 6505 C CA . ARG B 1 423 ? -2.688 -38.406 -0.081 1 97.5 423 ARG B CA 1
ATOM 6506 C C . ARG B 1 423 ? -4.098 -38.969 -0.274 1 97.5 423 ARG B C 1
ATOM 6508 O O . ARG B 1 423 ? -4.297 -39.969 -0.966 1 97.5 423 ARG B O 1
ATOM 6515 N N . ASP B 1 424 ? -5.035 -38.25 0.299 1 97.75 424 ASP B N 1
ATOM 6516 C CA . ASP B 1 424 ? -6.422 -38.688 0.219 1 97.75 424 ASP B CA 1
ATOM 6517 C C . ASP B 1 424 ? -7.039 -38.312 -1.126 1 97.75 424 ASP B C 1
ATOM 6519 O O . ASP B 1 424 ? -7.922 -39.031 -1.626 1 97.75 424 ASP B O 1
ATOM 6523 N N . ALA B 1 425 ? -6.633 -37.312 -1.706 1 98.25 425 ALA B N 1
ATOM 6524 C CA . ALA B 1 425 ? -7.277 -36.75 -2.889 1 98.25 425 ALA B CA 1
ATOM 6525 C C . ALA B 1 425 ? -6.828 -37.469 -4.156 1 98.25 425 ALA B C 1
ATOM 6527 O O . ALA B 1 425 ? -7.605 -37.625 -5.105 1 98.25 425 ALA B O 1
ATOM 6528 N N . MET B 1 426 ? -5.613 -37.938 -4.215 1 98.19 426 MET B N 1
ATOM 6529 C CA . MET B 1 426 ? -5.035 -38.438 -5.457 1 98.19 426 MET B CA 1
ATOM 6530 C C . MET B 1 426 ? -5.711 -39.75 -5.895 1 98.19 426 MET B C 1
ATOM 6532 O O . MET B 1 426 ? -6.012 -39.906 -7.074 1 98.19 426 MET B O 1
ATOM 6536 N N . PRO B 1 427 ? -6.035 -40.656 -4.941 1 98.06 427 PRO B N 1
ATOM 6537 C CA . PRO B 1 427 ? -6.801 -41.844 -5.367 1 98.06 427 PRO B CA 1
ATOM 6538 C C . PRO B 1 427 ? -8.18 -41.469 -5.906 1 98.06 427 PRO B C 1
ATOM 6540 O O . PRO B 1 427 ? -8.656 -42.094 -6.859 1 98.06 427 PRO B O 1
ATOM 6543 N N . ARG B 1 428 ? -8.812 -40.5 -5.352 1 98.25 428 ARG B N 1
ATOM 6544 C CA . ARG B 1 428 ? -10.109 -40.031 -5.855 1 98.25 428 ARG B CA 1
ATOM 6545 C C . ARG B 1 428 ? -9.984 -39.469 -7.262 1 98.25 428 ARG B C 1
ATOM 6547 O O . ARG B 1 428 ? -10.867 -39.688 -8.102 1 98.25 428 ARG B O 1
ATOM 6554 N N . LEU B 1 429 ? -8.938 -38.781 -7.484 1 98.69 429 LEU B N 1
ATOM 6555 C CA . LEU B 1 429 ? -8.695 -38.219 -8.812 1 98.69 429 LEU B CA 1
ATOM 6556 C C . LEU B 1 429 ? -8.492 -39.344 -9.836 1 98.69 429 LEU B C 1
ATOM 6558 O O . LEU B 1 429 ? -9.055 -39.312 -10.93 1 98.69 429 LEU B O 1
ATOM 6562 N N . ALA B 1 430 ? -7.676 -40.312 -9.477 1 98.62 430 ALA B N 1
ATOM 6563 C CA . ALA B 1 430 ? -7.438 -41.438 -10.359 1 98.62 430 ALA B CA 1
ATOM 6564 C C . ALA B 1 430 ? -8.742 -42.156 -10.711 1 98.62 430 ALA B C 1
ATOM 6566 O O . ALA B 1 430 ? -8.984 -42.469 -11.875 1 98.62 430 ALA B O 1
ATOM 6567 N N . GLU B 1 431 ? -9.562 -42.344 -9.727 1 98.44 431 GLU B N 1
ATOM 6568 C CA . GLU B 1 431 ? -10.844 -43.031 -9.938 1 98.44 431 GLU B CA 1
ATOM 6569 C C . GLU B 1 431 ? -11.758 -42.219 -10.836 1 98.44 431 GLU B C 1
ATOM 6571 O O . GLU B 1 431 ? -12.445 -42.75 -11.703 1 98.44 431 GLU B O 1
ATOM 6576 N N . ALA B 1 432 ? -11.781 -40.969 -10.562 1 98.56 432 ALA B N 1
ATOM 6577 C CA . ALA B 1 432 ? -12.609 -40.062 -11.383 1 98.56 432 ALA B CA 1
ATOM 6578 C C . ALA B 1 432 ? -12.188 -40.125 -12.852 1 98.56 432 ALA B C 1
ATOM 6580 O O . ALA B 1 432 ? -13.031 -40.125 -13.75 1 98.56 432 ALA B O 1
ATOM 6581 N N . LEU B 1 433 ? -10.906 -40.125 -13.094 1 98.62 433 LEU B N 1
ATOM 6582 C CA . LEU B 1 433 ? -10.398 -40.156 -14.461 1 98.62 433 LEU B CA 1
ATOM 6583 C C . LEU B 1 433 ? -10.648 -41.5 -15.117 1 98.62 433 LEU B C 1
ATOM 6585 O O . LEU B 1 433 ? -10.93 -41.562 -16.312 1 98.62 433 LEU B O 1
ATOM 6589 N N . LYS B 1 434 ? -10.609 -42.562 -14.367 1 98.12 434 LYS B N 1
ATOM 6590 C CA . LYS B 1 434 ? -10.891 -43.906 -14.891 1 98.12 434 LYS B CA 1
ATOM 6591 C C . LYS B 1 434 ? -12.359 -44.031 -15.305 1 98.12 434 LYS B C 1
ATOM 6593 O O . LYS B 1 434 ? -12.68 -44.781 -16.219 1 98.12 434 LYS B O 1
ATOM 6598 N N . ALA B 1 435 ? -13.141 -43.281 -14.664 1 98.25 435 ALA B N 1
ATOM 6599 C CA . ALA B 1 435 ? -14.578 -43.375 -14.891 1 98.25 435 ALA B CA 1
ATOM 6600 C C . ALA B 1 435 ? -14.977 -42.688 -16.188 1 98.25 435 ALA B C 1
ATOM 6602 O O . ALA B 1 435 ? -16.094 -42.844 -16.672 1 98.25 435 ALA B O 1
ATOM 6603 N N . LEU B 1 436 ? -14.102 -41.969 -16.734 1 97.81 436 LEU B N 1
ATOM 6604 C CA . LEU B 1 436 ? -14.406 -41.281 -17.969 1 97.81 436 LEU B CA 1
ATOM 6605 C C . LEU B 1 436 ? -14.422 -42.25 -19.141 1 97.81 436 LEU B C 1
ATOM 6607 O O . LEU B 1 436 ? -13.578 -43.156 -19.219 1 97.81 436 LEU B O 1
#

Nearest PDB structures (foldseek):
  6f77-assembly3_E  TM=9.492E-01  e=3.990E-40  Sinorhizobium meliloti 1021
  1b5o-assembly1_B  TM=9.564E-01  e=1.767E-36  Thermus thermophilus HB8
  6f77-assembly2_C  TM=8.940E-01  e=4.828E-36  Sinorhizobium meliloti 1021
  1xi9-assembly1_C  TM=9.145E-01  e=1.119E-31  Pyrococcus furiosus DSM 3638
  5yhv-assembly1_D  TM=9.126E-01  e=6.661E-28  Mycobacterium tuberculosis H37Rv